Protein AF-0000000076551149 (afdb_homodimer)

InterPro domains:
  IPR015943 WD40/YVTN repeat-like-containing domain superfamily [G3DSA:2.130.10.10] (25-453)
  IPR027946 Oligogalacturonate lyase domain [PF14583] (231-449)
  IPR060769 EIF3B-like, beta-propeller domain superfamily [SSF69322] (51-437)

pLDDT: mean 86.98, std 20.62, range [26.94, 98.94]

Radius of gyration: 36.0 Å; Cα contacts (8 Å, |Δi|>4): 2318; chains: 2; bounding box: 60×171×63 Å

Foldseek 3Di:
DDPPPPPPPPPPPPPPDPPPPPQPPDADQWFQAQVFQWIKGFLDDAFQKAADFQFAAQAFQVQQWGWIAHPQAIKIAGPVVSDMDHLDGFDDDDPPDPPPPPVSVQQGKAWAHQANPAQWTKIWGADPVVRWIWIWIAHNPPSDIDTFAIDPPQWDFRDAFQVRFKTKTKGFPDPVCQCQQLPDRHPCDVVNVVCLVPPPPDNQPPHDQFADQCNQVSLVSLQVSLGKMWIWMAGRHPRDIGTQDIGSFDKDDWDHQNADRQKIWIFRTGDFLVGLTIWMAGNNNPDTDRLDDDDARQWGWDPWHAQPNSFKIWIWTPRHWLPWTWIKIAGPPQRAIETAGDDLLQDAPHKEAANVRQKIWHQWADCQDRNNHPNTRFTKIWGKDWDDDPPDDDDRNDHGYIYTDIRGFARRQQFAPSRPFNWYARNVRQWIWTWTCLLNGITIMIIGPDRDDPDDPVSHDNSNVSSCVRPVDGHDHRHDDD/DDPPPPPPPPPPPPPPDPPPPPQPPDADQWFQAQVFQWIKGFLDDAFQKAADFQFAAQAFQVQQWGWIAHPQAIKIAGPPVSDMDHLDGFDDDDPPDPDPPPVSVQQGKAWAHQANPAQWTKIWGADPVVRWIWIWIAHNPPSDIDTFAIDPPQWDFRDAFQVRFKTKTKGFPDPVCQCQQLPDRHPCDVVNVVCQVPPPPDNQPPHDQFADQCNQVSQVSLQVSLGKMWIWMAGRHPRDIGTQDIGSFDKDDWDHQNADRQKIWIFRTGDFLVGLTIWMAGNNNPDTDRLDDDDARQWGWDPWHAQPNSFKIWIWTPRHWLPWTWIKIAGPPQRAIETAGDDLLQDAPHKEAANVRQKIWHQWADCQDRNNHPNTRFTKIWGKDWDDDPPDDDDRNDYGYIYTDIRGFARRQQFAPSRPFNWYARNVRQWIWTWTCLLNGITIMIIGPDRDDPDDPVSHDNSNVSSCVRPVDGHDHRHDDD

Nearest PDB structures (foldseek):
  3pe7-assembly1_A  TM=8.377E-01  e=3.841E-23  Yersinia enterocolitica subsp. enterocolitica 8081
  3c5m-assembly3_C  TM=8.266E-01  e=8.579E-22  Vibrio parahaemolyticus RIMD 2210633
  3c5m-assembly2_B  TM=8.228E-01  e=6.533E-22  Vibrio parahaemolyticus RIMD 2210633
  5l8s-assembly2_D  TM=5.742E-01  e=5.767E-09  Sporosarcina psychrophila
  8yu6-assembly1_B  TM=4.220E-01  e=9.411E-05  Pelomicrobium methylotrophicum

Structure (mmCIF, N/CA/C/O backbone):
data_AF-0000000076551149-model_v1
#
loop_
_entity.id
_entity.type
_entity.pdbx_description
1 polymer 'Oligogalacturonide lyase'
#
loop_
_atom_site.group_PDB
_atom_site.id
_atom_site.type_symbol
_atom_site.label_atom_id
_atom_site.label_alt_id
_atom_site.label_comp_id
_atom_site.label_asym_id
_atom_site.label_entity_id
_atom_site.label_seq_id
_atom_site.pdbx_PDB_ins_code
_atom_site.Cartn_x
_atom_site.Cartn_y
_atom_site.Cartn_z
_atom_site.occupancy
_atom_site.B_iso_or_equiv
_atom_site.auth_seq_id
_atom_site.auth_comp_id
_atom_site.auth_asym_id
_atom_site.auth_atom_id
_atom_site.pdbx_PDB_model_num
ATOM 1 N N . MET A 1 1 ? -27.094 -85.125 26.125 1 28.17 1 MET A N 1
ATOM 2 C CA . MET A 1 1 ? -27.594 -83.812 25.641 1 28.17 1 MET A CA 1
ATOM 3 C C . MET A 1 1 ? -26.953 -83.438 24.312 1 28.17 1 MET A C 1
ATOM 5 O O . MET A 1 1 ? -25.734 -83.562 24.172 1 28.17 1 MET A O 1
ATOM 9 N N . PRO A 1 2 ? -27.688 -83.5 23.156 1 27.39 2 PRO A N 1
ATOM 10 C CA . PRO A 1 2 ? -27.312 -83.438 21.75 1 27.39 2 PRO A CA 1
ATOM 11 C C . PRO A 1 2 ? -26.672 -82.125 21.391 1 27.39 2 PRO A C 1
ATOM 13 O O . PRO A 1 2 ? -27.109 -81.062 21.875 1 27.39 2 PRO A O 1
ATOM 16 N N . ARG A 1 3 ? -25.344 -82.125 21.156 1 27.66 3 ARG A N 1
ATOM 17 C CA . ARG A 1 3 ? -24.391 -81.062 20.734 1 27.66 3 ARG A CA 1
ATOM 18 C C . ARG A 1 3 ? -24.797 -80.438 19.406 1 27.66 3 ARG A C 1
ATOM 20 O O . ARG A 1 3 ? -24.844 -81.125 18.375 1 27.66 3 ARG A O 1
ATOM 27 N N . LEU A 1 4 ? -25.766 -79.5 19.484 1 30.77 4 LEU A N 1
ATOM 28 C CA . LEU A 1 4 ? -26.328 -78.812 18.328 1 30.77 4 LEU A CA 1
ATOM 29 C C . LEU A 1 4 ? -25.234 -78.125 17.531 1 30.77 4 LEU A C 1
ATOM 31 O O . LEU A 1 4 ? -24.469 -77.312 18.078 1 30.77 4 LEU A O 1
ATOM 35 N N . LEU A 1 5 ? -24.719 -78.75 16.484 1 31.52 5 LEU A N 1
ATOM 36 C CA . LEU A 1 5 ? -23.766 -78.312 15.469 1 31.52 5 LEU A CA 1
ATOM 37 C C . LEU A 1 5 ? -24.234 -77.062 14.797 1 31.52 5 LEU A C 1
ATOM 39 O O . LEU A 1 5 ? -25.266 -77 14.117 1 31.52 5 LEU A O 1
ATOM 43 N N . THR A 1 6 ? -24.141 -75.875 15.516 1 30.83 6 THR A N 1
ATOM 44 C CA . THR A 1 6 ? -24.578 -74.625 14.93 1 30.83 6 THR A CA 1
ATOM 45 C C . THR A 1 6 ? -23.797 -74.312 13.656 1 30.83 6 THR A C 1
ATOM 47 O O . THR A 1 6 ? -22.562 -74.312 13.664 1 30.83 6 THR A O 1
ATOM 50 N N . LEU A 1 7 ? -24.312 -74.688 12.492 1 29.77 7 LEU A N 1
ATOM 51 C CA . LEU A 1 7 ? -23.859 -74.438 11.141 1 29.77 7 LEU A CA 1
ATOM 52 C C . LEU A 1 7 ? -23.672 -72.938 10.938 1 29.77 7 LEU A C 1
ATOM 54 O O . LEU A 1 7 ? -24.609 -72.125 11.102 1 29.77 7 LEU A O 1
ATOM 58 N N . LEU A 1 8 ? -22.469 -72.438 11.203 1 32.31 8 LEU A N 1
ATOM 59 C CA . LEU A 1 8 ? -22.031 -71.062 10.992 1 32.31 8 LEU A CA 1
ATOM 60 C C . LEU A 1 8 ? -22.125 -70.688 9.516 1 32.31 8 LEU A C 1
ATOM 62 O O . LEU A 1 8 ? -21.453 -71.312 8.672 1 32.31 8 LEU A O 1
ATOM 66 N N . THR A 1 9 ? -23.359 -70.375 8.977 1 28.95 9 THR A N 1
ATOM 67 C CA . THR A 1 9 ? -23.516 -69.938 7.609 1 28.95 9 THR A CA 1
ATOM 68 C C . THR A 1 9 ? -22.703 -68.625 7.398 1 28.95 9 THR A C 1
ATOM 70 O O . THR A 1 9 ? -22.828 -67.688 8.172 1 28.95 9 THR A O 1
ATOM 73 N N . LEU A 1 10 ? -21.531 -68.75 6.859 1 28.36 10 LEU A N 1
ATOM 74 C CA . LEU A 1 10 ? -20.656 -67.625 6.441 1 28.36 10 LEU A CA 1
ATOM 75 C C . LEU A 1 10 ? -21.375 -66.75 5.453 1 28.36 10 LEU A C 1
ATOM 77 O O . LEU A 1 10 ? -21.703 -67.125 4.34 1 28.36 10 LEU A O 1
ATOM 81 N N . ALA A 1 11 ? -22.281 -65.812 5.934 1 31.05 11 ALA A N 1
ATOM 82 C CA . ALA A 1 11 ? -22.859 -64.812 5.047 1 31.05 11 ALA A CA 1
ATOM 83 C C . ALA A 1 11 ? -21.766 -64 4.383 1 31.05 11 ALA A C 1
ATOM 85 O O . ALA A 1 11 ? -20.922 -63.406 5.062 1 31.05 11 ALA A O 1
ATOM 86 N N . SER A 1 12 ? -21.391 -64.5 3.18 1 26.94 12 SER A N 1
ATOM 87 C CA . SER A 1 12 ? -20.516 -63.656 2.328 1 26.94 12 SER A CA 1
ATOM 88 C C . SER A 1 12 ? -21.062 -62.25 2.139 1 26.94 12 SER A C 1
ATOM 90 O O . SER A 1 12 ? -22.203 -62.094 1.692 1 26.94 12 SER A O 1
ATOM 92 N N . ALA A 1 13 ? -20.781 -61.344 3.041 1 31.11 13 ALA A N 1
ATOM 93 C CA . ALA A 1 13 ? -21.109 -59.938 2.859 1 31.11 13 ALA A CA 1
ATOM 94 C C . ALA A 1 13 ? -20.594 -59.406 1.515 1 31.11 13 ALA A C 1
ATOM 96 O O . ALA A 1 13 ? -19.391 -59.375 1.27 1 31.11 13 ALA A O 1
ATOM 97 N N . LEU A 1 14 ? -21.359 -59.719 0.437 1 30.14 14 LEU A N 1
ATOM 98 C CA . LEU A 1 14 ? -21.125 -59 -0.809 1 30.14 14 LEU A CA 1
ATOM 99 C C . LEU A 1 14 ? -20.969 -57.5 -0.547 1 30.14 14 LEU A C 1
ATOM 101 O O . LEU A 1 14 ? -21.859 -56.875 0.03 1 30.14 14 LEU A O 1
ATOM 105 N N . SER A 1 15 ? -19.797 -57.125 -0.171 1 28.56 15 SER A N 1
ATOM 106 C CA . SER A 1 15 ? -19.516 -55.719 -0.041 1 28.56 15 SER A CA 1
ATOM 107 C C . SER A 1 15 ? -20.062 -54.938 -1.229 1 28.56 15 SER A C 1
ATOM 109 O O . SER A 1 15 ? -19.828 -55.281 -2.383 1 28.56 15 SER A O 1
ATOM 111 N N . PRO A 1 16 ? -21.203 -54.219 -1.04 1 32.41 16 PRO A N 1
ATOM 112 C CA . PRO A 1 16 ? -21.719 -53.406 -2.152 1 32.41 16 PRO A CA 1
ATOM 113 C C . PRO A 1 16 ? -20.609 -52.656 -2.875 1 32.41 16 PRO A C 1
ATOM 115 O O . PRO A 1 16 ? -19.688 -52.156 -2.236 1 32.41 16 PRO A O 1
ATOM 118 N N . PHE A 1 17 ? -20.141 -53.094 -4.066 1 28.92 17 PHE A N 1
ATOM 119 C CA . PHE A 1 17 ? -19.375 -52.25 -5 1 28.92 17 PHE A CA 1
ATOM 120 C C . PHE A 1 17 ? -19.891 -50.844 -5 1 28.92 17 PHE A C 1
ATOM 122 O O . PHE A 1 17 ? -21.109 -50.594 -5.031 1 28.92 17 PHE A O 1
ATOM 129 N N . ALA A 1 18 ? -19.141 -49.969 -4.395 1 32.34 18 ALA A N 1
ATOM 130 C CA . ALA A 1 18 ? -19.406 -48.531 -4.566 1 32.34 18 ALA A CA 1
ATOM 131 C C . ALA A 1 18 ? -19.844 -48.219 -5.996 1 32.34 18 ALA A C 1
ATOM 133 O O . ALA A 1 18 ? -19.094 -48.438 -6.945 1 32.34 18 ALA A O 1
ATOM 134 N N . ARG A 1 19 ? -21.078 -48.25 -6.234 1 32.41 19 ARG A N 1
ATOM 135 C CA . ARG A 1 19 ? -21.625 -47.719 -7.488 1 32.41 19 ARG A CA 1
ATOM 136 C C . ARG A 1 19 ? -20.906 -46.469 -7.926 1 32.41 19 ARG A C 1
ATOM 138 O O . ARG A 1 19 ? -20.719 -45.531 -7.133 1 32.41 19 ARG A O 1
ATOM 145 N N . ALA A 1 20 ? -20.078 -46.531 -8.969 1 33.41 20 ALA A N 1
ATOM 146 C CA . ALA A 1 20 ? -19.703 -45.312 -9.703 1 33.41 20 ALA A CA 1
ATOM 147 C C . ALA A 1 20 ? -20.844 -44.281 -9.688 1 33.41 20 ALA A C 1
ATOM 149 O O . ALA A 1 20 ? -21.938 -44.562 -10.188 1 33.41 20 ALA A O 1
ATOM 150 N N . GLN A 1 21 ? -21 -43.531 -8.695 1 34.72 21 GLN A N 1
ATOM 151 C CA . GLN A 1 21 ? -22.031 -42.5 -8.805 1 34.72 21 GLN A CA 1
ATOM 152 C C . GLN A 1 21 ? -22.172 -42.031 -10.242 1 34.72 21 GLN A C 1
ATOM 154 O O . GLN A 1 21 ? -21.172 -41.719 -10.906 1 34.72 21 GLN A O 1
ATOM 159 N N . ASN A 1 22 ? -23.141 -42.406 -10.961 1 34 22 ASN A N 1
ATOM 160 C CA . ASN A 1 22 ? -23.547 -41.844 -12.25 1 34 22 ASN A CA 1
ATOM 161 C C . ASN A 1 22 ? -23.281 -40.344 -12.336 1 34 22 ASN A C 1
ATOM 163 O O . ASN A 1 22 ? -23.906 -39.562 -11.641 1 34 22 ASN A O 1
ATOM 167 N N . LEU A 1 23 ? -22.047 -39.812 -12.406 1 44.84 23 LEU A N 1
ATOM 168 C CA . LEU A 1 23 ? -21.891 -38.406 -12.75 1 44.84 23 LEU A CA 1
ATOM 169 C C . LEU A 1 23 ? -22.938 -37.969 -13.766 1 44.84 23 LEU A C 1
ATOM 171 O O . LEU A 1 23 ? -23.172 -38.656 -14.766 1 44.84 23 LEU A O 1
ATOM 175 N N . PRO A 1 24 ? -23.875 -37.156 -13.391 1 48.41 24 PRO A N 1
ATOM 176 C CA . PRO A 1 24 ? -24.969 -36.75 -14.281 1 48.41 24 PRO A CA 1
ATOM 177 C C . PRO A 1 24 ? -24.5 -36.438 -15.703 1 48.41 24 PRO A C 1
ATOM 179 O O . PRO A 1 24 ? -23.484 -35.75 -15.891 1 48.41 24 PRO A O 1
ATOM 182 N N . THR A 1 25 ? -24.609 -37.281 -16.75 1 54.5 25 THR A N 1
ATOM 183 C CA . THR A 1 25 ? -24.516 -37.062 -18.203 1 54.5 25 THR A CA 1
ATOM 184 C C . THR A 1 25 ? -25 -35.688 -18.594 1 54.5 25 THR A C 1
ATOM 186 O O . THR A 1 25 ? -24.859 -35.281 -19.734 1 54.5 25 THR A O 1
ATOM 189 N N . ASP A 1 26 ? -25.328 -34.781 -17.5 1 80.19 26 ASP A N 1
ATOM 190 C CA . ASP A 1 26 ? -26.125 -33.594 -17.844 1 80.19 26 ASP A CA 1
ATOM 191 C C . ASP A 1 26 ? -25.469 -32.312 -17.328 1 80.19 26 ASP A C 1
ATOM 193 O O . ASP A 1 26 ? -26.141 -31.297 -17.188 1 80.19 26 ASP A O 1
ATOM 197 N N . LEU A 1 27 ? -24.078 -32.375 -17.125 1 91.5 27 LEU A N 1
ATOM 198 C CA . LEU A 1 27 ? -23.516 -31.125 -16.672 1 91.5 27 LEU A CA 1
ATOM 199 C C . LEU A 1 27 ? -23.484 -30.094 -17.812 1 91.5 27 LEU A C 1
ATOM 201 O O . LEU A 1 27 ? -23.219 -30.453 -18.969 1 91.5 27 LEU A O 1
ATOM 205 N N . PRO A 1 28 ? -23.688 -28.906 -17.391 1 93.81 28 PRO A N 1
ATOM 206 C CA . PRO A 1 28 ? -23.594 -27.875 -18.438 1 93.81 28 PRO A CA 1
ATOM 207 C C . PRO A 1 28 ? -22.203 -27.781 -19.062 1 93.81 28 PRO A C 1
ATOM 209 O O . PRO A 1 28 ? -21.203 -27.938 -18.359 1 93.81 28 PRO A O 1
ATOM 212 N N . THR A 1 29 ? -22.25 -27.562 -20.312 1 95.38 29 THR A N 1
ATOM 213 C CA . THR A 1 29 ? -20.984 -27.469 -21.031 1 95.38 29 THR A CA 1
ATOM 214 C C . THR A 1 29 ? -20.625 -26.016 -21.297 1 95.38 29 THR A C 1
ATOM 216 O O . THR A 1 29 ? -19.453 -25.672 -21.469 1 95.38 29 THR A O 1
ATOM 219 N N . SER A 1 30 ? -21.703 -25.141 -21.375 1 97.44 30 SER A N 1
ATOM 220 C CA . SER A 1 30 ? -21.438 -23.734 -21.641 1 97.44 30 SER A CA 1
ATOM 221 C C . SER A 1 30 ? -22.609 -22.875 -21.188 1 97.44 30 SER A C 1
ATOM 223 O O . SER A 1 30 ? -23.766 -23.297 -21.234 1 97.44 30 SER A O 1
ATOM 225 N N . TRP A 1 31 ? -22.328 -21.688 -20.703 1 98.56 31 TRP A N 1
ATOM 226 C CA . TRP A 1 31 ? -23.312 -20.672 -20.328 1 98.56 31 TRP A CA 1
ATOM 227 C C . TRP A 1 31 ? -22.688 -19.297 -20.281 1 98.56 31 TRP A C 1
ATOM 229 O O . TRP A 1 31 ? -21.453 -19.172 -20.344 1 98.56 31 TRP A O 1
ATOM 239 N N . VAL A 1 32 ? -23.453 -18.266 -20.297 1 98.81 32 VAL A N 1
ATOM 240 C CA . VAL A 1 32 ? -23 -16.906 -20.078 1 98.81 32 VAL A CA 1
ATOM 241 C C . VAL A 1 32 ? -23.25 -16.484 -18.625 1 98.81 32 VAL A C 1
ATOM 243 O O . VAL A 1 32 ? -24.391 -16.531 -18.156 1 98.81 32 VAL A O 1
ATOM 246 N N . ASP A 1 33 ? -22.203 -16.219 -17.938 1 98.81 33 ASP A N 1
ATOM 247 C CA . ASP A 1 33 ? -22.359 -15.797 -16.547 1 98.81 33 ASP A CA 1
ATOM 248 C C . ASP A 1 33 ? -23.203 -14.531 -16.438 1 98.81 33 ASP A C 1
ATOM 250 O O . ASP A 1 33 ? -22.844 -13.492 -16.984 1 98.81 33 ASP A O 1
ATOM 254 N N . LYS A 1 34 ? -24.25 -14.586 -15.664 1 98.56 34 LYS A N 1
ATOM 255 C CA . LYS A 1 34 ? -25.234 -13.508 -15.57 1 98.56 34 LYS A CA 1
ATOM 256 C C . LYS A 1 34 ? -24.609 -12.258 -14.961 1 98.56 34 LYS A C 1
ATOM 258 O O . LYS A 1 34 ? -24.984 -11.133 -15.32 1 98.56 34 LYS A O 1
ATOM 263 N N . ASP A 1 35 ? -23.688 -12.445 -14.07 1 98.62 35 ASP A N 1
ATOM 264 C CA . ASP A 1 35 ? -23.109 -11.328 -13.328 1 98.62 35 ASP A CA 1
ATOM 265 C C . ASP A 1 35 ? -22.078 -10.578 -14.18 1 98.62 35 ASP A C 1
ATOM 267 O O . ASP A 1 35 ? -21.859 -9.383 -13.969 1 98.62 35 ASP A O 1
ATOM 271 N N . THR A 1 36 ? -21.406 -11.227 -15.195 1 98.75 36 THR A N 1
ATOM 272 C CA . THR A 1 36 ? -20.234 -10.625 -15.828 1 98.75 36 THR A CA 1
ATOM 273 C C . THR A 1 36 ? -20.453 -10.484 -17.328 1 98.75 36 THR A C 1
ATOM 275 O O . THR A 1 36 ? -19.766 -9.695 -17.984 1 98.75 36 THR A O 1
ATOM 278 N N . GLY A 1 37 ? -21.297 -11.297 -17.875 1 98.75 37 GLY A N 1
ATOM 279 C CA . GLY A 1 37 ? -21.578 -11.25 -19.312 1 98.75 37 GLY A CA 1
ATOM 280 C C . GLY A 1 37 ? -20.594 -12.062 -20.125 1 98.75 37 GLY A C 1
ATOM 281 O O . GLY A 1 37 ? -20.641 -12.047 -21.359 1 98.75 37 GLY A O 1
ATOM 282 N N . HIS A 1 38 ? -19.719 -12.828 -19.562 1 98.94 38 HIS A N 1
ATOM 283 C CA . HIS A 1 38 ? -18.734 -13.625 -20.266 1 98.94 38 HIS A CA 1
ATOM 284 C C . HIS A 1 38 ? -19.172 -15.086 -20.375 1 98.94 38 HIS A C 1
ATOM 286 O O . HIS A 1 38 ? -19.781 -15.617 -19.453 1 98.94 38 HIS A O 1
ATOM 292 N N . ARG A 1 39 ? -18.828 -15.773 -21.438 1 98.81 39 ARG A N 1
ATOM 293 C CA . ARG A 1 39 ? -19.172 -17.172 -21.656 1 98.81 39 ARG A CA 1
ATOM 294 C C . ARG A 1 39 ? -18.188 -18.109 -20.969 1 98.81 39 ARG A C 1
ATOM 296 O O . ARG A 1 39 ? -16.984 -18 -21.172 1 98.81 39 ARG A O 1
ATOM 303 N N . VAL A 1 40 ? -18.719 -18.938 -20.172 1 98.88 40 VAL A N 1
ATOM 304 C CA . VAL A 1 40 ? -17.953 -19.969 -19.469 1 98.88 40 VAL A CA 1
ATOM 305 C C . VAL A 1 40 ? -18.141 -21.312 -20.172 1 98.88 40 VAL A C 1
ATOM 307 O O . VAL A 1 40 ? -19.25 -21.672 -20.578 1 98.88 40 VAL A O 1
ATOM 310 N N . ILE A 1 41 ? -17.047 -22.062 -20.297 1 98.5 41 ILE A N 1
ATOM 311 C CA . ILE A 1 41 ? -17.047 -23.344 -21 1 98.5 41 ILE A CA 1
ATOM 312 C C . ILE A 1 41 ? -16.375 -24.406 -20.141 1 98.5 41 ILE A C 1
ATOM 314 O O . ILE A 1 41 ? -15.312 -24.156 -19.562 1 98.5 41 ILE A O 1
ATOM 318 N N . ARG A 1 42 ? -16.953 -25.531 -19.984 1 98.19 42 ARG A N 1
ATOM 319 C CA . ARG A 1 42 ? -16.281 -26.688 -19.406 1 98.19 42 ARG A CA 1
ATOM 320 C C . ARG A 1 42 ? -15.547 -27.484 -20.484 1 98.19 42 ARG A C 1
ATOM 322 O O . ARG A 1 42 ? -16.172 -28.047 -21.391 1 98.19 42 ARG A O 1
ATOM 329 N N . PHE A 1 43 ? -14.32 -27.641 -20.375 1 98 43 PHE A N 1
ATOM 330 C CA . PHE A 1 43 ? -13.508 -28.188 -21.453 1 98 43 PHE A CA 1
ATOM 331 C C . PHE A 1 43 ? -13.273 -29.672 -21.25 1 98 43 PHE A C 1
ATOM 333 O O . PHE A 1 43 ? -12.883 -30.375 -22.188 1 98 43 PHE A O 1
ATOM 340 N N . THR A 1 44 ? -13.445 -30.141 -20.016 1 96.88 44 THR A N 1
ATOM 341 C CA . THR A 1 44 ? -13.172 -31.547 -19.781 1 96.88 44 THR A CA 1
ATOM 342 C C . THR A 1 44 ? -14.406 -32.25 -19.234 1 96.88 44 THR A C 1
ATOM 344 O O . THR A 1 44 ? -15.297 -31.625 -18.656 1 96.88 44 THR A O 1
ATOM 347 N N . ASN A 1 45 ? -14.422 -33.562 -19.469 1 93.94 45 ASN A N 1
ATOM 348 C CA . ASN A 1 45 ? -15.57 -34.344 -19.031 1 93.94 45 ASN A CA 1
ATOM 349 C C . ASN A 1 45 ? -15.195 -35.312 -17.922 1 93.94 45 ASN A C 1
ATOM 351 O O . ASN A 1 45 ? -16.062 -35.875 -17.266 1 93.94 45 ASN A O 1
ATOM 355 N N . GLU A 1 46 ? -13.922 -35.594 -17.719 1 92.69 46 GLU A N 1
ATOM 356 C CA . GLU A 1 46 ? -13.477 -36.531 -16.703 1 92.69 46 GLU A CA 1
ATOM 357 C C . GLU A 1 46 ? -13.586 -35.906 -15.305 1 92.69 46 GLU A C 1
ATOM 359 O O . GLU A 1 46 ? -12.922 -34.938 -14.992 1 92.69 46 GLU A O 1
ATOM 364 N N . PRO A 1 47 ? -14.438 -36.5 -14.492 1 93.44 47 PRO A N 1
ATOM 365 C CA . PRO A 1 47 ? -14.438 -35.969 -13.117 1 93.44 47 PRO A CA 1
ATOM 366 C C . PRO A 1 47 ? -13.062 -36.062 -12.453 1 93.44 47 PRO A C 1
ATOM 368 O O . PRO A 1 47 ? -12.375 -37.094 -12.57 1 93.44 47 PRO A O 1
ATOM 371 N N . GLY A 1 48 ? -12.664 -34.969 -11.852 1 92.62 48 GLY A N 1
ATOM 372 C CA . GLY A 1 48 ? -11.367 -34.906 -11.195 1 92.62 48 GLY A CA 1
ATOM 373 C C . GLY A 1 48 ? -10.266 -34.406 -12.102 1 92.62 48 GLY A C 1
ATOM 374 O O . GLY A 1 48 ? -9.086 -34.438 -11.742 1 92.62 48 GLY A O 1
ATOM 375 N N . SER A 1 49 ? -10.641 -33.906 -13.289 1 94.62 49 SER A N 1
ATOM 376 C CA . SER A 1 49 ? -9.641 -33.375 -14.203 1 94.62 49 SER A CA 1
ATOM 377 C C . SER A 1 49 ? -9.211 -31.969 -13.758 1 94.62 49 SER A C 1
ATOM 379 O O . SER A 1 49 ? -9.938 -31.297 -13.039 1 94.62 49 SER A O 1
ATOM 381 N N . SER A 1 50 ? -8.016 -31.609 -14.141 1 95.69 50 SER A N 1
ATOM 382 C CA . SER A 1 50 ? -7.445 -30.328 -13.781 1 95.69 50 SER A CA 1
ATOM 383 C C . SER A 1 50 ? -6.367 -29.906 -14.773 1 95.69 50 SER A C 1
ATOM 385 O O . SER A 1 50 ? -5.688 -30.75 -15.359 1 95.69 50 SER A O 1
ATOM 387 N N . GLY A 1 51 ? -6.309 -28.578 -14.938 1 96.56 51 GLY A N 1
ATOM 388 C CA . GLY A 1 51 ? -5.117 -28.062 -15.594 1 96.56 51 GLY A CA 1
ATOM 389 C C . GLY A 1 51 ? -3.867 -28.188 -14.742 1 96.56 51 GLY A C 1
ATOM 390 O O . GLY A 1 51 ? -3.893 -28.812 -13.68 1 96.56 51 GLY A O 1
ATOM 391 N N . PHE A 1 52 ? -2.74 -27.641 -15.32 1 97.19 52 PHE A N 1
ATOM 392 C CA . PHE A 1 52 ? -1.482 -27.609 -14.586 1 97.19 52 PHE A CA 1
ATOM 393 C C . PHE A 1 52 ? -1.485 -26.469 -13.562 1 97.19 52 PHE A C 1
ATOM 395 O O . PHE A 1 52 ? -2.379 -25.625 -13.562 1 97.19 52 PHE A O 1
ATOM 402 N N . TYR A 1 53 ? -0.545 -26.609 -12.594 1 96.81 53 TYR A N 1
ATOM 403 C CA . TYR A 1 53 ? -0.268 -25.453 -11.734 1 96.81 53 TYR A CA 1
ATOM 404 C C . TYR A 1 53 ? 0.005 -24.203 -12.555 1 96.81 53 TYR A C 1
ATOM 406 O O . TYR A 1 53 ? 0.513 -24.297 -13.68 1 96.81 53 TYR A O 1
ATOM 414 N N . PHE A 1 54 ? -0.312 -23.078 -12.141 1 97.75 54 PHE A N 1
ATOM 415 C CA . PHE A 1 54 ? -0.475 -21.844 -12.898 1 97.75 54 PHE A CA 1
ATOM 416 C C . PHE A 1 54 ? 0.823 -21.453 -13.602 1 97.75 54 PHE A C 1
ATOM 418 O O . PHE A 1 54 ? 0.805 -20.75 -14.609 1 97.75 54 PHE A O 1
ATOM 425 N N . ASN A 1 55 ? 1.954 -21.844 -13 1 97.75 55 ASN A N 1
ATOM 426 C CA . A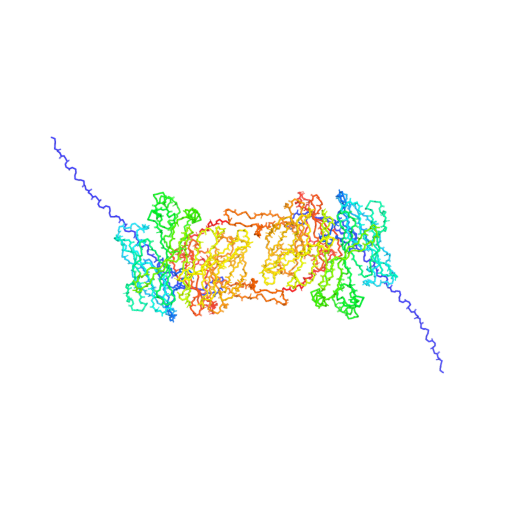SN A 1 55 ? 3.227 -21.359 -13.523 1 97.75 55 ASN A CA 1
ATOM 427 C C . ASN A 1 55 ? 3.973 -22.438 -14.289 1 97.75 55 ASN A C 1
ATOM 429 O O . ASN A 1 55 ? 5.168 -22.312 -14.562 1 97.75 55 ASN A O 1
ATOM 433 N N . VAL A 1 56 ? 3.324 -23.562 -14.664 1 97.81 56 VAL A N 1
ATOM 434 C CA . VAL A 1 56 ? 3.9 -24.656 -15.43 1 97.81 56 VAL A CA 1
ATOM 435 C C . VAL A 1 56 ? 3.355 -24.625 -16.859 1 97.81 56 VAL A C 1
ATOM 437 O O . VAL A 1 56 ? 2.143 -24.547 -17.062 1 97.81 56 VAL A O 1
ATOM 440 N N . ASN A 1 57 ? 4.25 -24.75 -17.812 1 98.25 57 ASN A N 1
ATOM 441 C CA . ASN A 1 57 ? 3.795 -24.734 -19.203 1 98.25 57 ASN A CA 1
ATOM 442 C C . ASN A 1 57 ? 2.908 -25.938 -19.516 1 98.25 57 ASN A C 1
ATOM 444 O O . ASN A 1 57 ? 3.279 -27.078 -19.234 1 98.25 57 ASN A O 1
ATOM 448 N N . ALA A 1 58 ? 1.819 -25.672 -20.141 1 98.5 58 ALA A N 1
ATOM 449 C CA . ALA A 1 58 ? 0.862 -26.734 -20.469 1 98.5 58 ALA A CA 1
ATOM 450 C C . ALA A 1 58 ? 0.605 -26.797 -21.969 1 98.5 58 ALA A C 1
ATOM 452 O O . ALA A 1 58 ? -0.165 -27.625 -22.438 1 98.5 58 ALA A O 1
ATOM 453 N N . TYR A 1 59 ? 1.22 -25.938 -22.75 1 98.62 59 TYR A N 1
ATOM 454 C CA . TYR A 1 59 ? 0.878 -25.797 -24.156 1 98.62 59 TYR A CA 1
ATOM 455 C C . TYR A 1 59 ? 1.987 -26.359 -25.047 1 98.62 59 TYR A C 1
ATOM 457 O O . TYR A 1 59 ? 3.172 -26.172 -24.75 1 98.62 59 TYR A O 1
ATOM 465 N N . SER A 1 60 ? 1.526 -27.031 -26.109 1 98.62 60 SER A N 1
ATOM 466 C CA . SER A 1 60 ? 2.49 -27.438 -27.125 1 98.62 60 SER A CA 1
ATOM 467 C C . SER A 1 60 ? 3.111 -26.219 -27.797 1 98.62 60 SER A C 1
ATOM 469 O O . SER A 1 60 ? 2.473 -25.172 -27.906 1 98.62 60 SER A O 1
ATOM 471 N N . PRO A 1 61 ? 4.324 -26.359 -28.234 1 97.75 61 PRO A N 1
ATOM 472 C CA . PRO A 1 61 ? 4.996 -25.203 -28.828 1 97.75 61 PRO A CA 1
ATOM 473 C C . PRO A 1 61 ? 4.285 -24.688 -30.062 1 97.75 61 PRO A C 1
ATOM 475 O O . PRO A 1 61 ? 4.398 -23.5 -30.391 1 97.75 61 PRO A O 1
ATOM 478 N N . ASP A 1 62 ? 3.51 -25.469 -30.766 1 97.12 62 ASP A N 1
ATOM 479 C CA . ASP A 1 62 ? 2.797 -25.016 -31.953 1 97.12 62 ASP A CA 1
ATOM 480 C C . ASP A 1 62 ? 1.486 -24.328 -31.578 1 97.12 62 ASP A C 1
ATOM 482 O O . ASP A 1 62 ? 0.762 -23.828 -32.438 1 97.12 62 ASP A O 1
ATOM 486 N N . GLY A 1 63 ? 1.152 -24.344 -30.297 1 96.56 63 GLY A N 1
ATOM 487 C CA . GLY A 1 63 ? 0.015 -23.594 -29.781 1 96.56 63 GLY A CA 1
ATOM 488 C C . GLY A 1 63 ? -1.311 -24.297 -30.016 1 96.56 63 GLY A C 1
ATOM 489 O O . GLY A 1 63 ? -2.375 -23.719 -29.797 1 96.56 63 GLY A O 1
ATOM 490 N N . LYS A 1 64 ? -1.292 -25.562 -30.375 1 97.94 64 LYS A N 1
ATOM 491 C CA . LYS A 1 64 ? -2.527 -26.219 -30.781 1 97.94 64 LYS A CA 1
ATOM 492 C C . LYS A 1 64 ? -3.092 -27.094 -29.672 1 97.94 64 LYS A C 1
ATOM 494 O O . LYS A 1 64 ? -4.301 -27.328 -29.609 1 97.94 64 LYS A O 1
ATOM 499 N N . LEU A 1 65 ? -2.211 -27.578 -28.859 1 98.75 65 LEU A N 1
ATOM 500 C CA . LEU A 1 65 ? -2.654 -28.516 -27.844 1 98.75 65 LEU A CA 1
ATOM 501 C C . LEU A 1 65 ? -2.357 -27.984 -26.438 1 98.75 65 LEU A C 1
ATOM 503 O O . LEU A 1 65 ? -1.327 -27.328 -26.234 1 98.75 65 LEU A O 1
ATOM 507 N N . MET A 1 66 ? -3.254 -28.25 -25.562 1 98.81 66 MET A N 1
ATOM 508 C CA . MET A 1 66 ? -3.045 -28.109 -24.125 1 98.81 66 MET A CA 1
ATOM 509 C C . MET A 1 66 ? -3.084 -29.469 -23.438 1 98.81 66 MET A C 1
ATOM 511 O O . MET A 1 66 ? -3.904 -30.312 -23.781 1 98.81 66 MET A O 1
ATOM 515 N N . VAL A 1 67 ? -2.223 -29.688 -22.516 1 98.81 67 VAL A N 1
ATOM 516 C CA . VAL A 1 67 ? -2.217 -30.938 -21.734 1 98.81 67 VAL A CA 1
ATOM 517 C C . VAL A 1 67 ? -2.893 -30.703 -20.391 1 98.81 67 VAL A C 1
ATOM 519 O O . VAL A 1 67 ? -2.723 -29.656 -19.766 1 98.81 67 VAL A O 1
ATOM 522 N N . TYR A 1 68 ? -3.705 -31.625 -19.953 1 98.12 68 TYR A N 1
ATOM 523 C CA . TYR A 1 68 ? -4.328 -31.609 -18.641 1 98.12 68 TYR A CA 1
ATOM 524 C C . TYR A 1 68 ? -4.312 -33 -18.016 1 98.12 68 TYR A C 1
ATOM 526 O O . TYR A 1 68 ? -3.957 -34 -18.672 1 98.12 68 TYR A O 1
ATOM 534 N N . ASN A 1 69 ? -4.574 -33.062 -16.703 1 95.75 69 ASN A N 1
ATOM 535 C CA . ASN A 1 69 ? -4.566 -34.312 -15.969 1 95.75 69 ASN A CA 1
ATOM 536 C C . ASN A 1 69 ? -5.977 -34.75 -15.57 1 95.75 69 ASN A C 1
ATOM 538 O O . ASN A 1 69 ? -6.824 -33.906 -15.281 1 95.75 69 ASN A O 1
ATOM 542 N N . ALA A 1 70 ? -6.191 -35.969 -15.547 1 93.69 70 ALA A N 1
ATOM 543 C CA . ALA A 1 70 ? -7.379 -36.625 -14.984 1 93.69 70 ALA A CA 1
ATOM 544 C C . ALA A 1 70 ? -7.012 -37.906 -14.242 1 93.69 70 ALA A C 1
ATOM 546 O O . ALA A 1 70 ? -5.883 -38.375 -14.344 1 93.69 70 ALA A O 1
ATOM 547 N N . PRO A 1 71 ? -7.918 -38.375 -13.406 1 88.62 71 PRO A N 1
ATOM 548 C CA . PRO A 1 71 ? -7.594 -39.562 -12.617 1 88.62 71 PRO A CA 1
ATOM 549 C C . PRO A 1 71 ? -7.137 -40.719 -13.484 1 88.62 71 PRO A C 1
ATOM 551 O O . PRO A 1 71 ? -6.352 -41.562 -13.031 1 88.62 71 PRO A O 1
ATOM 554 N N . ASP A 1 72 ? -7.609 -40.75 -14.734 1 91.75 72 ASP A N 1
ATOM 555 C CA . ASP A 1 72 ? -7.262 -41.875 -15.578 1 91.75 72 ASP A CA 1
ATOM 556 C C . ASP A 1 72 ? -5.941 -41.656 -16.297 1 91.75 72 ASP A C 1
ATOM 558 O O . ASP A 1 72 ? -5.422 -42.531 -16.969 1 91.75 72 ASP A O 1
ATOM 562 N N . GLY A 1 73 ? -5.375 -40.469 -16.266 1 94.44 73 GLY A N 1
ATOM 563 C CA . GLY A 1 73 ? -4.059 -40.25 -16.844 1 94.44 73 GLY A CA 1
ATOM 564 C C . GLY A 1 73 ? -3.869 -38.875 -17.422 1 94.44 73 GLY A C 1
ATOM 565 O O . GLY A 1 73 ? -4.539 -37.906 -17 1 94.44 73 GLY A O 1
ATOM 566 N N . ILE A 1 74 ? -2.822 -38.719 -18.312 1 97.38 74 ILE A N 1
ATOM 567 C CA . ILE A 1 74 ? -2.473 -37.469 -18.969 1 97.38 74 ILE A CA 1
ATOM 568 C C . ILE A 1 74 ? -3.281 -37.344 -20.266 1 97.38 74 ILE A C 1
ATOM 570 O O . ILE A 1 74 ? -3.32 -38.25 -21.078 1 97.38 74 ILE A O 1
ATOM 574 N N . HIS A 1 75 ? -3.928 -36.188 -20.406 1 98.25 75 HIS A N 1
ATOM 575 C CA . HIS A 1 75 ? -4.781 -35.938 -21.562 1 98.25 75 HIS A CA 1
ATOM 576 C C . HIS A 1 75 ? -4.266 -34.781 -22.391 1 98.25 75 HIS A C 1
ATOM 578 O O . HIS A 1 75 ? -3.504 -33.938 -21.891 1 98.25 75 HIS A O 1
ATOM 584 N N . THR A 1 76 ? -4.695 -34.75 -23.672 1 98.62 76 THR A N 1
ATOM 585 C CA . THR A 1 76 ? -4.527 -33.562 -24.516 1 98.62 76 THR A CA 1
ATOM 586 C C . THR A 1 76 ? -5.879 -32.969 -24.859 1 98.62 76 THR A C 1
ATOM 588 O O . THR A 1 76 ? -6.891 -33.656 -24.922 1 98.62 76 THR A O 1
ATOM 591 N N . LEU A 1 77 ? -5.852 -31.703 -24.969 1 98.75 77 LEU A N 1
ATOM 592 C CA . LEU A 1 77 ? -6.973 -30.891 -25.438 1 98.75 77 LEU A CA 1
ATOM 593 C C . LEU A 1 77 ? -6.59 -30.078 -26.656 1 98.75 77 LEU A C 1
ATOM 595 O O . LEU A 1 77 ? -5.664 -29.266 -26.609 1 98.75 77 LEU A O 1
ATOM 599 N N . ASP A 1 78 ? -7.293 -30.359 -27.766 1 98.38 78 ASP A N 1
ATOM 600 C CA . ASP A 1 78 ? -7.121 -29.516 -28.953 1 98.38 78 ASP A CA 1
ATOM 601 C C . ASP A 1 78 ? -7.82 -28.172 -28.766 1 98.38 78 ASP A C 1
ATOM 603 O O . ASP A 1 78 ? -9.039 -28.125 -28.594 1 98.38 78 ASP A O 1
ATOM 607 N N . LEU A 1 79 ? -7.117 -27.109 -28.906 1 98 79 LEU A N 1
ATOM 608 C CA . LEU A 1 79 ? -7.629 -25.797 -28.516 1 98 79 LEU A CA 1
ATOM 609 C C . LEU A 1 79 ? -8.586 -25.25 -29.578 1 98 79 LEU A C 1
ATOM 611 O O . LEU A 1 79 ? -9.438 -24.422 -29.281 1 98 79 LEU A O 1
ATOM 615 N N . ALA A 1 80 ? -8.484 -25.703 -30.766 1 96.75 80 ALA A N 1
ATOM 616 C CA . ALA A 1 80 ? -9.375 -25.25 -31.828 1 96.75 80 ALA A CA 1
ATOM 617 C C . ALA A 1 80 ? -10.68 -26.047 -31.828 1 96.75 80 ALA A C 1
ATOM 619 O O . ALA A 1 80 ? -11.766 -25.453 -31.891 1 96.75 80 ALA A O 1
ATOM 620 N N . THR A 1 81 ? -10.609 -27.375 -31.656 1 96.69 81 THR A N 1
ATOM 621 C CA . THR A 1 81 ? -11.789 -28.234 -31.797 1 96.69 81 THR A CA 1
ATOM 622 C C . THR A 1 81 ? -12.383 -28.562 -30.422 1 96.69 81 THR A C 1
ATOM 624 O O . THR A 1 81 ? -13.523 -29.031 -30.344 1 96.69 81 THR A O 1
ATOM 627 N N . ARG A 1 82 ? -11.562 -28.438 -29.375 1 96.44 82 ARG A N 1
ATOM 628 C CA . ARG A 1 82 ? -11.93 -28.719 -28 1 96.44 82 ARG A CA 1
ATOM 629 C C . ARG A 1 82 ? -12.039 -30.234 -27.766 1 96.44 82 ARG A C 1
ATOM 631 O O . ARG A 1 82 ? -12.594 -30.656 -26.75 1 96.44 82 ARG A O 1
ATOM 638 N N . LYS A 1 83 ? -11.562 -30.969 -28.672 1 97.12 83 LYS A N 1
ATOM 639 C CA . LYS A 1 83 ? -11.555 -32.438 -28.5 1 97.12 83 LYS A CA 1
ATOM 640 C C . LYS A 1 83 ? -10.43 -32.844 -27.547 1 97.12 83 LYS A C 1
ATOM 642 O O . LYS A 1 83 ? -9.328 -32.312 -27.594 1 97.12 83 LYS A O 1
ATOM 647 N N . THR A 1 84 ? -10.758 -33.844 -26.75 1 97.81 84 THR A N 1
ATOM 648 C CA . THR A 1 84 ? -9.773 -34.344 -25.797 1 97.81 84 THR A CA 1
ATOM 649 C C . THR A 1 84 ? -9.406 -35.781 -26.109 1 97.81 84 THR A C 1
ATOM 651 O O . THR A 1 84 ? -10.141 -36.469 -26.828 1 97.81 84 THR A O 1
ATOM 654 N N . ARG A 1 85 ? -8.242 -36.156 -25.609 1 97.38 85 ARG A N 1
ATOM 655 C CA . ARG A 1 85 ? -7.738 -37.531 -25.828 1 97.38 85 ARG A CA 1
ATOM 656 C C . ARG A 1 85 ? -6.855 -37.969 -24.672 1 97.38 85 ARG A C 1
ATOM 658 O O . ARG A 1 85 ? -6.02 -37.219 -24.188 1 97.38 85 ARG A O 1
ATOM 665 N N . LEU A 1 86 ? -7.094 -39.219 -24.203 1 97.56 86 LEU A N 1
ATOM 666 C CA . LEU A 1 86 ? -6.164 -39.812 -23.25 1 97.56 86 LEU A CA 1
ATOM 667 C C . LEU A 1 86 ? -4.836 -40.125 -23.922 1 97.56 86 LEU A C 1
ATOM 669 O O . LEU A 1 86 ? -4.793 -40.938 -24.875 1 97.56 86 LEU A O 1
ATOM 673 N N . LEU A 1 87 ? -3.771 -39.531 -23.516 1 98.19 87 LEU A N 1
ATOM 674 C CA . LEU A 1 87 ? -2.457 -39.719 -24.125 1 98.19 87 LEU A CA 1
ATOM 675 C C . LEU A 1 87 ? -1.678 -40.812 -23.422 1 98.19 87 LEU A C 1
ATOM 677 O O . LEU A 1 87 ? -1.19 -41.75 -24.062 1 98.19 87 LEU A O 1
ATOM 681 N N . ILE A 1 88 ? -1.563 -40.688 -22.109 1 96.94 88 ILE A N 1
ATOM 682 C CA . ILE A 1 88 ? -0.871 -41.688 -21.281 1 96.94 88 ILE A CA 1
ATOM 683 C C . ILE A 1 88 ? -1.793 -42.156 -20.172 1 96.94 88 ILE A C 1
ATOM 685 O O . ILE A 1 88 ? -2.105 -41.375 -19.25 1 96.94 88 ILE A O 1
ATOM 689 N N . PRO A 1 89 ? -2.18 -43.375 -20.156 1 94.31 89 PRO A N 1
ATOM 690 C CA . PRO A 1 89 ? -3.068 -43.875 -19.094 1 94.31 89 PRO A CA 1
ATOM 691 C C . PRO A 1 89 ? -2.332 -44.125 -17.797 1 94.31 89 PRO A C 1
ATOM 693 O O . PRO A 1 89 ? -1.168 -44.531 -17.797 1 94.31 89 PRO A O 1
ATOM 696 N N . ASN A 1 90 ? -2.982 -43.844 -16.734 1 91.25 90 ASN A N 1
ATOM 697 C CA . ASN A 1 90 ? -2.521 -44.375 -15.438 1 91.25 90 ASN A CA 1
ATOM 698 C C . ASN A 1 90 ? -2.727 -45.875 -15.328 1 91.25 90 ASN A C 1
ATOM 700 O O . ASN A 1 90 ? -3.646 -46.438 -15.938 1 91.25 90 ASN A O 1
ATOM 704 N N . PRO A 1 91 ? -1.756 -46.5 -14.57 1 79.88 91 PRO A N 1
ATOM 705 C CA . PRO A 1 91 ? -2.01 -47.938 -14.344 1 79.88 91 PRO A CA 1
ATOM 706 C C . PRO A 1 91 ? -3.324 -48.188 -13.609 1 79.88 91 PRO A C 1
ATOM 708 O O . PRO A 1 91 ? -3.779 -47.344 -12.844 1 79.88 91 PRO A O 1
ATOM 711 N N . PRO A 1 92 ? -3.943 -49.281 -13.992 1 69.25 92 PRO A N 1
ATOM 712 C CA . PRO A 1 92 ? -5.215 -49.594 -13.336 1 69.25 92 PRO A CA 1
ATOM 713 C C . PRO A 1 92 ? -5.078 -49.719 -11.82 1 69.25 92 PRO A C 1
ATOM 715 O O . PRO A 1 92 ? -4.051 -50.188 -11.32 1 69.25 92 PRO A O 1
ATOM 718 N N . ARG A 1 93 ? -6.02 -48.969 -11.094 1 62.16 93 ARG A N 1
ATOM 719 C CA . ARG A 1 93 ? -6.059 -49.062 -9.641 1 62.16 93 ARG A CA 1
ATOM 720 C C . ARG A 1 93 ? -6.234 -50.531 -9.203 1 62.16 93 ARG A C 1
ATOM 722 O O . ARG A 1 93 ? -7.086 -51.25 -9.734 1 62.16 93 ARG A O 1
ATOM 729 N N . PRO A 1 94 ? -5.273 -50.969 -8.352 1 57.06 94 PRO A N 1
ATOM 730 C CA . PRO A 1 94 ? -5.578 -52.281 -7.84 1 57.06 94 PRO A CA 1
ATOM 731 C C . PRO A 1 94 ? -6.961 -52.375 -7.199 1 57.06 94 PRO A C 1
ATOM 733 O O . PRO A 1 94 ? -7.414 -51.438 -6.566 1 57.06 94 PRO A O 1
ATOM 736 N N . ALA A 1 95 ? -7.812 -53.344 -7.547 1 55.38 95 ALA A N 1
ATOM 737 C CA . ALA A 1 95 ? -9.188 -53.562 -7.109 1 55.38 95 ALA A CA 1
ATOM 738 C C . ALA A 1 95 ? -9.32 -53.375 -5.602 1 55.38 95 ALA A C 1
ATOM 740 O O . ALA A 1 95 ? -10.359 -52.938 -5.113 1 55.38 95 ALA A O 1
ATOM 741 N N . ASP A 1 96 ? -8.297 -53.688 -4.871 1 53.75 96 ASP A N 1
ATOM 742 C CA . ASP A 1 96 ? -8.375 -53.688 -3.412 1 53.75 96 ASP A CA 1
ATOM 743 C C . ASP A 1 96 ? -7.883 -52.375 -2.834 1 53.75 96 ASP A C 1
ATOM 745 O O . ASP A 1 96 ? -7.812 -52.188 -1.614 1 53.75 96 ASP A O 1
ATOM 749 N N . SER A 1 97 ? -7.605 -51.562 -3.613 1 50.28 97 SER A N 1
ATOM 750 C CA . SER A 1 97 ? -7.051 -50.344 -3.01 1 50.28 97 SER A CA 1
ATOM 751 C C . SER A 1 97 ? -8.156 -49.375 -2.619 1 50.28 97 SER A C 1
ATOM 753 O O . SER A 1 97 ? -9.047 -49.094 -3.422 1 50.28 97 SER A O 1
ATOM 755 N N . ALA A 1 98 ? -8.227 -49.312 -1.366 1 45.16 98 ALA A N 1
ATOM 756 C CA . ALA A 1 98 ? -9.18 -48.344 -0.807 1 45.16 98 ALA A CA 1
ATOM 757 C C . ALA A 1 98 ? -9.031 -46.969 -1.463 1 45.16 98 ALA A C 1
ATOM 759 O O . ALA A 1 98 ? -7.918 -46.531 -1.752 1 45.16 98 ALA A O 1
ATOM 760 N N . PRO A 1 99 ? -10.219 -46.625 -1.817 1 42.91 99 PRO A N 1
ATOM 761 C CA . PRO A 1 99 ? -10.18 -45.219 -2.291 1 42.91 99 PRO A CA 1
ATOM 762 C C . PRO A 1 99 ? -9.367 -44.312 -1.38 1 42.91 99 PRO A C 1
ATOM 764 O O . PRO A 1 99 ? -9.445 -44.438 -0.154 1 42.91 99 PRO A O 1
ATOM 767 N N . GLY A 1 100 ? -8.32 -43.625 -1.908 1 43.94 100 GLY A N 1
ATOM 768 C CA . GLY A 1 100 ? -7.578 -42.656 -1.122 1 43.94 100 GLY A CA 1
ATOM 769 C C . GLY A 1 100 ? -6.203 -43.156 -0.708 1 43.94 100 GLY A C 1
ATOM 770 O O . GLY A 1 100 ? -5.504 -42.5 0.062 1 43.94 100 GLY A O 1
ATOM 771 N N . THR A 1 101 ? -5.969 -44.438 -0.819 1 44.5 101 THR A N 1
ATOM 772 C CA . THR A 1 101 ? -4.691 -44.938 -0.315 1 44.5 101 THR A CA 1
ATOM 773 C C . THR A 1 101 ? -3.527 -44.25 -1.043 1 44.5 101 THR A C 1
ATOM 775 O O . THR A 1 101 ? -3.518 -44.188 -2.273 1 44.5 101 THR A O 1
ATOM 778 N N . PRO A 1 102 ? -2.656 -43.719 -0.34 1 46.5 102 PRO A N 1
ATOM 779 C CA . PRO A 1 102 ? -1.459 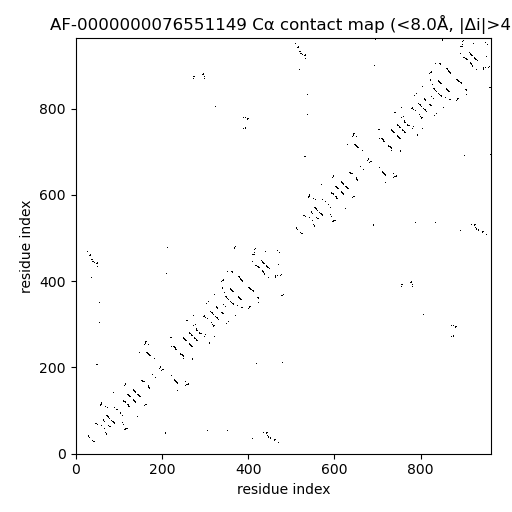-43.031 -0.839 1 46.5 102 PRO A CA 1
ATOM 780 C C . PRO A 1 102 ? -0.717 -43.844 -1.898 1 46.5 102 PRO A C 1
ATOM 782 O O . PRO A 1 102 ? -0.086 -43.25 -2.791 1 46.5 102 PRO A O 1
ATOM 785 N N . ALA A 1 103 ? -0.756 -45.125 -1.748 1 43.34 103 ALA A N 1
ATOM 786 C CA . ALA A 1 103 ? 0.027 -46 -2.643 1 43.34 103 ALA A CA 1
ATOM 787 C C . ALA A 1 103 ? -0.403 -45.812 -4.094 1 43.34 103 ALA A C 1
ATOM 789 O O . ALA A 1 103 ? 0.423 -45.875 -5.008 1 43.34 103 ALA A O 1
ATOM 790 N N . TYR A 1 104 ? -1.677 -45.562 -4.309 1 45.12 104 TYR A N 1
ATOM 791 C CA . TYR A 1 104 ? -2.184 -45.406 -5.668 1 45.12 104 TYR A CA 1
ATOM 792 C C . TYR A 1 104 ? -1.576 -44.156 -6.32 1 45.12 104 TYR A C 1
ATOM 794 O O . TYR A 1 104 ? -1.215 -44.188 -7.5 1 45.12 104 TYR A O 1
ATOM 802 N N . PHE A 1 105 ? -1.326 -43.188 -5.594 1 54.91 105 PHE A N 1
ATOM 803 C CA . PHE A 1 105 ? -0.759 -41.969 -6.172 1 54.91 105 PHE A CA 1
ATOM 804 C C . PHE A 1 105 ? 0.72 -42.156 -6.484 1 54.91 105 PHE A C 1
ATOM 806 O O . PHE A 1 105 ? 1.231 -41.594 -7.457 1 54.91 105 PHE A O 1
ATOM 813 N N . ARG A 1 106 ? 1.251 -43.219 -5.84 1 56.31 106 ARG A N 1
ATOM 814 C CA . ARG A 1 106 ? 2.686 -43.375 -6.031 1 56.31 106 ARG A CA 1
ATOM 815 C C . ARG A 1 106 ? 2.979 -44.125 -7.34 1 56.31 106 ARG A C 1
ATOM 817 O O . ARG A 1 106 ? 4.035 -43.906 -7.945 1 56.31 106 ARG A O 1
ATOM 824 N N . ASN A 1 107 ? 1.986 -44.875 -7.809 1 61.41 107 ASN A N 1
ATOM 825 C CA . ASN A 1 107 ? 2.27 -45.625 -9.023 1 61.41 107 ASN A CA 1
ATOM 826 C C . ASN A 1 107 ? 1.705 -44.938 -10.258 1 61.41 107 ASN A C 1
ATOM 828 O O . ASN A 1 107 ? 1.854 -45.438 -11.375 1 61.41 107 ASN A O 1
ATOM 832 N N . SER A 1 108 ? 1.236 -43.812 -10.062 1 79.5 108 SER A N 1
ATOM 833 C CA . SER A 1 108 ? 0.661 -43.062 -11.18 1 79.5 108 SER A CA 1
ATOM 834 C C . SER A 1 108 ? 1.729 -42.25 -11.922 1 79.5 108 SER A C 1
ATOM 836 O O . SER A 1 108 ? 2.836 -42.062 -11.414 1 79.5 108 SER A O 1
ATOM 838 N N . VAL A 1 109 ? 1.363 -41.969 -13.234 1 90.31 109 VAL A N 1
ATOM 839 C CA . VAL A 1 109 ? 2.229 -41.062 -14 1 90.31 109 VAL A CA 1
ATOM 840 C C . VAL A 1 109 ? 2.154 -39.656 -13.422 1 90.31 109 VAL A C 1
ATOM 842 O O . VAL A 1 109 ? 1.083 -39.188 -13.008 1 90.31 109 VAL A O 1
ATOM 845 N N . HIS A 1 110 ? 3.277 -39.094 -13.289 1 92.81 110 HIS A N 1
ATOM 846 C CA . HIS A 1 110 ? 3.348 -37.719 -12.797 1 92.81 110 HIS A CA 1
ATOM 847 C C . HIS A 1 110 ? 3.791 -36.781 -13.898 1 92.81 110 HIS A C 1
ATOM 849 O O . HIS A 1 110 ? 4.938 -36.812 -14.352 1 92.81 110 HIS A O 1
ATOM 855 N N . THR A 1 111 ? 2.875 -35.938 -14.266 1 96.25 111 THR A N 1
ATOM 856 C CA . THR A 1 111 ? 3.18 -34.969 -15.305 1 96.25 111 THR A CA 1
ATOM 857 C C . THR A 1 111 ? 4.168 -33.938 -14.789 1 96.25 111 THR A C 1
ATOM 859 O O . THR A 1 111 ? 4.043 -33.438 -13.664 1 96.25 111 THR A O 1
ATOM 862 N N . VAL A 1 112 ? 5.145 -33.562 -15.602 1 97.75 112 VAL A N 1
ATOM 863 C CA . VAL A 1 112 ? 6.148 -32.594 -15.203 1 97.75 112 VAL A CA 1
ATOM 864 C C . VAL A 1 112 ? 5.891 -31.266 -15.93 1 97.75 112 VAL A C 1
ATOM 866 O O . VAL A 1 112 ? 5.562 -30.25 -15.305 1 97.75 112 VAL A O 1
ATOM 869 N N . VAL A 1 113 ? 5.973 -31.297 -17.266 1 98.56 113 VAL A N 1
ATOM 870 C CA . VAL A 1 113 ? 5.84 -30.062 -18.047 1 98.56 113 VAL A CA 1
ATOM 871 C C . VAL A 1 113 ? 5.703 -30.406 -19.531 1 98.56 113 VAL A C 1
ATOM 873 O O . VAL A 1 113 ? 6.211 -31.438 -19.984 1 98.56 113 VAL A O 1
ATOM 876 N N . VAL A 1 114 ? 5.008 -29.594 -20.25 1 98.81 114 VAL A N 1
ATOM 877 C CA . VAL A 1 114 ? 5.004 -29.703 -21.719 1 98.81 114 VAL A CA 1
ATOM 878 C C . VAL A 1 114 ? 6.254 -29.047 -22.281 1 98.81 114 VAL A C 1
ATOM 880 O O . VAL A 1 114 ? 6.652 -27.969 -21.828 1 98.81 114 VAL A O 1
ATOM 883 N N . GLY A 1 115 ? 6.785 -29.672 -23.281 1 98.38 115 GLY A N 1
ATOM 884 C CA . GLY A 1 115 ? 8.031 -29.188 -23.875 1 98.38 115 GLY A CA 1
ATOM 885 C C . GLY A 1 115 ? 7.895 -27.844 -24.562 1 98.38 115 GLY A C 1
ATOM 886 O O . GLY A 1 115 ? 6.848 -27.547 -25.141 1 98.38 115 GLY A O 1
ATOM 887 N N . HIS A 1 116 ? 9.023 -27.094 -24.547 1 97.12 116 HIS A N 1
ATOM 888 C CA . HIS A 1 116 ? 9.047 -25.797 -25.203 1 97.12 116 HIS A CA 1
ATOM 889 C C . HIS A 1 116 ? 9.523 -25.922 -26.656 1 97.12 116 HIS A C 1
ATOM 891 O O . HIS A 1 116 ? 9.25 -25.047 -27.469 1 97.12 116 HIS A O 1
ATOM 897 N N . LYS A 1 117 ? 10.219 -26.938 -26.922 1 97.62 117 LYS A N 1
ATOM 898 C CA . LYS A 1 117 ? 10.852 -27.094 -28.234 1 97.62 117 LYS A CA 1
ATOM 899 C C . LYS A 1 117 ? 10.117 -28.141 -29.062 1 97.62 117 LYS A C 1
ATOM 901 O O . LYS A 1 117 ? 9.891 -27.938 -30.266 1 97.62 117 LYS A O 1
ATOM 906 N N . THR A 1 118 ? 9.742 -29.281 -28.453 1 98.19 118 THR A N 1
ATOM 907 C CA . THR A 1 118 ? 9.062 -30.359 -29.156 1 98.19 118 THR A CA 1
ATOM 908 C C . THR A 1 118 ? 7.617 -30.484 -28.672 1 98.19 118 THR A C 1
ATOM 910 O O . THR A 1 118 ? 7.312 -30.156 -27.516 1 98.19 118 THR A O 1
ATOM 913 N N . ASN A 1 119 ? 6.758 -31 -29.562 1 98.44 119 ASN A N 1
ATOM 914 C CA . ASN A 1 119 ? 5.387 -31.297 -29.172 1 98.44 119 ASN A CA 1
ATOM 915 C C . ASN A 1 119 ? 5.32 -32.531 -28.281 1 98.44 119 ASN A C 1
ATOM 917 O O . ASN A 1 119 ? 4.812 -33.594 -28.703 1 98.44 119 ASN A O 1
ATOM 921 N N . SER A 1 120 ? 5.746 -32.375 -27.047 1 98.62 120 SER A N 1
ATOM 922 C CA . SER A 1 120 ? 5.863 -33.5 -26.125 1 98.62 120 SER A CA 1
ATOM 923 C C . SER A 1 120 ? 5.484 -33.094 -24.703 1 98.62 120 SER A C 1
ATOM 925 O O . SER A 1 120 ? 5.512 -31.906 -24.359 1 98.62 120 SER A O 1
ATOM 927 N N . VAL A 1 121 ? 5.113 -34.062 -23.953 1 98.81 121 VAL A N 1
ATOM 928 C CA . VAL A 1 121 ? 4.953 -33.875 -22.516 1 98.81 121 VAL A CA 1
ATOM 929 C C . VAL A 1 121 ? 5.961 -34.75 -21.766 1 98.81 121 VAL A C 1
ATOM 931 O O . VAL A 1 121 ? 6.211 -35.906 -22.172 1 98.81 121 VAL A O 1
ATOM 934 N N . PHE A 1 122 ? 6.625 -34.188 -20.797 1 98.81 122 PHE A N 1
ATOM 935 C CA . PHE A 1 122 ? 7.539 -34.906 -19.922 1 98.81 122 PHE A CA 1
ATOM 936 C C . PHE A 1 122 ? 6.82 -35.375 -18.672 1 98.81 122 PHE A C 1
ATOM 938 O O . PHE A 1 122 ? 6.012 -34.656 -18.094 1 98.81 122 PHE A O 1
ATOM 945 N N . PHE A 1 123 ? 7.059 -36.594 -18.281 1 97.88 123 PHE A N 1
ATOM 946 C CA . PHE A 1 123 ? 6.43 -37.156 -17.094 1 97.88 123 PHE A CA 1
ATOM 947 C C . PHE A 1 123 ? 7.344 -38.188 -16.438 1 97.88 123 PHE A C 1
ATOM 949 O O . PHE A 1 123 ? 8.359 -38.594 -17.016 1 97.88 123 PHE A O 1
ATOM 956 N N . THR A 1 124 ? 7.055 -38.594 -15.211 1 96.62 124 THR A N 1
ATOM 957 C CA . THR A 1 124 ? 7.855 -39.594 -14.5 1 96.62 124 THR A CA 1
ATOM 958 C C . THR A 1 124 ? 6.988 -40.75 -14.047 1 96.62 124 THR A C 1
ATOM 960 O O . THR A 1 124 ? 5.773 -40.625 -13.883 1 96.62 124 THR A O 1
ATOM 963 N N . LYS A 1 125 ? 7.621 -41.844 -13.93 1 92.75 125 LYS A N 1
ATOM 964 C CA . LYS A 1 125 ? 7.082 -43.031 -13.32 1 92.75 125 LYS A CA 1
ATOM 965 C C . LYS A 1 125 ? 8.047 -43.625 -12.281 1 92.75 125 LYS A C 1
ATOM 967 O O . LYS A 1 125 ? 9.258 -43.656 -12.508 1 92.75 125 LYS A O 1
ATOM 972 N N . THR A 1 126 ? 7.453 -43.969 -11.227 1 90.31 126 THR A N 1
ATOM 973 C CA . THR A 1 126 ? 8.273 -44.594 -10.188 1 90.31 126 THR A CA 1
ATOM 974 C C . THR A 1 126 ? 8.117 -46.125 -10.203 1 90.31 126 THR A C 1
ATOM 976 O O . THR A 1 126 ? 7 -46.625 -10.211 1 90.31 126 THR A O 1
ATOM 979 N N . ASP A 1 127 ? 9.25 -46.75 -10.219 1 87.56 127 ASP A N 1
ATOM 980 C CA . ASP A 1 127 ? 9.242 -48.219 -10.117 1 87.56 127 ASP A CA 1
ATOM 981 C C . ASP A 1 127 ? 8.93 -48.656 -8.688 1 87.56 127 ASP A C 1
ATOM 983 O O . ASP A 1 127 ? 9.648 -48.312 -7.75 1 87.56 127 ASP A O 1
ATOM 987 N N . PRO A 1 128 ? 7.871 -49.438 -8.562 1 83.06 128 PRO A N 1
ATOM 988 C CA . PRO A 1 128 ? 7.48 -49.812 -7.203 1 83.06 128 PRO A CA 1
ATOM 989 C C . PRO A 1 128 ? 8.508 -50.719 -6.531 1 83.06 128 PRO A C 1
ATOM 991 O O . PRO A 1 128 ? 8.539 -50.812 -5.301 1 83.06 128 PRO A O 1
ATOM 994 N N . GLU A 1 129 ? 9.328 -51.406 -7.285 1 86.31 129 GLU A N 1
ATOM 995 C CA . GLU A 1 129 ? 10.312 -52.344 -6.723 1 86.31 129 GLU A CA 1
ATOM 996 C C . GLU A 1 129 ? 11.586 -51.594 -6.316 1 86.31 129 GLU A C 1
ATOM 998 O O . GLU A 1 129 ? 12.055 -51.75 -5.188 1 86.31 129 GLU A O 1
ATOM 1003 N N . THR A 1 130 ? 12.078 -50.75 -7.141 1 88.31 130 THR A N 1
ATOM 1004 C CA . THR A 1 130 ? 13.359 -50.094 -6.895 1 88.31 130 THR A CA 1
ATOM 1005 C C . THR A 1 130 ? 13.156 -48.75 -6.219 1 88.31 130 THR A C 1
ATOM 1007 O O . THR A 1 130 ? 14.102 -48.156 -5.684 1 88.31 130 THR A O 1
ATOM 1010 N N . HIS A 1 131 ? 11.969 -48.188 -6.395 1 86.31 131 HIS A N 1
ATOM 1011 C CA . HIS A 1 131 ? 11.586 -46.875 -5.863 1 86.31 131 HIS A CA 1
ATOM 1012 C C . HIS A 1 131 ? 12.336 -45.75 -6.57 1 86.31 131 HIS A C 1
ATOM 1014 O O . HIS A 1 131 ? 12.469 -44.656 -6.035 1 86.31 131 HIS A O 1
ATOM 1020 N N . LEU A 1 132 ? 12.875 -46.062 -7.699 1 92.12 132 LEU A N 1
ATOM 1021 C CA . LEU A 1 132 ? 13.5 -45.062 -8.531 1 92.12 132 LEU A CA 1
ATOM 1022 C C . LEU A 1 132 ? 12.516 -44.5 -9.555 1 92.12 132 LEU A C 1
ATOM 1024 O O . LEU A 1 132 ? 11.719 -45.25 -10.125 1 92.12 132 LEU A O 1
ATOM 1028 N N . SER A 1 133 ? 12.586 -43.25 -9.742 1 94.31 133 SER A N 1
ATOM 1029 C CA . SER A 1 133 ? 11.75 -42.594 -10.75 1 94.31 133 SER A CA 1
ATOM 1030 C C . SER A 1 133 ? 12.492 -42.438 -12.07 1 94.31 133 SER A C 1
ATOM 1032 O O . SER A 1 133 ? 13.695 -42.188 -12.086 1 94.31 133 SER A O 1
ATOM 1034 N N . THR A 1 134 ? 11.773 -42.688 -13.102 1 96.88 134 THR A N 1
ATOM 1035 C CA . THR A 1 134 ? 12.32 -42.531 -14.445 1 96.88 134 THR A CA 1
ATOM 1036 C C . THR A 1 134 ? 11.57 -41.438 -15.211 1 96.88 134 THR A C 1
ATOM 1038 O O . THR A 1 134 ? 10.344 -41.375 -15.148 1 96.88 134 THR A O 1
ATOM 1041 N N . VAL A 1 135 ? 12.328 -40.594 -15.906 1 98.38 135 VAL A N 1
ATOM 1042 C CA . VAL A 1 135 ? 11.758 -39.531 -16.734 1 98.38 135 VAL A CA 1
ATOM 1043 C C . VAL A 1 135 ? 11.461 -40.094 -18.125 1 98.38 135 VAL A C 1
ATOM 1045 O O . VAL A 1 135 ? 12.297 -40.75 -18.734 1 98.38 135 VAL A O 1
ATOM 1048 N N . TYR A 1 136 ? 10.25 -39.781 -18.562 1 98.31 136 TYR A N 1
ATOM 1049 C CA . TYR A 1 136 ? 9.812 -40.156 -19.906 1 98.31 136 TYR A CA 1
ATOM 1050 C C . TYR A 1 136 ? 9.359 -38.906 -20.672 1 98.31 136 TYR A C 1
ATOM 1052 O O . TYR A 1 136 ? 9.109 -37.844 -20.078 1 98.31 136 TYR A O 1
ATOM 1060 N N . LYS A 1 137 ? 9.344 -39.094 -21.969 1 98.25 137 LYS A N 1
ATOM 1061 C CA . LYS A 1 137 ? 8.781 -38.125 -22.891 1 98.25 137 LYS A CA 1
ATOM 1062 C C . LYS A 1 137 ? 7.777 -38.781 -23.828 1 98.25 137 LYS A C 1
ATOM 1064 O O . LYS A 1 137 ? 8.039 -39.844 -24.375 1 98.25 137 LYS A O 1
ATOM 1069 N N . ALA A 1 138 ? 6.578 -38.156 -23.953 1 98.69 138 ALA A N 1
ATOM 1070 C CA . ALA A 1 138 ? 5.578 -38.656 -24.891 1 98.69 138 ALA A CA 1
ATOM 1071 C C . ALA A 1 138 ? 5.254 -37.594 -25.953 1 98.69 138 ALA A C 1
ATOM 1073 O O . ALA A 1 138 ? 5.055 -36.406 -25.641 1 98.69 138 ALA A O 1
ATOM 1074 N N . ASP A 1 139 ? 5.219 -38.094 -27.188 1 98.75 139 ASP A N 1
ATOM 1075 C CA . ASP A 1 139 ? 4.77 -37.219 -28.266 1 98.75 139 ASP A CA 1
ATOM 1076 C C . ASP A 1 139 ? 3.271 -36.938 -28.156 1 98.75 139 ASP A C 1
ATOM 1078 O O . ASP A 1 139 ? 2.471 -37.844 -27.984 1 98.75 139 ASP A O 1
ATOM 1082 N N . LEU A 1 140 ? 2.9 -35.688 -28.344 1 98.69 140 LEU A N 1
ATOM 1083 C CA . LEU A 1 140 ? 1.527 -35.281 -28.062 1 98.69 140 LEU A CA 1
ATOM 1084 C C . LEU A 1 140 ? 0.593 -35.75 -29.188 1 98.69 140 LEU A C 1
ATOM 1086 O O . LEU A 1 140 ? -0.623 -35.812 -28.984 1 98.69 140 LEU A O 1
ATOM 1090 N N . TYR A 1 141 ? 1.137 -36 -30.312 1 97.75 141 TYR A N 1
ATOM 1091 C CA . TYR A 1 141 ? 0.311 -36.406 -31.438 1 97.75 141 TYR A CA 1
ATOM 1092 C C . TYR A 1 141 ? 0.331 -37.906 -31.625 1 97.75 141 TYR A C 1
ATOM 1094 O O . TYR A 1 141 ? -0.711 -38.562 -31.547 1 97.75 141 TYR A O 1
ATOM 1102 N N . SER A 1 142 ? 1.514 -38.531 -31.688 1 97.69 142 SER A N 1
ATOM 1103 C CA . SER A 1 142 ? 1.61 -39.969 -31.969 1 97.69 142 SER A CA 1
ATOM 1104 C C . SER A 1 142 ? 1.429 -40.781 -30.688 1 97.69 142 SER A C 1
ATOM 1106 O O . SER A 1 142 ? 1.054 -41.969 -30.75 1 97.69 142 SER A O 1
ATOM 1108 N N . GLY A 1 143 ? 1.814 -40.25 -29.547 1 97.75 143 GLY A N 1
ATOM 1109 C CA . GLY A 1 143 ? 1.758 -40.969 -28.281 1 97.75 143 GLY A CA 1
ATOM 1110 C C . GLY A 1 143 ? 2.998 -41.812 -28.016 1 97.75 143 GLY A C 1
ATOM 1111 O O . GLY A 1 143 ? 3.074 -42.5 -27.016 1 97.75 143 GLY A O 1
ATOM 1112 N N . GLU A 1 144 ? 3.924 -41.719 -28.969 1 98.25 144 GLU A N 1
ATOM 1113 C CA . GLU A 1 144 ? 5.16 -42.5 -28.766 1 98.25 144 GLU A CA 1
ATOM 1114 C C . GLU A 1 144 ? 5.867 -42.062 -27.484 1 98.25 144 GLU A C 1
ATOM 1116 O O . GLU A 1 144 ? 6.035 -40.875 -27.234 1 98.25 144 GLU A O 1
ATOM 1121 N N . VAL A 1 145 ? 6.211 -43.031 -26.703 1 98.12 145 VAL A N 1
ATOM 1122 C CA . VAL A 1 145 ? 6.867 -42.781 -25.422 1 98.12 145 VAL A CA 1
ATOM 1123 C C . VAL A 1 145 ? 8.336 -43.188 -25.516 1 98.12 145 VAL A C 1
ATOM 1125 O O . VAL A 1 145 ? 8.664 -44.25 -25.984 1 98.12 145 VAL A O 1
ATOM 1128 N N . ILE A 1 146 ? 9.195 -42.312 -25.047 1 98 146 ILE A N 1
ATOM 1129 C CA . ILE A 1 146 ? 10.625 -42.594 -24.969 1 98 146 ILE A CA 1
ATOM 1130 C C . ILE A 1 146 ? 11.109 -42.469 -23.531 1 98 146 ILE A C 1
ATOM 1132 O O . ILE A 1 146 ? 10.727 -41.531 -22.828 1 98 146 ILE A O 1
ATOM 1136 N N . LYS A 1 147 ? 11.891 -43.438 -23.109 1 98 147 LYS A N 1
ATOM 1137 C CA . LYS A 1 147 ? 12.562 -43.344 -21.828 1 98 147 LYS A CA 1
ATOM 1138 C C . LYS A 1 147 ? 13.781 -42.406 -21.906 1 98 147 LYS A C 1
ATOM 1140 O O . LYS A 1 147 ? 14.586 -42.531 -22.828 1 98 147 LYS A O 1
ATOM 1145 N N . LEU A 1 148 ? 13.961 -41.594 -20.984 1 98.44 148 LEU A N 1
ATOM 1146 C CA . LEU A 1 148 ? 15.055 -40.625 -21.047 1 98.44 148 LEU A CA 1
ATOM 1147 C C . LEU A 1 148 ? 16.109 -40.938 -19.984 1 98.44 148 LEU A C 1
ATOM 1149 O O . LEU A 1 148 ? 17.203 -41.375 -20.297 1 98.44 148 LEU A O 1
ATOM 1153 N N . ALA A 1 149 ? 15.781 -40.719 -18.719 1 98.19 149 ALA A N 1
ATOM 1154 C CA . ALA A 1 149 ? 16.781 -40.875 -17.672 1 98.19 149 ALA A CA 1
ATOM 1155 C C . ALA A 1 149 ? 16.125 -41.375 -16.375 1 98.19 149 ALA A C 1
ATOM 1157 O O . ALA A 1 149 ? 15.016 -40.969 -16.031 1 98.19 149 ALA A O 1
ATOM 1158 N N . THR A 1 150 ? 16.906 -42.219 -15.656 1 97.62 150 THR A N 1
ATOM 1159 C CA . THR A 1 150 ? 16.5 -42.625 -14.312 1 97.62 150 THR A CA 1
ATOM 1160 C C . THR A 1 150 ? 17.062 -41.656 -13.266 1 97.62 150 THR A C 1
ATOM 1162 O O . THR A 1 150 ? 18.266 -41.344 -13.297 1 97.62 150 THR A O 1
ATOM 1165 N N . LEU A 1 151 ? 16.219 -41.219 -12.359 1 97.5 151 LEU A N 1
ATOM 1166 C CA . LEU A 1 151 ? 16.609 -40.25 -11.344 1 97.5 151 LEU A CA 1
ATOM 1167 C C . LEU A 1 151 ? 17.375 -40.938 -10.211 1 97.5 151 LEU A C 1
ATOM 1169 O O . LEU A 1 151 ? 17.234 -42.156 -9.984 1 97.5 151 LEU A O 1
ATOM 1173 N N . PRO A 1 152 ? 18.266 -40.094 -9.508 1 93.75 152 PRO A N 1
ATOM 1174 C CA . PRO A 1 152 ? 18.875 -40.656 -8.297 1 93.75 152 PRO A CA 1
ATOM 1175 C C . PRO A 1 152 ? 17.844 -41.031 -7.234 1 93.75 152 PRO A C 1
ATOM 1177 O O . PRO A 1 152 ? 16.688 -40.656 -7.336 1 93.75 152 PRO A O 1
ATOM 1180 N N . ALA A 1 153 ? 18.375 -41.781 -6.27 1 90.88 153 ALA A N 1
ATOM 1181 C CA . ALA A 1 153 ? 17.5 -42.188 -5.176 1 90.88 153 ALA A CA 1
ATOM 1182 C C . ALA A 1 153 ? 16.906 -41 -4.469 1 90.88 153 ALA A C 1
ATOM 1184 O O . ALA A 1 153 ? 17.594 -40 -4.207 1 90.88 153 ALA A O 1
ATOM 1185 N N . ARG A 1 154 ? 15.523 -41 -4.246 1 88.88 154 ARG A N 1
ATOM 1186 C CA . ARG A 1 154 ? 14.773 -40.031 -3.475 1 88.88 154 ARG A CA 1
ATOM 1187 C C . ARG A 1 154 ? 14.594 -38.719 -4.262 1 88.88 154 ARG A C 1
ATOM 1189 O O . ARG A 1 154 ? 14.172 -37.719 -3.705 1 88.88 154 ARG A O 1
ATOM 1196 N N . ALA A 1 155 ? 14.961 -38.781 -5.488 1 93.38 155 ALA A N 1
ATOM 1197 C CA . ALA A 1 155 ? 14.914 -37.562 -6.273 1 93.38 155 ALA A CA 1
ATOM 1198 C C . ALA A 1 155 ? 13.562 -37.406 -6.973 1 93.38 155 ALA A C 1
ATOM 1200 O O . ALA A 1 155 ? 12.914 -38.375 -7.301 1 93.38 155 ALA A O 1
ATOM 1201 N N . SER A 1 156 ? 13.133 -36.25 -7.125 1 93.12 156 SER A N 1
ATOM 1202 C CA . SER A 1 156 ? 12.047 -35.844 -8.008 1 93.12 156 SER A CA 1
ATOM 1203 C C . SER A 1 156 ? 12.453 -34.625 -8.852 1 93.12 156 SER A C 1
ATOM 1205 O O . SER A 1 156 ? 13.344 -33.875 -8.477 1 93.12 156 SER A O 1
ATOM 1207 N N . ILE A 1 157 ? 11.859 -34.531 -10.023 1 97.25 157 ILE A N 1
ATOM 1208 C CA . ILE A 1 157 ? 12.086 -33.344 -10.852 1 97.25 157 ILE A CA 1
ATOM 1209 C C . ILE A 1 157 ? 10.797 -32.531 -10.969 1 97.25 157 ILE A C 1
ATOM 1211 O O . ILE A 1 157 ? 9.695 -33.094 -10.875 1 97.25 157 ILE A O 1
ATOM 1215 N N . ALA A 1 158 ? 10.992 -31.234 -11.227 1 97.81 158 ALA A N 1
ATOM 1216 C CA . ALA A 1 158 ? 9.836 -30.344 -11.266 1 97.81 158 ALA A CA 1
ATOM 1217 C C . ALA A 1 158 ? 9.727 -29.641 -12.609 1 97.81 158 ALA A C 1
ATOM 1219 O O . ALA A 1 158 ? 8.688 -29.062 -12.93 1 97.81 158 ALA A O 1
ATOM 1220 N N . THR A 1 159 ? 10.805 -29.656 -13.422 1 98.62 159 THR A N 1
ATOM 1221 C CA . THR A 1 159 ? 10.805 -28.859 -14.633 1 98.62 159 THR A CA 1
ATOM 1222 C C . THR A 1 159 ? 11.852 -29.359 -15.617 1 98.62 159 THR A C 1
ATOM 1224 O O . THR A 1 159 ? 12.727 -30.141 -15.25 1 98.62 159 THR A O 1
ATOM 1227 N N . VAL A 1 160 ? 11.633 -29 -16.875 1 98.88 160 VAL A N 1
ATOM 1228 C CA . VAL A 1 160 ? 12.555 -29.25 -17.969 1 98.88 160 VAL A CA 1
ATOM 1229 C C . VAL A 1 160 ? 12.898 -27.938 -18.672 1 98.88 160 VAL A C 1
ATOM 1231 O O . VAL A 1 160 ? 12.023 -27.094 -18.875 1 98.88 160 VAL A O 1
ATOM 1234 N N . ASN A 1 161 ? 14.18 -27.797 -19.031 1 98.81 161 ASN A N 1
ATOM 1235 C CA . ASN A 1 161 ? 14.633 -26.5 -19.547 1 98.81 161 ASN A CA 1
ATOM 1236 C C . ASN A 1 161 ? 14.164 -26.266 -20.984 1 98.81 161 ASN A C 1
ATOM 1238 O O . ASN A 1 161 ? 13.609 -27.172 -21.609 1 98.81 161 ASN A O 1
ATOM 1242 N N . ALA A 1 162 ? 14.391 -25.109 -21.484 1 98.44 162 ALA A N 1
ATOM 1243 C CA . ALA A 1 162 ? 13.797 -24.594 -22.703 1 98.44 162 ALA A CA 1
ATOM 1244 C C . ALA A 1 162 ? 14.211 -25.406 -23.922 1 98.44 162 ALA A C 1
ATOM 1246 O O . ALA A 1 162 ? 13.461 -25.531 -24.891 1 98.44 162 ALA A O 1
ATOM 1247 N N . ASP A 1 163 ? 15.43 -25.953 -23.891 1 98.56 163 ASP A N 1
ATOM 1248 C CA . ASP A 1 163 ? 15.875 -26.734 -25.031 1 98.56 163 ASP A CA 1
ATOM 1249 C C . ASP A 1 163 ? 15.742 -28.234 -24.766 1 98.56 163 ASP A C 1
ATOM 1251 O O . ASP A 1 163 ? 16.234 -29.062 -25.547 1 98.56 163 ASP A O 1
ATOM 1255 N N . GLU A 1 164 ? 15.172 -28.625 -23.641 1 98.69 164 GLU A N 1
ATOM 1256 C CA . GLU A 1 164 ? 14.734 -29.969 -23.297 1 98.69 164 GLU A CA 1
ATOM 1257 C C . GLU A 1 164 ? 15.922 -30.906 -23.141 1 98.69 164 GLU A C 1
ATOM 1259 O O . GLU A 1 164 ? 15.836 -32.094 -23.469 1 98.69 164 GLU A O 1
ATOM 1264 N N . THR A 1 165 ? 17.031 -30.359 -22.625 1 98.75 165 THR A N 1
ATOM 1265 C CA . THR A 1 165 ? 18.219 -31.172 -22.406 1 98.75 165 THR A CA 1
ATOM 1266 C C . THR A 1 165 ? 18.391 -31.5 -20.938 1 98.75 165 THR A C 1
ATOM 1268 O O . THR A 1 165 ? 19.047 -32.5 -20.594 1 98.75 165 THR A O 1
ATOM 1271 N N . LEU A 1 166 ? 17.844 -30.641 -20.141 1 98.88 166 LEU A N 1
ATOM 1272 C CA . LEU A 1 166 ? 18.016 -30.797 -18.703 1 98.88 166 LEU A CA 1
ATOM 1273 C C . LEU A 1 166 ? 16.672 -30.812 -17.984 1 98.88 166 LEU A C 1
ATOM 1275 O O . LEU A 1 166 ? 15.758 -30.078 -18.344 1 98.88 166 LEU A O 1
ATOM 1279 N N . ALA A 1 167 ? 16.562 -31.656 -16.984 1 98.88 167 ALA A N 1
ATOM 1280 C CA . ALA A 1 167 ? 15.531 -31.547 -15.953 1 98.88 167 ALA A CA 1
ATOM 1281 C C . ALA A 1 167 ? 16.141 -31.078 -14.633 1 98.88 167 ALA A C 1
ATOM 1283 O O . ALA A 1 167 ? 17.328 -31.234 -14.398 1 98.88 167 ALA A O 1
ATOM 1284 N N . ALA A 1 168 ? 15.367 -30.406 -13.797 1 98.88 168 ALA A N 1
ATOM 1285 C CA . ALA A 1 168 ? 15.828 -29.969 -12.484 1 98.88 168 ALA A CA 1
ATOM 1286 C C . ALA A 1 168 ? 14.93 -30.5 -11.375 1 98.88 168 ALA A C 1
ATOM 1288 O O . ALA A 1 168 ? 13.711 -30.609 -11.547 1 98.88 168 ALA A O 1
ATOM 1289 N N . GLY A 1 169 ? 15.523 -30.859 -10.273 1 98.19 169 GLY A N 1
ATOM 1290 C CA . GLY A 1 169 ? 14.828 -31.391 -9.117 1 98.19 169 GLY A CA 1
ATOM 1291 C C . GLY A 1 169 ? 15.633 -31.297 -7.832 1 98.19 169 GLY A C 1
ATOM 1292 O O . GLY A 1 169 ? 16.625 -30.578 -7.77 1 98.19 169 GLY A O 1
ATOM 1293 N N . THR A 1 170 ? 15.125 -31.891 -6.781 1 96.75 170 THR A N 1
ATOM 1294 C CA . THR A 1 170 ? 15.805 -31.969 -5.496 1 96.75 170 THR A CA 1
ATOM 1295 C C . THR A 1 170 ? 15.797 -33.406 -4.965 1 96.75 170 THR A C 1
ATOM 1297 O O . THR A 1 170 ? 14.992 -34.219 -5.406 1 96.75 170 THR A O 1
ATOM 1300 N N . TYR A 1 171 ? 16.719 -33.688 -4.148 1 94.31 171 TYR A N 1
ATOM 1301 C CA . TYR A 1 171 ? 16.688 -34.906 -3.322 1 94.31 171 TYR A CA 1
ATOM 1302 C C . TYR A 1 171 ? 17.281 -34.625 -1.946 1 94.31 171 TYR A C 1
ATOM 1304 O O . TYR A 1 171 ? 18.156 -33.75 -1.797 1 94.31 171 TYR A O 1
ATOM 1312 N N . ASN A 1 172 ? 16.781 -35.312 -0.946 1 91.69 172 ASN A N 1
ATOM 1313 C CA . ASN A 1 172 ? 17.344 -35.219 0.398 1 91.69 172 ASN A CA 1
ATOM 1314 C C . ASN A 1 172 ? 18.719 -35.906 0.484 1 91.69 172 ASN A C 1
ATOM 1316 O O . ASN A 1 172 ? 18.922 -36.969 -0.089 1 91.69 172 ASN A O 1
ATOM 1320 N N . GLU A 1 173 ? 19.562 -35.312 1.211 1 91 173 GLU A N 1
ATOM 1321 C CA . GLU A 1 173 ? 20.922 -35.844 1.294 1 91 173 GLU A CA 1
ATOM 1322 C C . GLU A 1 173 ? 20.984 -37.156 2.057 1 91 173 GLU A C 1
ATOM 1324 O O . GLU A 1 173 ? 21.766 -38.031 1.72 1 91 173 GLU A O 1
ATOM 1329 N N . HIS A 1 174 ? 20.156 -37.25 3.062 1 87.88 174 HIS A N 1
ATOM 1330 C CA . HIS A 1 174 ? 20.203 -38.438 3.891 1 87.88 174 HIS A CA 1
ATOM 1331 C C . HIS A 1 174 ? 18.906 -39.25 3.799 1 87.88 174 HIS A C 1
ATOM 1333 O O . HIS A 1 174 ? 17.828 -38.656 3.746 1 87.88 174 HIS A O 1
ATOM 1339 N N . GLU A 1 175 ? 19.016 -40.531 3.785 1 78.81 175 GLU A N 1
ATOM 1340 C CA . GLU A 1 175 ? 17.859 -41.406 3.682 1 78.81 175 GLU A CA 1
ATOM 1341 C C . GLU A 1 175 ? 16.922 -41.25 4.871 1 78.81 175 GLU A C 1
ATOM 1343 O O . GLU A 1 175 ? 15.695 -41.281 4.723 1 78.81 175 GLU A O 1
ATOM 1348 N N . ASP A 1 176 ? 17.531 -41.031 6.008 1 71.25 176 ASP A N 1
ATOM 1349 C CA . ASP A 1 176 ? 16.75 -40.938 7.238 1 71.25 176 ASP A CA 1
ATOM 1350 C C . ASP A 1 176 ? 15.906 -39.656 7.27 1 71.25 176 ASP A C 1
ATOM 1352 O O . ASP A 1 176 ? 14.914 -39.594 7.992 1 71.25 176 ASP A O 1
ATOM 1356 N N . ASP A 1 177 ? 16.266 -38.75 6.523 1 68.62 177 ASP A N 1
ATOM 1357 C CA . ASP A 1 177 ? 15.57 -37.469 6.555 1 68.62 177 ASP A CA 1
ATOM 1358 C C . ASP A 1 177 ? 14.219 -37.562 5.859 1 68.62 177 ASP A C 1
ATOM 1360 O O . ASP A 1 177 ? 13.352 -36.719 6.066 1 68.62 177 ASP A O 1
ATOM 1364 N N . SER A 1 178 ? 14.102 -38.562 5.129 1 60.5 178 SER A N 1
ATOM 1365 C CA . SER A 1 178 ? 12.859 -38.719 4.375 1 60.5 178 SER A CA 1
ATOM 1366 C C . SER A 1 178 ? 11.688 -39 5.305 1 60.5 178 SER A C 1
ATOM 1368 O O . SER A 1 178 ? 10.539 -38.688 4.961 1 60.5 178 SER A O 1
ATOM 1370 N N . THR A 1 179 ? 12.047 -39.469 6.422 1 56.34 179 THR A N 1
ATOM 1371 C CA . THR A 1 179 ? 11 -39.75 7.391 1 56.34 179 THR A CA 1
ATOM 1372 C C . THR A 1 179 ? 10.609 -38.5 8.148 1 56.34 179 THR A C 1
ATOM 1374 O O . THR A 1 179 ? 9.594 -38.469 8.852 1 56.34 179 THR A O 1
ATOM 1377 N N . LYS A 1 180 ? 11.359 -37.562 8 1 55.84 180 LYS A N 1
ATOM 1378 C CA . LYS A 1 180 ? 11.086 -36.312 8.742 1 55.84 180 LYS A CA 1
ATOM 1379 C C . LYS A 1 180 ? 10.297 -35.344 7.891 1 55.84 180 LYS A C 1
ATOM 1381 O O . LYS A 1 180 ? 9.977 -34.219 8.344 1 55.84 180 LYS A O 1
ATOM 1386 N N . ASP A 1 181 ? 10.117 -35.719 6.785 1 52.59 181 ASP A N 1
ATOM 1387 C CA . ASP A 1 181 ? 9.469 -34.781 5.883 1 52.59 181 ASP A CA 1
ATOM 1388 C C . ASP A 1 181 ? 7.98 -34.656 6.203 1 52.59 181 ASP A C 1
ATOM 1390 O O . ASP A 1 181 ? 7.25 -35.625 6.203 1 52.59 181 ASP A O 1
ATOM 1394 N N . PHE A 1 182 ? 7.672 -33.781 7.059 1 51.5 182 PHE A N 1
ATOM 1395 C CA . PHE A 1 182 ? 6.316 -33.5 7.523 1 51.5 182 PHE A CA 1
ATOM 1396 C C . PHE A 1 182 ? 5.414 -33.094 6.363 1 51.5 182 PHE A C 1
ATOM 1398 O O . PHE A 1 182 ? 4.191 -33.062 6.508 1 51.5 182 PHE A O 1
ATOM 1405 N N . GLY A 1 183 ? 5.875 -33.062 5.262 1 43.41 183 GLY A N 1
ATOM 1406 C CA . GLY A 1 183 ? 5.039 -32.594 4.168 1 43.41 183 GLY A CA 1
ATOM 1407 C C . GLY A 1 183 ? 4.469 -33.719 3.328 1 43.41 183 GLY A C 1
ATOM 1408 O O . GLY A 1 183 ? 4.152 -34.781 3.85 1 43.41 183 GLY A O 1
ATOM 1409 N N . ARG A 1 184 ? 4.324 -33.625 2.115 1 42.81 184 ARG A N 1
ATOM 1410 C CA . ARG A 1 184 ? 3.656 -34.531 1.177 1 42.81 184 ARG A CA 1
ATOM 1411 C C . ARG A 1 184 ? 4.094 -35.969 1.395 1 42.81 184 ARG A C 1
ATOM 1413 O O . ARG A 1 184 ? 3.322 -36.906 1.163 1 42.81 184 ARG A O 1
ATOM 1420 N N . ASN A 1 185 ? 5.438 -36.156 1.669 1 36.81 185 ASN A N 1
ATOM 1421 C CA . ASN A 1 185 ? 5.898 -37.562 1.672 1 36.81 185 ASN A CA 1
ATOM 1422 C C . ASN A 1 185 ? 5.895 -38.125 3.08 1 36.81 185 ASN A C 1
ATOM 1424 O O . ASN A 1 185 ? 6.59 -39.125 3.35 1 36.81 185 ASN A O 1
ATOM 1428 N N . ALA A 1 186 ? 5.398 -37.531 3.998 1 37.56 186 ALA A N 1
ATOM 1429 C CA . ALA A 1 186 ? 5.434 -38.25 5.277 1 37.56 186 ALA A CA 1
ATOM 1430 C C . ALA A 1 186 ? 4.492 -39.438 5.273 1 37.56 186 ALA A C 1
ATOM 1432 O O . ALA A 1 186 ? 3.396 -39.375 4.711 1 37.56 186 ALA A O 1
ATOM 1433 N N . PRO A 1 187 ? 4.957 -40.5 5.664 1 34.41 187 PRO A N 1
ATOM 1434 C CA . PRO A 1 187 ? 3.98 -41.562 5.871 1 34.41 187 PRO A CA 1
ATOM 1435 C C . PRO A 1 187 ? 2.785 -41.125 6.711 1 34.41 187 PRO A C 1
ATOM 1437 O O . PRO A 1 187 ? 2.949 -40.375 7.676 1 34.41 187 PRO A O 1
ATOM 1440 N N . VAL A 1 188 ? 1.61 -40.969 6.066 1 37 188 VAL A N 1
ATOM 1441 C CA . VAL A 1 188 ? 0.405 -40.812 6.871 1 37 188 VAL A CA 1
ATOM 1442 C C . VAL A 1 188 ? 0.535 -41.594 8.18 1 37 188 VAL A C 1
ATOM 1444 O O . VAL A 1 188 ? 0.709 -42.812 8.172 1 37 188 VAL A O 1
ATOM 1447 N N . THR A 1 189 ? 0.869 -40.938 9.234 1 37.91 189 THR A N 1
ATOM 1448 C CA . THR A 1 189 ? 0.828 -41.688 10.492 1 37.91 189 THR A CA 1
ATOM 1449 C C . THR A 1 189 ? -0.597 -42.125 10.82 1 37.91 189 THR A C 1
ATOM 1451 O O . THR A 1 189 ? -1.561 -41.531 10.312 1 37.91 189 THR A O 1
ATOM 1454 N N . PRO A 1 190 ? -0.698 -43.156 11.547 1 33.72 190 PRO A N 1
ATOM 1455 C CA . PRO A 1 190 ? -2.037 -43.531 12 1 33.72 190 PRO A CA 1
ATOM 1456 C C . PRO A 1 190 ? -2.816 -42.375 12.602 1 33.72 190 PRO A C 1
ATOM 1458 O O . PRO A 1 190 ? -4.039 -42.281 12.453 1 33.72 190 PRO A O 1
ATOM 1461 N N . ALA A 1 191 ? -2.146 -41.531 13.141 1 44.34 191 ALA A N 1
ATOM 1462 C CA . ALA A 1 191 ? -2.869 -40.406 13.734 1 44.34 191 ALA A CA 1
ATOM 1463 C C . ALA A 1 191 ? -3.396 -39.469 12.648 1 44.34 191 ALA A C 1
ATOM 1465 O O . ALA A 1 191 ? -4.496 -38.938 12.773 1 44.34 191 ALA A O 1
ATOM 1466 N N . ASP A 1 192 ? -2.615 -39.344 11.656 1 39.56 192 ASP A N 1
ATOM 1467 C CA . ASP A 1 192 ? -3.043 -38.531 10.523 1 39.56 192 ASP A CA 1
ATOM 1468 C C . ASP A 1 192 ? -4.188 -39.188 9.766 1 39.56 192 ASP A C 1
ATOM 1470 O O . ASP A 1 192 ? -5.109 -38.531 9.297 1 39.56 192 ASP A O 1
ATOM 1474 N N . HIS A 1 193 ? -4.102 -40.406 9.625 1 38.5 193 HIS A N 1
ATOM 1475 C CA . HIS A 1 193 ? -5.207 -41.219 9.117 1 38.5 193 HIS A CA 1
ATOM 1476 C C . HIS A 1 193 ? -6.438 -41.062 10.008 1 38.5 193 HIS A C 1
ATOM 1478 O O . HIS A 1 193 ? -7.566 -41 9.508 1 38.5 193 HIS A O 1
ATOM 1484 N N . ALA A 1 194 ? -6.227 -41.219 11.219 1 37.03 194 ALA A N 1
ATOM 1485 C CA . ALA A 1 194 ? -7.309 -41.062 12.188 1 37.03 194 ALA A CA 1
ATOM 1486 C C . ALA A 1 194 ? -7.902 -39.656 12.156 1 37.03 194 ALA A C 1
ATOM 1488 O O . ALA A 1 194 ? -9.125 -39.5 12.219 1 37.03 194 ALA A O 1
ATOM 1489 N N . ALA A 1 195 ? -7.18 -38.719 12.133 1 39.5 195 ALA A N 1
ATOM 1490 C CA . ALA A 1 195 ? -7.719 -37.375 12.023 1 39.5 195 ALA A CA 1
ATOM 1491 C C . ALA A 1 195 ? -8.469 -37.188 10.711 1 39.5 195 ALA A C 1
ATOM 1493 O O . ALA A 1 195 ? -9.477 -36.469 10.664 1 39.5 195 ALA A O 1
ATOM 1494 N N . ALA A 1 196 ? -7.941 -37.75 9.641 1 37.59 196 ALA A N 1
ATOM 1495 C CA . ALA A 1 196 ? -8.68 -37.812 8.383 1 37.59 196 ALA A CA 1
ATOM 1496 C C . ALA A 1 196 ? -9.961 -38.625 8.539 1 37.59 196 ALA A C 1
ATOM 1498 O O . ALA A 1 196 ? -11 -38.25 7.973 1 37.59 196 ALA A O 1
ATOM 1499 N N . THR A 1 197 ? -9.859 -39.688 9.25 1 37.41 197 THR A N 1
ATOM 1500 C CA . THR A 1 197 ? -11.039 -40.5 9.43 1 37.41 197 THR A CA 1
ATOM 1501 C C . THR A 1 197 ? -12.031 -39.844 10.383 1 37.41 197 THR A C 1
ATOM 1503 O O . THR A 1 197 ? -13.234 -40.062 10.289 1 37.41 197 THR A O 1
ATOM 1506 N N . ASN A 1 198 ? -11.547 -39.344 11.453 1 35.97 198 ASN A N 1
ATOM 1507 C CA . ASN A 1 198 ? -12.461 -38.781 12.438 1 35.97 198 ASN A CA 1
ATOM 1508 C C . ASN A 1 198 ? -12.891 -37.344 12.07 1 35.97 198 ASN A C 1
ATOM 1510 O O . ASN A 1 198 ? -13.602 -36.688 12.828 1 35.97 198 ASN A O 1
ATOM 1514 N N . SER A 1 199 ? -12.164 -36.656 11.289 1 34.59 199 SER A N 1
ATOM 1515 C CA . SER A 1 199 ? -12.75 -35.375 10.883 1 34.59 199 SER A CA 1
ATOM 1516 C C . SER A 1 199 ? -14.086 -35.594 10.18 1 34.59 199 SER A C 1
ATOM 1518 O O . SER A 1 199 ? -14.195 -36.406 9.266 1 34.59 199 SER A O 1
ATOM 1520 N N . THR A 1 200 ? -15.141 -35.531 10.938 1 33.91 200 THR A N 1
ATOM 1521 C CA . THR A 1 200 ? -16.453 -35.344 10.336 1 33.91 200 THR A CA 1
ATOM 1522 C C . THR A 1 200 ? -16.359 -34.5 9.07 1 33.91 200 THR A C 1
ATOM 1524 O O . THR A 1 200 ? -17.391 -34.094 8.5 1 33.91 200 THR A O 1
ATOM 1527 N N . ARG A 1 201 ? -15.18 -33.969 8.922 1 36.66 201 ARG A N 1
ATOM 1528 C CA . ARG A 1 201 ? -15.07 -33.188 7.703 1 36.66 201 ARG A CA 1
ATOM 1529 C C . ARG A 1 201 ? -15.148 -34.062 6.465 1 36.66 201 ARG A C 1
ATOM 1531 O O . ARG A 1 201 ? -14.539 -35.156 6.422 1 36.66 201 ARG A O 1
ATOM 1538 N N . PRO A 1 202 ? -16.047 -33.812 5.613 1 33.5 202 PRO A N 1
ATOM 1539 C CA . PRO A 1 202 ? -16.078 -34.562 4.371 1 33.5 202 PRO A CA 1
ATOM 1540 C C . PRO A 1 202 ? -14.688 -34.938 3.869 1 33.5 202 PRO A C 1
ATOM 1542 O O . PRO A 1 202 ? -13.719 -34.219 4.129 1 33.5 202 PRO A O 1
ATOM 1545 N N . PRO A 1 203 ? -14.297 -36.25 3.623 1 34.12 203 PRO A N 1
ATOM 1546 C CA . PRO A 1 203 ? -13.023 -36.656 3.023 1 34.12 203 PRO A CA 1
ATOM 1547 C C . PRO A 1 203 ? -12.43 -35.562 2.105 1 34.12 203 PRO A C 1
ATOM 1549 O O . PRO A 1 203 ? -13.156 -34.938 1.335 1 34.12 203 PRO A O 1
ATOM 1552 N N . THR A 1 204 ? -11.477 -34.812 2.551 1 39 204 THR A N 1
ATOM 1553 C CA . THR A 1 204 ? -10.75 -33.906 1.686 1 39 204 THR A CA 1
ATOM 1554 C C . THR A 1 204 ? -10.625 -34.469 0.273 1 39 204 THR A C 1
ATOM 1556 O O . THR A 1 204 ? -10.352 -35.656 0.095 1 39 204 THR A O 1
ATOM 1559 N N . GLN A 1 205 ? -11.414 -34.031 -0.539 1 40.31 205 GLN A N 1
ATOM 1560 C CA . GLN A 1 205 ? -11.305 -34.406 -1.943 1 40.31 205 GLN A CA 1
ATOM 1561 C C . GLN A 1 205 ? -9.852 -34.625 -2.34 1 40.31 205 GLN A C 1
ATOM 1563 O O . GLN A 1 205 ? -9.031 -33.719 -2.25 1 40.31 205 GLN A O 1
ATOM 1568 N N . PRO A 1 206 ? -9.469 -35.906 -2.287 1 43.06 206 PRO A N 1
ATOM 1569 C CA . PRO A 1 206 ? -8.18 -36.188 -2.922 1 43.06 206 PRO A CA 1
ATOM 1570 C C . PRO A 1 206 ? -8.086 -35.625 -4.336 1 43.06 206 PRO A C 1
ATOM 1572 O O . PRO A 1 206 ? -9.086 -35.562 -5.051 1 43.06 206 PRO A O 1
ATOM 1575 N N . GLY A 1 207 ? -7.32 -34.688 -4.617 1 47.75 207 GLY A N 1
ATOM 1576 C CA . GLY A 1 207 ? -7.188 -34.188 -5.984 1 47.75 207 GLY A CA 1
ATOM 1577 C C . GLY A 1 207 ? -5.945 -33.344 -6.195 1 47.75 207 GLY A C 1
ATOM 1578 O O . GLY A 1 207 ? -5.246 -33.031 -5.238 1 47.75 207 GLY A O 1
ATOM 1579 N N . PHE A 1 208 ? -5.723 -33.25 -7.363 1 53.41 208 PHE A N 1
ATOM 1580 C CA . PHE A 1 208 ? -4.648 -32.375 -7.82 1 53.41 208 PHE A CA 1
ATOM 1581 C C . PHE A 1 208 ? -4.895 -30.922 -7.375 1 53.41 208 PHE A C 1
ATOM 1583 O O . PHE A 1 208 ? -6.02 -30.422 -7.457 1 53.41 208 PHE A O 1
ATOM 1590 N N . LEU A 1 209 ? -4.023 -30.25 -6.711 1 66.44 209 LEU A N 1
ATOM 1591 C CA . LEU A 1 209 ? -4.008 -28.812 -6.461 1 66.44 209 LEU A CA 1
ATOM 1592 C C . LEU A 1 209 ? -4.836 -28.469 -5.227 1 66.44 209 LEU A C 1
ATOM 1594 O O . LEU A 1 209 ? -5.285 -27.328 -5.074 1 66.44 209 LEU A O 1
ATOM 1598 N N . VAL A 1 210 ? -5.23 -29.531 -4.34 1 59.56 210 VAL A N 1
ATOM 1599 C CA . VAL A 1 210 ? -6.027 -29.281 -3.141 1 59.56 210 VAL A CA 1
ATOM 1600 C C . VAL A 1 210 ? -5.105 -28.984 -1.959 1 59.56 210 VAL A C 1
ATOM 1602 O O . VAL A 1 210 ? -4.16 -29.734 -1.699 1 59.56 210 VAL A O 1
ATOM 1605 N N . GLN A 1 211 ? -5.434 -27.938 -1.264 1 67.94 211 GLN A N 1
ATOM 1606 C CA . GLN A 1 211 ? -4.645 -27.547 -0.102 1 67.94 211 GLN A CA 1
ATOM 1607 C C . GLN A 1 211 ? -5.035 -28.359 1.131 1 67.94 211 GLN A C 1
ATOM 1609 O O . GLN A 1 211 ? -6.223 -28.562 1.387 1 67.94 211 GLN A O 1
ATOM 1614 N N . ALA A 1 212 ? -4.012 -28.703 1.928 1 64.25 212 ALA A N 1
ATOM 1615 C CA . ALA A 1 212 ? -4.258 -29.391 3.188 1 64.25 212 ALA A CA 1
ATOM 1616 C C . ALA A 1 212 ? -4.758 -28.438 4.258 1 64.25 212 ALA A C 1
ATOM 1618 O O . ALA A 1 212 ? -4.387 -27.25 4.27 1 64.25 212 ALA A O 1
ATOM 1619 N N . GLU A 1 213 ? -5.609 -28.828 5.199 1 60.25 213 GLU A N 1
ATOM 1620 C CA . GLU A 1 213 ? -6.18 -28 6.262 1 60.25 213 GLU A CA 1
ATOM 1621 C C . GLU A 1 213 ? -5.094 -27.469 7.195 1 60.25 213 GLU A C 1
ATOM 1623 O O . GLU A 1 213 ? -5.195 -26.359 7.711 1 60.25 213 GLU A O 1
ATOM 1628 N N . ASN A 1 214 ? -4.082 -28.219 7.324 1 68.62 214 ASN A N 1
ATOM 1629 C CA . ASN A 1 214 ? -3.023 -27.828 8.242 1 68.62 214 ASN A CA 1
ATOM 1630 C C . ASN A 1 214 ? -1.754 -27.422 7.5 1 68.62 214 ASN A C 1
ATOM 1632 O O . ASN A 1 214 ? -0.646 -27.625 8 1 68.62 214 ASN A O 1
ATOM 1636 N N . LYS A 1 215 ? -1.986 -26.906 6.355 1 73.56 215 LYS A N 1
ATOM 1637 C CA . LYS A 1 215 ? -0.865 -26.547 5.488 1 73.56 215 LYS A CA 1
ATOM 1638 C C . LYS A 1 215 ? 0.1 -25.609 6.195 1 73.56 215 LYS A C 1
ATOM 1640 O O . LYS A 1 215 ? 1.318 -25.766 6.113 1 73.56 215 LYS A O 1
ATOM 1645 N N . GLY A 1 216 ? -0.407 -24.672 6.883 1 74.44 216 GLY A N 1
ATOM 1646 C CA . GLY A 1 216 ? 0.433 -23.703 7.578 1 74.44 216 GLY A CA 1
ATOM 1647 C C . GLY A 1 216 ? 1.337 -24.344 8.617 1 74.44 216 GLY A C 1
ATOM 1648 O O . GLY A 1 216 ? 2.537 -24.062 8.656 1 74.44 216 GLY A O 1
ATOM 1649 N N . GLN A 1 217 ? 0.802 -25.141 9.406 1 76.94 217 GLN A N 1
ATOM 1650 C CA . GLN A 1 217 ? 1.564 -25.828 10.445 1 76.94 217 GLN A CA 1
ATOM 1651 C C . GLN A 1 217 ? 2.596 -26.781 9.844 1 76.94 217 GLN A C 1
ATOM 1653 O O . GLN A 1 217 ? 3.725 -26.875 10.336 1 76.94 217 GLN A O 1
ATOM 1658 N N . MET A 1 218 ? 2.158 -27.438 8.828 1 76.19 218 MET A N 1
ATOM 1659 C CA . MET A 1 218 ? 3.068 -28.344 8.148 1 76.19 218 MET A CA 1
ATOM 1660 C C . MET A 1 218 ? 4.258 -27.594 7.555 1 76.19 218 MET A C 1
ATOM 1662 O O . MET A 1 218 ? 5.395 -28.062 7.645 1 76.19 218 MET A O 1
ATOM 1666 N N . MET A 1 219 ? 3.961 -26.469 7.035 1 83.12 219 MET A N 1
ATOM 1667 C CA . MET A 1 219 ? 5.027 -25.672 6.449 1 83.12 219 MET A CA 1
ATOM 1668 C C . MET A 1 219 ? 6.004 -25.203 7.52 1 83.12 219 MET A C 1
ATOM 1670 O O . MET A 1 219 ? 7.219 -25.219 7.309 1 83.12 219 MET A O 1
ATOM 1674 N N . GLU A 1 220 ? 5.477 -24.828 8.633 1 84.56 220 GLU A N 1
ATOM 1675 C CA . GLU A 1 220 ? 6.312 -24.375 9.742 1 84.56 220 GLU A CA 1
ATOM 1676 C C . GLU A 1 220 ? 7.227 -25.484 10.234 1 84.56 220 GLU A C 1
ATOM 1678 O O . GLU A 1 220 ? 8.414 -25.266 10.484 1 84.56 220 GLU A O 1
ATOM 1683 N N . ARG A 1 221 ? 6.707 -26.609 10.344 1 83.06 221 ARG A N 1
ATOM 1684 C CA . ARG A 1 221 ? 7.465 -27.75 10.844 1 83.06 221 ARG A CA 1
ATOM 1685 C C . ARG A 1 221 ? 8.57 -28.141 9.867 1 83.06 221 ARG A C 1
ATOM 1687 O O . ARG A 1 221 ? 9.695 -28.422 10.273 1 83.06 221 ARG A O 1
ATOM 1694 N N . ARG A 1 222 ? 8.188 -28.188 8.656 1 85.88 222 ARG A N 1
ATOM 1695 C CA . ARG A 1 222 ? 9.18 -28.547 7.648 1 85.88 222 ARG A CA 1
ATOM 1696 C C . ARG A 1 222 ? 10.32 -27.547 7.605 1 85.88 222 ARG A C 1
ATOM 1698 O O . ARG A 1 222 ? 11.484 -27.922 7.488 1 85.88 222 ARG A O 1
ATOM 1705 N N . LEU A 1 223 ? 10.008 -26.312 7.664 1 87.31 223 LEU A N 1
ATOM 1706 C CA . LEU A 1 223 ? 11.023 -25.266 7.66 1 87.31 223 LEU A CA 1
ATOM 1707 C C . LEU A 1 223 ? 11.938 -25.406 8.875 1 87.31 223 LEU A C 1
ATOM 1709 O O . LEU A 1 223 ? 13.164 -25.312 8.742 1 87.31 223 LEU A O 1
ATOM 1713 N N . ALA A 1 224 ? 11.398 -25.656 10.031 1 86.81 224 ALA A N 1
ATOM 1714 C CA . ALA A 1 224 ? 12.148 -25.75 11.273 1 86.81 224 ALA A CA 1
ATOM 1715 C C . ALA A 1 224 ? 13.062 -26.984 11.273 1 86.81 224 ALA A C 1
ATOM 1717 O O . ALA A 1 224 ? 14.086 -27 11.953 1 86.81 224 ALA A O 1
ATOM 1718 N N . ALA A 1 225 ? 12.703 -27.984 10.461 1 88.25 225 ALA A N 1
ATOM 1719 C CA . ALA A 1 225 ? 13.445 -29.25 10.453 1 88.25 225 ALA A CA 1
ATOM 1720 C C . ALA A 1 225 ? 14.789 -29.078 9.758 1 88.25 225 ALA A C 1
ATOM 1722 O O . ALA A 1 225 ? 15.703 -29.891 9.961 1 88.25 225 ALA A O 1
ATOM 1723 N N . ARG A 1 226 ? 14.961 -28.125 8.914 1 91.88 226 ARG A N 1
ATOM 1724 C CA . ARG A 1 226 ? 16.219 -27.828 8.242 1 91.88 226 ARG A CA 1
ATOM 1725 C C . ARG A 1 226 ? 16.812 -29.078 7.605 1 91.88 226 ARG A C 1
ATOM 1727 O O . ARG A 1 226 ? 18 -29.375 7.797 1 91.88 226 ARG A O 1
ATOM 1734 N N . ILE A 1 227 ? 15.969 -29.828 6.883 1 91.44 227 ILE A N 1
ATOM 1735 C CA . ILE A 1 227 ? 16.391 -31.062 6.25 1 91.44 227 ILE A CA 1
ATOM 1736 C C . ILE A 1 227 ? 17.375 -30.766 5.117 1 91.44 227 ILE A C 1
ATOM 1738 O O . ILE A 1 227 ? 17.031 -30.031 4.176 1 91.44 227 ILE A O 1
ATOM 1742 N N . PRO A 1 228 ? 18.547 -31.281 5.199 1 94.12 228 PRO A N 1
ATOM 1743 C CA . PRO A 1 228 ? 19.516 -31.031 4.133 1 94.12 228 PRO A CA 1
ATOM 1744 C C . PRO A 1 228 ? 19.078 -31.594 2.781 1 94.12 228 PRO A C 1
ATOM 1746 O O . PRO A 1 228 ? 18.641 -32.75 2.697 1 94.12 228 PRO A O 1
ATOM 1749 N N . LEU A 1 229 ? 19.125 -30.859 1.742 1 94.31 229 LEU A N 1
ATOM 1750 C CA . LEU A 1 229 ? 18.734 -31.281 0.404 1 94.31 229 LEU A CA 1
ATOM 1751 C C . LEU A 1 229 ? 19.703 -30.75 -0.646 1 94.31 229 LEU A C 1
ATOM 1753 O O . LEU A 1 229 ? 20.484 -29.828 -0.369 1 94.31 229 LEU A O 1
ATOM 1757 N N . VAL A 1 230 ? 19.641 -31.391 -1.803 1 96.69 230 VAL A N 1
ATOM 1758 C CA . VAL A 1 230 ? 20.469 -31.016 -2.943 1 96.69 230 VAL A CA 1
ATOM 1759 C C . VAL A 1 230 ? 19.578 -30.578 -4.105 1 96.69 230 VAL A C 1
ATOM 1761 O O . VAL A 1 230 ? 18.625 -31.281 -4.461 1 96.69 230 VAL A O 1
ATOM 1764 N N . LEU A 1 231 ? 19.781 -29.422 -4.586 1 98.44 231 LEU A N 1
ATOM 1765 C CA . LEU A 1 231 ? 19.25 -29 -5.875 1 98.44 231 LEU A CA 1
ATOM 1766 C C . LEU A 1 231 ? 20.141 -29.484 -7.016 1 98.44 231 LEU A C 1
ATOM 1768 O O . LEU A 1 231 ? 21.359 -29.266 -6.984 1 98.44 231 LEU A O 1
ATOM 1772 N N . PHE A 1 232 ? 19.516 -30.125 -7.98 1 98.5 232 PHE A N 1
ATOM 1773 C CA . PHE A 1 232 ? 20.328 -30.719 -9.031 1 98.5 232 PHE A CA 1
ATOM 1774 C C . PHE A 1 232 ? 19.672 -30.547 -10.398 1 98.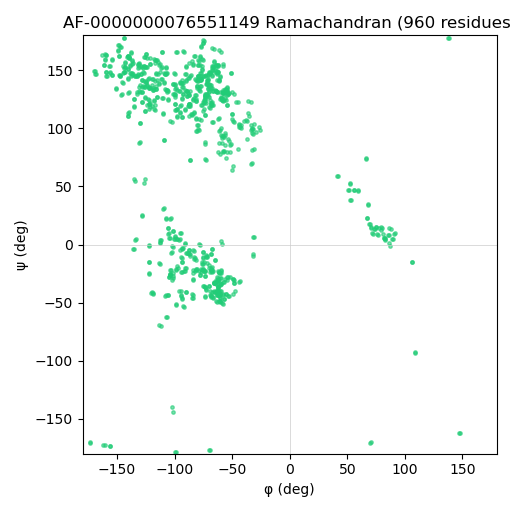5 232 PHE A C 1
ATOM 1776 O O . PHE A 1 232 ? 18.484 -30.219 -10.477 1 98.5 232 PHE A O 1
ATOM 1783 N N . THR A 1 233 ? 20.484 -30.719 -11.438 1 98.81 233 THR A N 1
ATOM 1784 C CA . THR A 1 233 ? 19.984 -30.969 -12.789 1 98.81 233 THR A CA 1
ATOM 1785 C C . THR A 1 233 ? 20.438 -32.344 -13.273 1 98.81 233 THR A C 1
ATOM 1787 O O . THR A 1 233 ? 21.406 -32.906 -12.766 1 98.81 233 THR A O 1
ATOM 1790 N N . ILE A 1 234 ? 19.672 -32.875 -14.234 1 98.81 234 ILE A N 1
ATOM 1791 C CA . ILE A 1 234 ? 20.047 -34.125 -14.867 1 98.81 234 ILE A CA 1
ATOM 1792 C C . ILE A 1 234 ? 19.922 -33.969 -16.391 1 98.81 234 ILE A C 1
ATOM 1794 O O . ILE A 1 234 ? 18.938 -33.438 -16.891 1 98.81 234 ILE A O 1
ATOM 1798 N N . ASN A 1 235 ? 21.016 -34.406 -17.016 1 98.81 235 ASN A N 1
ATOM 1799 C CA . ASN A 1 235 ? 20.969 -34.469 -18.469 1 98.81 235 ASN A CA 1
ATOM 1800 C C . ASN A 1 235 ? 20.062 -35.562 -18.969 1 98.81 235 ASN A C 1
ATOM 1802 O O . ASN A 1 235 ? 20.25 -36.75 -18.625 1 98.81 235 ASN A O 1
ATOM 1806 N N . LEU A 1 236 ? 19.141 -35.25 -19.828 1 98.69 236 LEU A N 1
ATOM 1807 C CA . LEU A 1 236 ? 18.078 -36.188 -20.188 1 98.69 236 LEU A CA 1
ATOM 1808 C C . LEU A 1 236 ? 18.562 -37.156 -21.266 1 98.69 236 LEU A C 1
ATOM 1810 O O . LEU A 1 236 ? 17.906 -38.188 -21.516 1 98.69 236 LEU A O 1
ATOM 1814 N N . GLN A 1 237 ? 19.688 -36.906 -21.844 1 97.75 237 GLN A N 1
ATOM 1815 C CA . GLN A 1 237 ? 20.266 -37.812 -22.828 1 97.75 237 GLN A CA 1
ATOM 1816 C C . GLN A 1 237 ? 21.266 -38.781 -22.172 1 97.75 237 GLN A C 1
ATOM 1818 O O . GLN A 1 237 ? 21.266 -39.969 -22.453 1 97.75 237 GLN A O 1
ATOM 1823 N N . THR A 1 238 ? 22.078 -38.25 -21.219 1 97.88 238 THR A N 1
ATOM 1824 C CA . THR A 1 238 ? 23.188 -39.031 -20.703 1 97.88 238 THR A CA 1
ATOM 1825 C C . THR A 1 238 ? 22.859 -39.562 -19.312 1 97.88 238 THR A C 1
ATOM 1827 O O . THR A 1 238 ? 23.516 -40.5 -18.828 1 97.88 238 THR A O 1
ATOM 1830 N N . GLY A 1 239 ? 21.938 -38.906 -18.672 1 97.75 239 GLY A N 1
ATOM 1831 C CA . GLY A 1 239 ? 21.656 -39.281 -17.297 1 97.75 239 GLY A CA 1
ATOM 1832 C C . GLY A 1 239 ? 22.625 -38.656 -16.297 1 97.75 239 GLY A C 1
ATOM 1833 O O . GLY A 1 239 ? 22.578 -38.969 -15.109 1 97.75 239 GLY A O 1
ATOM 1834 N N . LYS A 1 240 ? 23.5 -37.781 -16.781 1 98.12 240 LYS A N 1
ATOM 1835 C CA . LYS A 1 240 ? 24.484 -37.188 -15.883 1 98.12 240 LYS A CA 1
ATOM 1836 C C . LYS A 1 240 ? 23.828 -36.188 -14.922 1 98.12 240 LYS A C 1
ATOM 1838 O O . LYS A 1 240 ? 23.125 -35.281 -15.352 1 98.12 240 LYS A O 1
ATOM 1843 N N . VAL A 1 241 ? 24.109 -36.344 -13.656 1 98.06 241 VAL A N 1
ATOM 1844 C CA . VAL A 1 241 ? 23.578 -35.5 -12.602 1 98.06 241 VAL A CA 1
ATOM 1845 C C . VAL A 1 241 ? 24.609 -34.406 -12.273 1 98.06 241 VAL A C 1
ATOM 1847 O O . VAL A 1 241 ? 25.797 -34.688 -12.148 1 98.06 241 VAL A O 1
ATOM 1850 N N . THR A 1 242 ? 24.172 -33.156 -12.188 1 98.38 242 THR A N 1
ATOM 1851 C CA . THR A 1 242 ? 24.969 -32.031 -11.711 1 98.38 242 THR A CA 1
ATOM 1852 C C . THR A 1 242 ? 24.312 -31.391 -10.477 1 98.38 242 THR A C 1
ATOM 1854 O O . THR A 1 242 ? 23.188 -30.922 -10.531 1 98.38 242 THR A O 1
ATOM 1857 N N . GLU A 1 243 ? 25.031 -31.406 -9.383 1 98.12 243 GLU A N 1
ATOM 1858 C CA . GLU A 1 243 ? 24.547 -30.75 -8.164 1 98.12 243 GLU A CA 1
ATOM 1859 C C . GLU A 1 243 ? 24.812 -29.25 -8.195 1 98.12 243 GLU A C 1
ATOM 1861 O O . GLU A 1 243 ? 25.953 -28.812 -8.398 1 98.12 243 GLU A O 1
ATOM 1866 N N . LEU A 1 244 ? 23.844 -28.5 -8.016 1 98.31 244 LEU A N 1
ATOM 1867 C CA . LEU A 1 244 ? 23.953 -27.047 -8.109 1 98.31 244 LEU A CA 1
ATOM 1868 C C . LEU A 1 244 ? 24.219 -26.438 -6.742 1 98.31 244 LEU A C 1
ATOM 1870 O O . LEU A 1 244 ? 25.016 -25.5 -6.621 1 98.31 244 LEU A O 1
ATOM 1874 N N . LEU A 1 245 ? 23.453 -26.891 -5.762 1 96.12 245 LEU A N 1
ATOM 1875 C CA . LEU A 1 245 ? 23.625 -26.328 -4.43 1 96.12 245 LEU A CA 1
ATOM 1876 C C . LEU A 1 245 ? 23.188 -27.312 -3.357 1 96.12 245 LEU A C 1
ATOM 1878 O O . LEU A 1 245 ? 22.297 -28.141 -3.588 1 96.12 245 LEU A O 1
ATOM 1882 N N . HIS A 1 246 ? 23.906 -27.266 -2.213 1 96.44 246 HIS A N 1
ATOM 1883 C CA . HIS A 1 246 ? 23.5 -27.922 -0.972 1 96.44 246 HIS A CA 1
ATOM 1884 C C . HIS A 1 246 ? 22.859 -26.922 -0.01 1 96.44 246 HIS A C 1
ATOM 1886 O O . HIS A 1 246 ? 23.375 -25.828 0.191 1 96.44 246 HIS A O 1
ATOM 1892 N N . SER A 1 247 ? 21.672 -27.281 0.477 1 95.94 247 SER A N 1
ATOM 1893 C CA . SER A 1 247 ? 20.969 -26.312 1.31 1 95.94 247 SER A CA 1
ATOM 1894 C C . SER A 1 247 ? 20.203 -27.016 2.43 1 95.94 247 SER A C 1
ATOM 1896 O O . SER A 1 247 ? 19.828 -28.188 2.299 1 95.94 247 SER A O 1
ATOM 1898 N N . THR A 1 248 ? 20 -26.281 3.533 1 94.69 248 THR A N 1
ATOM 1899 C CA . THR A 1 248 ? 19.047 -26.719 4.555 1 94.69 248 THR A CA 1
ATOM 1900 C C . THR A 1 248 ? 17.75 -25.938 4.473 1 94.69 248 THR A C 1
ATOM 1902 O O . THR A 1 248 ? 16.797 -26.219 5.195 1 94.69 248 THR A O 1
ATOM 1905 N N . ASP A 1 249 ? 17.703 -24.891 3.619 1 94.62 249 ASP A N 1
ATOM 1906 C CA . ASP A 1 249 ? 16.406 -24.297 3.279 1 94.62 249 ASP A CA 1
ATOM 1907 C C . ASP A 1 249 ? 15.555 -25.266 2.477 1 94.62 249 ASP A C 1
ATOM 1909 O O . ASP A 1 249 ? 16.078 -26.172 1.832 1 94.62 249 ASP A O 1
ATOM 1913 N N . TRP A 1 250 ? 14.281 -25.109 2.574 1 93.75 250 TRP A N 1
ATOM 1914 C CA . TRP A 1 250 ? 13.359 -25.922 1.795 1 93.75 250 TRP A CA 1
ATOM 1915 C C . TRP A 1 250 ? 13.25 -25.406 0.365 1 93.75 250 TRP A C 1
ATOM 1917 O O . TRP A 1 250 ? 12.461 -24.5 0.09 1 93.75 250 TRP A O 1
ATOM 1927 N N . VAL A 1 251 ? 13.977 -26.047 -0.538 1 95.38 251 VAL A N 1
ATOM 1928 C CA . VAL A 1 251 ? 14.039 -25.625 -1.933 1 95.38 251 VAL A CA 1
ATOM 1929 C C . VAL A 1 251 ? 12.93 -26.297 -2.73 1 95.38 251 VAL A C 1
ATOM 1931 O O . VAL A 1 251 ? 12.797 -27.531 -2.693 1 95.38 251 VAL A O 1
ATOM 1934 N N . ASN A 1 252 ? 12.141 -25.438 -3.457 1 93.25 252 ASN A N 1
ATOM 1935 C CA . ASN A 1 252 ? 11.008 -25.938 -4.23 1 93.25 252 ASN A CA 1
ATOM 1936 C C . ASN A 1 252 ? 10.641 -25 -5.371 1 93.25 252 ASN A C 1
ATOM 1938 O O . ASN A 1 252 ? 11.398 -24.078 -5.68 1 93.25 252 ASN A O 1
ATOM 1942 N N . HIS A 1 253 ? 9.523 -25.328 -6.047 1 94.94 253 HIS A N 1
ATOM 1943 C CA . HIS A 1 253 ? 8.945 -24.516 -7.117 1 94.94 253 HIS A CA 1
ATOM 1944 C C . HIS A 1 253 ? 9.992 -24.188 -8.172 1 94.94 253 HIS A C 1
ATOM 1946 O O . HIS A 1 253 ? 10.172 -23.016 -8.523 1 94.94 253 HIS A O 1
ATOM 1952 N N . LEU A 1 254 ? 10.625 -25.219 -8.641 1 98.38 254 LEU A N 1
ATOM 1953 C CA . LEU A 1 254 ? 11.641 -25.047 -9.672 1 98.38 254 LEU A CA 1
ATOM 1954 C C . LEU A 1 254 ? 11 -24.734 -11.023 1 98.38 254 LEU A C 1
ATOM 1956 O O . LEU A 1 254 ? 10.062 -25.406 -11.445 1 98.38 254 LEU A O 1
ATOM 1960 N N . LEU A 1 255 ? 11.492 -23.688 -11.656 1 98.62 255 LEU A N 1
ATOM 1961 C CA . LEU A 1 255 ? 11.016 -23.266 -12.977 1 98.62 255 LEU A CA 1
ATOM 1962 C C . LEU A 1 255 ? 12.172 -22.812 -13.852 1 98.62 255 LEU A C 1
ATOM 1964 O O . LEU A 1 255 ? 12.797 -21.781 -13.578 1 98.62 255 LEU A O 1
ATOM 1968 N N . PHE A 1 256 ? 12.438 -23.609 -14.93 1 98.75 256 PHE A N 1
ATOM 1969 C CA . PHE A 1 256 ? 13.391 -23.109 -15.906 1 98.75 256 PHE A CA 1
ATOM 1970 C C . PHE A 1 256 ? 12.812 -21.922 -16.672 1 98.75 256 PHE A C 1
ATOM 1972 O O . PHE A 1 256 ? 11.609 -21.859 -16.922 1 98.75 256 PHE A O 1
ATOM 1979 N N . SER A 1 257 ? 13.695 -21 -17.047 1 98.31 257 SER A N 1
ATOM 1980 C CA . SER A 1 257 ? 13.312 -19.969 -18 1 98.31 257 SER A CA 1
ATOM 1981 C C . SER A 1 257 ? 12.758 -20.594 -19.281 1 98.31 257 SER A C 1
ATOM 1983 O O . SER A 1 257 ? 13.312 -21.562 -19.797 1 98.31 257 SER A O 1
ATOM 1985 N N . PRO A 1 258 ? 11.695 -20.031 -19.734 1 97.62 258 PRO A N 1
ATOM 1986 C CA . PRO A 1 258 ? 11.156 -20.562 -20.984 1 97.62 258 PRO A CA 1
ATOM 1987 C C . PRO A 1 258 ? 12.008 -20.188 -22.203 1 97.62 258 PRO A C 1
ATOM 1989 O O . PRO A 1 258 ? 11.766 -20.688 -23.297 1 97.62 258 PRO A O 1
ATOM 1992 N N . ALA A 1 259 ? 12.984 -19.297 -22 1 96.94 259 ALA A N 1
ATOM 1993 C CA . ALA A 1 259 ? 13.766 -18.797 -23.125 1 96.94 259 ALA A CA 1
ATOM 1994 C C . ALA A 1 259 ? 15.242 -19.141 -22.984 1 96.94 259 ALA A C 1
ATOM 1996 O O . ALA A 1 259 ? 15.891 -19.547 -23.938 1 96.94 259 ALA A O 1
ATOM 1997 N N . ASP A 1 260 ? 15.773 -19 -21.828 1 97.75 260 ASP A N 1
ATOM 1998 C CA . ASP A 1 260 ? 17.172 -19.281 -21.547 1 97.75 260 ASP A CA 1
ATOM 1999 C C . ASP A 1 260 ? 17.344 -20.625 -20.844 1 97.75 260 ASP A C 1
ATOM 2001 O O . ASP A 1 260 ? 17.062 -20.75 -19.656 1 97.75 260 ASP A O 1
ATOM 2005 N N . PRO A 1 261 ? 17.828 -21.672 -21.516 1 98.38 261 PRO A N 1
ATOM 2006 C CA . PRO A 1 261 ? 17.891 -23.016 -20.938 1 98.38 261 PRO A CA 1
ATOM 2007 C C . PRO A 1 261 ? 18.891 -23.125 -19.781 1 98.38 261 PRO A C 1
ATOM 2009 O O . PRO A 1 261 ? 18.938 -24.141 -19.094 1 98.38 261 PRO A O 1
ATOM 2012 N N . THR A 1 262 ? 19.625 -22.047 -19.5 1 98.12 262 THR A N 1
ATOM 2013 C CA . THR A 1 262 ? 20.656 -22.109 -18.469 1 98.12 262 THR A CA 1
ATOM 2014 C C . THR A 1 262 ? 20.172 -21.484 -17.172 1 98.12 262 THR A C 1
ATOM 2016 O O . THR A 1 262 ? 20.891 -21.469 -16.172 1 98.12 262 THR A O 1
ATOM 2019 N N . LEU A 1 263 ? 18.984 -20.953 -17.156 1 98.25 263 LEU A N 1
ATOM 2020 C CA . LEU A 1 263 ? 18.5 -20.219 -16 1 98.25 263 LEU A CA 1
ATOM 2021 C C . LEU A 1 263 ? 17.391 -20.984 -15.297 1 98.25 263 LEU A C 1
ATOM 2023 O O . LEU A 1 263 ? 16.406 -21.375 -15.914 1 98.25 263 LEU A O 1
ATOM 2027 N N . LEU A 1 264 ? 17.594 -21.188 -14 1 98.69 264 LEU A N 1
ATOM 2028 C CA . LEU A 1 264 ? 16.641 -21.891 -13.148 1 98.69 264 LEU A CA 1
ATOM 2029 C C . LEU A 1 264 ? 16.203 -21.016 -11.977 1 98.69 264 LEU A C 1
ATOM 2031 O O . LEU A 1 264 ? 17.031 -20.484 -11.242 1 98.69 264 LEU A O 1
ATOM 2035 N N . MET A 1 265 ? 14.906 -20.781 -11.906 1 98.62 265 MET A N 1
ATOM 2036 C CA . MET A 1 265 ? 14.32 -20.141 -10.742 1 98.62 265 MET A CA 1
ATOM 2037 C C . MET A 1 265 ? 13.898 -21.172 -9.703 1 98.62 265 MET A C 1
ATOM 2039 O O . MET A 1 265 ? 13.391 -22.234 -10.055 1 98.62 265 MET A O 1
ATOM 2043 N N . TYR A 1 266 ? 14.086 -20.891 -8.461 1 98.31 266 TYR A N 1
ATOM 2044 C CA . TYR A 1 266 ? 13.602 -21.734 -7.367 1 98.31 266 TYR A CA 1
ATOM 2045 C C . TYR A 1 266 ? 13.227 -20.891 -6.156 1 98.31 266 TYR A C 1
ATOM 2047 O O . TYR A 1 266 ? 13.445 -19.672 -6.145 1 98.31 266 TYR A O 1
ATOM 2055 N N . CYS A 1 267 ? 12.594 -21.516 -5.195 1 97.81 267 CYS A N 1
ATOM 2056 C CA . CYS A 1 267 ? 12.211 -20.75 -4.016 1 97.81 267 CYS A CA 1
ATOM 2057 C C . CYS A 1 267 ? 12.727 -21.406 -2.744 1 97.81 267 CYS A C 1
ATOM 2059 O O . CYS A 1 267 ? 13.062 -22.594 -2.75 1 97.81 267 CYS A O 1
ATOM 2061 N N . HIS A 1 268 ? 12.938 -20.609 -1.726 1 96.88 268 HIS A N 1
ATOM 2062 C CA . HIS A 1 268 ? 12.891 -21.094 -0.351 1 96.88 268 HIS A CA 1
ATOM 2063 C C . HIS A 1 268 ? 11.453 -21.188 0.15 1 96.88 268 HIS A C 1
ATOM 2065 O O . HIS A 1 268 ? 10.812 -20.172 0.416 1 96.88 268 HIS A O 1
ATOM 2071 N N . GLU A 1 269 ? 10.984 -22.406 0.283 1 94.44 269 GLU A N 1
ATOM 2072 C CA . GLU A 1 269 ? 9.602 -22.625 0.691 1 94.44 269 GLU A CA 1
ATOM 2073 C C . GLU A 1 269 ? 9.438 -22.438 2.195 1 94.44 269 GLU A C 1
ATOM 2075 O O . GLU A 1 269 ? 10.414 -22.484 2.947 1 94.44 269 GLU A O 1
ATOM 2080 N N . GLY A 1 270 ? 8.242 -22.156 2.666 1 92.44 270 GLY A N 1
ATOM 2081 C CA . GLY A 1 270 ? 7.852 -21.844 4.031 1 92.44 270 GLY A CA 1
ATOM 2082 C C . GLY A 1 270 ? 6.859 -20.703 4.117 1 92.44 270 GLY A C 1
ATOM 2083 O O . GLY A 1 270 ? 6.43 -20.156 3.094 1 92.44 270 GLY A O 1
ATOM 2084 N N . PRO A 1 271 ? 6.496 -20.484 5.43 1 92 271 PRO A N 1
ATOM 2085 C CA . PRO A 1 271 ? 5.746 -19.234 5.523 1 92 271 PRO A CA 1
ATOM 2086 C C . PRO A 1 271 ? 6.492 -18.047 4.91 1 92 271 PRO A C 1
ATOM 2088 O O . PRO A 1 271 ? 7.652 -17.812 5.25 1 92 271 PRO A O 1
ATOM 2091 N N . TRP A 1 272 ? 5.859 -17.328 4.078 1 95.19 272 TRP A N 1
ATOM 2092 C CA . TRP A 1 272 ? 6.543 -16.359 3.219 1 95.19 272 TRP A CA 1
ATOM 2093 C C . TRP A 1 272 ? 7.223 -15.273 4.047 1 95.19 272 TRP A C 1
ATOM 2095 O O . TRP A 1 272 ? 8.234 -14.711 3.633 1 95.19 272 TRP A O 1
ATOM 2105 N N . GLN A 1 273 ? 6.676 -14.914 5.254 1 95.06 273 GLN A N 1
ATOM 2106 C CA . GLN A 1 273 ? 7.258 -13.859 6.078 1 95.06 273 GLN A CA 1
ATOM 2107 C C . GLN A 1 273 ? 8.523 -14.344 6.781 1 95.06 273 GLN A C 1
ATOM 2109 O O . GLN A 1 273 ? 9.273 -13.547 7.348 1 95.06 273 GLN A O 1
ATOM 2114 N N . LYS A 1 274 ? 8.844 -15.641 6.664 1 95.12 274 LYS A N 1
ATOM 2115 C CA . LYS A 1 274 ? 9.977 -16.188 7.406 1 95.12 274 LYS A CA 1
ATOM 2116 C C . LYS A 1 274 ? 11.109 -16.594 6.469 1 95.12 274 LYS A C 1
ATOM 2118 O O . LYS A 1 274 ? 12.156 -17.062 6.914 1 95.12 274 LYS A O 1
ATOM 2123 N N . VAL A 1 275 ? 10.945 -16.375 5.184 1 96 275 VAL A N 1
ATOM 2124 C CA . VAL A 1 275 ? 11.977 -16.781 4.238 1 96 275 VAL A CA 1
ATOM 2125 C C . VAL A 1 275 ? 12.195 -15.688 3.197 1 96 275 VAL A C 1
ATOM 2127 O O . VAL A 1 275 ? 11.266 -14.961 2.85 1 96 275 VAL A O 1
ATOM 2130 N N . ASP A 1 276 ? 13.414 -15.516 2.746 1 96.19 276 ASP A N 1
ATOM 2131 C CA . ASP A 1 276 ? 13.672 -14.867 1.464 1 96.19 276 ASP A CA 1
ATOM 2132 C C . ASP A 1 276 ? 13.43 -15.836 0.305 1 96.19 276 ASP A C 1
ATOM 2134 O O . ASP A 1 276 ? 14.281 -16.672 0.008 1 96.19 276 ASP A O 1
ATOM 2138 N N . ARG A 1 277 ? 12.422 -15.664 -0.416 1 97.69 277 ARG A N 1
ATOM 2139 C CA . ARG A 1 277 ? 11.789 -16.781 -1.095 1 97.69 277 ARG A CA 1
ATOM 2140 C C . ARG A 1 277 ? 12.305 -16.938 -2.521 1 97.69 277 ARG A C 1
ATOM 2142 O O . ARG A 1 277 ? 12.617 -18.047 -2.967 1 97.69 277 ARG A O 1
ATOM 2149 N N . ILE A 1 278 ? 12.469 -15.984 -3.303 1 98.62 278 ILE A N 1
ATOM 2150 C CA . ILE A 1 278 ? 12.609 -16.094 -4.75 1 98.62 278 ILE A CA 1
ATOM 2151 C C . ILE A 1 278 ? 14.086 -16.016 -5.137 1 98.62 278 ILE A C 1
ATOM 2153 O O . ILE A 1 278 ? 14.727 -14.984 -4.941 1 98.62 278 ILE A O 1
ATOM 2157 N N . TRP A 1 279 ? 14.57 -17.078 -5.793 1 98.38 279 TRP A N 1
ATOM 2158 C CA . TRP A 1 279 ? 15.984 -17.172 -6.148 1 98.38 279 TRP A CA 1
ATOM 2159 C C . TRP A 1 279 ? 16.141 -17.578 -7.609 1 98.38 279 TRP A C 1
ATOM 2161 O O . TRP A 1 279 ? 15.25 -18.188 -8.195 1 98.38 279 TRP A O 1
ATOM 2171 N N . MET A 1 280 ? 17.25 -17.219 -8.172 1 97.5 280 MET A N 1
ATOM 2172 C CA . MET A 1 280 ? 17.688 -17.641 -9.5 1 97.5 280 MET A CA 1
ATOM 2173 C C . MET A 1 280 ? 19.094 -18.203 -9.461 1 97.5 280 MET A C 1
ATOM 2175 O O . MET A 1 280 ? 19.969 -17.672 -8.758 1 97.5 280 MET A O 1
ATOM 2179 N N . ILE A 1 281 ? 19.344 -19.266 -10.25 1 98.19 281 ILE A N 1
ATOM 2180 C CA . ILE A 1 281 ? 20.656 -19.891 -10.312 1 98.19 281 ILE A CA 1
ATOM 2181 C C . ILE A 1 281 ? 20.938 -20.375 -11.734 1 98.19 281 ILE A C 1
ATOM 2183 O O . ILE A 1 281 ? 20 -20.734 -12.469 1 98.19 281 ILE A O 1
ATOM 2187 N N . HIS A 1 282 ? 22.219 -20.359 -12.125 1 98.19 282 HIS A N 1
ATOM 2188 C CA . HIS A 1 282 ? 22.594 -20.938 -13.414 1 98.19 282 HIS A CA 1
ATOM 2189 C C . HIS A 1 282 ? 22.812 -22.438 -13.312 1 98.19 282 HIS A C 1
ATOM 2191 O O . HIS A 1 282 ? 23.172 -22.938 -12.25 1 98.19 282 HIS A O 1
ATOM 2197 N N . THR A 1 283 ? 22.656 -23.125 -14.422 1 98.25 283 THR A N 1
ATOM 2198 C CA . THR A 1 283 ? 22.703 -24.578 -14.445 1 98.25 283 THR A CA 1
ATOM 2199 C C . THR A 1 283 ? 24.109 -25.094 -14.141 1 98.25 283 THR A C 1
ATOM 2201 O O . THR A 1 283 ? 24.312 -26.281 -13.898 1 98.25 283 THR A O 1
ATOM 2204 N N . ASP A 1 284 ? 25.078 -24.188 -14.07 1 97.19 284 ASP A N 1
ATOM 2205 C CA . ASP A 1 284 ? 26.422 -24.578 -13.664 1 97.19 284 ASP A CA 1
ATOM 2206 C C . ASP A 1 284 ? 26.656 -24.281 -12.188 1 97.19 284 ASP A C 1
ATOM 2208 O O . ASP A 1 284 ? 27.781 -24.391 -11.695 1 97.19 284 ASP A O 1
ATOM 2212 N N . GLY A 1 285 ? 25.609 -23.828 -11.547 1 97.25 285 GLY A N 1
ATOM 2213 C CA . GLY A 1 285 ? 25.672 -23.594 -10.117 1 97.25 285 GLY A CA 1
ATOM 2214 C C . GLY A 1 285 ? 26.141 -22.188 -9.758 1 97.25 285 GLY A C 1
ATOM 2215 O O . GLY A 1 285 ? 26.234 -21.844 -8.578 1 97.25 285 GLY A O 1
ATOM 2216 N N . THR A 1 286 ? 26.328 -21.375 -10.734 1 97.38 286 THR A N 1
ATOM 2217 C CA . THR A 1 286 ? 26.828 -20.031 -10.469 1 97.38 286 THR A CA 1
ATOM 2218 C C . THR A 1 286 ? 25.688 -19.016 -10.422 1 97.38 286 THR A C 1
ATOM 2220 O O . THR A 1 286 ? 24.547 -19.344 -10.766 1 97.38 286 THR A O 1
ATOM 2223 N N . HIS A 1 287 ? 25.953 -17.797 -9.891 1 96.19 287 HIS A N 1
ATOM 2224 C CA . HIS A 1 287 ? 25.062 -16.641 -9.859 1 96.19 287 HIS A CA 1
ATOM 2225 C C . HIS A 1 287 ? 23.781 -16.969 -9.109 1 96.19 287 HIS A C 1
ATOM 2227 O O . HIS A 1 287 ? 22.688 -16.719 -9.617 1 96.19 287 HIS A O 1
ATOM 2233 N N . ASN A 1 288 ? 23.938 -17.578 -7.965 1 97.62 288 ASN A N 1
ATOM 2234 C CA . ASN A 1 288 ? 22.812 -17.75 -7.059 1 97.62 288 ASN A CA 1
ATOM 2235 C C . ASN A 1 288 ? 22.328 -16.422 -6.484 1 97.62 288 ASN A C 1
ATOM 2237 O O . ASN A 1 288 ? 22.984 -15.852 -5.613 1 97.62 288 ASN A O 1
ATOM 2241 N N . THR A 1 289 ? 21.203 -15.953 -6.977 1 97 289 THR A N 1
ATOM 2242 C CA . THR A 1 289 ? 20.828 -14.562 -6.754 1 97 289 THR A CA 1
ATOM 2243 C C . THR A 1 289 ? 19.438 -14.469 -6.129 1 97 289 THR A C 1
ATOM 2245 O O . THR A 1 289 ? 18.484 -15.078 -6.625 1 97 289 THR A O 1
ATOM 2248 N N . LEU A 1 290 ? 19.328 -13.758 -4.988 1 97.88 290 LEU A N 1
ATOM 2249 C CA . LEU A 1 290 ? 18.031 -13.406 -4.418 1 97.88 290 LEU A CA 1
ATOM 2250 C C . LEU A 1 290 ? 17.359 -12.312 -5.234 1 97.88 290 LEU A C 1
ATOM 2252 O O . LEU A 1 290 ? 17.938 -11.25 -5.457 1 97.88 290 LEU A O 1
ATOM 2256 N N . ILE A 1 291 ? 16.156 -12.508 -5.625 1 97.81 291 ILE A N 1
ATOM 2257 C CA . ILE A 1 291 ? 15.469 -11.641 -6.578 1 97.81 291 ILE A CA 1
ATOM 2258 C C . ILE A 1 291 ? 14.734 -10.531 -5.832 1 97.81 291 ILE A C 1
ATOM 2260 O O . ILE A 1 291 ? 14.727 -9.383 -6.27 1 97.81 291 ILE A O 1
ATOM 2264 N N . HIS A 1 292 ? 14.102 -10.844 -4.727 1 97.81 292 HIS A N 1
ATOM 2265 C CA . HIS A 1 292 ? 13.344 -9.859 -3.965 1 97.81 292 HIS A CA 1
ATOM 2266 C C . HIS A 1 292 ? 13.859 -9.75 -2.535 1 97.81 292 HIS A C 1
ATOM 2268 O O . HIS A 1 292 ? 13.844 -10.734 -1.791 1 97.81 292 HIS A O 1
ATOM 2274 N N . LYS A 1 293 ? 14.281 -8.57 -2.186 1 95.81 293 LYS A N 1
ATOM 2275 C CA . LYS A 1 293 ? 14.688 -8.266 -0.817 1 95.81 293 LYS A CA 1
ATOM 2276 C C . LYS A 1 293 ? 13.641 -7.426 -0.098 1 95.81 293 LYS A C 1
ATOM 2278 O O . LYS A 1 293 ? 13.273 -6.344 -0.564 1 95.81 293 LYS A O 1
ATOM 2283 N N . ARG A 1 294 ? 13.18 -7.852 0.994 1 96.5 294 ARG A N 1
ATOM 2284 C CA . ARG A 1 294 ? 12.125 -7.156 1.722 1 96.5 294 ARG A CA 1
ATOM 2285 C C . ARG A 1 294 ? 12.664 -5.922 2.43 1 96.5 294 ARG A C 1
ATOM 2287 O O . ARG A 1 294 ? 13.875 -5.816 2.668 1 96.5 294 ARG A O 1
ATOM 2294 N N . THR A 1 295 ? 11.812 -4.992 2.756 1 96.94 295 THR A N 1
ATOM 2295 C CA . THR A 1 295 ? 12.18 -3.742 3.41 1 96.94 295 THR A CA 1
ATOM 2296 C C . THR A 1 295 ? 11.242 -3.451 4.582 1 96.94 295 THR A C 1
ATOM 2298 O O . THR A 1 295 ? 11.352 -2.406 5.223 1 96.94 295 THR A O 1
ATOM 2301 N N . MET A 1 296 ? 10.383 -4.305 4.898 1 97.56 296 MET A N 1
ATOM 2302 C CA . MET A 1 296 ? 9.359 -4.117 5.926 1 97.56 296 MET A CA 1
ATOM 2303 C C . MET A 1 296 ? 9.07 -5.426 6.656 1 97.56 296 MET A C 1
ATOM 2305 O O . MET A 1 296 ? 9.016 -6.488 6.035 1 97.56 296 MET A O 1
ATOM 2309 N N . LEU A 1 297 ? 8.891 -5.359 7.965 1 97.75 297 LEU A N 1
ATOM 2310 C CA . LEU A 1 297 ? 8.406 -6.508 8.719 1 97.75 297 LEU A CA 1
ATOM 2311 C C . LEU A 1 297 ? 7.078 -7.008 8.156 1 97.75 297 LEU A C 1
ATOM 2313 O O . LEU A 1 297 ? 6.191 -6.207 7.844 1 97.75 297 LEU A O 1
ATOM 2317 N N . MET A 1 298 ? 6.91 -8.391 7.93 1 96.94 298 MET A N 1
ATOM 2318 C CA . MET A 1 298 ? 5.707 -9.062 7.449 1 96.94 298 MET A CA 1
ATOM 2319 C C . MET A 1 298 ? 5.477 -8.773 5.969 1 96.94 298 MET A C 1
ATOM 2321 O O . MET A 1 298 ? 4.395 -9.031 5.441 1 96.94 298 MET A O 1
ATOM 2325 N N . GLU A 1 299 ? 6.5 -8.133 5.32 1 97.44 299 GLU A N 1
ATOM 2326 C CA . GLU A 1 299 ? 6.484 -8.094 3.863 1 97.44 299 GLU A CA 1
ATOM 2327 C C . GLU A 1 299 ? 6.66 -9.484 3.268 1 97.44 299 GLU A C 1
ATOM 2329 O O . GLU A 1 299 ? 7.531 -10.25 3.701 1 97.44 299 GLU A O 1
ATOM 2334 N N . ILE A 1 300 ? 5.758 -9.812 2.262 1 97.06 300 ILE A N 1
ATOM 2335 C CA . ILE A 1 300 ? 5.867 -11.148 1.683 1 97.06 300 ILE A CA 1
ATOM 2336 C C . ILE A 1 300 ? 5.918 -11.047 0.16 1 97.06 300 ILE A C 1
ATOM 2338 O O . ILE A 1 300 ? 5.445 -10.062 -0.419 1 97.06 300 ILE A O 1
ATOM 2342 N N . ALA A 1 301 ? 6.52 -12 -0.457 1 98.44 301 ALA A N 1
ATOM 2343 C CA . ALA A 1 301 ? 6.637 -12.172 -1.903 1 98.44 301 ALA A CA 1
ATOM 2344 C C . ALA A 1 301 ? 6.633 -13.648 -2.281 1 98.44 301 ALA A C 1
ATOM 2346 O O . ALA A 1 301 ? 7.348 -14.453 -1.679 1 98.44 301 ALA A O 1
ATOM 2347 N N . GLY A 1 302 ? 5.742 -13.953 -3.244 1 98.12 302 GLY A N 1
ATOM 2348 C CA . GLY A 1 302 ? 5.711 -15.352 -3.652 1 98.12 302 GLY A CA 1
ATOM 2349 C C . GLY A 1 302 ? 4.801 -15.602 -4.84 1 98.12 302 GLY A C 1
ATOM 2350 O O . GLY A 1 302 ? 4.465 -14.672 -5.578 1 98.12 302 GLY A O 1
ATOM 2351 N N . HIS A 1 303 ? 4.613 -16.906 -5.074 1 98.12 303 HIS A N 1
ATOM 2352 C CA . HIS A 1 303 ? 3.891 -17.375 -6.254 1 98.12 303 HIS A CA 1
ATOM 2353 C C . HIS A 1 303 ? 4.512 -16.828 -7.535 1 98.12 303 HIS A C 1
ATOM 2355 O O . HIS A 1 303 ? 3.807 -16.266 -8.383 1 98.12 303 HIS A O 1
ATOM 2361 N N . GLU A 1 304 ? 5.816 -16.938 -7.582 1 98.62 304 GLU A N 1
ATOM 2362 C CA . GLU A 1 304 ? 6.621 -16.406 -8.672 1 98.62 304 GLU A CA 1
ATOM 2363 C C . GLU A 1 304 ? 6.426 -17.203 -9.961 1 98.62 304 GLU A C 1
ATOM 2365 O O . GLU A 1 304 ? 6.238 -18.422 -9.914 1 98.62 304 GLU A O 1
ATOM 2370 N N . PHE A 1 305 ? 6.48 -16.562 -11.094 1 98.69 305 PHE A N 1
ATOM 2371 C CA . PHE A 1 305 ? 6.363 -17.203 -12.391 1 98.69 305 PHE A CA 1
ATOM 2372 C C . PHE A 1 305 ? 7.055 -16.375 -13.469 1 98.69 305 PHE A C 1
ATOM 2374 O O . PHE A 1 305 ? 7.34 -15.195 -13.266 1 98.69 305 PHE A O 1
ATOM 2381 N N . TRP A 1 306 ? 7.391 -17 -14.547 1 98.38 306 TRP A N 1
ATOM 2382 C CA . TRP A 1 306 ? 8.094 -16.359 -15.656 1 98.38 306 TRP A CA 1
ATOM 2383 C C . TRP A 1 306 ? 7.125 -15.578 -16.547 1 98.38 306 TRP A C 1
ATOM 2385 O O . TRP A 1 306 ? 6.027 -16.047 -16.828 1 98.38 306 TRP A O 1
ATOM 2395 N N . GLY A 1 307 ? 7.59 -14.352 -16.922 1 97.94 307 GLY A N 1
ATOM 2396 C CA . GLY A 1 307 ? 7.008 -13.852 -18.156 1 97.94 307 GLY A CA 1
ATOM 2397 C C . GLY A 1 307 ? 7.23 -14.781 -19.328 1 97.94 307 GLY A C 1
ATOM 2398 O O . GLY A 1 307 ? 8.242 -15.484 -19.391 1 97.94 307 GLY A O 1
ATOM 2399 N N . LEU A 1 308 ? 6.383 -14.695 -20.281 1 96.44 308 LEU A N 1
ATOM 2400 C CA . LEU A 1 308 ? 6.43 -15.648 -21.391 1 96.44 308 LEU A CA 1
ATOM 2401 C C . LEU A 1 308 ? 7.672 -15.438 -22.234 1 96.44 308 LEU A C 1
ATOM 2403 O O . LEU A 1 308 ? 8.094 -16.344 -22.969 1 96.44 308 LEU A O 1
ATOM 2407 N N . ASP A 1 309 ? 8.273 -14.266 -22.141 1 92.75 309 ASP A N 1
ATOM 2408 C CA . ASP A 1 309 ? 9.477 -13.977 -22.906 1 92.75 309 ASP A CA 1
ATOM 2409 C C . ASP A 1 309 ? 10.734 -14.406 -22.156 1 92.75 309 ASP A C 1
ATOM 2411 O O . ASP A 1 309 ? 11.844 -14.289 -22.656 1 92.75 309 ASP A O 1
ATOM 2415 N N . GLY A 1 310 ? 10.562 -14.852 -20.953 1 96.31 310 GLY A N 1
ATOM 2416 C CA . GLY A 1 310 ? 11.68 -15.32 -20.156 1 96.31 310 GLY A CA 1
ATOM 2417 C C . GLY A 1 310 ? 12.547 -14.195 -19.609 1 96.31 310 GLY A C 1
ATOM 2418 O O . GLY A 1 310 ? 13.648 -14.438 -19.109 1 96.31 310 GLY A O 1
ATOM 2419 N N . LYS A 1 311 ? 12.062 -12.945 -19.625 1 95.31 311 LYS A N 1
ATOM 2420 C CA . LYS A 1 311 ? 12.891 -11.797 -19.266 1 95.31 311 LYS A CA 1
ATOM 2421 C C . LYS A 1 311 ? 12.531 -11.273 -17.875 1 95.31 311 LYS A C 1
ATOM 2423 O O . LYS A 1 311 ? 13.352 -10.648 -17.203 1 95.31 311 LYS A O 1
ATOM 2428 N N . THR A 1 312 ? 11.328 -11.492 -17.562 1 97.81 312 THR A N 1
ATOM 2429 C CA . THR A 1 312 ? 10.828 -10.906 -16.312 1 97.81 312 THR A CA 1
ATOM 2430 C C . THR A 1 312 ? 10.289 -12 -15.391 1 97.81 312 THR A C 1
ATOM 2432 O O . THR A 1 312 ? 9.609 -12.922 -15.836 1 97.81 312 THR A O 1
ATOM 2435 N N . ILE A 1 313 ? 10.648 -11.914 -14.125 1 98.44 313 ILE A N 1
ATOM 2436 C CA . ILE A 1 313 ? 10.023 -12.719 -13.078 1 98.44 313 ILE A CA 1
ATOM 2437 C C . ILE A 1 313 ? 8.883 -11.93 -12.445 1 98.44 313 ILE A C 1
ATOM 2439 O O . ILE A 1 313 ? 9.062 -10.789 -12.016 1 98.44 313 ILE A O 1
ATOM 2443 N N . TRP A 1 314 ? 7.707 -12.508 -12.414 1 98.81 314 TRP A N 1
ATOM 2444 C CA . TRP A 1 314 ? 6.527 -11.906 -11.805 1 98.81 314 TRP A CA 1
ATOM 2445 C C . TRP A 1 314 ? 6.164 -12.609 -10.5 1 98.81 314 TRP A C 1
ATOM 2447 O O . TRP A 1 314 ? 6.371 -13.82 -10.367 1 98.81 314 TRP A O 1
ATOM 2457 N N . TYR A 1 315 ? 5.609 -11.859 -9.516 1 98.81 315 TYR A N 1
ATOM 2458 C CA . TYR A 1 315 ? 5.262 -12.477 -8.242 1 98.81 315 TYR A CA 1
ATOM 2459 C C . TYR A 1 315 ? 4.27 -11.617 -7.473 1 98.81 315 TYR A C 1
ATOM 2461 O O . TYR A 1 315 ? 4.164 -10.414 -7.707 1 98.81 315 TYR A O 1
ATOM 2469 N N . ASP A 1 316 ? 3.494 -12.273 -6.605 1 98.75 316 ASP A N 1
ATOM 2470 C CA . ASP A 1 316 ? 2.637 -11.617 -5.625 1 98.75 316 ASP A CA 1
ATOM 2471 C C . ASP A 1 316 ? 3.469 -10.922 -4.551 1 98.75 316 ASP A C 1
ATOM 2473 O O . ASP A 1 316 ? 4.301 -11.547 -3.893 1 98.75 316 ASP A O 1
ATOM 2477 N N . TRP A 1 317 ? 3.266 -9.625 -4.426 1 98.69 317 TRP A N 1
ATOM 2478 C CA . TRP A 1 317 ? 3.992 -8.82 -3.449 1 98.69 317 TRP A CA 1
ATOM 2479 C C . TRP A 1 317 ? 3.027 -8.102 -2.508 1 98.69 317 TRP A C 1
ATOM 2481 O O . TRP A 1 317 ? 2.121 -7.398 -2.957 1 98.69 317 TRP A O 1
ATOM 2491 N N . GLN A 1 318 ? 3.219 -8.32 -1.191 1 98.06 318 GLN A N 1
ATOM 2492 C CA . GLN A 1 318 ? 2.363 -7.695 -0.19 1 98.06 318 GLN A CA 1
ATOM 2493 C C . GLN A 1 318 ? 3.193 -7.012 0.894 1 98.06 318 GLN A C 1
ATOM 2495 O O . GLN A 1 318 ? 3.797 -7.68 1.734 1 98.06 318 GLN A O 1
ATOM 2500 N N . PRO A 1 319 ? 3.301 -5.688 0.9 1 97.38 319 PRO A N 1
ATOM 2501 C CA . PRO A 1 319 ? 3.975 -4.934 1.96 1 97.38 319 PRO A CA 1
ATOM 2502 C C . PRO A 1 319 ? 3.002 -4.141 2.832 1 97.38 319 PRO A C 1
ATOM 2504 O O . PRO A 1 319 ? 2.742 -2.967 2.562 1 97.38 319 PRO A O 1
ATOM 2507 N N . PRO A 1 320 ? 2.471 -4.641 3.889 1 96 320 PRO A N 1
ATOM 2508 C CA . PRO A 1 320 ? 2.771 -5.965 4.434 1 96 320 PRO A CA 1
ATOM 2509 C C . PRO A 1 320 ? 1.728 -7.012 4.051 1 96 320 PRO A C 1
ATOM 2511 O O . PRO A 1 320 ? 0.765 -6.699 3.344 1 96 320 PRO A O 1
ATOM 2514 N N . LYS A 1 321 ? 1.907 -8.227 4.527 1 96.38 321 LYS A N 1
ATOM 2515 C CA . LYS A 1 321 ? 1.062 -9.391 4.289 1 96.38 321 LYS A CA 1
ATOM 2516 C C . LYS A 1 321 ? -0.39 -9.102 4.652 1 96.38 321 LYS A C 1
ATOM 2518 O O . LYS A 1 321 ? -0.682 -8.68 5.773 1 96.38 321 LYS A O 1
ATOM 2523 N N . GLY A 1 322 ? -1.269 -9.234 3.658 1 94.75 322 GLY A N 1
ATOM 2524 C CA . GLY A 1 322 ? -2.703 -9.156 3.877 1 94.75 322 GLY A CA 1
ATOM 2525 C C . GLY A 1 322 ? -3.217 -7.73 3.943 1 94.75 322 GLY A C 1
ATOM 2526 O O . GLY A 1 322 ? -4.402 -7.5 4.195 1 94.75 322 GLY A O 1
ATOM 2527 N N . GLU A 1 323 ? -2.348 -6.715 3.682 1 95.12 323 GLU A N 1
ATOM 2528 C CA . GLU A 1 323 ? -2.775 -5.328 3.857 1 95.12 323 GLU A CA 1
ATOM 2529 C C . GLU A 1 323 ? -2.672 -4.551 2.549 1 95.12 323 GLU A C 1
ATOM 2531 O O . GLU A 1 323 ? -3.521 -3.707 2.252 1 95.12 323 GLU A O 1
ATOM 2536 N N . ASP A 1 324 ? -1.651 -4.762 1.847 1 95.81 324 ASP A N 1
ATOM 2537 C CA . ASP A 1 324 ? -1.407 -4.102 0.567 1 95.81 324 ASP A CA 1
ATOM 2538 C C . ASP A 1 324 ? -1.004 -5.113 -0.504 1 95.81 324 ASP A C 1
ATOM 2540 O O . ASP A 1 324 ? -0.337 -6.105 -0.208 1 95.81 324 ASP A O 1
ATOM 2544 N N . PHE A 1 325 ? -1.416 -4.855 -1.769 1 98.06 325 PHE A N 1
ATOM 2545 C CA . PHE A 1 325 ? -1.33 -5.914 -2.766 1 98.06 325 PHE A CA 1
ATOM 2546 C C . PHE A 1 325 ? -0.75 -5.383 -4.07 1 98.06 325 PHE A C 1
ATOM 2548 O O . PHE A 1 325 ? -1.268 -4.422 -4.641 1 98.06 325 PHE A O 1
ATOM 2555 N N . TYR A 1 326 ? 0.295 -6.02 -4.535 1 98.69 326 TYR A N 1
ATOM 2556 C CA . TYR A 1 326 ? 0.929 -5.727 -5.816 1 98.69 326 TYR A CA 1
ATOM 2557 C C . TYR A 1 326 ? 1.218 -7.008 -6.59 1 98.69 326 TYR A C 1
ATOM 2559 O O . TYR A 1 326 ? 1.428 -8.062 -5.992 1 98.69 326 TYR A O 1
ATOM 2567 N N . LEU A 1 327 ? 1.101 -6.953 -7.875 1 98.94 327 LEU A N 1
ATOM 2568 C CA . LEU A 1 327 ? 1.871 -7.855 -8.727 1 98.94 327 LEU A CA 1
ATOM 2569 C C . LEU A 1 327 ? 3.164 -7.191 -9.188 1 98.94 327 LEU A C 1
ATOM 2571 O O . LEU A 1 327 ? 3.129 -6.184 -9.898 1 98.94 327 LEU A O 1
ATOM 2575 N N . ALA A 1 328 ? 4.25 -7.785 -8.844 1 98.81 328 ALA A N 1
ATOM 2576 C CA . ALA A 1 328 ? 5.555 -7.172 -9.086 1 98.81 328 ALA A CA 1
ATOM 2577 C C . ALA A 1 328 ? 6.305 -7.902 -10.195 1 98.81 328 ALA A C 1
ATOM 2579 O O . ALA A 1 328 ? 6.141 -9.109 -10.375 1 98.81 328 ALA A O 1
ATOM 2580 N N . GLY A 1 329 ? 7.07 -7.137 -10.938 1 98.5 329 GLY A N 1
ATOM 2581 C CA . GLY A 1 329 ? 7.941 -7.672 -11.969 1 98.5 329 GLY A CA 1
ATOM 2582 C C . GLY A 1 329 ? 9.398 -7.281 -11.789 1 98.5 329 GLY A C 1
ATOM 2583 O O . GLY A 1 329 ? 9.695 -6.152 -11.398 1 98.5 329 GLY A O 1
ATOM 2584 N N . TYR A 1 330 ? 10.266 -8.211 -11.984 1 98.31 330 TYR A N 1
ATOM 2585 C CA . TYR A 1 330 ? 11.703 -7.992 -11.969 1 98.31 330 TYR A CA 1
ATOM 2586 C C . TYR A 1 330 ? 12.32 -8.312 -13.328 1 98.31 330 TYR A C 1
ATOM 2588 O O . TYR A 1 330 ? 12.305 -9.469 -13.758 1 98.31 330 TYR A O 1
ATOM 2596 N N . ASP A 1 331 ? 12.867 -7.297 -13.945 1 97.19 331 ASP A N 1
ATOM 2597 C CA . ASP A 1 331 ? 13.555 -7.477 -15.219 1 97.19 331 ASP A CA 1
ATOM 2598 C C . ASP A 1 331 ? 14.977 -7.988 -15.016 1 97.19 331 ASP A C 1
ATOM 2600 O O . ASP A 1 331 ? 15.805 -7.309 -14.398 1 97.19 331 ASP A O 1
ATOM 2604 N N . LEU A 1 332 ? 15.305 -9.078 -15.594 1 95.31 332 LEU A N 1
ATOM 2605 C CA . LEU A 1 332 ? 16.578 -9.734 -15.352 1 95.31 332 LEU A CA 1
ATOM 2606 C C . LEU A 1 332 ? 17.719 -8.984 -16.031 1 95.31 332 LEU A C 1
ATOM 2608 O O . LEU A 1 332 ? 18.875 -9.062 -15.602 1 95.31 332 LEU A O 1
ATOM 2612 N N . ALA A 1 333 ? 17.438 -8.305 -17.062 1 93.31 333 ALA A N 1
ATOM 2613 C CA . ALA A 1 333 ? 18.484 -7.68 -17.859 1 93.31 333 ALA A CA 1
ATOM 2614 C C . ALA A 1 333 ? 19.047 -6.445 -17.172 1 93.31 333 ALA A C 1
ATOM 2616 O O . ALA A 1 333 ? 20.266 -6.191 -17.234 1 93.31 333 ALA A O 1
ATOM 2617 N N . ASN A 1 334 ? 18.203 -5.695 -16.469 1 94.12 334 ASN A N 1
ATOM 2618 C CA . ASN A 1 334 ? 18.672 -4.418 -15.945 1 94.12 334 ASN A CA 1
ATOM 2619 C C . ASN A 1 334 ? 18.25 -4.211 -14.492 1 94.12 334 ASN A C 1
ATOM 2621 O O . ASN A 1 334 ? 18.594 -3.199 -13.883 1 94.12 334 ASN A O 1
ATOM 2625 N N . GLY A 1 335 ? 17.5 -5.125 -14 1 95.06 335 GLY A N 1
ATOM 2626 C CA . GLY A 1 335 ? 17.125 -5.051 -12.602 1 95.06 335 GLY A CA 1
ATOM 2627 C C . GLY A 1 335 ? 15.938 -4.133 -12.352 1 95.06 335 GLY A C 1
ATOM 2628 O O . GLY A 1 335 ? 15.562 -3.885 -11.203 1 95.06 335 GLY A O 1
ATOM 2629 N N . LYS A 1 336 ? 15.375 -3.619 -13.43 1 96.19 336 LYS A N 1
ATOM 2630 C CA . LYS A 1 336 ? 14.219 -2.738 -13.281 1 96.19 336 LYS A CA 1
ATOM 2631 C C . LYS A 1 336 ? 13.055 -3.467 -12.617 1 96.19 336 LYS A C 1
ATOM 2633 O O . LYS A 1 336 ? 12.781 -4.629 -12.93 1 96.19 336 LYS A O 1
ATOM 2638 N N . ARG A 1 337 ? 12.359 -2.76 -11.773 1 97.75 337 ARG A N 1
ATOM 2639 C CA . ARG A 1 337 ? 11.242 -3.318 -11.016 1 97.75 337 ARG A CA 1
ATOM 2640 C C . ARG A 1 337 ? 9.938 -2.602 -11.352 1 97.75 337 ARG A C 1
ATOM 2642 O O . ARG A 1 337 ? 9.906 -1.371 -11.43 1 97.75 337 ARG A O 1
ATOM 2649 N N . THR A 1 338 ? 8.914 -3.355 -11.602 1 97.88 338 THR A N 1
ATOM 2650 C CA . THR A 1 338 ? 7.559 -2.863 -11.82 1 97.88 338 THR A CA 1
ATOM 2651 C C . THR A 1 338 ? 6.625 -3.363 -10.727 1 97.88 338 THR A C 1
ATOM 2653 O O . THR A 1 338 ? 6.855 -4.422 -10.133 1 97.88 338 THR A O 1
ATOM 2656 N N . ALA A 1 339 ? 5.637 -2.572 -10.359 1 98.31 339 ALA A N 1
ATOM 2657 C CA . ALA A 1 339 ? 4.648 -2.967 -9.359 1 98.31 339 ALA A CA 1
ATOM 2658 C C . ALA A 1 339 ? 3.254 -2.488 -9.75 1 98.31 339 ALA A C 1
ATOM 2660 O O . ALA A 1 339 ? 2.971 -1.288 -9.727 1 98.31 339 ALA A O 1
ATOM 2661 N N . PHE A 1 340 ? 2.336 -3.326 -10.109 1 98.69 340 PHE A N 1
ATOM 2662 C CA . PHE A 1 340 ? 0.941 -2.992 -10.375 1 98.69 340 PHE A CA 1
ATOM 2663 C C . PHE A 1 340 ? 0.102 -3.133 -9.109 1 98.69 340 PHE A C 1
ATOM 2665 O O . PHE A 1 340 ? -0.025 -4.227 -8.562 1 98.69 340 PHE A O 1
ATOM 2672 N N . HIS A 1 341 ? -0.464 -2.033 -8.633 1 98.25 341 HIS A N 1
ATOM 2673 C CA . HIS A 1 341 ? -1.278 -2.023 -7.426 1 98.25 341 HIS A CA 1
ATOM 2674 C C . HIS A 1 341 ? -2.689 -2.529 -7.707 1 98.25 341 HIS A C 1
ATOM 2676 O O . HIS A 1 341 ? -3.25 -2.256 -8.766 1 98.25 341 HIS A O 1
ATOM 2682 N N . MET A 1 342 ? -3.252 -3.277 -6.766 1 97.5 342 MET A N 1
ATOM 2683 C CA . MET A 1 342 ? -4.652 -3.688 -6.836 1 97.5 342 MET A CA 1
ATOM 2684 C C . MET A 1 342 ? -5.328 -3.551 -5.477 1 97.5 342 MET A C 1
ATOM 2686 O O . MET A 1 342 ? -4.656 -3.543 -4.441 1 97.5 342 MET A O 1
ATOM 2690 N N . GLN A 1 343 ? -6.629 -3.457 -5.496 1 94.88 343 GLN A N 1
ATOM 2691 C CA . GLN A 1 343 ? -7.391 -3.375 -4.258 1 94.88 343 GLN A CA 1
ATOM 2692 C C . GLN A 1 343 ? -7.633 -4.762 -3.664 1 94.88 343 GLN A C 1
ATOM 2694 O O . GLN A 1 343 ? -7.523 -5.77 -4.367 1 94.88 343 GLN A O 1
ATOM 2699 N N . ARG A 1 344 ? -7.969 -4.812 -2.443 1 96.38 344 ARG A N 1
ATOM 2700 C CA . ARG A 1 344 ? -8.078 -6.027 -1.643 1 96.38 344 ARG A CA 1
ATOM 2701 C C . ARG A 1 344 ? -8.977 -7.055 -2.326 1 96.38 344 ARG A C 1
ATOM 2703 O O . ARG A 1 344 ? -8.625 -8.234 -2.412 1 96.38 344 ARG A O 1
ATOM 2710 N N . ASN A 1 345 ? -10.133 -6.652 -2.867 1 97.38 345 ASN A N 1
ATOM 2711 C CA . ASN A 1 345 ? -11.094 -7.57 -3.465 1 97.38 345 ASN A CA 1
ATOM 2712 C C . ASN A 1 345 ? -10.625 -8.062 -4.832 1 97.38 345 ASN A C 1
ATOM 2714 O O . ASN A 1 345 ? -11.203 -9 -5.391 1 97.38 345 ASN A O 1
ATOM 2718 N N . GLU A 1 346 ? -9.578 -7.414 -5.348 1 97.62 346 GLU A N 1
ATOM 2719 C CA . GLU A 1 346 ? -9.062 -7.785 -6.664 1 97.62 346 GLU A CA 1
ATOM 2720 C C . GLU A 1 346 ? -7.922 -8.789 -6.551 1 97.62 346 GLU A C 1
ATOM 2722 O O . GLU A 1 346 ? -7.512 -9.391 -7.543 1 97.62 346 GLU A O 1
ATOM 2727 N N . TRP A 1 347 ? -7.449 -8.961 -5.344 1 98.25 347 TRP A N 1
ATOM 2728 C CA . TRP A 1 347 ? -6.305 -9.844 -5.145 1 98.25 347 TRP A CA 1
ATOM 2729 C C . TRP A 1 347 ? -6.645 -11.273 -5.547 1 98.25 347 TRP A C 1
ATOM 2731 O O . TRP A 1 347 ? -7.797 -11.703 -5.441 1 98.25 347 TRP A O 1
ATOM 2741 N N . SER A 1 348 ? -5.586 -12.047 -5.914 1 98.56 348 SER A N 1
ATOM 2742 C CA . SER A 1 348 ? -5.738 -13.438 -6.328 1 98.56 348 SER A CA 1
ATOM 2743 C C . SER A 1 348 ? -4.637 -14.312 -5.746 1 98.56 348 SER A C 1
ATOM 2745 O O . SER A 1 348 ? -3.529 -13.836 -5.488 1 98.56 348 SER A O 1
ATOM 2747 N N . ILE A 1 349 ? -4.988 -15.586 -5.609 1 97.31 349 ILE A N 1
ATOM 2748 C CA . ILE A 1 349 ? -3.982 -16.562 -5.199 1 97.31 349 ILE A CA 1
ATOM 2749 C C . ILE A 1 349 ? -2.887 -16.641 -6.258 1 97.31 349 ILE A C 1
ATOM 2751 O O . ILE A 1 349 ? -1.696 -16.609 -5.934 1 97.31 349 ILE A O 1
ATOM 2755 N N . HIS A 1 350 ? -3.352 -16.797 -7.496 1 98.5 350 HIS A N 1
ATOM 2756 C CA . HIS A 1 350 ? -2.428 -16.891 -8.617 1 98.5 350 HIS A CA 1
ATOM 2757 C C . HIS A 1 350 ? -2.758 -15.867 -9.695 1 98.5 350 HIS A C 1
ATOM 2759 O O . HIS A 1 350 ? -3.912 -15.453 -9.836 1 98.5 350 HIS A O 1
ATOM 2765 N N . PHE A 1 351 ? -1.713 -15.523 -10.398 1 98.81 351 PHE A N 1
ATOM 2766 C CA . PHE A 1 351 ? -1.829 -14.609 -11.531 1 98.81 351 PHE A CA 1
ATOM 2767 C C . PHE A 1 351 ? -1.221 -15.219 -12.781 1 98.81 351 PHE A C 1
ATOM 2769 O O . PHE A 1 351 ? -0.469 -16.203 -12.703 1 98.81 351 PHE A O 1
ATOM 2776 N N . ASN A 1 352 ? -1.591 -14.695 -13.914 1 98.75 352 ASN A N 1
ATOM 2777 C CA . ASN A 1 352 ? -1.002 -15.016 -15.203 1 98.75 352 ASN A CA 1
ATOM 2778 C C . ASN A 1 352 ? -1.039 -13.812 -16.156 1 98.75 352 ASN A C 1
ATOM 2780 O O . ASN A 1 352 ? -1.588 -12.766 -15.805 1 98.75 352 ASN A O 1
ATOM 2784 N N . LEU A 1 353 ? -0.363 -13.969 -17.281 1 98.75 353 LEU A N 1
ATOM 2785 C CA . LEU A 1 353 ? -0.173 -12.812 -18.141 1 98.75 353 LEU A CA 1
ATOM 2786 C C . LEU A 1 353 ? -0.118 -13.234 -19.609 1 98.75 353 LEU A C 1
ATOM 2788 O O . LEU A 1 353 ? 0.054 -14.414 -19.906 1 98.75 353 LEU A O 1
ATOM 2792 N N . THR A 1 354 ? -0.322 -12.227 -20.484 1 98.19 354 THR A N 1
ATOM 2793 C CA . THR A 1 354 ? -0.16 -12.438 -21.922 1 98.19 354 THR A CA 1
ATOM 2794 C C . THR A 1 354 ? 1.261 -12.094 -22.359 1 98.19 354 THR A C 1
ATOM 2796 O O . THR A 1 354 ? 2.021 -11.492 -21.609 1 98.19 354 THR A O 1
ATOM 2799 N N . GLN A 1 355 ? 1.563 -12.508 -23.547 1 96 355 GLN A N 1
ATOM 2800 C CA . GLN A 1 355 ? 2.91 -12.312 -24.078 1 96 355 GLN A CA 1
ATOM 2801 C C . GLN A 1 355 ? 3.268 -10.828 -24.141 1 96 355 GLN A C 1
ATOM 2803 O O . GLN A 1 355 ? 4.402 -10.445 -23.844 1 96 355 GLN A O 1
ATOM 2808 N N . ASP A 1 356 ? 2.361 -9.93 -24.516 1 96.44 356 ASP A N 1
ATOM 2809 C CA . ASP A 1 356 ? 2.625 -8.508 -24.703 1 96.44 356 ASP A CA 1
ATOM 2810 C C . ASP A 1 356 ? 2.314 -7.715 -23.438 1 96.44 356 ASP A C 1
ATOM 2812 O O . ASP A 1 356 ? 2.451 -6.488 -23.422 1 96.44 356 ASP A O 1
ATOM 2816 N N . LEU A 1 357 ? 1.841 -8.336 -22.453 1 97.5 357 LEU A N 1
ATOM 2817 C CA . LEU A 1 357 ? 1.589 -7.773 -21.141 1 97.5 357 LEU A CA 1
ATOM 2818 C C . LEU A 1 357 ? 0.474 -6.734 -21.188 1 97.5 357 LEU A C 1
ATOM 2820 O O . LEU A 1 357 ? 0.433 -5.816 -20.359 1 97.5 357 LEU A O 1
ATOM 2824 N N . ASP A 1 358 ? -0.369 -6.824 -22.203 1 98.12 358 ASP A N 1
ATOM 2825 C CA . ASP A 1 358 ? -1.507 -5.914 -22.266 1 98.12 358 ASP A CA 1
ATOM 2826 C C . ASP A 1 358 ? -2.648 -6.387 -21.375 1 98.12 358 ASP A C 1
ATOM 2828 O O . ASP A 1 358 ? -3.535 -5.605 -21.016 1 98.12 358 ASP A O 1
ATOM 2832 N N . LEU A 1 359 ? -2.654 -7.707 -21.031 1 98.69 359 LEU A N 1
ATOM 2833 C CA . LEU A 1 359 ? -3.637 -8.281 -20.109 1 98.69 359 LEU A CA 1
ATOM 2834 C C . LEU A 1 359 ? -2.957 -9.164 -19.062 1 98.69 359 LEU A C 1
ATOM 2836 O O . LEU A 1 359 ? -1.973 -9.844 -19.375 1 98.69 359 LEU A O 1
ATOM 2840 N N . PHE A 1 360 ? -3.49 -9.141 -17.906 1 98.88 360 PHE A N 1
ATOM 2841 C CA . PHE A 1 360 ? -3.215 -10.078 -16.828 1 98.88 360 PHE A CA 1
ATOM 2842 C C . PHE A 1 360 ? -4.504 -10.727 -16.328 1 98.88 360 PHE A C 1
ATOM 2844 O O . PHE A 1 360 ? -5.602 -10.273 -16.672 1 98.88 360 PHE A O 1
ATOM 2851 N N . THR A 1 361 ? -4.395 -11.805 -15.594 1 98.94 361 THR A N 1
ATOM 2852 C CA . THR A 1 361 ? -5.566 -12.445 -15.008 1 98.94 361 THR A CA 1
ATOM 2853 C C . THR A 1 361 ? -5.25 -12.992 -13.617 1 98.94 361 THR A C 1
ATOM 2855 O O . THR A 1 361 ? -4.086 -13.188 -13.273 1 98.94 361 THR A O 1
ATOM 2858 N N . GLY A 1 362 ? -6.234 -13.078 -12.789 1 98.88 362 GLY A N 1
ATOM 2859 C CA . GLY A 1 362 ? -6.148 -13.625 -11.445 1 98.88 362 GLY A CA 1
ATOM 2860 C C . GLY A 1 362 ? -7.312 -14.539 -11.094 1 98.88 362 GLY A C 1
ATOM 2861 O O . GLY A 1 362 ? -8.391 -14.43 -11.688 1 98.88 362 GLY A O 1
ATOM 2862 N N . ASP A 1 363 ? -7.082 -15.461 -10.117 1 98.56 363 ASP A N 1
ATOM 2863 C CA . ASP A 1 363 ? -8.094 -16.484 -9.883 1 98.56 363 ASP A CA 1
ATOM 2864 C C . ASP A 1 363 ? -8.883 -16.203 -8.602 1 98.56 363 ASP A C 1
ATOM 2866 O O . ASP A 1 363 ? -9.656 -17.031 -8.141 1 98.56 363 ASP A O 1
ATOM 2870 N N . GLY A 1 364 ? -8.695 -15.016 -7.988 1 98.19 364 GLY A N 1
ATOM 2871 C CA . GLY A 1 364 ? -9.469 -14.625 -6.816 1 98.19 364 GLY A CA 1
ATOM 2872 C C . GLY A 1 364 ? -9.109 -15.414 -5.574 1 98.19 364 GLY A C 1
ATOM 2873 O O . GLY A 1 364 ? -8.07 -16.078 -5.535 1 98.19 364 GLY A O 1
ATOM 2874 N N . GLY A 1 365 ? -9.914 -15.242 -4.547 1 97.25 365 GLY A N 1
ATOM 2875 C CA . GLY A 1 365 ? -9.789 -15.922 -3.264 1 97.25 365 GLY A CA 1
ATOM 2876 C C . GLY A 1 365 ? -10.992 -15.719 -2.367 1 97.25 365 GLY A C 1
ATOM 2877 O O . GLY A 1 365 ? -11.617 -14.656 -2.385 1 97.25 365 GLY A O 1
ATOM 2878 N N . ASP A 1 366 ? -11.289 -16.766 -1.577 1 96.44 366 ASP A N 1
ATOM 2879 C CA . ASP A 1 366 ? -12.398 -16.641 -0.636 1 96.44 366 ASP A CA 1
ATOM 2880 C C . ASP A 1 366 ? -12 -15.812 0.579 1 96.44 366 ASP A C 1
ATOM 2882 O O . ASP A 1 366 ? -10.828 -15.453 0.738 1 96.44 366 ASP A O 1
ATOM 2886 N N . PRO A 1 367 ? -12.953 -15.422 1.469 1 95.44 367 PRO A N 1
ATOM 2887 C CA . PRO A 1 367 ? -12.672 -14.516 2.586 1 95.44 367 PRO A CA 1
ATOM 2888 C C . PRO A 1 367 ? -11.703 -15.117 3.604 1 95.44 367 PRO A C 1
ATOM 2890 O O . PRO A 1 367 ? -11.195 -14.406 4.477 1 95.44 367 PRO A O 1
ATOM 2893 N N . GLY A 1 368 ? -11.469 -16.406 3.502 1 93.69 368 GLY A N 1
ATOM 2894 C CA . GLY A 1 368 ? -10.547 -17.047 4.43 1 93.69 368 GLY A CA 1
ATOM 2895 C C . GLY A 1 368 ? -9.102 -16.984 3.971 1 93.69 368 GLY A C 1
ATOM 2896 O O . GLY A 1 368 ? -8.188 -17.312 4.73 1 93.69 368 GLY A O 1
ATOM 2897 N N . GLN A 1 369 ? -8.852 -16.547 2.795 1 94.31 369 GLN A N 1
ATOM 2898 C CA . GLN A 1 369 ? -7.496 -16.422 2.264 1 94.31 369 GLN A CA 1
ATOM 2899 C C . GLN A 1 369 ? -6.77 -15.234 2.871 1 94.31 369 GLN A C 1
ATOM 2901 O O . GLN A 1 369 ? -7.352 -14.477 3.648 1 94.31 369 GLN A O 1
ATOM 2906 N N . VAL A 1 370 ? -5.523 -15.023 2.58 1 93.38 370 VAL A N 1
ATOM 2907 C CA . VAL A 1 370 ? -4.617 -14.078 3.227 1 93.38 370 VAL A CA 1
ATOM 2908 C C . VAL A 1 370 ? -5.16 -12.656 3.086 1 93.38 370 VAL A C 1
ATOM 2910 O O . VAL A 1 370 ? -5.004 -11.836 3.99 1 93.38 370 VAL A O 1
ATOM 2913 N N . ALA A 1 371 ? -5.816 -12.281 2.035 1 95.19 371 ALA A N 1
ATOM 2914 C CA . ALA A 1 371 ? -6.297 -10.93 1.776 1 95.19 371 ALA A CA 1
ATOM 2915 C C . ALA A 1 371 ? -7.527 -10.609 2.621 1 95.19 371 ALA A C 1
ATOM 2917 O O . ALA A 1 371 ? -7.898 -9.445 2.775 1 95.19 371 ALA A O 1
ATOM 2918 N N . LYS A 1 372 ? -8.211 -11.727 3.094 1 95.25 372 LYS A N 1
ATOM 2919 C CA . LYS A 1 372 ? -9.461 -11.57 3.832 1 95.25 372 LYS A CA 1
ATOM 2920 C C . LYS A 1 372 ? -10.453 -10.711 3.055 1 95.25 372 LYS A C 1
ATOM 2922 O O . LYS A 1 372 ? -11.102 -9.828 3.625 1 95.25 372 LYS A O 1
ATOM 2927 N N . ALA A 1 373 ? -10.484 -10.875 1.78 1 96.5 373 ALA A N 1
ATOM 2928 C CA . ALA A 1 373 ? -11.352 -10.086 0.912 1 96.5 373 ALA A CA 1
ATOM 2929 C C . ALA A 1 373 ? -12.805 -10.523 1.046 1 96.5 373 ALA A C 1
ATOM 2931 O O . ALA A 1 373 ? -13.141 -11.688 0.805 1 96.5 373 ALA A O 1
ATOM 2932 N N . PRO A 1 374 ? -13.727 -9.672 1.335 1 96 374 PRO A N 1
ATOM 2933 C CA . PRO A 1 374 ? -15.133 -10.07 1.467 1 96 374 PRO A CA 1
ATOM 2934 C C . PRO A 1 374 ? -15.797 -10.344 0.119 1 96 374 PRO A C 1
ATOM 2936 O O . PRO A 1 374 ? -16.797 -11.07 0.052 1 96 374 PRO A O 1
ATOM 2939 N N . ASP A 1 375 ? -15.258 -9.789 -0.912 1 97.62 375 ASP A N 1
ATOM 2940 C CA . ASP A 1 375 ? -15.805 -9.93 -2.256 1 97.62 375 ASP A CA 1
ATOM 2941 C C . ASP A 1 375 ? -14.711 -10.234 -3.271 1 97.62 375 ASP A C 1
ATOM 2943 O O . ASP A 1 375 ? -14.562 -9.523 -4.266 1 97.62 375 ASP A O 1
ATOM 2947 N N . GLY A 1 376 ? -13.891 -11.305 -3.066 1 98.31 376 GLY A N 1
ATOM 2948 C CA . GLY A 1 376 ? -12.734 -11.609 -3.898 1 98.31 376 GLY A CA 1
ATOM 2949 C C . GLY A 1 376 ? -12.914 -12.867 -4.723 1 98.31 376 GLY A C 1
ATOM 2950 O O . GLY A 1 376 ? -11.984 -13.289 -5.418 1 98.31 376 GLY A O 1
ATOM 2951 N N . GLU A 1 377 ? -14.07 -13.531 -4.699 1 98.5 377 GLU A N 1
ATOM 2952 C CA . GLU A 1 377 ? -14.266 -14.82 -5.348 1 98.5 377 GLU A CA 1
ATOM 2953 C C . GLU A 1 377 ? -14.664 -14.648 -6.809 1 98.5 377 GLU A C 1
ATOM 2955 O O . GLU A 1 377 ? -15.781 -15 -7.199 1 98.5 377 GLU A O 1
ATOM 2960 N N . TRP A 1 378 ? -13.695 -14.234 -7.637 1 98.88 378 TRP A N 1
ATOM 2961 C CA . TRP A 1 378 ? -13.875 -13.984 -9.062 1 98.88 378 TRP A CA 1
ATOM 2962 C C . TRP A 1 378 ? -12.672 -14.469 -9.859 1 98.88 378 TRP A C 1
ATOM 2964 O O . TRP A 1 378 ? -11.539 -14.422 -9.375 1 98.88 378 TRP A O 1
ATOM 2974 N N . ILE A 1 379 ? -12.93 -15.016 -11.039 1 98.94 379 ILE A N 1
ATOM 2975 C CA . ILE A 1 379 ? -11.867 -14.922 -12.039 1 98.94 379 ILE A CA 1
ATOM 2976 C C . ILE A 1 379 ? -11.773 -13.492 -12.562 1 98.94 379 ILE A C 1
ATOM 2978 O O . ILE A 1 379 ? -12.773 -12.906 -12.984 1 98.94 379 ILE A O 1
ATOM 2982 N N . GLU A 1 380 ? -10.555 -12.953 -12.5 1 98.81 380 GLU A N 1
ATOM 2983 C CA . GLU A 1 380 ? -10.352 -11.547 -12.828 1 98.81 380 GLU A CA 1
ATOM 2984 C C . GLU A 1 380 ? -9.562 -11.383 -14.125 1 98.81 380 GLU A C 1
ATOM 2986 O O . GLU A 1 380 ? -8.656 -12.172 -14.406 1 98.81 380 GLU A O 1
ATOM 2991 N N . LEU A 1 381 ? -9.977 -10.383 -14.844 1 98.94 381 LEU A N 1
ATOM 2992 C CA . LEU A 1 381 ? -9.164 -9.812 -15.914 1 98.94 381 LEU A CA 1
ATOM 2993 C C . LEU A 1 381 ? -8.586 -8.461 -15.5 1 98.94 381 LEU A C 1
ATOM 2995 O O . LEU A 1 381 ? -9.305 -7.605 -14.992 1 98.94 381 LEU A O 1
ATOM 2999 N N . PHE A 1 382 ? -7.301 -8.266 -15.711 1 98.88 382 PHE A N 1
ATOM 3000 C CA . PHE A 1 382 ? -6.668 -7.016 -15.32 1 98.88 382 PHE A CA 1
ATOM 3001 C C . PHE A 1 382 ? -6.156 -6.262 -16.547 1 98.88 382 PHE A C 1
ATOM 3003 O O . PHE A 1 382 ? -5.426 -6.816 -17.359 1 98.88 382 PHE A O 1
ATOM 3010 N N . HIS A 1 383 ? -6.539 -5.07 -16.641 1 98.69 383 HIS A N 1
ATOM 3011 C CA . HIS A 1 383 ? -5.973 -4.109 -17.578 1 98.69 383 HIS A CA 1
ATOM 3012 C C . HIS A 1 383 ? -4.934 -3.223 -16.906 1 98.69 383 HIS A C 1
ATOM 3014 O O . HIS A 1 383 ? -5.281 -2.391 -16.062 1 98.69 383 HIS A O 1
ATOM 3020 N N . PRO A 1 384 ? -3.656 -3.436 -17.281 1 98.44 384 PRO A N 1
ATOM 3021 C CA . PRO A 1 384 ? -2.604 -2.67 -16.609 1 98.44 384 PRO A CA 1
ATOM 3022 C C . PRO A 1 384 ? -2.494 -1.238 -17.125 1 98.44 384 PRO A C 1
ATOM 3024 O O . PRO A 1 384 ? -2.672 -0.994 -18.328 1 98.44 384 PRO A O 1
ATOM 3027 N N . LYS A 1 385 ? -2.238 -0.325 -16.234 1 97.88 385 LYS A N 1
ATOM 3028 C CA . LYS A 1 385 ? -1.937 1.064 -16.562 1 97.88 385 LYS A CA 1
ATOM 3029 C C . LYS A 1 385 ? -0.754 1.581 -15.75 1 97.88 385 LYS A C 1
ATOM 3031 O O . LYS A 1 385 ? -0.826 1.654 -14.523 1 97.88 385 LYS A O 1
ATOM 3036 N N . MET A 1 386 ? 0.312 1.963 -16.391 1 96.81 386 MET A N 1
ATOM 3037 C CA . MET A 1 386 ? 1.492 2.496 -15.719 1 96.81 386 MET A CA 1
ATOM 3038 C C . MET A 1 386 ? 1.224 3.896 -15.18 1 96.81 386 MET A C 1
ATOM 3040 O O . MET A 1 386 ? 0.493 4.676 -15.797 1 96.81 386 MET A O 1
ATOM 3044 N N . ILE A 1 387 ? 1.68 4.176 -13.992 1 94.88 387 ILE A N 1
ATOM 3045 C CA . ILE A 1 387 ? 1.725 5.535 -13.461 1 94.88 387 ILE A CA 1
ATOM 3046 C C . ILE A 1 387 ? 2.979 6.242 -13.969 1 94.88 387 ILE A C 1
ATOM 3048 O O . ILE A 1 387 ? 4.098 5.809 -13.695 1 94.88 387 ILE A O 1
ATOM 3052 N N . THR A 1 388 ? 2.684 7.246 -14.781 1 86.31 388 THR A N 1
ATOM 3053 C CA . THR A 1 388 ? 3.809 7.965 -15.375 1 86.31 388 THR A CA 1
ATOM 3054 C C . THR A 1 388 ? 4.105 9.242 -14.594 1 86.31 388 THR A C 1
ATOM 3056 O O . THR A 1 388 ? 3.201 9.836 -14 1 86.31 388 THR A O 1
ATOM 3059 N N . GLY A 1 389 ? 5.355 9.461 -14.289 1 77.94 389 GLY A N 1
ATOM 3060 C CA . GLY A 1 389 ? 5.805 10.57 -13.453 1 77.94 389 GLY A CA 1
ATOM 3061 C C . GLY A 1 389 ? 5.898 11.883 -14.203 1 77.94 389 GLY A C 1
ATOM 3062 O O . GLY A 1 389 ? 6.559 11.961 -15.242 1 77.94 389 GLY A O 1
ATOM 3063 N N . GLU A 1 390 ? 4.863 12.82 -14.133 1 70.81 390 GLU A N 1
ATOM 3064 C CA . GLU A 1 390 ? 4.805 14.195 -14.609 1 70.81 390 GLU A CA 1
ATOM 3065 C C . GLU A 1 390 ? 6.012 15 -14.133 1 70.81 390 GLU A C 1
ATOM 3067 O O . GLU A 1 390 ? 5.863 16 -13.43 1 70.81 390 GLU A O 1
ATOM 3072 N N . GLY A 1 391 ? 7.359 14.609 -14.609 1 86.5 391 GLY A N 1
ATOM 3073 C CA . GLY A 1 391 ? 8.516 15.352 -14.117 1 86.5 391 GLY A CA 1
ATOM 3074 C C . GLY A 1 391 ? 8.922 14.961 -12.711 1 86.5 391 GLY A C 1
ATOM 3075 O O . GLY A 1 391 ? 9.758 15.625 -12.094 1 86.5 391 GLY A O 1
ATOM 3076 N N . ALA A 1 392 ? 8.422 13.867 -12.234 1 93.88 392 ALA A N 1
ATOM 3077 C CA . ALA A 1 392 ? 8.742 13.383 -10.898 1 93.88 392 ALA A CA 1
ATOM 3078 C C . ALA A 1 392 ? 10.195 12.914 -10.82 1 93.88 392 ALA A C 1
ATOM 3080 O O . ALA A 1 392 ? 10.773 12.5 -11.828 1 93.88 392 ALA A O 1
ATOM 3081 N N . LEU A 1 393 ? 10.781 13.078 -9.664 1 95.88 393 LEU A N 1
ATOM 3082 C CA . LEU A 1 393 ? 12.078 12.461 -9.438 1 95.88 393 LEU A CA 1
ATOM 3083 C C . LEU A 1 393 ? 12.023 10.961 -9.719 1 95.88 393 LEU A C 1
ATOM 3085 O O . LEU A 1 393 ? 11.055 10.289 -9.367 1 95.88 393 LEU A O 1
ATOM 3089 N N . ASN A 1 394 ? 13.016 10.531 -10.492 1 95.31 394 ASN A N 1
ATOM 3090 C CA . ASN A 1 394 ? 13.109 9.117 -10.852 1 95.31 394 ASN A CA 1
ATOM 3091 C C . ASN A 1 394 ? 14.547 8.609 -10.75 1 95.31 394 ASN A C 1
ATOM 3093 O O . ASN A 1 394 ? 15.492 9.391 -10.867 1 95.31 394 ASN A O 1
ATOM 3097 N N . ASP A 1 395 ? 14.664 7.359 -10.406 1 95.38 395 ASP A N 1
ATOM 3098 C CA . ASP A 1 395 ? 15.945 6.66 -10.312 1 95.38 395 ASP A CA 1
ATOM 3099 C C . ASP A 1 395 ? 15.836 5.246 -10.875 1 95.38 395 ASP A C 1
ATOM 3101 O O . ASP A 1 395 ? 14.797 4.594 -10.734 1 95.38 395 ASP A O 1
ATOM 3105 N N . PRO A 1 396 ? 16.953 4.746 -11.469 1 93.75 396 PRO A N 1
ATOM 3106 C CA . PRO A 1 396 ? 16.906 3.404 -12.055 1 93.75 396 PRO A CA 1
ATOM 3107 C C . PRO A 1 396 ? 16.562 2.324 -11.031 1 93.75 396 PRO A C 1
ATOM 3109 O O . PRO A 1 396 ? 16.062 1.258 -11.398 1 93.75 396 PRO A O 1
ATOM 3112 N N . THR A 1 397 ? 16.781 2.586 -9.789 1 94.88 397 THR A N 1
ATOM 3113 C CA . THR A 1 397 ? 16.547 1.572 -8.766 1 94.88 397 THR A CA 1
ATOM 3114 C C . THR A 1 397 ? 15.117 1.658 -8.242 1 94.88 397 THR A C 1
ATOM 3116 O O . THR A 1 397 ? 14.68 0.804 -7.469 1 94.88 397 THR A O 1
ATOM 3119 N N . PHE A 1 398 ? 14.352 2.721 -8.68 1 97.06 398 PHE A N 1
ATOM 3120 C CA . PHE A 1 398 ? 12.992 2.893 -8.188 1 97.06 398 PHE A CA 1
ATOM 3121 C C . PHE A 1 398 ? 12.062 1.838 -8.773 1 97.06 398 PHE A C 1
ATOM 3123 O O . PHE A 1 398 ? 12.18 1.495 -9.953 1 97.06 398 PHE A O 1
ATOM 3130 N N . TRP A 1 399 ? 11.156 1.37 -7.902 1 97.94 399 TRP A N 1
ATOM 3131 C CA . TRP A 1 399 ? 9.992 0.691 -8.461 1 97.94 399 TRP A CA 1
ATOM 3132 C C . TRP A 1 399 ? 9.273 1.587 -9.461 1 97.94 399 TRP A C 1
ATOM 3134 O O . TRP A 1 399 ? 9.086 2.781 -9.219 1 97.94 399 TRP A O 1
ATOM 3144 N N . GLN A 1 400 ? 8.938 1.058 -10.594 1 97.81 400 GLN A N 1
ATOM 3145 C CA . GLN A 1 400 ? 8.031 1.698 -11.539 1 97.81 400 GLN A CA 1
ATOM 3146 C C . GLN A 1 400 ? 6.594 1.232 -11.32 1 97.81 400 GLN A C 1
ATOM 3148 O O . GLN A 1 400 ? 6.25 0.094 -11.648 1 97.81 400 GLN A O 1
ATOM 3153 N N . PRO A 1 401 ? 5.727 2.111 -10.82 1 97.75 401 PRO A N 1
ATOM 3154 C CA . PRO A 1 401 ? 4.395 1.665 -10.398 1 97.75 401 PRO A CA 1
ATOM 3155 C C . PRO A 1 401 ? 3.365 1.742 -11.516 1 97.75 401 PRO A C 1
ATOM 3157 O O . PRO A 1 401 ? 3.531 2.518 -12.461 1 97.75 401 PRO A O 1
ATOM 3160 N N . GLY A 1 402 ? 2.379 0.928 -11.438 1 98 402 GLY A N 1
ATOM 3161 C CA . GLY A 1 402 ? 1.131 0.965 -12.188 1 98 402 GLY A CA 1
ATOM 3162 C C . GLY A 1 402 ? -0.066 0.512 -11.367 1 98 402 GLY A C 1
ATOM 3163 O O . GLY A 1 402 ? 0.06 0.231 -10.172 1 98 402 GLY A O 1
ATOM 3164 N N . VAL A 1 403 ? -1.26 0.577 -12.031 1 97.94 403 VAL A N 1
ATOM 3165 C CA . VAL A 1 403 ? -2.479 0.09 -11.391 1 97.94 403 VAL A CA 1
ATOM 3166 C C . VAL A 1 403 ? -3.18 -0.909 -12.312 1 97.94 403 VAL A C 1
ATOM 3168 O O . VAL A 1 403 ? -3.078 -0.812 -13.539 1 97.94 403 VAL A O 1
ATOM 3171 N N . PHE A 1 404 ? -3.83 -1.844 -11.633 1 98.19 404 PHE A N 1
ATOM 3172 C CA . PHE A 1 404 ? -4.727 -2.734 -12.359 1 98.19 404 PHE A CA 1
ATOM 3173 C C . PHE A 1 404 ? -6.148 -2.189 -12.359 1 98.19 404 PHE A C 1
ATOM 3175 O O . PHE A 1 404 ? -6.652 -1.754 -11.32 1 98.19 404 PHE A O 1
ATOM 3182 N N . HIS A 1 405 ? -6.711 -2.139 -13.5 1 97.62 405 HIS A N 1
ATOM 3183 C CA . HIS A 1 405 ? -8.164 -2.033 -13.609 1 97.62 405 HIS A CA 1
ATOM 3184 C C . HIS A 1 405 ? -8.805 -3.404 -13.789 1 97.62 405 HIS A C 1
ATOM 3186 O O . HIS A 1 405 ? -8.617 -4.047 -14.828 1 97.62 405 HIS A O 1
ATOM 3192 N N . SER A 1 406 ? -9.516 -3.783 -12.836 1 97.88 406 SER A N 1
ATOM 3193 C CA . SER A 1 406 ? -10.039 -5.145 -12.797 1 97.88 406 SER A CA 1
ATOM 3194 C C . SER A 1 406 ? -11.375 -5.246 -13.531 1 97.88 406 SER A C 1
ATOM 3196 O O . SER A 1 406 ? -12.18 -4.312 -13.508 1 97.88 406 SER A O 1
ATOM 3198 N N . GLU A 1 407 ? -11.586 -6.305 -14.188 1 98.5 407 GLU A N 1
ATOM 3199 C CA . GLU A 1 407 ? -12.828 -6.746 -14.82 1 98.5 407 GLU A CA 1
ATOM 3200 C C . GLU A 1 407 ? -13.18 -8.172 -14.406 1 98.5 407 GLU A C 1
ATOM 3202 O O . GLU A 1 407 ? -12.383 -9.094 -14.586 1 98.5 407 GLU A O 1
ATOM 3207 N N . HIS A 1 408 ? -14.406 -8.367 -13.82 1 98.75 408 HIS A N 1
ATOM 3208 C CA . HIS A 1 408 ? -14.844 -9.695 -13.422 1 98.75 408 HIS A CA 1
ATOM 3209 C C . HIS A 1 408 ? -15.164 -10.555 -14.641 1 98.75 408 HIS A C 1
ATOM 3211 O O . HIS A 1 408 ? -15.867 -10.109 -15.555 1 98.75 408 HIS A O 1
ATOM 3217 N N . LEU A 1 409 ? -14.68 -11.781 -14.602 1 98.88 409 LEU A N 1
ATOM 3218 C CA . LEU A 1 409 ? -14.953 -12.688 -15.711 1 98.88 409 LEU A CA 1
ATOM 3219 C C . LEU A 1 409 ? -15.953 -13.766 -15.289 1 98.88 409 LEU A C 1
ATOM 3221 O O . LEU A 1 409 ? -16.844 -14.125 -16.062 1 98.88 409 LEU A O 1
ATOM 3225 N N . VAL A 1 410 ? -15.766 -14.359 -14.086 1 98.94 410 VAL A N 1
ATOM 3226 C CA . VAL A 1 410 ? -16.625 -15.438 -13.609 1 98.94 410 VAL A CA 1
ATOM 3227 C C . VAL A 1 410 ? -16.906 -15.25 -12.125 1 98.94 410 VAL A C 1
ATOM 3229 O O . VAL A 1 410 ? -16 -14.984 -11.336 1 98.94 410 VAL A O 1
ATOM 3232 N N . ASN A 1 411 ? -18.188 -15.336 -11.742 1 98.88 411 ASN A N 1
ATOM 3233 C CA . ASN A 1 411 ? -18.562 -15.391 -10.336 1 98.88 411 ASN A CA 1
ATOM 3234 C C . ASN A 1 411 ? -18.234 -16.75 -9.719 1 98.88 411 ASN A C 1
ATOM 3236 O O . ASN A 1 411 ? -18.906 -17.734 -10.008 1 98.88 411 ASN A O 1
ATOM 3240 N N . MET A 1 412 ? -17.281 -16.812 -8.82 1 98.69 412 MET A N 1
ATOM 3241 C CA . MET A 1 412 ? -16.75 -18.062 -8.273 1 98.69 412 MET A CA 1
ATOM 3242 C C . MET A 1 412 ? -17.281 -18.312 -6.867 1 98.69 412 MET A C 1
ATOM 3244 O O . MET A 1 412 ? -16.672 -19.062 -6.102 1 98.69 412 MET A O 1
ATOM 3248 N N . ALA A 1 413 ? -18.359 -17.75 -6.508 1 97.94 413 ALA A N 1
ATOM 3249 C CA . ALA A 1 413 ? -18.875 -17.781 -5.141 1 97.94 413 ALA A CA 1
ATOM 3250 C C . ALA A 1 413 ? -19.188 -19.219 -4.699 1 97.94 413 ALA A C 1
ATOM 3252 O O . ALA A 1 413 ? -19.266 -19.5 -3.502 1 97.94 413 ALA A O 1
ATOM 3253 N N . HIS A 1 414 ? -19.406 -20.125 -5.672 1 97.75 414 HIS A N 1
ATOM 3254 C CA . HIS A 1 414 ? -19.75 -21.484 -5.297 1 97.75 414 HIS A CA 1
ATOM 3255 C C . HIS A 1 414 ? -18.547 -22.422 -5.492 1 97.75 414 HIS A C 1
ATOM 3257 O O . HIS A 1 414 ? -18.719 -23.656 -5.488 1 97.75 414 HIS A O 1
ATOM 3263 N N . HIS A 1 415 ? -17.406 -21.906 -5.828 1 97.25 415 HIS A N 1
ATOM 3264 C CA . HIS A 1 415 ? -16.141 -22.656 -5.848 1 97.25 415 HIS A CA 1
ATOM 3265 C C . HIS A 1 415 ? -15.578 -22.797 -4.441 1 97.25 415 HIS A C 1
ATOM 3267 O O . HIS A 1 415 ? -15.555 -21.844 -3.668 1 97.25 415 HIS A O 1
ATOM 3273 N N . ASN A 1 416 ? -15.172 -24.062 -4.137 1 95.19 416 ASN A N 1
ATOM 3274 C CA . ASN A 1 416 ? -14.422 -24.297 -2.904 1 95.19 416 ASN A CA 1
ATOM 3275 C C . ASN A 1 416 ? -12.93 -24.047 -3.102 1 95.19 416 ASN A C 1
ATOM 3277 O O . ASN A 1 416 ? -12.242 -24.844 -3.732 1 95.19 416 ASN A O 1
ATOM 3281 N N . TYR A 1 417 ? -12.367 -23.047 -2.52 1 94.69 417 TYR A N 1
ATOM 3282 C CA . TYR A 1 417 ? -11.023 -22.547 -2.793 1 94.69 417 TYR A CA 1
ATOM 3283 C C . TYR A 1 417 ? -9.969 -23.422 -2.123 1 94.69 417 TYR A C 1
ATOM 3285 O O . TYR A 1 417 ? -8.766 -23.188 -2.271 1 94.69 417 TYR A O 1
ATOM 3293 N N . ARG A 1 418 ? -10.328 -24.406 -1.448 1 90.75 418 ARG A N 1
ATOM 3294 C CA . ARG A 1 418 ? -9.32 -25.391 -1.098 1 90.75 418 ARG A CA 1
ATOM 3295 C C . ARG A 1 418 ? -8.641 -25.953 -2.346 1 90.75 418 ARG A C 1
ATOM 3297 O O . ARG A 1 418 ? -7.48 -26.375 -2.299 1 90.75 418 ARG A O 1
ATOM 3304 N N . LEU A 1 419 ? -9.469 -26 -3.375 1 93.88 419 LEU A N 1
ATOM 3305 C CA . LEU A 1 419 ? -8.898 -26.219 -4.699 1 93.88 419 LEU A CA 1
ATOM 3306 C C . LEU A 1 419 ? -8.508 -24.891 -5.344 1 93.88 419 LEU A C 1
ATOM 3308 O O . LEU A 1 419 ? -9.359 -24.016 -5.555 1 93.88 419 LEU A O 1
ATOM 3312 N N . GLU A 1 420 ? -7.305 -24.688 -5.652 1 94.5 420 GLU A N 1
ATOM 3313 C CA . GLU A 1 420 ? -6.867 -23.469 -6.324 1 94.5 420 GLU A CA 1
ATOM 3314 C C . GLU A 1 420 ? -7.176 -23.516 -7.816 1 94.5 420 GLU A C 1
ATOM 3316 O O . GLU A 1 420 ? -6.871 -24.5 -8.484 1 94.5 420 GLU A O 1
ATOM 3321 N N . PRO A 1 421 ? -7.68 -22.5 -8.328 1 98 421 PRO A N 1
ATOM 3322 C CA . PRO A 1 421 ? -8.156 -22.562 -9.719 1 98 421 PRO A CA 1
ATOM 3323 C C . PRO A 1 421 ? -7.012 -22.594 -10.727 1 98 421 PRO A C 1
ATOM 3325 O O . PRO A 1 421 ? -7.156 -23.156 -11.812 1 98 421 PRO A O 1
ATOM 3328 N N . ASN A 1 422 ? -5.887 -21.844 -10.508 1 98.12 422 ASN A N 1
ATOM 3329 C CA . ASN A 1 422 ? -4.699 -21.875 -11.359 1 98.12 422 ASN A CA 1
ATOM 3330 C C . ASN A 1 422 ? -4.988 -21.328 -12.75 1 98.12 422 ASN A C 1
ATOM 3332 O O . ASN A 1 422 ? -4.871 -22.047 -13.742 1 98.12 422 ASN A O 1
ATOM 3336 N N . VAL A 1 423 ? -5.141 -20.062 -12.875 1 98.69 423 VAL A N 1
ATOM 3337 C CA . VAL A 1 423 ? -5.562 -19.406 -14.102 1 98.69 423 VAL A CA 1
ATOM 3338 C C . VAL A 1 423 ? -4.402 -19.359 -15.094 1 98.69 423 VAL A C 1
ATOM 3340 O O . VAL A 1 423 ? -3.238 -19.297 -14.688 1 98.69 423 VAL A O 1
ATOM 3343 N N . ARG A 1 424 ? -4.777 -19.375 -16.406 1 98.31 424 ARG A N 1
ATOM 3344 C CA . ARG A 1 424 ? -3.826 -19.141 -17.5 1 98.31 424 ARG A CA 1
ATOM 3345 C C . ARG A 1 424 ? -4.547 -18.719 -18.766 1 98.31 424 ARG A C 1
ATOM 3347 O O . ARG A 1 424 ? -5.641 -19.203 -19.062 1 98.31 424 ARG A O 1
ATOM 3354 N N . PHE A 1 425 ? -3.918 -17.906 -19.562 1 98.69 425 PHE A N 1
ATOM 3355 C CA . PHE A 1 425 ? -4.465 -17.516 -20.859 1 98.69 425 PHE A CA 1
ATOM 3356 C C . PHE A 1 425 ? -4.23 -18.609 -21.891 1 98.69 425 PHE A C 1
ATOM 3358 O O . PHE A 1 425 ? -3.199 -19.281 -21.875 1 98.69 425 PHE A O 1
ATOM 3365 N N . SER A 1 426 ? -5.203 -18.734 -22.781 1 98.38 426 SER A N 1
ATOM 3366 C CA . SER A 1 426 ? -4.887 -19.438 -24.031 1 98.38 426 SER A CA 1
ATOM 3367 C C . SER A 1 426 ? -3.838 -18.672 -24.828 1 98.38 426 SER A C 1
ATOM 3369 O O . SER A 1 426 ? -3.686 -17.453 -24.672 1 98.38 426 SER A O 1
ATOM 3371 N N . PRO A 1 427 ? -3.129 -19.406 -25.641 1 97.31 427 PRO A N 1
ATOM 3372 C CA . PRO A 1 427 ? -2.076 -18.734 -26.406 1 97.31 427 PRO A CA 1
ATOM 3373 C C . PRO A 1 427 ? -2.6 -17.562 -27.234 1 97.31 427 PRO A C 1
ATOM 3375 O O . PRO A 1 427 ? -1.877 -16.594 -27.453 1 97.31 427 PRO A O 1
ATOM 3378 N N . ASP A 1 428 ? -3.842 -17.578 -27.688 1 96.88 428 ASP A N 1
ATOM 3379 C CA . ASP A 1 428 ? -4.402 -16.5 -28.5 1 96.88 428 ASP A CA 1
ATOM 3380 C C . ASP A 1 428 ? -5.074 -15.445 -27.625 1 96.88 428 ASP A C 1
ATOM 3382 O O . ASP A 1 428 ? -5.711 -14.523 -28.125 1 96.88 428 ASP A O 1
ATOM 3386 N N . LYS A 1 429 ? -5.055 -15.617 -26.281 1 97.38 429 LYS A N 1
ATOM 3387 C CA . LYS A 1 429 ? -5.5 -14.695 -25.25 1 97.38 429 LYS A CA 1
ATOM 3388 C C . LYS A 1 429 ? -7.02 -14.57 -25.234 1 97.38 429 LYS A C 1
ATOM 3390 O O . LYS A 1 429 ? -7.57 -13.672 -24.594 1 97.38 429 LYS A O 1
ATOM 3395 N N . LYS A 1 430 ? -7.719 -15.477 -25.875 1 98.25 430 LYS A N 1
ATOM 3396 C CA . LYS A 1 430 ? -9.172 -15.352 -26.016 1 98.25 430 LYS A CA 1
ATOM 3397 C C . LYS A 1 430 ? -9.891 -16.062 -24.859 1 98.25 430 LYS A C 1
ATOM 3399 O O . LYS A 1 430 ? -11.078 -15.828 -24.641 1 98.25 430 LYS A O 1
ATOM 3404 N N . ILE A 1 431 ? -9.156 -16.938 -24.266 1 98.75 431 ILE A N 1
ATOM 3405 C CA . ILE A 1 431 ? -9.734 -17.719 -23.188 1 98.75 431 ILE A CA 1
ATOM 3406 C C . ILE A 1 431 ? -8.836 -17.641 -21.953 1 98.75 431 ILE A C 1
ATOM 3408 O O . ILE A 1 431 ? -7.605 -17.688 -22.062 1 98.75 431 ILE A O 1
ATOM 3412 N N . VAL A 1 432 ? -9.414 -17.453 -20.812 1 98.94 432 VAL A N 1
ATOM 3413 C CA . VAL A 1 432 ? -8.742 -17.734 -19.547 1 98.94 432 VAL A CA 1
ATOM 3414 C C . VAL A 1 432 ? -9.18 -19.094 -19 1 98.94 432 VAL A C 1
ATOM 3416 O O . VAL A 1 432 ? -10.359 -19.297 -18.703 1 98.94 432 VAL A O 1
ATOM 3419 N N . PHE A 1 433 ? -8.242 -20.016 -18.906 1 98.88 433 PHE A N 1
ATOM 3420 C CA . PHE A 1 433 ? -8.508 -21.344 -18.359 1 98.88 433 PHE A CA 1
ATOM 3421 C C . PHE A 1 433 ? -8.383 -21.359 -16.844 1 98.88 433 PHE A C 1
ATOM 3423 O O . PHE A 1 433 ? -7.543 -20.641 -16.281 1 98.88 433 PHE A O 1
ATOM 3430 N N . PHE A 1 434 ? -9.203 -22.172 -16.188 1 98.81 434 PHE A N 1
ATOM 3431 C CA . PHE A 1 434 ? -9.133 -22.344 -14.734 1 98.81 434 PHE A CA 1
ATOM 3432 C C . PHE A 1 434 ? -9.75 -23.688 -14.328 1 98.81 434 PHE A C 1
ATOM 3434 O O . PHE A 1 434 ? -10.586 -24.234 -15.055 1 98.81 434 PHE A O 1
ATOM 3441 N N . THR A 1 435 ? -9.328 -24.219 -13.234 1 98.5 435 THR A N 1
ATOM 3442 C CA . THR A 1 435 ? -9.906 -25.422 -12.641 1 98.5 435 THR A CA 1
ATOM 3443 C C . THR A 1 435 ? -10.945 -25.062 -11.586 1 98.5 435 THR A C 1
ATOM 3445 O O . THR A 1 435 ? -10.742 -24.141 -10.797 1 98.5 435 THR A O 1
ATOM 3448 N N . SER A 1 436 ? -12.031 -25.797 -11.57 1 97.88 436 SER A N 1
ATOM 3449 C CA . SER A 1 436 ? -13.062 -25.484 -10.586 1 97.88 436 SER A CA 1
ATOM 3450 C C . SER A 1 436 ? -13.797 -26.75 -10.156 1 97.88 436 SER A C 1
ATOM 3452 O O . SER A 1 436 ? -13.953 -27.688 -10.945 1 97.88 436 SER A O 1
ATOM 3454 N N . ASN A 1 437 ? -14.203 -26.812 -8.938 1 96.19 437 ASN A N 1
ATOM 3455 C CA . ASN A 1 437 ? -15.008 -27.891 -8.359 1 96.19 437 ASN A CA 1
ATOM 3456 C C . ASN A 1 437 ? -16.438 -27.438 -8.109 1 96.19 437 ASN A C 1
ATOM 3458 O O . ASN A 1 437 ? -17.125 -28 -7.242 1 96.19 437 ASN A O 1
ATOM 3462 N N . MET A 1 438 ? -16.906 -26.406 -8.805 1 96.69 438 MET A N 1
ATOM 3463 C CA . MET A 1 438 ? -18.219 -25.797 -8.555 1 96.69 438 MET A CA 1
ATOM 3464 C C . MET A 1 438 ? -19.344 -26.812 -8.742 1 96.69 438 MET A C 1
ATOM 3466 O O . MET A 1 438 ? -20.391 -26.719 -8.109 1 96.69 438 MET A O 1
ATOM 3470 N N . PHE A 1 439 ? -19.156 -27.875 -9.539 1 95.81 439 PHE A N 1
ATOM 3471 C CA . PHE A 1 439 ? -20.172 -28.891 -9.797 1 95.81 439 PHE A CA 1
ATOM 3472 C C . PHE A 1 439 ? -19.906 -30.141 -8.961 1 95.81 439 PHE A C 1
ATOM 3474 O O . PHE A 1 439 ? -20.469 -31.203 -9.227 1 95.81 439 PHE A O 1
ATOM 3481 N N . GLY A 1 440 ? -19 -30.047 -7.992 1 93.38 440 GLY A N 1
ATOM 3482 C CA . GLY A 1 440 ? -18.562 -31.188 -7.207 1 93.38 440 GLY A CA 1
ATOM 3483 C C . GLY A 1 440 ? -17.141 -31.625 -7.523 1 93.38 440 GLY A C 1
ATOM 3484 O O . GLY A 1 440 ? -16.172 -31 -7.059 1 93.38 440 GLY A O 1
ATOM 3485 N N . PRO A 1 441 ? -17.016 -32.594 -8.461 1 92.31 441 PRO A N 1
ATOM 3486 C CA . PRO A 1 441 ? -15.656 -32.906 -8.906 1 92.31 441 PRO A CA 1
ATOM 3487 C C . PRO A 1 441 ? -15.008 -31.734 -9.656 1 92.31 441 PRO A C 1
ATOM 3489 O O . PRO A 1 441 ? -15.703 -30.859 -10.18 1 92.31 441 PRO A O 1
ATOM 3492 N N . SER A 1 442 ? -13.68 -31.719 -9.672 1 95.19 442 SER A N 1
ATOM 3493 C CA . SER A 1 442 ? -12.984 -30.688 -10.43 1 95.19 442 SER A CA 1
ATOM 3494 C C . SER A 1 442 ? -13.047 -30.953 -11.93 1 95.19 442 SER A C 1
ATOM 3496 O O . SER A 1 442 ? -13.047 -32.125 -12.359 1 95.19 442 SER A O 1
ATOM 3498 N N . TYR A 1 443 ? -13.125 -29.906 -12.648 1 96.62 443 TYR A N 1
ATOM 3499 C CA . TYR A 1 443 ? -13.016 -29.891 -14.109 1 96.62 443 TYR A CA 1
ATOM 3500 C C . TYR A 1 443 ? -12.195 -28.703 -14.586 1 96.62 443 TYR A C 1
ATOM 3502 O O . TYR A 1 443 ? -11.984 -27.75 -13.836 1 96.62 443 TYR A O 1
ATOM 3510 N N . LEU A 1 444 ? -11.719 -28.828 -15.797 1 98.12 444 LEU A N 1
ATOM 3511 C CA . LEU A 1 444 ? -11.086 -27.688 -16.453 1 98.12 444 LEU A CA 1
ATOM 3512 C C . LEU A 1 444 ? -12.117 -26.844 -17.188 1 98.12 444 LEU A C 1
ATOM 3514 O O . LEU A 1 444 ? -12.844 -27.328 -18.047 1 98.12 444 LEU A O 1
ATOM 3518 N N . PHE A 1 445 ? -12.18 -25.594 -16.781 1 98.69 445 PHE A N 1
ATOM 3519 C CA . PHE A 1 445 ? -13.062 -24.609 -17.391 1 98.69 445 PHE A CA 1
ATOM 3520 C C . PHE A 1 445 ? -12.258 -23.562 -18.156 1 98.69 445 PHE A C 1
ATOM 3522 O O . PHE A 1 445 ? -11.039 -23.484 -18.016 1 98.69 445 PHE A O 1
ATOM 3529 N N . GLY A 1 446 ? -12.961 -22.828 -18.969 1 98.81 446 GLY A N 1
ATOM 3530 C CA . GLY A 1 446 ? -12.492 -21.609 -19.594 1 98.81 446 GLY A CA 1
ATOM 3531 C C . GLY A 1 446 ? -13.547 -20.516 -19.656 1 98.81 446 GLY A C 1
ATOM 3532 O O . GLY A 1 446 ? -14.75 -20.812 -19.672 1 98.81 446 GLY A O 1
ATOM 3533 N N . VAL A 1 447 ? -13.102 -19.328 -19.641 1 98.94 447 VAL A N 1
ATOM 3534 C CA . VAL A 1 447 ? -14 -18.188 -19.844 1 98.94 447 VAL A CA 1
ATOM 3535 C C . VAL A 1 447 ? -13.477 -17.312 -20.969 1 98.94 447 VAL A C 1
ATOM 3537 O O . VAL A 1 447 ? -12.273 -17.062 -21.062 1 98.94 447 VAL A O 1
ATOM 3540 N N . GLU A 1 448 ? -14.391 -16.922 -21.828 1 98.81 448 GLU A N 1
ATOM 3541 C CA . GLU A 1 448 ? -14.008 -16.031 -22.906 1 98.81 448 GLU A CA 1
ATOM 3542 C C . GLU A 1 448 ? -13.672 -14.633 -22.375 1 98.81 448 GLU A C 1
ATOM 3544 O O . GLU A 1 448 ? -14.414 -14.078 -21.562 1 98.81 448 GLU A O 1
ATOM 3549 N N . VAL A 1 449 ? -12.586 -14.07 -22.906 1 98.81 449 VAL A N 1
ATOM 3550 C CA . VAL A 1 449 ? -12.117 -12.758 -22.453 1 98.81 449 VAL A CA 1
ATOM 3551 C C . VAL A 1 449 ? -13.102 -11.68 -22.906 1 98.81 449 VAL A C 1
ATOM 3553 O O . VAL A 1 449 ? -13.438 -10.781 -22.125 1 98.81 449 VAL A O 1
ATOM 3556 N N . ASN A 1 450 ? -13.555 -11.75 -24.094 1 98.44 450 ASN A N 1
ATOM 3557 C CA . ASN A 1 450 ? -14.562 -10.805 -24.562 1 98.44 450 ASN A CA 1
ATOM 3558 C C . ASN A 1 450 ? -15.953 -11.188 -24.078 1 98.44 450 ASN A C 1
ATOM 3560 O O . ASN A 1 450 ? -16.297 -12.367 -24 1 98.44 450 ASN A O 1
ATOM 3564 N N . LYS A 1 451 ? -16.734 -10.25 -23.797 1 98.38 451 LYS A N 1
ATOM 3565 C CA . LYS A 1 451 ? -18.125 -10.5 -23.422 1 98.38 451 LYS A CA 1
ATOM 3566 C C . LYS A 1 451 ? -18.906 -11.141 -24.562 1 98.38 451 LYS A C 1
ATOM 3568 O O . LYS A 1 451 ? -18.609 -10.883 -25.734 1 98.38 451 LYS A O 1
ATOM 3573 N N . ALA A 1 452 ? -19.859 -11.953 -24.141 1 98.06 452 ALA A N 1
ATOM 3574 C CA . ALA A 1 452 ? -20.703 -12.594 -25.141 1 98.06 452 ALA A CA 1
ATOM 3575 C C . ALA A 1 452 ? -21.516 -11.562 -25.922 1 98.06 452 ALA A C 1
ATOM 3577 O O . ALA A 1 452 ? -22.078 -10.641 -25.328 1 98.06 452 ALA A O 1
ATOM 3578 N N . SER A 1 453 ? -21.469 -11.742 -27.172 1 95.88 453 SER A N 1
ATOM 3579 C CA . SER A 1 453 ? -22.25 -10.844 -28.016 1 95.88 453 SER A CA 1
ATOM 3580 C C . SER A 1 453 ? -23.672 -11.367 -28.203 1 95.88 453 SER A C 1
ATOM 3582 O O . SER A 1 453 ? -23.891 -12.422 -28.797 1 95.88 453 SER A O 1
ATOM 3584 N N . ASN A 1 454 ? -24.672 -10.672 -27.812 1 94.25 454 ASN A N 1
ATOM 3585 C CA . ASN A 1 454 ? -26.094 -10.961 -27.938 1 94.25 454 ASN A CA 1
ATOM 3586 C C . ASN A 1 454 ? -26.391 -12.43 -27.656 1 94.25 454 ASN A C 1
ATOM 3588 O O . ASN A 1 454 ? -26.984 -13.125 -28.5 1 94.25 454 ASN A O 1
ATOM 3592 N N . PRO A 1 455 ? -26.047 -12.82 -26.5 1 96.69 455 PRO A N 1
ATOM 3593 C CA . PRO A 1 455 ? -26.312 -14.227 -26.188 1 96.69 455 PRO A CA 1
ATOM 3594 C C . PRO A 1 455 ? -27.797 -14.547 -26.094 1 96.69 455 PRO A C 1
ATOM 3596 O O . PRO A 1 455 ? -28.609 -13.656 -25.812 1 96.69 455 PRO A O 1
ATOM 3599 N N . ASN A 1 456 ? -28.172 -15.836 -26.391 1 96.25 456 ASN A N 1
ATOM 3600 C CA . ASN A 1 456 ? -29.516 -16.312 -26.078 1 96.25 456 ASN A CA 1
ATOM 3601 C C . ASN A 1 456 ? -29.844 -16.156 -24.594 1 96.25 456 ASN A C 1
ATOM 3603 O O . ASN A 1 456 ? -29.094 -16.641 -23.734 1 96.25 456 ASN A O 1
ATOM 3607 N N . PRO A 1 457 ? -30.906 -15.484 -24.328 1 96.44 457 PRO A N 1
ATOM 3608 C CA . PRO A 1 457 ? -31.25 -15.273 -22.922 1 96.44 457 PRO A CA 1
ATOM 3609 C C . PRO A 1 457 ? -31.281 -16.578 -22.109 1 96.44 457 PRO A C 1
ATOM 3611 O O . PRO A 1 457 ? -30.984 -16.578 -20.922 1 96.44 457 PRO A O 1
ATOM 3614 N N . ALA A 1 458 ? -31.562 -17.672 -22.766 1 96.12 458 ALA A N 1
ATOM 3615 C CA . ALA A 1 458 ? -31.656 -18.953 -22.078 1 96.12 458 ALA A CA 1
ATOM 3616 C C . ALA A 1 458 ? -30.281 -19.438 -21.641 1 96.12 458 ALA A C 1
ATOM 3618 O O . ALA A 1 458 ? -30.172 -20.297 -20.766 1 96.12 458 ALA A O 1
ATOM 3619 N N . GLU A 1 459 ? -29.266 -18.844 -22.219 1 96.62 459 GLU A N 1
ATOM 3620 C CA . GLU A 1 459 ? -27.906 -19.25 -21.891 1 96.62 459 GLU A CA 1
ATOM 3621 C C . GLU A 1 459 ? -27.312 -18.391 -20.781 1 96.62 459 GLU A C 1
ATOM 3623 O O . GLU A 1 459 ? -26.234 -18.688 -20.25 1 96.62 459 GLU A O 1
ATOM 3628 N N . VAL A 1 460 ? -27.969 -17.219 -20.5 1 98.25 460 VAL A N 1
ATOM 3629 C CA . VAL A 1 460 ? -27.484 -16.312 -19.453 1 98.25 460 VAL A CA 1
ATOM 3630 C C . VAL A 1 460 ? -27.938 -16.812 -18.078 1 98.25 460 VAL A C 1
ATOM 3632 O O . VAL A 1 460 ? -29.109 -16.688 -17.719 1 98.25 460 VAL A O 1
ATOM 3635 N N . LEU A 1 461 ? -27.062 -17.406 -17.359 1 98.25 461 LEU A N 1
ATOM 3636 C CA . LEU A 1 461 ? -27.359 -18.062 -16.094 1 98.25 461 LEU A CA 1
ATOM 3637 C C . LEU A 1 461 ? -26.406 -17.594 -14.992 1 98.25 461 LEU A C 1
ATOM 3639 O O . LEU A 1 461 ? -25.25 -17.281 -15.266 1 98.25 461 LEU A O 1
ATOM 3643 N N . SER A 1 462 ? -26.984 -17.547 -13.734 1 98.44 462 SER A N 1
ATOM 3644 C CA . SER A 1 462 ? -26.094 -17.328 -12.594 1 98.44 462 SER A CA 1
ATOM 3645 C C . SER A 1 462 ? -25.172 -18.531 -12.375 1 98.44 462 SER A C 1
ATOM 3647 O O . SER A 1 462 ? -25.641 -19.641 -12.086 1 98.44 462 SER A O 1
ATOM 3649 N N . THR A 1 463 ? -23.859 -18.297 -12.445 1 98.56 463 THR A N 1
ATOM 3650 C CA . THR A 1 463 ? -22.906 -19.391 -12.281 1 98.56 463 THR A CA 1
ATOM 3651 C C . THR A 1 463 ? -23.062 -20.031 -10.906 1 98.56 463 THR A C 1
ATOM 3653 O O . THR A 1 463 ? -23.172 -21.25 -10.797 1 98.56 463 THR A O 1
ATOM 3656 N N . PRO A 1 464 ? -23.109 -19.25 -9.773 1 98.25 464 PRO A N 1
ATOM 3657 C CA . PRO A 1 464 ? -23.266 -19.906 -8.469 1 98.25 464 PRO A CA 1
ATOM 3658 C C . PRO A 1 464 ? -24.578 -20.672 -8.344 1 98.25 464 PRO A C 1
ATOM 3660 O O . PRO A 1 464 ? -24.625 -21.734 -7.719 1 98.25 464 PRO A O 1
ATOM 3663 N N . GLU A 1 465 ? -25.688 -20.156 -8.93 1 97.69 465 GLU A N 1
ATOM 3664 C CA . GLU A 1 465 ? -26.953 -20.875 -8.867 1 97.69 465 GLU A CA 1
ATOM 3665 C C . GLU A 1 465 ? -26.922 -22.156 -9.688 1 97.69 465 GLU A C 1
ATOM 3667 O O . GLU A 1 465 ? -27.438 -23.188 -9.266 1 97.69 465 GLU A O 1
ATOM 3672 N N . LEU A 1 466 ? -26.359 -22 -10.867 1 97.62 466 LEU A N 1
ATOM 3673 C CA . LEU A 1 466 ? -26.172 -23.188 -11.703 1 97.62 466 LEU A CA 1
ATOM 3674 C C . LEU A 1 466 ? -25.344 -24.234 -10.969 1 97.62 466 LEU A C 1
ATOM 3676 O O . LEU A 1 466 ? -25.703 -25.422 -10.977 1 97.62 466 LEU A O 1
ATOM 3680 N N . ALA A 1 467 ? -24.281 -23.844 -10.391 1 97.56 467 ALA A N 1
ATOM 3681 C CA . ALA A 1 467 ? -23.406 -24.75 -9.633 1 97.56 467 ALA A CA 1
ATOM 3682 C C . ALA A 1 467 ? -24.172 -25.438 -8.508 1 97.56 467 ALA A C 1
ATOM 3684 O O . ALA A 1 467 ? -24.031 -26.641 -8.305 1 97.56 467 ALA A O 1
ATOM 3685 N N . ALA A 1 468 ? -24.969 -24.688 -7.812 1 96.62 468 ALA A N 1
ATOM 3686 C CA . ALA A 1 468 ? -25.719 -25.203 -6.66 1 96.62 468 ALA A CA 1
ATOM 3687 C C . ALA A 1 468 ? -26.688 -26.297 -7.078 1 96.62 468 ALA A C 1
ATOM 3689 O O . ALA A 1 468 ? -27.016 -27.188 -6.289 1 96.62 468 ALA A O 1
ATOM 3690 N N . LYS A 1 469 ? -27.172 -26.266 -8.281 1 95.56 469 LYS A N 1
ATOM 3691 C CA . LYS A 1 469 ? -28.078 -27.297 -8.789 1 95.56 469 LYS A CA 1
ATOM 3692 C C . LYS A 1 469 ? -27.391 -28.656 -8.875 1 95.56 469 LYS A C 1
ATOM 3694 O O . LYS A 1 469 ? -28.016 -29.688 -8.672 1 95.56 469 LYS A O 1
ATOM 3699 N N . PHE A 1 470 ? -26.156 -28.641 -9.148 1 94.31 470 PHE A N 1
ATOM 3700 C CA . PHE A 1 470 ? -25.422 -29.891 -9.383 1 94.31 470 PHE A CA 1
ATOM 3701 C C . PHE A 1 470 ? -24.562 -30.25 -8.172 1 94.31 470 PHE A C 1
ATOM 3703 O O . PHE A 1 470 ? -24.156 -31.391 -8.016 1 94.31 470 PHE A O 1
ATOM 3710 N N . ASN A 1 471 ? -24.203 -29.266 -7.422 1 93.81 471 ASN A N 1
ATOM 3711 C CA . ASN A 1 471 ? -23.484 -29.422 -6.168 1 93.81 471 ASN A CA 1
ATOM 3712 C C . ASN A 1 471 ? -24.125 -28.625 -5.039 1 93.81 471 ASN A C 1
ATOM 3714 O O . ASN A 1 471 ? -23.703 -27.5 -4.742 1 93.81 471 ASN A O 1
ATOM 3718 N N . PRO A 1 472 ? -25.062 -29.141 -4.352 1 92.38 472 PRO A N 1
ATOM 3719 C CA . PRO A 1 472 ? -25.828 -28.375 -3.361 1 92.38 472 PRO A CA 1
ATOM 3720 C C . PRO A 1 472 ? -25.016 -28.047 -2.111 1 92.38 472 PRO A C 1
ATOM 3722 O O . PRO A 1 472 ? -25.438 -27.25 -1.283 1 92.38 472 PRO A O 1
ATOM 3725 N N . ASN A 1 473 ? -23.875 -28.625 -1.965 1 88.44 473 ASN A N 1
ATOM 3726 C CA . ASN A 1 473 ? -23.047 -28.312 -0.809 1 88.44 473 ASN A CA 1
ATOM 3727 C C . ASN A 1 473 ? -22.359 -26.953 -0.964 1 88.44 473 ASN A C 1
ATOM 3729 O O . ASN A 1 473 ? -21.578 -26.75 -1.892 1 88.44 473 ASN A O 1
ATOM 3733 N N . LYS A 1 474 ? -22.672 -26.078 -0.021 1 89.38 474 LYS A N 1
ATOM 3734 C CA . LYS A 1 474 ? -22.047 -24.766 -0.05 1 89.38 474 LYS A CA 1
ATOM 3735 C C . LYS A 1 474 ? -20.578 -24.844 0.343 1 89.38 474 LYS A C 1
ATOM 3737 O O . LYS A 1 474 ? -20.219 -25.562 1.282 1 89.38 474 LYS A O 1
ATOM 3742 N N . PRO A 1 475 ? -19.75 -24.109 -0.358 1 90.31 475 PRO A N 1
ATOM 3743 C CA . PRO A 1 475 ? -18.344 -24.125 0.01 1 90.31 475 PRO A CA 1
ATOM 3744 C C . PRO A 1 475 ? -18.078 -23.469 1.363 1 90.31 475 PRO A C 1
ATOM 3746 O O . PRO A 1 475 ? -18.75 -22.5 1.729 1 90.31 475 PRO A O 1
ATOM 3749 N N . THR A 1 476 ? -17.094 -23.984 2.104 1 84.06 476 THR A N 1
ATOM 3750 C CA . THR A 1 476 ? -16.625 -23.391 3.348 1 84.06 476 THR A CA 1
ATOM 3751 C C . THR A 1 476 ? -15.344 -22.578 3.109 1 84.06 476 THR A C 1
ATOM 3753 O O . THR A 1 476 ? -14.406 -23.062 2.471 1 84.06 476 THR A O 1
ATOM 3756 N N . PRO A 1 477 ? -15.367 -21.422 3.68 1 83.81 477 PRO A N 1
ATOM 3757 C CA . PRO A 1 477 ? -14.164 -20.609 3.5 1 83.81 477 PRO A CA 1
ATOM 3758 C C . PRO A 1 477 ? -12.922 -21.266 4.105 1 83.81 477 PRO A C 1
ATOM 3760 O O . PRO A 1 477 ? -13.016 -21.969 5.113 1 83.81 477 PRO A O 1
ATOM 3763 N N . THR A 1 478 ? -11.812 -21 3.488 1 83.75 478 THR A N 1
ATOM 3764 C CA . THR A 1 478 ? -10.523 -21.453 4.004 1 83.75 478 THR A CA 1
ATOM 3765 C C . THR A 1 478 ? -10.188 -20.734 5.309 1 83.75 478 THR A C 1
ATOM 3767 O O . THR A 1 478 ? -10.938 -19.875 5.766 1 83.75 478 THR A O 1
ATOM 3770 N N . THR A 1 479 ? -9.156 -21.203 6.023 1 76.19 479 THR A N 1
ATOM 3771 C CA . THR A 1 479 ? -8.781 -20.594 7.301 1 76.19 479 THR A CA 1
ATOM 3772 C C . THR A 1 479 ? -7.309 -20.203 7.309 1 76.19 479 THR A C 1
ATOM 3774 O O . THR A 1 479 ? -6.547 -20.656 8.172 1 76.19 479 THR A O 1
ATOM 3777 N N . THR A 1 480 ? -6.914 -19.484 6.371 1 72.38 480 THR A N 1
ATOM 3778 C CA . THR A 1 480 ? -5.535 -19.016 6.332 1 72.38 480 THR A CA 1
ATOM 3779 C C . THR A 1 480 ? -5.297 -17.938 7.387 1 72.38 480 THR A C 1
ATOM 3781 O O . THR A 1 480 ? -6.059 -16.984 7.477 1 72.38 480 THR A O 1
ATOM 3784 N N . PRO A 1 481 ? -4.383 -18.188 8.234 1 66.81 481 PRO A N 1
ATOM 3785 C CA . PRO A 1 481 ? -4.113 -17.156 9.25 1 66.81 481 PRO A CA 1
ATOM 3786 C C . PRO A 1 481 ? -3.627 -15.844 8.641 1 66.81 481 PRO A C 1
ATOM 3788 O O . PRO A 1 481 ? -2.963 -15.844 7.602 1 66.81 481 PRO A O 1
ATOM 3791 N N . LYS A 1 482 ? -3.967 -14.797 9.281 1 67.88 482 LYS A N 1
ATOM 3792 C CA . LYS A 1 482 ? -3.496 -13.484 8.859 1 67.88 482 LYS A CA 1
ATOM 3793 C C . LYS A 1 482 ? -2.047 -13.258 9.289 1 67.88 482 LYS A C 1
ATOM 3795 O O . LYS A 1 482 ? -1.619 -13.742 10.336 1 67.88 482 LYS A O 1
ATOM 3800 N N . MET B 1 1 ? -25.812 88.25 -23.875 1 28.75 1 MET B N 1
ATOM 3801 C CA . MET B 1 1 ? -26.219 86.875 -23.719 1 28.75 1 MET B CA 1
ATOM 3802 C C . MET B 1 1 ? -25.672 86.312 -22.422 1 28.75 1 MET B C 1
ATOM 3804 O O . MET B 1 1 ? -24.469 86.375 -22.156 1 28.75 1 MET B O 1
ATOM 3808 N N . PRO B 1 2 ? -26.484 86.25 -21.312 1 27.11 2 PRO B N 1
ATOM 3809 C CA . PRO B 1 2 ? -26.234 85.938 -19.906 1 27.11 2 PRO B CA 1
ATOM 3810 C C . PRO B 1 2 ? -25.719 84.562 -19.656 1 27.11 2 PRO B C 1
ATOM 3812 O O . PRO B 1 2 ? -26.156 83.625 -20.344 1 27.11 2 PRO B O 1
ATOM 3815 N N . ARG B 1 3 ? -24.422 84.438 -19.266 1 28.67 3 ARG B N 1
ATOM 3816 C CA . ARG B 1 3 ? -23.547 83.312 -18.891 1 28.67 3 ARG B CA 1
ATOM 3817 C C . ARG B 1 3 ? -24.172 82.5 -17.766 1 28.67 3 ARG B C 1
ATOM 3819 O O . ARG B 1 3 ? -24.391 83 -16.672 1 28.67 3 ARG B O 1
ATOM 3826 N N . LEU B 1 4 ? -25.141 81.625 -18.141 1 30.73 4 LEU B N 1
ATOM 3827 C CA . LEU B 1 4 ? -25.906 80.75 -17.234 1 30.73 4 LEU B CA 1
ATOM 3828 C C . LEU B 1 4 ? -24.969 79.875 -16.406 1 30.73 4 LEU B C 1
ATOM 3830 O O . LEU B 1 4 ? -24.172 79.125 -16.953 1 30.73 4 LEU B O 1
ATOM 3834 N N . LEU B 1 5 ? -24.594 80.25 -15.203 1 32.28 5 LEU B N 1
ATOM 3835 C CA . LEU B 1 5 ? -23.797 79.625 -14.156 1 32.28 5 LEU B CA 1
ATOM 3836 C C . LEU B 1 5 ? -24.406 78.312 -13.75 1 32.28 5 LEU B C 1
ATOM 3838 O O . LEU B 1 5 ? -25.531 78.25 -13.242 1 32.28 5 LEU B O 1
ATOM 3842 N N . THR B 1 6 ? -24.172 77.25 -14.562 1 31.16 6 THR B N 1
ATOM 3843 C CA . THR B 1 6 ? -24.672 75.875 -14.289 1 31.16 6 THR B CA 1
ATOM 3844 C C . THR B 1 6 ? -24.141 75.375 -12.953 1 31.16 6 THR B C 1
ATOM 3846 O O . THR B 1 6 ? -22.938 75.312 -12.742 1 31.16 6 THR B O 1
ATOM 3849 N N . LEU B 1 7 ? -24.844 75.562 -11.859 1 30.33 7 LEU B N 1
ATOM 3850 C CA . LEU B 1 7 ? -24.594 75.062 -10.508 1 30.33 7 LEU B CA 1
ATOM 3851 C C . LEU B 1 7 ? -24.547 73.562 -10.484 1 30.33 7 LEU B C 1
ATOM 3853 O O . LEU B 1 7 ? -25.531 72.875 -10.82 1 30.33 7 LEU B O 1
ATOM 3857 N N . LEU B 1 8 ? -23.359 72.938 -10.742 1 33.38 8 LEU B N 1
ATOM 3858 C CA . LEU B 1 8 ? -23.109 71.5 -10.68 1 33.38 8 LEU B CA 1
ATOM 3859 C C . LEU B 1 8 ? -23.344 71 -9.266 1 33.38 8 LEU B C 1
ATOM 3861 O O . LEU B 1 8 ? -22.688 71.438 -8.32 1 33.38 8 LEU B O 1
ATOM 3865 N N . THR B 1 9 ? -24.594 70.625 -8.875 1 30.42 9 THR B N 1
ATOM 3866 C CA . THR B 1 9 ? -24.938 70 -7.613 1 30.42 9 THR B CA 1
ATOM 3867 C C . THR B 1 9 ? -24.203 68.625 -7.469 1 30.42 9 THR B C 1
ATOM 3869 O O . THR B 1 9 ? -24.281 67.812 -8.352 1 30.42 9 THR B O 1
ATOM 3872 N N . LEU B 1 10 ? -23.062 68.625 -6.75 1 29.81 10 LEU B N 1
ATOM 3873 C CA . LEU B 1 10 ? -22.266 67.438 -6.383 1 29.81 10 LEU B CA 1
ATOM 3874 C C . LEU B 1 10 ? -23.078 66.5 -5.516 1 29.81 10 LEU B C 1
ATOM 3876 O O . LEU B 1 10 ? -23.469 66.812 -4.395 1 29.81 10 LEU B O 1
ATOM 3880 N N . ALA B 1 11 ? -24.016 65.625 -6.086 1 32.03 11 ALA B N 1
ATOM 3881 C CA . ALA B 1 11 ? -24.688 64.625 -5.312 1 32.03 11 ALA B CA 1
ATOM 3882 C C . ALA B 1 11 ? -23.672 63.656 -4.672 1 32.03 11 ALA B C 1
ATOM 3884 O O . ALA B 1 11 ? -22.828 63.094 -5.359 1 32.03 11 ALA B O 1
ATOM 3885 N N . SER B 1 12 ? -23.375 63.875 -3.387 1 27.84 12 SER B N 1
ATOM 3886 C CA . SER B 1 12 ? -22.594 62.969 -2.553 1 27.84 12 SER B CA 1
ATOM 3887 C C . SER B 1 12 ? -23.203 61.562 -2.523 1 27.84 12 SER B C 1
ATOM 3889 O O . SER B 1 12 ? -24.359 61.406 -2.152 1 27.84 12 SER B O 1
ATOM 3891 N N . ALA B 1 13 ? -22.891 60.688 -3.48 1 31.55 13 ALA B N 1
ATOM 3892 C CA . ALA B 1 13 ? -23.281 59.281 -3.432 1 31.55 13 ALA B CA 1
ATOM 3893 C C . ALA B 1 13 ? -22.844 58.656 -2.121 1 31.55 13 ALA B C 1
ATOM 3895 O O . ALA B 1 13 ? -21.641 58.562 -1.826 1 31.55 13 ALA B O 1
ATOM 3896 N N . LEU B 1 14 ? -23.703 58.719 -1.086 1 30.8 14 LEU B N 1
ATOM 3897 C CA . LEU B 1 14 ? -23.562 57.906 0.115 1 30.8 14 LEU B CA 1
ATOM 3898 C C . LEU B 1 14 ? -23.391 56.438 -0.246 1 30.8 14 LEU B C 1
ATOM 3900 O O . LEU B 1 14 ? -24.234 55.844 -0.931 1 30.8 14 LEU B O 1
ATOM 3904 N N . SER B 1 15 ? -22.188 56.062 -0.484 1 28.81 15 SER B N 1
ATOM 3905 C CA . SER B 1 15 ? -21.891 54.656 -0.702 1 28.81 15 SER B CA 1
ATOM 3906 C C . SER B 1 15 ? -22.516 53.781 0.387 1 28.81 15 SER B C 1
ATOM 3908 O O . SER B 1 15 ? -22.359 54.062 1.577 1 28.81 15 SER B O 1
ATOM 3910 N N . PRO B 1 16 ? -23.609 53.062 0.063 1 31.77 16 PRO B N 1
ATOM 3911 C CA . PRO B 1 16 ? -24.188 52.156 1.083 1 31.77 16 PRO B CA 1
ATOM 3912 C C . PRO B 1 16 ? -23.125 51.344 1.815 1 31.77 16 PRO B C 1
ATOM 3914 O O . PRO B 1 16 ? -22.156 50.875 1.194 1 31.77 16 PRO B O 1
ATOM 3917 N N . PHE B 1 17 ? -22.781 51.719 3.061 1 29.03 17 PHE B N 1
ATOM 3918 C CA . PHE B 1 17 ? -22.047 50.844 3.977 1 29.03 17 PHE B CA 1
ATOM 3919 C C . PHE B 1 17 ? -22.531 49.406 3.877 1 29.03 17 PHE B C 1
ATOM 3921 O O . PHE B 1 17 ? -23.75 49.156 3.836 1 29.03 17 PHE B O 1
ATOM 3928 N N . ALA B 1 18 ? -21.797 48.562 3.299 1 30.62 18 ALA B N 1
ATOM 3929 C CA . ALA B 1 18 ? -22.047 47.125 3.375 1 30.62 18 ALA B CA 1
ATOM 3930 C C . ALA B 1 18 ? -22.641 46.719 4.73 1 30.62 18 ALA B C 1
ATOM 3932 O O . ALA B 1 18 ? -22.016 46.969 5.77 1 30.62 18 ALA B O 1
ATOM 3933 N N . ARG B 1 19 ? -23.859 46.562 4.812 1 30.55 19 ARG B N 1
ATOM 3934 C CA . ARG B 1 19 ? -24.516 45.969 5.977 1 30.55 19 ARG B CA 1
ATOM 3935 C C . ARG B 1 19 ? -23.766 44.75 6.48 1 30.55 19 ARG B C 1
ATOM 3937 O O . ARG B 1 19 ? -23.453 43.844 5.707 1 30.55 19 ARG B O 1
ATOM 3944 N N . ALA B 1 20 ? -23.031 45.031 7.547 1 32.78 20 ALA B N 1
ATOM 3945 C CA . ALA B 1 20 ? -22.625 43.844 8.305 1 32.78 20 ALA B CA 1
ATOM 3946 C C . ALA B 1 20 ? -23.703 42.75 8.227 1 32.78 20 ALA B C 1
ATOM 3948 O O . ALA B 1 20 ? -24.828 42.969 8.688 1 32.78 20 ALA B O 1
ATOM 3949 N N . GLN B 1 21 ? -23.734 42.031 7.223 1 34.66 21 GLN B N 1
ATOM 3950 C CA . GLN B 1 21 ? -24.703 40.938 7.277 1 34.66 21 GLN B CA 1
ATOM 3951 C C . GLN B 1 21 ? -24.859 40.406 8.703 1 34.66 21 GLN B C 1
ATOM 3953 O O . GLN B 1 21 ? -23.859 40.125 9.383 1 34.66 21 GLN B O 1
ATOM 3958 N N . ASN B 1 22 ? -25.859 40.719 9.406 1 34.25 22 ASN B N 1
ATOM 3959 C CA . ASN B 1 22 ? -26.312 40.156 10.672 1 34.25 22 ASN B CA 1
ATOM 3960 C C . ASN B 1 22 ? -26 38.656 10.75 1 34.25 22 ASN B C 1
ATOM 3962 O O . ASN B 1 22 ? -26.594 37.844 10.023 1 34.25 22 ASN B O 1
ATOM 3966 N N . LEU B 1 23 ? -24.719 38.188 10.859 1 44.81 23 LEU B N 1
ATOM 3967 C CA . LEU B 1 23 ? -24.516 36.781 11.188 1 44.81 23 LEU B CA 1
ATOM 3968 C C . LEU B 1 23 ? -25.578 36.281 12.18 1 44.81 23 LEU B C 1
ATOM 3970 O O . LEU B 1 23 ? -25.859 36.969 13.172 1 44.81 23 LEU B O 1
ATOM 3974 N N . PRO B 1 24 ? -26.438 35.406 11.781 1 48.75 24 PRO B N 1
ATOM 3975 C CA . PRO B 1 24 ? -27.547 34.938 12.633 1 48.75 24 PRO B CA 1
ATOM 3976 C C . PRO B 1 24 ? -27.094 34.656 14.062 1 48.75 24 PRO B C 1
ATOM 3978 O O . PRO B 1 24 ? -26.078 34 14.273 1 48.75 24 PRO B O 1
ATOM 3981 N N . THR B 1 25 ? -27.281 35.469 15.117 1 54.28 25 THR B N 1
ATOM 3982 C CA . THR B 1 25 ? -27.219 35.281 16.562 1 54.28 25 THR B CA 1
ATOM 3983 C C . THR B 1 25 ? -27.641 33.875 16.953 1 54.28 25 THR B C 1
ATOM 3985 O O . THR B 1 25 ? -27.484 33.469 18.109 1 54.28 25 THR B O 1
ATOM 3988 N N . ASP B 1 26 ? -27.875 32.969 15.867 1 80.31 26 ASP B N 1
ATOM 3989 C CA . ASP B 1 26 ? -28.625 31.734 16.203 1 80.31 26 ASP B CA 1
ATOM 3990 C C . ASP B 1 26 ? -27.875 30.5 15.711 1 80.31 26 ASP B C 1
ATOM 3992 O O . ASP B 1 26 ? -28.469 29.438 15.562 1 80.31 26 ASP B O 1
ATOM 3996 N N . LEU B 1 27 ? -26.5 30.625 15.578 1 91.44 27 LEU B N 1
ATOM 3997 C CA . LEU B 1 27 ? -25.844 29.391 15.148 1 91.44 27 LEU B CA 1
ATOM 3998 C C . LEU B 1 27 ? -25.797 28.375 16.281 1 91.44 27 LEU B C 1
ATOM 4000 O O . LEU B 1 27 ? -25.594 28.75 17.438 1 91.44 27 LEU B O 1
ATOM 4004 N N . PRO B 1 28 ? -25.922 27.172 15.852 1 93.81 28 PRO B N 1
ATOM 4005 C CA . PRO B 1 28 ? -25.812 26.141 16.891 1 93.81 28 PRO B CA 1
ATOM 4006 C C . PRO B 1 28 ? -24.453 26.141 17.578 1 93.81 28 PRO B C 1
ATOM 4008 O O . PRO B 1 28 ? -23.422 26.344 16.922 1 93.81 28 PRO B O 1
ATOM 4011 N N . THR B 1 29 ? -24.531 25.922 18.844 1 95.44 29 THR B N 1
ATOM 4012 C CA . THR B 1 29 ? -23.297 25.891 19.594 1 95.44 29 THR B CA 1
ATOM 4013 C C . THR B 1 29 ? -22.875 24.453 19.891 1 95.44 29 THR B C 1
ATOM 4015 O O . THR B 1 29 ? -21.688 24.188 20.109 1 95.44 29 THR B O 1
ATOM 4018 N N . SER B 1 30 ? -23.891 23.531 19.906 1 97.5 30 SER B N 1
ATOM 4019 C CA . SER B 1 30 ? -23.562 22.141 20.188 1 97.5 30 SER B CA 1
ATOM 4020 C C . SER B 1 30 ? -24.672 21.203 19.688 1 97.5 30 SER B C 1
ATOM 4022 O O . SER B 1 30 ? -25.844 21.562 19.688 1 97.5 30 SER B O 1
ATOM 4024 N N . TRP B 1 31 ? -24.297 20.047 19.219 1 98.56 31 TRP B N 1
ATOM 4025 C CA . TRP B 1 31 ? -25.219 18.969 18.797 1 98.56 31 TRP B CA 1
ATOM 4026 C C . TRP B 1 31 ? -24.5 17.625 18.781 1 98.56 31 TRP B C 1
ATOM 4028 O O . TRP B 1 31 ? -23.266 17.562 18.906 1 98.56 31 TRP B O 1
ATOM 4038 N N . VAL B 1 32 ? -25.203 16.562 18.766 1 98.81 32 VAL B N 1
ATOM 4039 C CA . VAL B 1 32 ? -24.672 15.219 18.578 1 98.81 32 VAL B CA 1
ATOM 4040 C C . VAL B 1 32 ? -24.844 14.797 17.109 1 98.81 32 VAL B C 1
ATOM 4042 O O . VAL B 1 32 ? -25.969 14.758 16.609 1 98.81 32 VAL B O 1
ATOM 4045 N N . ASP B 1 33 ? -23.75 14.586 16.469 1 98.81 33 ASP B N 1
ATOM 4046 C CA . ASP B 1 33 ? -23.812 14.164 15.07 1 98.81 33 ASP B CA 1
ATOM 4047 C C . ASP B 1 33 ? -24.594 12.852 14.93 1 98.81 33 ASP B C 1
ATOM 4049 O O . ASP B 1 33 ? -24.188 11.828 15.484 1 98.81 33 ASP B O 1
ATOM 4053 N N . LYS B 1 34 ? -25.609 12.844 14.117 1 98.62 34 LYS B N 1
ATOM 4054 C CA . LYS B 1 34 ? -26.531 11.711 13.992 1 98.62 34 LYS B CA 1
ATOM 4055 C C . LYS B 1 34 ? -25.812 10.492 13.406 1 98.62 34 LYS B C 1
ATOM 4057 O O . LYS B 1 34 ? -26.125 9.359 13.758 1 98.62 34 LYS B O 1
ATOM 4062 N N . ASP B 1 35 ? -24.875 10.734 12.547 1 98.62 35 ASP B N 1
ATOM 4063 C CA . ASP B 1 35 ? -24.203 9.648 11.828 1 98.62 35 ASP B CA 1
ATOM 4064 C C . ASP B 1 35 ? -23.172 8.961 12.711 1 98.62 35 ASP B C 1
ATOM 4066 O O . ASP B 1 35 ? -22.859 7.781 12.516 1 98.62 35 ASP B O 1
ATOM 4070 N N . THR B 1 36 ? -22.562 9.648 13.758 1 98.75 36 THR B N 1
ATOM 4071 C CA . THR B 1 36 ? -21.391 9.109 14.43 1 98.75 36 THR B CA 1
ATOM 4072 C C . THR B 1 36 ? -21.656 8.961 15.93 1 98.75 36 THR B C 1
ATOM 4074 O O . THR B 1 36 ? -20.953 8.203 16.609 1 98.75 36 THR B O 1
ATOM 4077 N N . GLY B 1 37 ? -22.562 9.727 16.438 1 98.75 37 GLY B N 1
ATOM 4078 C CA . GLY B 1 37 ? -22.891 9.664 17.859 1 98.75 37 GLY B CA 1
ATOM 4079 C C . GLY B 1 37 ? -22 10.523 18.719 1 98.75 37 GLY B C 1
ATOM 4080 O O . GLY B 1 37 ? -22.094 10.492 19.938 1 98.75 37 GLY B O 1
ATOM 4081 N N . HIS B 1 38 ? -21.156 11.336 18.188 1 98.94 38 HIS B N 1
ATOM 4082 C CA . HIS B 1 38 ? -20.234 12.188 18.938 1 98.94 38 HIS B CA 1
ATOM 4083 C C . HIS B 1 38 ? -20.766 13.617 19.016 1 98.94 38 HIS B C 1
ATOM 4085 O O . HIS B 1 38 ? -21.375 14.117 18.078 1 98.94 38 HIS B O 1
ATOM 4091 N N . ARG B 1 39 ? -20.5 14.336 20.094 1 98.81 39 ARG B N 1
ATOM 4092 C CA . ARG B 1 39 ? -20.938 15.711 20.297 1 98.81 39 ARG B CA 1
ATOM 4093 C C . ARG B 1 39 ? -19.984 16.688 19.641 1 98.81 39 ARG B C 1
ATOM 4095 O O . ARG B 1 39 ? -18.781 16.656 19.906 1 98.81 39 ARG B O 1
ATOM 4102 N N . VAL B 1 40 ? -20.516 17.5 18.828 1 98.88 40 VAL B N 1
ATOM 4103 C CA . VAL B 1 40 ? -19.797 18.578 18.156 1 98.88 40 VAL B CA 1
ATOM 4104 C C . VAL B 1 40 ? -20.078 19.906 18.859 1 98.88 40 VAL B C 1
ATOM 4106 O O . VAL B 1 40 ? -21.219 20.188 19.219 1 98.88 40 VAL B O 1
ATOM 4109 N N . ILE B 1 41 ? -19.031 20.719 19.031 1 98.5 41 ILE B N 1
ATOM 4110 C CA . ILE B 1 41 ? -19.125 21.984 19.734 1 98.5 41 ILE B CA 1
ATOM 4111 C C . ILE B 1 41 ? -18.484 23.094 18.891 1 98.5 41 ILE B C 1
ATOM 4113 O O . ILE B 1 41 ? -17.391 22.906 18.359 1 98.5 41 ILE B O 1
ATOM 4117 N N . ARG B 1 42 ? -19.125 24.172 18.719 1 98.19 42 ARG B N 1
ATOM 4118 C CA . ARG B 1 42 ? -18.5 25.375 18.172 1 98.19 42 ARG B CA 1
ATOM 4119 C C . ARG B 1 42 ? -17.859 26.203 19.281 1 98.19 42 ARG B C 1
ATOM 4121 O O . ARG B 1 42 ? -18.547 26.719 20.156 1 98.19 42 ARG B O 1
ATOM 4128 N N . PHE B 1 43 ? -16.625 26.422 19.203 1 98.06 43 PHE B N 1
ATOM 4129 C CA . PHE B 1 43 ? -15.906 27.016 20.328 1 98.06 43 PHE B CA 1
ATOM 4130 C C . PHE B 1 43 ? -15.734 28.516 20.125 1 98.06 43 PHE B C 1
ATOM 4132 O O . PHE B 1 43 ? -15.43 29.25 21.078 1 98.06 43 PHE B O 1
ATOM 4139 N N . THR B 1 44 ? -15.883 28.969 18.891 1 96.94 44 THR B N 1
ATOM 4140 C CA . THR B 1 44 ? -15.672 30.391 18.656 1 96.94 44 THR B CA 1
ATOM 4141 C C . THR B 1 44 ? -16.922 31.031 18.078 1 96.94 44 THR B C 1
ATOM 4143 O O . THR B 1 44 ? -17.766 30.344 17.469 1 96.94 44 THR B O 1
ATOM 4146 N N . ASN B 1 45 ? -17.016 32.312 18.297 1 94.12 45 ASN B N 1
ATOM 4147 C CA . ASN B 1 45 ? -18.188 33.062 17.828 1 94.12 45 ASN B CA 1
ATOM 4148 C C . ASN B 1 45 ? -17.828 34.062 16.734 1 94.12 45 ASN B C 1
ATOM 4150 O O . ASN B 1 45 ? -18.703 34.562 16.031 1 94.12 45 ASN B O 1
ATOM 4154 N N . GLU B 1 46 ? -16.562 34.375 16.578 1 92.69 46 GLU B N 1
ATOM 4155 C CA . GLU B 1 46 ? -16.125 35.344 15.562 1 92.69 46 GLU B CA 1
ATOM 4156 C C . GLU B 1 46 ? -16.156 34.75 14.164 1 92.69 46 GLU B C 1
ATOM 4158 O O . GLU B 1 46 ? -15.422 33.781 13.883 1 92.69 46 GLU B O 1
ATOM 4163 N N . PRO B 1 47 ? -17 35.281 13.328 1 93.38 47 PRO B N 1
ATOM 4164 C CA . PRO B 1 47 ? -16.922 34.781 11.953 1 93.38 47 PRO B CA 1
ATOM 4165 C C . PRO B 1 47 ? -15.531 34.938 11.344 1 93.38 47 PRO B C 1
ATOM 4167 O O . PRO B 1 47 ? -14.906 35.969 11.484 1 93.38 47 PRO B O 1
ATOM 4170 N N . GLY B 1 48 ? -15.055 33.844 10.75 1 92.62 48 GLY B N 1
ATOM 4171 C CA . GLY B 1 48 ? -13.727 33.844 10.148 1 92.62 48 GLY B CA 1
ATOM 4172 C C . GLY B 1 48 ? -12.633 33.406 11.094 1 92.62 48 GLY B C 1
ATOM 4173 O O . GLY B 1 48 ? -11.445 33.5 10.781 1 92.62 48 GLY B O 1
ATOM 4174 N N . SER B 1 49 ? -13.031 32.906 12.281 1 94.56 49 SER B N 1
ATOM 4175 C CA . SER B 1 49 ? -12.047 32.406 13.227 1 94.56 49 SER B CA 1
ATOM 4176 C C . SER B 1 49 ? -11.516 31.047 12.812 1 94.56 49 SER B C 1
ATOM 4178 O O . SER B 1 49 ? -12.18 30.328 12.062 1 94.56 49 SER B O 1
ATOM 4180 N N . SER B 1 50 ? -10.32 30.75 13.234 1 95.62 50 SER B N 1
ATOM 4181 C CA . SER B 1 50 ? -9.672 29.5 12.906 1 95.62 50 SER B CA 1
ATOM 4182 C C . SER B 1 50 ? -8.609 29.141 13.938 1 95.62 50 SER B C 1
ATOM 4184 O O . SER B 1 50 ? -8 30.016 14.547 1 95.62 50 SER B O 1
ATOM 4186 N N . GLY B 1 51 ? -8.477 27.812 14.102 1 96.62 51 GLY B N 1
ATOM 4187 C CA . GLY B 1 51 ? -7.285 27.375 14.805 1 96.62 51 GLY B CA 1
ATOM 4188 C C . GLY B 1 51 ? -6.012 27.562 14 1 96.62 51 GLY B C 1
ATOM 4189 O O . GLY B 1 51 ? -6.031 28.188 12.938 1 96.62 51 GLY B O 1
ATOM 4190 N N . PHE B 1 52 ? -4.879 27.078 14.625 1 97.25 52 PHE B N 1
ATOM 4191 C CA . PHE B 1 52 ? -3.594 27.125 13.938 1 97.25 52 PHE B CA 1
ATOM 4192 C C . PHE B 1 52 ? -3.49 26 12.914 1 97.25 52 PHE B C 1
ATOM 4194 O O . PHE B 1 52 ? -4.336 25.109 12.883 1 97.25 52 PHE B O 1
ATOM 4201 N N . TYR B 1 53 ? -2.52 26.188 11.984 1 96.81 53 TYR B N 1
ATOM 4202 C CA . TYR B 1 53 ? -2.143 25.062 11.133 1 96.81 53 TYR B CA 1
ATOM 4203 C C . TYR B 1 53 ? -1.835 23.828 11.977 1 96.81 53 TYR B C 1
ATOM 4205 O O . TYR B 1 53 ? -1.372 23.938 13.109 1 96.81 53 TYR B O 1
ATOM 4213 N N . PHE B 1 54 ? -2.076 22.672 11.547 1 97.81 54 PHE B N 1
ATOM 4214 C CA . PHE B 1 54 ? -2.203 21.422 12.305 1 97.81 54 PHE B CA 1
ATOM 4215 C C . PHE B 1 54 ? -0.913 21.109 13.055 1 97.81 54 PHE B C 1
ATOM 4217 O O . PHE B 1 54 ? -0.932 20.406 14.062 1 97.81 54 PHE B O 1
ATOM 4224 N N . ASN B 1 55 ? 0.212 21.562 12.5 1 97.69 55 ASN B N 1
ATOM 4225 C CA . ASN B 1 55 ? 1.488 21.141 13.07 1 97.69 55 ASN B CA 1
ATOM 4226 C C . ASN B 1 55 ? 2.145 22.266 13.867 1 97.69 55 ASN B C 1
ATOM 4228 O O . ASN B 1 55 ? 3.336 22.203 14.172 1 97.69 55 ASN B O 1
ATOM 4232 N N . VAL B 1 56 ? 1.422 23.344 14.211 1 97.81 56 VAL B N 1
ATOM 4233 C CA . VAL B 1 56 ? 1.904 24.469 15.008 1 97.81 56 VAL B CA 1
ATOM 4234 C C . VAL B 1 56 ? 1.307 24.406 16.406 1 97.81 56 VAL B C 1
ATOM 4236 O O . VAL B 1 56 ? 0.092 24.266 16.562 1 97.81 56 VAL B O 1
ATOM 4239 N N . ASN B 1 57 ? 2.156 24.578 17.406 1 98.25 57 ASN B N 1
ATOM 4240 C CA . ASN B 1 57 ? 1.649 24.547 18.766 1 98.25 57 ASN B CA 1
ATOM 4241 C C . ASN B 1 57 ? 0.684 25.688 19.047 1 98.25 57 ASN B C 1
ATOM 4243 O O . ASN B 1 57 ? 1 26.844 18.781 1 98.25 57 ASN B O 1
ATOM 4247 N N . ALA B 1 58 ? -0.413 25.375 19.625 1 98.5 58 ALA B N 1
ATOM 4248 C CA . ALA B 1 58 ? -1.441 26.359 19.922 1 98.5 58 ALA B CA 1
ATOM 4249 C C . ALA B 1 58 ? -1.759 26.406 21.406 1 98.5 58 ALA B C 1
ATOM 4251 O O . ALA B 1 58 ? -2.592 27.203 21.844 1 98.5 58 ALA B O 1
ATOM 4252 N N . TYR B 1 59 ? -1.128 25.578 22.203 1 98.62 59 TYR B N 1
ATOM 4253 C CA . TYR B 1 59 ? -1.516 25.422 23.594 1 98.62 59 TYR B CA 1
ATOM 4254 C C . TYR B 1 59 ? -0.477 26.031 24.531 1 98.62 59 TYR B C 1
ATOM 4256 O O . TYR B 1 59 ? 0.728 25.922 24.281 1 98.62 59 TYR B O 1
ATOM 4264 N N . SER B 1 60 ? -1.018 26.703 25.562 1 98.62 60 SER B N 1
ATOM 4265 C CA . SER B 1 60 ? -0.12 27.156 26.625 1 98.62 60 SER B CA 1
ATOM 4266 C C . SER B 1 60 ? 0.54 25.969 27.328 1 98.62 60 SER B C 1
ATOM 4268 O O . SER B 1 60 ? -0.044 24.891 27.422 1 98.62 60 SER B O 1
ATOM 4270 N N . PRO B 1 61 ? 1.723 26.172 27.812 1 97.75 61 PRO B N 1
ATOM 4271 C CA . PRO B 1 61 ? 2.436 25.047 28.438 1 97.75 61 PRO B CA 1
ATOM 4272 C C . PRO B 1 61 ? 1.703 24.484 29.641 1 97.75 61 PRO B C 1
ATOM 4274 O O . PRO B 1 61 ? 1.868 23.312 29.984 1 97.75 61 PRO B O 1
ATOM 4277 N N . ASP B 1 62 ? 0.856 25.234 30.312 1 97 62 ASP B N 1
ATOM 4278 C CA . ASP B 1 62 ? 0.122 24.734 31.469 1 97 62 ASP B CA 1
ATOM 4279 C C . ASP B 1 62 ? -1.131 23.984 31.031 1 97 62 ASP B C 1
ATOM 4281 O O . ASP B 1 62 ? -1.861 23.438 31.875 1 97 62 ASP B O 1
ATOM 4285 N N . GLY B 1 63 ? -1.412 23.969 29.75 1 96.5 63 GLY B N 1
ATOM 4286 C CA . GLY B 1 63 ? -2.486 23.172 29.188 1 96.5 63 GLY B CA 1
ATOM 4287 C C . GLY B 1 63 ? -3.855 23.797 29.375 1 96.5 63 GLY B C 1
ATOM 4288 O O . GLY B 1 63 ? -4.875 23.141 29.109 1 96.5 63 GLY B O 1
ATOM 4289 N N . LYS B 1 64 ? -3.928 25.062 29.719 1 97.94 64 LYS B N 1
ATOM 4290 C CA . LYS B 1 64 ? -5.215 25.656 30.094 1 97.94 64 LYS B CA 1
ATOM 4291 C C . LYS B 1 64 ? -5.777 26.484 28.953 1 97.94 64 LYS B C 1
ATOM 4293 O O . LYS B 1 64 ? -6.996 26.672 28.844 1 97.94 64 LYS B O 1
ATOM 4298 N N . LEU B 1 65 ? -4.891 27.031 28.188 1 98.75 65 LEU B N 1
ATOM 4299 C CA . LEU B 1 65 ? -5.344 27.953 27.141 1 98.75 65 LEU B CA 1
ATOM 4300 C C . LEU B 1 65 ? -4.957 27.438 25.766 1 98.75 65 LEU B C 1
ATOM 4302 O O . LEU B 1 65 ? -3.885 26.844 25.578 1 98.75 65 LEU B O 1
ATOM 4306 N N . MET B 1 66 ? -5.836 27.641 24.859 1 98.81 66 MET B N 1
ATOM 4307 C CA . MET B 1 66 ? -5.562 27.516 23.438 1 98.81 66 MET B CA 1
ATOM 4308 C C . MET B 1 66 ? -5.652 28.859 22.734 1 98.81 66 MET B C 1
ATOM 4310 O O . MET B 1 66 ? -6.531 29.672 23.047 1 98.81 66 MET B O 1
ATOM 4314 N N . VAL B 1 67 ? -4.766 29.141 21.844 1 98.81 67 VAL B N 1
ATOM 4315 C CA . VAL B 1 67 ? -4.797 30.391 21.062 1 98.81 67 VAL B CA 1
ATOM 4316 C C . VAL B 1 67 ? -5.402 30.125 19.688 1 98.81 67 VAL B C 1
ATOM 4318 O O . VAL B 1 67 ? -5.148 29.078 19.078 1 98.81 67 VAL B O 1
ATOM 4321 N N . TYR B 1 68 ? -6.25 31 19.234 1 98.12 68 TYR B N 1
ATOM 4322 C CA . TYR B 1 68 ? -6.82 30.953 17.891 1 98.12 68 TYR B CA 1
ATOM 4323 C C . TYR B 1 68 ? -6.852 32.344 17.266 1 98.12 68 TYR B C 1
ATOM 4325 O O . TYR B 1 68 ? -6.582 33.344 17.938 1 98.12 68 TYR B O 1
ATOM 4333 N N . ASN B 1 69 ? -7.062 32.375 15.938 1 95.75 69 ASN B N 1
ATOM 4334 C CA . ASN B 1 69 ? -7.098 33.656 15.211 1 95.75 69 ASN B CA 1
ATOM 4335 C C . ASN B 1 69 ? -8.508 34 14.75 1 95.75 69 ASN B C 1
ATOM 4337 O O . ASN B 1 69 ? -9.305 33.094 14.438 1 95.75 69 ASN B O 1
ATOM 4341 N N . ALA B 1 70 ? -8.789 35.188 14.711 1 93.62 70 ALA B N 1
ATOM 4342 C CA . ALA B 1 70 ? -9.992 35.781 14.102 1 93.62 70 ALA B CA 1
ATOM 4343 C C . ALA B 1 70 ? -9.664 37.062 13.375 1 93.62 70 ALA B C 1
ATOM 4345 O O . ALA B 1 70 ? -8.578 37.625 13.531 1 93.62 70 ALA B O 1
ATOM 4346 N N . PRO B 1 71 ? -10.562 37.5 12.492 1 88.56 71 PRO B N 1
ATOM 4347 C CA . PRO B 1 71 ? -10.281 38.688 11.719 1 88.56 71 PRO B CA 1
ATOM 4348 C C . PRO B 1 71 ? -9.922 39.906 12.602 1 88.56 71 PRO B C 1
ATOM 4350 O O . PRO B 1 71 ? -9.164 40.781 12.18 1 88.56 71 PRO B O 1
ATOM 4353 N N . ASP B 1 72 ? -10.445 39.906 13.82 1 91.88 72 ASP B N 1
ATOM 4354 C CA . ASP B 1 72 ? -10.195 41.062 14.68 1 91.88 72 ASP B CA 1
ATOM 4355 C C . ASP B 1 72 ? -8.898 40.875 15.461 1 91.88 72 ASP B C 1
ATOM 4357 O O . ASP B 1 72 ? -8.461 41.812 16.156 1 91.88 72 ASP B O 1
ATOM 4361 N N . GLY B 1 73 ? -8.266 39.75 15.445 1 94.5 73 GLY B N 1
ATOM 4362 C CA . GLY B 1 73 ? -6.965 39.625 16.078 1 94.5 73 GLY B CA 1
ATOM 4363 C C . GLY B 1 73 ? -6.723 38.219 16.672 1 94.5 73 GLY B C 1
ATOM 4364 O O . GLY B 1 73 ? -7.32 37.25 16.219 1 94.5 73 GLY B O 1
ATOM 4365 N N . ILE B 1 74 ? -5.703 38.125 17.609 1 97.44 74 ILE B N 1
ATOM 4366 C CA . ILE B 1 74 ? -5.312 36.906 18.281 1 97.44 74 ILE B CA 1
ATOM 4367 C C . ILE B 1 74 ? -6.16 36.719 19.531 1 97.44 74 ILE B C 1
ATOM 4369 O O . ILE B 1 74 ? -6.285 37.625 20.344 1 97.44 74 ILE B O 1
ATOM 4373 N N . HIS B 1 75 ? -6.75 35.531 19.656 1 98.31 75 HIS B N 1
ATOM 4374 C CA . HIS B 1 75 ? -7.633 35.25 20.781 1 98.31 75 HIS B CA 1
ATOM 4375 C C . HIS B 1 75 ? -7.09 34.125 21.625 1 98.31 75 HIS B C 1
ATOM 4377 O O . HIS B 1 75 ? -6.262 33.312 21.156 1 98.31 75 HIS B O 1
ATOM 4383 N N . THR B 1 76 ? -7.562 34.062 22.891 1 98.62 76 THR B N 1
ATOM 4384 C CA . THR B 1 76 ? -7.367 32.875 23.734 1 98.62 76 THR B CA 1
ATOM 4385 C C . THR B 1 76 ? -8.695 32.188 24.016 1 98.62 76 THR B C 1
ATOM 4387 O O . THR B 1 76 ? -9.742 32.844 24.047 1 98.62 76 THR B O 1
ATOM 4390 N N . LEU B 1 77 ? -8.609 30.953 24.141 1 98.75 77 LEU B N 1
ATOM 4391 C CA . LEU B 1 77 ? -9.695 30.078 24.547 1 98.75 77 LEU B CA 1
ATOM 4392 C C . LEU B 1 77 ? -9.32 29.281 25.797 1 98.75 77 LEU B C 1
ATOM 4394 O O . LEU B 1 77 ? -8.344 28.531 25.781 1 98.75 77 LEU B O 1
ATOM 4398 N N . ASP B 1 78 ? -10.07 29.531 26.875 1 98.38 78 ASP B N 1
ATOM 4399 C CA . ASP B 1 78 ? -9.906 28.688 28.062 1 98.38 78 ASP B CA 1
ATOM 4400 C C . ASP B 1 78 ? -10.516 27.312 27.859 1 98.38 78 ASP B C 1
ATOM 4402 O O . ASP B 1 78 ? -11.719 27.188 27.641 1 98.38 78 ASP B O 1
ATOM 4406 N N . LEU B 1 79 ? -9.766 26.281 28.016 1 98 79 LEU B N 1
ATOM 4407 C CA . LEU B 1 79 ? -10.18 24.938 27.625 1 98 79 LEU B CA 1
ATOM 4408 C C . LEU B 1 79 ? -11.148 24.344 28.641 1 98 79 LEU B C 1
ATOM 4410 O O . LEU B 1 79 ? -11.938 23.453 28.297 1 98 79 LEU B O 1
ATOM 4414 N N . ALA B 1 80 ? -11.125 24.797 29.828 1 96.75 80 ALA B N 1
ATOM 4415 C CA . ALA B 1 80 ? -12.031 24.297 30.859 1 96.75 80 ALA B CA 1
ATOM 4416 C C . ALA B 1 80 ? -13.375 25 30.797 1 96.75 80 ALA B C 1
ATOM 4418 O O . ALA B 1 80 ? -14.43 24.359 30.812 1 96.75 80 ALA B O 1
ATOM 4419 N N . THR B 1 81 ? -13.375 26.344 30.625 1 96.69 81 THR B N 1
ATOM 4420 C CA . THR B 1 81 ? -14.602 27.125 30.719 1 96.69 81 THR B CA 1
ATOM 4421 C C . THR B 1 81 ? -15.156 27.422 29.328 1 96.69 81 THR B C 1
ATOM 4423 O O . THR B 1 81 ? -16.312 27.828 29.188 1 96.69 81 THR B O 1
ATOM 4426 N N . ARG B 1 82 ? -14.289 27.344 28.328 1 96.5 82 ARG B N 1
ATOM 4427 C CA . ARG B 1 82 ? -14.617 27.625 26.922 1 96.5 82 ARG B CA 1
ATOM 4428 C C . ARG B 1 82 ? -14.805 29.109 26.688 1 96.5 82 ARG B C 1
ATOM 4430 O O . ARG B 1 82 ? -15.336 29.516 25.641 1 96.5 82 ARG B O 1
ATOM 4437 N N . LYS B 1 83 ? -14.406 29.891 27.609 1 97.19 83 LYS B N 1
ATOM 4438 C CA . LYS B 1 83 ? -14.469 31.344 27.438 1 97.19 83 LYS B CA 1
ATOM 4439 C C . LYS B 1 83 ? -13.336 31.828 26.531 1 97.19 83 LYS B C 1
ATOM 4441 O O . LYS B 1 83 ? -12.203 31.344 26.625 1 97.19 83 LYS B O 1
ATOM 4446 N N . THR B 1 84 ? -13.68 32.781 25.719 1 97.81 84 THR B N 1
ATOM 4447 C CA . THR B 1 84 ? -12.695 33.344 24.812 1 97.81 84 THR B CA 1
ATOM 4448 C C . THR B 1 84 ? -12.422 34.812 25.141 1 97.81 84 THR B C 1
ATOM 4450 O O . THR B 1 84 ? -13.219 35.438 25.828 1 97.81 84 THR B O 1
ATOM 4453 N N . ARG B 1 85 ? -11.266 35.25 24.688 1 97.38 85 ARG B N 1
ATOM 4454 C CA . ARG B 1 85 ? -10.844 36.625 24.922 1 97.38 85 ARG B CA 1
ATOM 4455 C C . ARG B 1 85 ? -9.938 37.125 23.812 1 97.38 85 ARG B C 1
ATOM 4457 O O . ARG B 1 85 ? -9.039 36.438 23.359 1 97.38 85 ARG B O 1
ATOM 4464 N N . LEU B 1 86 ? -10.227 38.375 23.328 1 97.62 86 LEU B N 1
ATOM 4465 C CA . LEU B 1 86 ? -9.289 39 22.422 1 97.62 86 LEU B CA 1
ATOM 4466 C C . LEU B 1 86 ? -8.016 39.406 23.141 1 97.62 86 LEU B C 1
ATOM 4468 O O . LEU B 1 86 ? -8.055 40.188 24.094 1 97.62 86 LEU B O 1
ATOM 4472 N N . LEU B 1 87 ? -6.91 38.875 22.781 1 98.19 87 LEU B N 1
ATOM 4473 C CA . LEU B 1 87 ? -5.633 39.125 23.438 1 98.19 87 LEU B CA 1
ATOM 4474 C C . LEU B 1 87 ? -4.887 40.281 22.766 1 98.19 87 LEU B C 1
ATOM 4476 O O . LEU B 1 87 ? -4.473 41.219 23.422 1 98.19 87 LEU B O 1
ATOM 4480 N N . ILE B 1 88 ? -4.707 40.156 21.469 1 96.94 88 ILE B N 1
ATOM 4481 C CA . ILE B 1 88 ? -4.035 41.188 20.672 1 96.94 88 ILE B CA 1
ATOM 4482 C C . ILE B 1 88 ? -4.938 41.594 19.516 1 96.94 88 ILE B C 1
ATOM 4484 O O . ILE B 1 88 ? -5.168 40.812 18.578 1 96.94 88 ILE B O 1
ATOM 4488 N N . PRO B 1 89 ? -5.398 42.781 19.469 1 94.38 89 PRO B N 1
ATOM 4489 C CA . PRO B 1 89 ? -6.27 43.25 18.391 1 94.38 89 PRO B CA 1
ATOM 4490 C C . PRO B 1 89 ? -5.496 43.562 17.109 1 94.38 89 PRO B C 1
ATOM 4492 O O . PRO B 1 89 ? -4.359 44.031 17.172 1 94.38 89 PRO B O 1
ATOM 4495 N N . ASN B 1 90 ? -6.078 43.25 16.016 1 91.31 90 ASN B N 1
ATOM 4496 C CA . ASN B 1 90 ? -5.594 43.812 14.758 1 91.31 90 ASN B CA 1
ATOM 4497 C C . ASN B 1 90 ? -5.871 45.281 14.648 1 91.31 90 ASN B C 1
ATOM 4499 O O . ASN B 1 90 ? -6.836 45.812 15.227 1 91.31 90 ASN B O 1
ATOM 4503 N N . PRO B 1 91 ? -4.914 45.969 13.922 1 80.06 91 PRO B N 1
ATOM 4504 C CA . PRO B 1 91 ? -5.23 47.406 13.695 1 80.06 91 PRO B CA 1
ATOM 4505 C C . PRO B 1 91 ? -6.531 47.594 12.922 1 80.06 91 PRO B C 1
ATOM 4507 O O . PRO B 1 91 ? -6.922 46.719 12.133 1 80.06 91 PRO B O 1
ATOM 4510 N N . PRO B 1 92 ? -7.23 48.656 13.305 1 69.56 92 PRO B N 1
ATOM 4511 C CA . PRO B 1 92 ? -8.492 48.906 12.609 1 69.56 92 PRO B CA 1
ATOM 4512 C C . PRO B 1 92 ? -8.305 49.062 11.094 1 69.56 92 PRO B C 1
ATOM 4514 O O . PRO B 1 92 ? -7.285 49.562 10.641 1 69.56 92 PRO B O 1
ATOM 4517 N N . ARG B 1 93 ? -9.18 48.281 10.336 1 61.94 93 ARG B N 1
ATOM 4518 C CA . ARG B 1 93 ? -9.164 48.375 8.883 1 61.94 93 ARG B CA 1
ATOM 4519 C C . ARG B 1 93 ? -9.406 49.844 8.445 1 61.94 93 ARG B C 1
ATOM 4521 O O . ARG B 1 93 ? -10.312 50.5 8.945 1 61.94 93 ARG B O 1
ATOM 4528 N N . PRO B 1 94 ? -8.445 50.312 7.625 1 56.66 94 PRO B N 1
ATOM 4529 C CA . PRO B 1 94 ? -8.805 51.625 7.109 1 56.66 94 PRO B CA 1
ATOM 4530 C C . PRO B 1 94 ? -10.164 51.656 6.418 1 56.66 94 PRO B C 1
ATOM 4532 O O . PRO B 1 94 ? -10.539 50.688 5.762 1 56.66 94 PRO B O 1
ATOM 4535 N N . ALA B 1 95 ? -11.094 52.562 6.738 1 55.47 95 ALA B N 1
ATOM 4536 C CA . ALA B 1 95 ? -12.461 52.719 6.246 1 55.47 95 ALA B CA 1
ATOM 4537 C C . ALA B 1 95 ? -12.516 52.531 4.73 1 55.47 95 ALA B C 1
ATOM 4539 O O . ALA B 1 95 ? -13.516 52.031 4.199 1 55.47 95 ALA B O 1
ATOM 4540 N N . ASP B 1 96 ? -11.484 52.875 4.055 1 53.97 96 ASP B N 1
ATOM 4541 C CA . ASP B 1 96 ? -11.5 52.875 2.594 1 53.97 96 ASP B CA 1
ATOM 4542 C C . ASP B 1 96 ? -10.922 51.594 2.023 1 53.97 96 ASP B C 1
ATOM 4544 O O . ASP B 1 96 ? -10.797 51.438 0.806 1 53.97 96 ASP B O 1
ATOM 4548 N N . SER B 1 97 ? -10.625 50.812 2.783 1 50.44 97 SER B N 1
ATOM 4549 C CA . SER B 1 97 ? -9.984 49.625 2.189 1 50.44 97 SER B CA 1
ATOM 4550 C C . SER B 1 97 ? -11.023 48.625 1.734 1 50.44 97 SER B C 1
ATOM 4552 O O . SER B 1 97 ? -11.938 48.281 2.484 1 50.44 97 SER B O 1
ATOM 4554 N N . ALA B 1 98 ? -11.031 48.531 0.496 1 45.19 98 ALA B N 1
ATOM 4555 C CA . ALA B 1 98 ? -11.906 47.531 -0.117 1 45.19 98 ALA B CA 1
ATOM 4556 C C . ALA B 1 98 ? -11.727 46.156 0.532 1 45.19 98 ALA B C 1
ATOM 4558 O O . ALA B 1 98 ? -10.602 45.781 0.867 1 45.19 98 ALA B O 1
ATOM 4559 N N . PRO B 1 99 ? -12.906 45.719 0.799 1 42.91 99 PRO B N 1
ATOM 4560 C CA . PRO B 1 99 ? -12.82 44.344 1.26 1 42.91 99 PRO B CA 1
ATOM 4561 C C . PRO B 1 99 ? -11.914 43.469 0.382 1 42.91 99 PRO B C 1
ATOM 4563 O O . PRO B 1 99 ? -11.945 43.594 -0.846 1 42.91 99 PRO B O 1
ATOM 4566 N N . GLY B 1 100 ? -10.867 42.844 0.945 1 43.94 100 GLY B N 1
ATOM 4567 C CA . GLY B 1 100 ? -10.039 41.906 0.18 1 43.94 100 GLY B CA 1
ATOM 4568 C C . GLY B 1 100 ? -8.68 42.5 -0.17 1 43.94 100 GLY B C 1
ATOM 4569 O O . GLY B 1 100 ? -7.914 41.875 -0.917 1 43.94 100 GLY B O 1
ATOM 4570 N N . THR B 1 101 ? -8.508 43.781 -0.054 1 44 101 THR B N 1
ATOM 4571 C CA . THR B 1 101 ? -7.238 44.344 -0.491 1 44 101 THR B CA 1
ATOM 4572 C C . THR B 1 101 ? -6.078 43.719 0.279 1 44 101 THR B C 1
ATOM 4574 O O . THR B 1 101 ? -6.105 43.656 1.51 1 44 101 THR B O 1
ATOM 4577 N N . PRO B 1 102 ? -5.148 43.219 -0.409 1 46.03 102 PRO B N 1
ATOM 4578 C CA . PRO B 1 102 ? -3.951 42.562 0.136 1 46.03 102 PRO B CA 1
ATOM 4579 C C . PRO B 1 102 ? -3.285 43.406 1.23 1 46.03 102 PRO B C 1
ATOM 4581 O O . PRO B 1 102 ? -2.666 42.844 2.141 1 46.03 102 PRO B O 1
ATOM 4584 N N . ALA B 1 103 ? -3.379 44.688 1.08 1 43.59 103 ALA B N 1
ATOM 4585 C CA . ALA B 1 103 ? -2.666 45.562 2.01 1 43.59 103 ALA B CA 1
ATOM 4586 C C . ALA B 1 103 ? -3.135 45.344 3.445 1 43.59 103 ALA B C 1
ATOM 4588 O O . ALA B 1 103 ? -2.35 45.469 4.387 1 43.59 103 ALA B O 1
ATOM 4589 N N . TYR B 1 104 ? -4.387 45.031 3.604 1 45.53 104 TYR B N 1
ATOM 4590 C CA . TYR B 1 104 ? -4.945 44.812 4.934 1 45.53 104 TYR B CA 1
ATOM 4591 C C . TYR B 1 104 ? -4.309 43.625 5.621 1 45.53 104 TYR B C 1
ATOM 4593 O O . TYR B 1 104 ? -4.012 43.656 6.816 1 45.53 104 TYR B O 1
ATOM 4601 N N . PHE B 1 105 ? -3.969 42.656 4.91 1 54.5 105 PHE B N 1
ATOM 4602 C CA . PHE B 1 105 ? -3.365 41.469 5.512 1 54.5 105 PHE B CA 1
ATOM 4603 C C . PHE B 1 105 ? -1.914 41.719 5.895 1 54.5 105 PHE B C 1
ATOM 4605 O O . PHE B 1 105 ? -1.418 41.188 6.883 1 54.5 105 PHE B O 1
ATOM 4612 N N . ARG B 1 106 ? -1.416 42.844 5.312 1 56.16 106 ARG B N 1
ATOM 4613 C CA . ARG B 1 106 ? 0 43.094 5.562 1 56.16 106 ARG B CA 1
ATOM 4614 C C . ARG B 1 106 ? 0.202 43.812 6.879 1 56.16 106 ARG B C 1
ATOM 4616 O O . ARG B 1 106 ? 1.246 43.688 7.523 1 56.16 106 ARG B O 1
ATOM 4623 N N . ASN B 1 107 ? -0.847 44.531 7.312 1 61 107 ASN B N 1
ATOM 4624 C CA . ASN B 1 107 ? -0.65 45.312 8.531 1 61 107 ASN B CA 1
ATOM 4625 C C . ASN B 1 107 ? -1.222 44.594 9.75 1 61 107 ASN B C 1
ATOM 4627 O O . ASN B 1 107 ? -1.123 45.062 10.875 1 61 107 ASN B O 1
ATOM 4631 N N . SER B 1 108 ? -1.636 43.438 9.531 1 79.38 108 SER B N 1
ATOM 4632 C CA . SER B 1 108 ? -2.207 42.656 10.633 1 79.38 108 SER B CA 1
ATOM 4633 C C . SER B 1 108 ? -1.124 41.938 11.414 1 79.38 108 SER B C 1
ATOM 4635 O O . SER B 1 108 ? 0.008 41.812 10.945 1 79.38 108 SER B O 1
ATOM 4637 N N . VAL B 1 109 ? -1.502 41.594 12.703 1 90.38 109 VAL B N 1
ATOM 4638 C CA . VAL B 1 109 ? -0.616 40.75 13.5 1 90.38 109 VAL B CA 1
ATOM 4639 C C . VAL B 1 109 ? -0.589 39.344 12.914 1 90.38 109 VAL B C 1
ATOM 4641 O O . VAL B 1 109 ? -1.615 38.844 12.461 1 90.38 109 VAL B O 1
ATOM 4644 N N . HIS B 1 110 ? 0.564 38.875 12.828 1 92.88 110 HIS B N 1
ATOM 4645 C CA . HIS B 1 110 ? 0.729 37.5 12.344 1 92.88 110 HIS B CA 1
ATOM 4646 C C . HIS B 1 110 ? 1.181 36.562 13.469 1 92.88 110 HIS B C 1
ATOM 4648 O O . HIS B 1 110 ? 2.305 36.688 13.961 1 92.88 110 HIS B O 1
ATOM 4654 N N . THR B 1 111 ? 0.292 35.688 13.797 1 96.25 111 THR B N 1
ATOM 4655 C CA . THR B 1 111 ? 0.609 34.719 14.844 1 96.25 111 THR B CA 1
ATOM 4656 C C . THR B 1 111 ? 1.676 33.75 14.367 1 96.25 111 THR B C 1
ATOM 4658 O O . THR B 1 111 ? 1.624 33.25 13.234 1 96.25 111 THR B O 1
ATOM 4661 N N . VAL B 1 112 ? 2.639 33.438 15.219 1 97.75 112 VAL B N 1
ATOM 4662 C CA . VAL B 1 112 ? 3.709 32.531 14.867 1 97.75 112 VAL B CA 1
ATOM 4663 C C . VAL B 1 112 ? 3.498 31.188 15.578 1 97.75 112 VAL B C 1
ATOM 4665 O O . VAL B 1 112 ? 3.254 30.156 14.938 1 97.75 112 VAL B O 1
ATOM 4668 N N . VAL B 1 113 ? 3.523 31.219 16.922 1 98.56 113 VAL B N 1
ATOM 4669 C CA . VAL B 1 113 ? 3.43 29.984 17.688 1 98.56 113 VAL B CA 1
ATOM 4670 C C . VAL B 1 113 ? 3.221 30.312 19.172 1 98.56 113 VAL B C 1
ATOM 4672 O O . VAL B 1 113 ? 3.646 31.375 19.641 1 98.56 113 VAL B O 1
ATOM 4675 N N . VAL B 1 114 ? 2.541 29.469 19.859 1 98.81 114 VAL B N 1
ATOM 4676 C CA . VAL B 1 114 ? 2.475 29.562 21.312 1 98.81 114 VAL B CA 1
ATOM 4677 C C . VAL B 1 114 ? 3.736 28.969 21.938 1 98.81 114 VAL B C 1
ATOM 4679 O O . VAL B 1 114 ? 4.215 27.922 21.5 1 98.81 114 VAL B O 1
ATOM 4682 N N . GLY B 1 115 ? 4.188 29.625 22.969 1 98.38 115 GLY B N 1
ATOM 4683 C CA . GLY B 1 115 ? 5.434 29.219 23.594 1 98.38 115 GLY B CA 1
ATOM 4684 C C . GLY B 1 115 ? 5.348 27.875 24.281 1 98.38 115 GLY B C 1
ATOM 4685 O O . GLY B 1 115 ? 4.297 27.516 24.828 1 98.38 115 GLY B O 1
ATOM 4686 N N . HIS B 1 116 ? 6.512 27.172 24.312 1 97.19 116 HIS B N 1
ATOM 4687 C CA . HIS B 1 116 ? 6.582 25.875 24.984 1 97.19 116 HIS B CA 1
ATOM 4688 C C . HIS B 1 116 ? 6.996 26.031 26.438 1 97.19 116 HIS B C 1
ATOM 4690 O O . HIS B 1 116 ? 6.754 25.141 27.25 1 97.19 116 HIS B O 1
ATOM 4696 N N . LYS B 1 117 ? 7.625 27.078 26.734 1 97.62 117 LYS B N 1
ATOM 4697 C CA . LYS B 1 117 ? 8.203 27.281 28.062 1 97.62 117 LYS B CA 1
ATOM 4698 C C . LYS B 1 117 ? 7.379 28.281 28.875 1 97.62 117 LYS B C 1
ATOM 4700 O O . LYS B 1 117 ? 7.121 28.062 30.062 1 97.62 117 LYS B O 1
ATOM 4705 N N . THR B 1 118 ? 6.965 29.375 28.25 1 98.19 118 THR B N 1
ATOM 4706 C CA . THR B 1 118 ? 6.191 30.422 28.922 1 98.19 118 THR B CA 1
ATOM 4707 C C . THR B 1 118 ? 4.766 30.469 28.375 1 98.19 118 THR B C 1
ATOM 4709 O O . THR B 1 118 ? 4.523 30.109 27.219 1 98.19 118 THR B O 1
ATOM 4712 N N . ASN B 1 119 ? 3.838 30.922 29.234 1 98.38 119 ASN B N 1
ATOM 4713 C CA . ASN B 1 119 ? 2.469 31.156 28.797 1 98.38 119 ASN B CA 1
ATOM 4714 C C . ASN B 1 119 ? 2.367 32.406 27.906 1 98.38 119 ASN B C 1
ATOM 4716 O O . ASN B 1 119 ? 1.778 33.406 28.297 1 98.38 119 ASN B O 1
ATOM 4720 N N . SER B 1 120 ? 2.857 32.281 26.688 1 98.62 120 SER B N 1
ATOM 4721 C CA . SER B 1 120 ? 2.947 33.406 25.766 1 98.62 120 SER B CA 1
ATOM 4722 C C . SER B 1 120 ? 2.648 32.969 24.328 1 98.62 120 SER B C 1
ATOM 4724 O O . SER B 1 120 ? 2.746 31.797 24 1 98.62 120 SER B O 1
ATOM 4726 N N . VAL B 1 121 ? 2.252 33.906 23.578 1 98.81 121 VAL B N 1
ATOM 4727 C CA . VAL B 1 121 ? 2.16 33.719 22.125 1 98.81 121 VAL B CA 1
ATOM 4728 C C . VAL B 1 121 ? 3.146 34.656 21.422 1 98.81 121 VAL B C 1
ATOM 4730 O O . VAL B 1 121 ? 3.32 35.812 21.844 1 98.81 121 VAL B O 1
ATOM 4733 N N . PHE B 1 122 ? 3.877 34.125 20.484 1 98.81 122 PHE B N 1
ATOM 4734 C CA . PHE B 1 122 ? 4.781 34.906 19.641 1 98.81 122 PHE B CA 1
ATOM 4735 C C . PHE B 1 122 ? 4.09 35.344 18.359 1 98.81 122 PHE B C 1
ATOM 4737 O O . PHE B 1 122 ? 3.348 34.562 17.75 1 98.81 122 PHE B O 1
ATOM 4744 N N . PHE B 1 123 ? 4.27 36.562 17.984 1 97.88 123 PHE B N 1
ATOM 4745 C CA . PHE B 1 123 ? 3.662 37.094 16.766 1 97.88 123 PHE B CA 1
ATOM 4746 C C . PHE B 1 123 ? 4.543 38.156 16.156 1 97.88 123 PHE B C 1
ATOM 4748 O O . PHE B 1 123 ? 5.508 38.625 16.766 1 97.88 123 PHE B O 1
ATOM 4755 N N . THR B 1 124 ? 4.27 38.562 14.914 1 96.62 124 THR B N 1
ATOM 4756 C CA . THR B 1 124 ? 5.043 39.594 14.234 1 96.62 124 THR B CA 1
ATOM 4757 C C . THR B 1 124 ? 4.129 40.719 13.742 1 96.62 124 THR B C 1
ATOM 4759 O O . THR B 1 124 ? 2.934 40.5 13.539 1 96.62 124 THR B O 1
ATOM 4762 N N . LYS B 1 125 ? 4.719 41.844 13.656 1 92.75 125 LYS B N 1
ATOM 4763 C CA . LYS B 1 125 ? 4.133 43 13.023 1 92.75 125 LYS B CA 1
ATOM 4764 C C . LYS B 1 125 ? 5.105 43.625 12.023 1 92.75 125 LYS B C 1
ATOM 4766 O O . LYS B 1 125 ? 6.305 43.75 12.297 1 92.75 125 LYS B O 1
ATOM 4771 N N . THR B 1 126 ? 4.531 43.969 10.945 1 90.12 126 THR B N 1
ATOM 4772 C CA . THR B 1 126 ? 5.355 44.625 9.938 1 90.12 126 THR B CA 1
ATOM 4773 C C . THR B 1 126 ? 5.121 46.125 9.953 1 90.12 126 THR B C 1
ATOM 4775 O O . THR B 1 126 ? 3.975 46.594 9.93 1 90.12 126 THR B O 1
ATOM 4778 N N . ASP B 1 127 ? 6.211 46.844 10.016 1 87.5 127 ASP B N 1
ATOM 4779 C CA . ASP B 1 127 ? 6.133 48.281 9.922 1 87.5 127 ASP B CA 1
ATOM 4780 C C . ASP B 1 127 ? 5.852 48.719 8.484 1 87.5 127 ASP B C 1
ATOM 4782 O O . ASP B 1 127 ? 6.621 48.406 7.574 1 87.5 127 ASP B O 1
ATOM 4786 N N . PRO B 1 128 ? 4.762 49.438 8.32 1 82.88 128 PRO B N 1
ATOM 4787 C CA . PRO B 1 128 ? 4.406 49.812 6.945 1 82.88 128 PRO B CA 1
ATOM 4788 C C . PRO B 1 128 ? 5.402 50.781 6.32 1 82.88 128 PRO B C 1
ATOM 4790 O O . PRO B 1 128 ? 5.48 50.875 5.094 1 82.88 128 PRO B O 1
ATOM 4793 N N . GLU B 1 129 ? 6.156 51.531 7.109 1 86.19 129 GLU B N 1
ATOM 4794 C CA . GLU B 1 129 ? 7.109 52.5 6.59 1 86.19 129 GLU B CA 1
ATOM 4795 C C . GLU B 1 129 ? 8.438 51.844 6.234 1 86.19 129 GLU B C 1
ATOM 4797 O O . GLU B 1 129 ? 8.945 52 5.121 1 86.19 129 GLU B O 1
ATOM 4802 N N . THR B 1 130 ? 8.953 51.031 7.066 1 88.25 130 THR B N 1
ATOM 4803 C CA . THR B 1 130 ? 10.273 50.438 6.863 1 88.25 130 THR B CA 1
ATOM 4804 C C . THR B 1 130 ? 10.164 49.094 6.18 1 88.25 130 THR B C 1
ATOM 4806 O O . THR B 1 130 ? 11.156 48.562 5.68 1 88.25 130 THR B O 1
ATOM 4809 N N . HIS B 1 131 ? 9.008 48.469 6.312 1 86.06 131 HIS B N 1
ATOM 4810 C CA . HIS B 1 131 ? 8.719 47.125 5.766 1 86.06 131 HIS B CA 1
ATOM 4811 C C . HIS B 1 131 ? 9.5 46.062 6.5 1 86.06 131 HIS B C 1
ATOM 4813 O O . HIS B 1 131 ? 9.711 44.969 5.961 1 86.06 131 HIS B O 1
ATOM 4819 N N . LEU B 1 132 ? 9.984 46.375 7.637 1 92.12 132 LEU B N 1
ATOM 4820 C CA . LEU B 1 132 ? 10.625 45.406 8.492 1 92.12 132 LEU B CA 1
ATOM 4821 C C . LEU B 1 132 ? 9.633 44.812 9.477 1 92.12 132 LEU B C 1
ATOM 4823 O O . LEU B 1 132 ? 8.773 45.5 10.008 1 92.12 132 LEU B O 1
ATOM 4827 N N . SER B 1 133 ? 9.758 43.531 9.664 1 94.25 133 SER B N 1
ATOM 4828 C CA . SER B 1 133 ? 8.922 42.844 10.641 1 94.25 133 SER B CA 1
ATOM 4829 C C . SER B 1 133 ? 9.617 42.75 11.992 1 94.25 133 SER B C 1
ATOM 4831 O O . SER B 1 133 ? 10.836 42.531 12.047 1 94.25 133 SER B O 1
ATOM 4833 N N . THR B 1 134 ? 8.852 42.906 13 1 96.88 134 THR B N 1
ATOM 4834 C CA . THR B 1 134 ? 9.352 42.781 14.359 1 96.88 134 THR B CA 1
ATOM 4835 C C . THR B 1 134 ? 8.633 41.656 15.094 1 96.88 134 THR B C 1
ATOM 4837 O O . THR B 1 134 ? 7.414 41.5 14.977 1 96.88 134 THR B O 1
ATOM 4840 N N . VAL B 1 135 ? 9.398 40.875 15.82 1 98.38 135 VAL B N 1
ATOM 4841 C CA . VAL B 1 135 ? 8.859 39.781 16.625 1 98.38 135 VAL B CA 1
ATOM 4842 C C . VAL B 1 135 ? 8.469 40.281 18.016 1 98.38 135 VAL B C 1
ATOM 4844 O O . VAL B 1 135 ? 9.25 41 18.656 1 98.38 135 VAL B O 1
ATOM 4847 N N . TYR B 1 136 ? 7.262 39.938 18.391 1 98.31 136 TYR B N 1
ATOM 4848 C CA . TYR B 1 136 ? 6.75 40.25 19.719 1 98.31 136 TYR B CA 1
ATOM 4849 C C . TYR B 1 136 ? 6.336 39 20.469 1 98.31 136 TYR B C 1
ATOM 4851 O O . TYR B 1 136 ? 6.164 37.938 19.859 1 98.31 136 TYR B O 1
ATOM 4859 N N . LYS B 1 137 ? 6.27 39.188 21.766 1 98.25 137 LYS B N 1
ATOM 4860 C CA . LYS B 1 137 ? 5.715 38.156 22.656 1 98.25 137 LYS B CA 1
ATOM 4861 C C . LYS B 1 137 ? 4.645 38.75 23.562 1 98.25 137 LYS B C 1
ATOM 4863 O O . LYS B 1 137 ? 4.82 39.844 24.109 1 98.25 137 LYS B O 1
ATOM 4868 N N . ALA B 1 138 ? 3.48 38.062 23.625 1 98.69 138 ALA B N 1
ATOM 4869 C CA . ALA B 1 138 ? 2.416 38.5 24.516 1 98.69 138 ALA B CA 1
ATOM 4870 C C . ALA B 1 138 ? 2.107 37.438 25.562 1 98.69 138 ALA B C 1
ATOM 4872 O O . ALA B 1 138 ? 1.986 36.25 25.234 1 98.69 138 ALA B O 1
ATOM 4873 N N . ASP B 1 139 ? 2.002 37.906 26.797 1 98.75 139 ASP B N 1
ATOM 4874 C CA . ASP B 1 139 ? 1.557 37.031 27.875 1 98.75 139 ASP B CA 1
ATOM 4875 C C . ASP B 1 139 ? 0.085 36.656 27.703 1 98.75 139 ASP B C 1
ATOM 4877 O O . ASP B 1 139 ? -0.76 37.531 27.5 1 98.75 139 ASP B O 1
ATOM 4881 N N . LEU B 1 140 ? -0.213 35.406 27.875 1 98.69 140 LEU B N 1
ATOM 4882 C CA . LEU B 1 140 ? -1.549 34.906 27.547 1 98.69 140 LEU B CA 1
ATOM 4883 C C . LEU B 1 140 ? -2.553 35.312 28.609 1 98.69 140 LEU B C 1
ATOM 4885 O O . LEU B 1 140 ? -3.764 35.312 28.375 1 98.69 140 LEU B O 1
ATOM 4889 N N . TYR B 1 141 ? -2.084 35.594 29.75 1 97.81 141 TYR B N 1
ATOM 4890 C CA . TYR B 1 141 ? -2.979 35.969 30.859 1 97.81 141 TYR B CA 1
ATOM 4891 C C . TYR B 1 141 ? -3.053 37.469 31.031 1 97.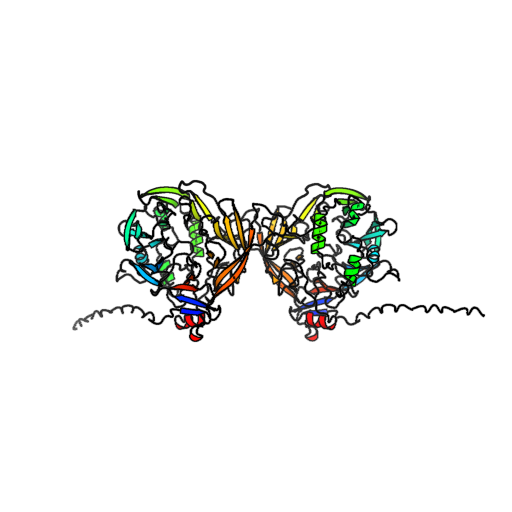81 141 TYR B C 1
ATOM 4893 O O . TYR B 1 141 ? -4.129 38.062 30.922 1 97.81 141 TYR B O 1
ATOM 4901 N N . SER B 1 142 ? -1.915 38.156 31.141 1 97.62 142 SER B N 1
ATOM 4902 C CA . SER B 1 142 ? -1.912 39.594 31.422 1 97.62 142 SER B CA 1
ATOM 4903 C C . SER B 1 142 ? -2.088 40.406 30.141 1 97.62 142 SER B C 1
ATOM 4905 O O . SER B 1 142 ? -2.527 41.562 30.188 1 97.62 142 SER B O 1
ATOM 4907 N N . GLY B 1 143 ? -1.618 39.875 29.016 1 97.75 143 GLY B N 1
ATOM 4908 C CA . GLY B 1 143 ? -1.666 40.594 27.766 1 97.75 143 GLY B CA 1
ATOM 4909 C C . GLY B 1 143 ? -0.467 41.5 27.547 1 97.75 143 GLY B C 1
ATOM 4910 O O . GLY B 1 143 ? -0.389 42.219 26.547 1 97.75 143 GLY B O 1
ATOM 4911 N N . GLU B 1 144 ? 0.415 41.5 28.547 1 98.25 144 GLU B N 1
ATOM 4912 C CA . GLU B 1 144 ? 1.609 42.312 28.391 1 98.25 144 GLU B CA 1
ATOM 4913 C C . GLU B 1 144 ? 2.396 41.938 27.141 1 98.25 144 GLU B C 1
ATOM 4915 O O . GLU B 1 144 ? 2.646 40.75 26.906 1 98.25 144 GLU B O 1
ATOM 4920 N N . VAL B 1 145 ? 2.721 42.906 26.375 1 98.12 145 VAL B N 1
ATOM 4921 C CA . VAL B 1 145 ? 3.441 42.688 25.125 1 98.12 145 VAL B CA 1
ATOM 4922 C C . VAL B 1 145 ? 4.883 43.188 25.266 1 98.12 145 VAL B C 1
ATOM 4924 O O . VAL B 1 145 ? 5.125 44.281 25.75 1 98.12 145 VAL B O 1
ATOM 4927 N N . ILE B 1 146 ? 5.809 42.375 24.828 1 98 146 ILE B N 1
ATOM 4928 C CA . ILE B 1 146 ? 7.219 42.75 24.812 1 98 146 ILE B CA 1
ATOM 4929 C C . ILE B 1 146 ? 7.77 42.656 23.406 1 98 146 ILE B C 1
ATOM 4931 O O . ILE B 1 146 ? 7.469 41.688 22.688 1 98 146 ILE B O 1
ATOM 4935 N N . LYS B 1 147 ? 8.508 43.656 23.016 1 98 147 LYS B N 1
ATOM 4936 C CA . LYS B 1 147 ? 9.242 43.594 21.75 1 98 147 LYS B CA 1
ATOM 4937 C C . LYS B 1 147 ? 10.5 42.75 21.875 1 98 147 LYS B C 1
ATOM 4939 O O . LYS B 1 147 ? 11.258 42.875 22.844 1 98 147 LYS B O 1
ATOM 4944 N N . LEU B 1 148 ? 10.766 41.938 20.953 1 98.44 148 LEU B N 1
ATOM 4945 C CA . LEU B 1 148 ? 11.906 41.031 21.062 1 98.44 148 LEU B CA 1
ATOM 4946 C C . LEU B 1 148 ? 12.977 41.375 20.031 1 98.44 148 LEU B C 1
ATOM 4948 O O . LEU B 1 148 ? 14.047 41.875 20.391 1 98.44 148 LEU B O 1
ATOM 4952 N N . ALA B 1 149 ? 12.727 41.156 18.766 1 98.19 149 ALA B N 1
ATOM 4953 C CA . ALA B 1 149 ? 13.75 41.375 17.75 1 98.19 149 ALA B CA 1
ATOM 4954 C C . ALA B 1 149 ? 13.133 41.844 16.438 1 98.19 149 ALA B C 1
ATOM 4956 O O . ALA B 1 149 ? 12.055 41.375 16.062 1 98.19 149 ALA B O 1
ATOM 4957 N N . THR B 1 150 ? 13.875 42.719 15.758 1 97.62 150 THR B N 1
ATOM 4958 C CA . THR B 1 150 ? 13.5 43.094 14.398 1 97.62 150 THR B CA 1
ATOM 4959 C C . THR B 1 150 ? 14.172 42.188 13.375 1 97.62 150 THR B C 1
ATOM 4961 O O . THR B 1 150 ? 15.375 41.938 13.453 1 97.62 150 THR B O 1
ATOM 4964 N N . LEU B 1 151 ? 13.383 41.719 12.43 1 97.38 151 LEU B N 1
ATOM 4965 C CA . LEU B 1 151 ? 13.875 40.781 11.43 1 97.38 151 LEU B CA 1
ATOM 4966 C C . LEU B 1 151 ? 14.648 41.5 10.336 1 97.38 151 LEU B C 1
ATOM 4968 O O . LEU B 1 151 ? 14.438 42.688 10.102 1 97.38 151 LEU B O 1
ATOM 4972 N N . PRO B 1 152 ? 15.609 40.719 9.664 1 93.62 152 PRO B N 1
ATOM 4973 C CA . PRO B 1 152 ? 16.234 41.281 8.477 1 93.62 152 PRO B CA 1
ATOM 4974 C C . PRO B 1 152 ? 15.234 41.625 7.379 1 93.62 152 PRO B C 1
ATOM 4976 O O . PRO B 1 152 ? 14.086 41.188 7.43 1 93.62 152 PRO B O 1
ATOM 4979 N N . ALA B 1 153 ? 15.773 42.406 6.453 1 90.69 153 ALA B N 1
ATOM 4980 C CA . ALA B 1 153 ? 14.922 42.781 5.32 1 90.69 153 ALA B CA 1
ATOM 4981 C C . ALA B 1 153 ? 14.414 41.531 4.59 1 90.69 153 ALA B C 1
ATOM 4983 O O . ALA B 1 153 ? 15.172 40.594 4.348 1 90.69 153 ALA B O 1
ATOM 4984 N N . ARG B 1 154 ? 13.039 41.469 4.32 1 88.69 154 ARG B N 1
ATOM 4985 C CA . ARG B 1 154 ? 12.375 40.469 3.514 1 88.69 154 ARG B CA 1
ATOM 4986 C C . ARG B 1 154 ? 12.234 39.156 4.293 1 88.69 154 ARG B C 1
ATOM 4988 O O . ARG B 1 154 ? 11.875 38.125 3.723 1 88.69 154 ARG B O 1
ATOM 4995 N N . ALA B 1 155 ? 12.555 39.219 5.527 1 93.38 155 ALA B N 1
ATOM 4996 C CA . ALA B 1 155 ? 12.547 38 6.305 1 93.38 155 ALA B CA 1
ATOM 4997 C C . ALA B 1 155 ? 11.18 37.75 6.953 1 93.38 155 ALA B C 1
ATOM 4999 O O . ALA B 1 155 ? 10.469 38.719 7.258 1 93.38 155 ALA B O 1
ATOM 5000 N N . SER B 1 156 ? 10.805 36.594 7.086 1 93.12 156 SER B N 1
ATOM 5001 C CA . SER B 1 156 ? 9.711 36.125 7.93 1 93.12 156 SER B CA 1
ATOM 5002 C C . SER B 1 156 ? 10.141 34.938 8.789 1 93.12 156 SER B C 1
ATOM 5004 O O . SER B 1 156 ? 11.102 34.219 8.453 1 93.12 156 SER B O 1
ATOM 5006 N N . ILE B 1 157 ? 9.508 34.781 9.93 1 97.31 157 ILE B N 1
ATOM 5007 C C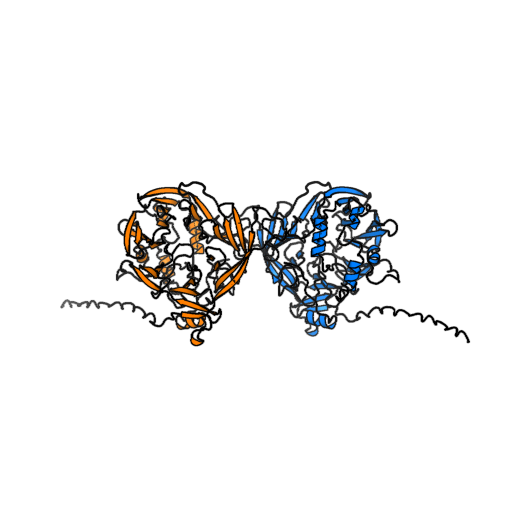A . ILE B 1 157 ? 9.773 33.625 10.773 1 97.31 157 ILE B CA 1
ATOM 5008 C C . ILE B 1 157 ? 8.523 32.75 10.836 1 97.31 157 ILE B C 1
ATOM 5010 O O . ILE B 1 157 ? 7.402 33.25 10.695 1 97.31 157 ILE B O 1
ATOM 5014 N N . ALA B 1 158 ? 8.789 31.453 11.094 1 97.81 158 ALA B N 1
ATOM 5015 C CA . ALA B 1 158 ? 7.68 30.5 11.078 1 97.81 158 ALA B CA 1
ATOM 5016 C C . ALA B 1 158 ? 7.559 29.781 12.422 1 97.81 158 ALA B C 1
ATOM 5018 O O . ALA B 1 158 ? 6.543 29.141 12.703 1 97.81 158 ALA B O 1
ATOM 5019 N N . THR B 1 159 ? 8.594 29.859 13.273 1 98.62 159 THR B N 1
ATOM 5020 C CA . THR B 1 159 ? 8.586 29.062 14.484 1 98.62 159 THR B CA 1
ATOM 5021 C C . THR B 1 159 ? 9.562 29.625 15.516 1 98.62 159 THR B C 1
ATOM 5023 O O . THR B 1 159 ? 10.406 30.453 15.188 1 98.62 159 THR B O 1
ATOM 5026 N N . VAL B 1 160 ? 9.32 29.25 16.766 1 98.88 160 VAL B N 1
ATOM 5027 C CA . VAL B 1 160 ? 10.18 29.547 17.891 1 98.88 160 VAL B CA 1
ATOM 5028 C C . VAL B 1 160 ? 10.562 28.266 18.609 1 98.88 160 VAL B C 1
ATOM 5030 O O . VAL B 1 160 ? 9.734 27.359 18.781 1 98.88 160 VAL B O 1
ATOM 5033 N N . ASN B 1 161 ? 11.844 28.188 19.016 1 98.81 161 ASN B N 1
ATOM 5034 C CA . ASN B 1 161 ? 12.344 26.922 19.547 1 98.81 161 ASN B CA 1
ATOM 5035 C C . ASN B 1 161 ? 11.836 26.656 20.969 1 98.81 161 ASN B C 1
ATOM 5037 O O . ASN B 1 161 ? 11.211 27.531 21.578 1 98.81 161 ASN B O 1
ATOM 5041 N N . ALA B 1 162 ? 12.117 25.516 21.469 1 98.44 162 ALA B N 1
ATOM 5042 C CA . ALA B 1 162 ? 11.5 24.953 22.672 1 98.44 162 ALA B CA 1
ATOM 5043 C C . ALA B 1 162 ? 11.82 25.797 23.906 1 98.44 162 ALA B C 1
ATOM 5045 O O . ALA B 1 162 ? 11.031 25.859 24.844 1 98.44 162 ALA B O 1
ATOM 5046 N N . ASP B 1 163 ? 13 26.406 23.922 1 98.56 163 ASP B N 1
ATOM 5047 C CA . ASP B 1 163 ? 13.359 27.219 25.078 1 98.56 163 ASP B CA 1
ATOM 5048 C C . ASP B 1 163 ? 13.148 28.703 24.812 1 98.56 163 ASP B C 1
ATOM 5050 O O . ASP B 1 163 ? 13.555 29.547 25.625 1 98.56 163 ASP B O 1
ATOM 5054 N N . GLU B 1 164 ? 12.609 29.047 23.672 1 98.75 164 GLU B N 1
ATOM 5055 C CA . GLU B 1 164 ? 12.109 30.375 23.312 1 98.75 164 GLU B CA 1
ATOM 5056 C C . GLU B 1 164 ? 13.25 31.375 23.188 1 98.75 164 GLU B C 1
ATOM 5058 O O . GLU B 1 164 ? 13.078 32.562 23.516 1 98.75 164 GLU B O 1
ATOM 5063 N N . THR B 1 165 ? 14.398 30.891 22.719 1 98.75 165 THR B N 1
ATOM 5064 C CA . THR B 1 165 ? 15.555 31.766 22.562 1 98.75 165 THR B CA 1
ATOM 5065 C C . THR B 1 165 ? 15.766 32.125 21.094 1 98.75 165 THR B C 1
ATOM 5067 O O . THR B 1 165 ? 16.375 33.125 20.781 1 98.75 165 THR B O 1
ATOM 5070 N N . LEU B 1 166 ? 15.297 31.219 20.266 1 98.88 166 LEU B N 1
ATOM 5071 C CA . LEU B 1 166 ? 15.516 31.391 18.828 1 98.88 166 LEU B CA 1
ATOM 5072 C C . LEU B 1 166 ? 14.195 31.344 18.062 1 98.88 166 LEU B C 1
ATOM 5074 O O . LEU B 1 166 ? 13.312 30.547 18.406 1 98.88 166 LEU B O 1
ATOM 5078 N N . ALA B 1 167 ? 14.086 32.188 17.078 1 98.88 167 ALA B N 1
ATOM 5079 C CA . ALA B 1 167 ? 13.109 32 16 1 98.88 167 ALA B CA 1
ATOM 5080 C C . ALA B 1 167 ? 13.789 31.578 14.711 1 98.88 167 ALA B C 1
ATOM 5082 O O . ALA B 1 167 ? 14.984 31.797 14.523 1 98.88 167 ALA B O 1
ATOM 5083 N N . ALA B 1 168 ? 13.086 30.859 13.852 1 98.88 168 ALA B N 1
ATOM 5084 C CA . ALA B 1 168 ? 13.617 30.453 12.555 1 98.88 168 ALA B CA 1
ATOM 5085 C C . ALA B 1 168 ? 12.742 30.938 11.414 1 98.88 168 ALA B C 1
ATOM 5087 O O . ALA B 1 168 ? 11.516 30.969 11.531 1 98.88 168 ALA B O 1
ATOM 5088 N N . GLY B 1 169 ? 13.359 31.312 10.328 1 98.19 169 GLY B N 1
ATOM 5089 C CA . GLY B 1 169 ? 12.68 31.812 9.148 1 98.19 169 GLY B CA 1
ATOM 5090 C C . GLY B 1 169 ? 13.547 31.766 7.898 1 98.19 169 GLY B C 1
ATOM 5091 O O . GLY B 1 169 ? 14.578 31.094 7.879 1 98.19 169 GLY B O 1
ATOM 5092 N N . THR B 1 170 ? 13.047 32.344 6.828 1 96.69 170 THR B N 1
ATOM 5093 C CA . THR B 1 170 ? 13.773 32.469 5.57 1 96.69 170 THR B CA 1
ATOM 5094 C C . THR B 1 170 ? 13.703 33.906 5.039 1 96.69 170 THR B C 1
ATOM 5096 O O . THR B 1 170 ? 12.836 34.656 5.441 1 96.69 170 THR B O 1
ATOM 5099 N N . TYR B 1 171 ? 14.648 34.25 4.266 1 94.25 171 TYR B N 1
ATOM 5100 C CA . TYR B 1 171 ? 14.578 35.438 3.441 1 94.25 171 TYR B CA 1
ATOM 5101 C C . TYR B 1 171 ? 15.242 35.219 2.09 1 94.25 171 TYR B C 1
ATOM 5103 O O . TYR B 1 171 ? 16.156 34.406 1.973 1 94.25 171 TYR B O 1
ATOM 5111 N N . ASN B 1 172 ? 14.75 35.875 1.074 1 91.5 172 ASN B N 1
ATOM 5112 C CA . ASN B 1 172 ? 15.367 35.812 -0.247 1 91.5 172 ASN B CA 1
ATOM 5113 C C . ASN B 1 172 ? 16.703 36.562 -0.276 1 91.5 172 ASN B C 1
ATOM 5115 O O . ASN B 1 172 ? 16.828 37.656 0.304 1 91.5 172 ASN B O 1
ATOM 5119 N N . GLU B 1 173 ? 17.609 36.031 -0.967 1 90.94 173 GLU B N 1
ATOM 5120 C CA . GLU B 1 173 ? 18.953 36.625 -0.997 1 90.94 173 GLU B CA 1
ATOM 5121 C C . GLU B 1 173 ? 18.953 37.938 -1.757 1 90.94 173 GLU B C 1
ATOM 5123 O O . GLU B 1 173 ? 19.672 38.875 -1.391 1 90.94 173 GLU B O 1
ATOM 5128 N N . HIS B 1 174 ? 18.156 38 -2.783 1 88 174 HIS B N 1
ATOM 5129 C CA . HIS B 1 174 ? 18.172 39.188 -3.611 1 88 174 HIS B CA 1
ATOM 5130 C C . HIS B 1 174 ? 16.812 39.906 -3.574 1 88 174 HIS B C 1
ATOM 5132 O O . HIS B 1 174 ? 15.766 39.25 -3.58 1 88 174 HIS B O 1
ATOM 5138 N N . GLU B 1 175 ? 16.859 41.219 -3.541 1 79.12 175 GLU B N 1
ATOM 5139 C CA . GLU B 1 175 ? 15.648 42 -3.486 1 79.12 175 GLU B CA 1
ATOM 5140 C C . GLU B 1 175 ? 14.781 41.781 -4.723 1 79.12 175 GLU B C 1
ATOM 5142 O O . GLU B 1 175 ? 13.547 41.75 -4.629 1 79.12 175 GLU B O 1
ATOM 5147 N N . ASP B 1 176 ? 15.438 41.625 -5.828 1 72.25 176 ASP B N 1
ATOM 5148 C CA . ASP B 1 176 ? 14.727 41.5 -7.098 1 72.25 176 ASP B CA 1
ATOM 5149 C C . ASP B 1 176 ? 13.961 40.188 -7.176 1 72.25 176 ASP B C 1
ATOM 5151 O O . ASP B 1 176 ? 13.008 40.062 -7.945 1 72.25 176 ASP B O 1
ATOM 5155 N N . ASP B 1 177 ? 14.336 39.281 -6.434 1 69.62 177 ASP B N 1
ATOM 5156 C CA . ASP B 1 177 ? 13.711 37.969 -6.5 1 69.62 177 ASP B CA 1
ATOM 5157 C C . ASP B 1 177 ? 12.328 37.969 -5.855 1 69.62 177 ASP B C 1
ATOM 5159 O O . ASP B 1 177 ? 11.516 37.062 -6.098 1 69.62 177 ASP B O 1
ATOM 5163 N N . SER B 1 178 ? 12.133 38.969 -5.145 1 60.84 178 SER B N 1
ATOM 5164 C CA . SER B 1 178 ? 10.852 39.062 -4.449 1 60.84 178 SER B CA 1
ATOM 5165 C C . SER B 1 178 ? 9.703 39.281 -5.434 1 60.84 178 SER B C 1
ATOM 5167 O O . SER B 1 178 ? 8.555 38.938 -5.141 1 60.84 178 SER B O 1
ATOM 5169 N N . THR B 1 179 ? 10.094 39.781 -6.531 1 56.75 179 THR B N 1
ATOM 5170 C CA . THR B 1 179 ? 9.078 39.969 -7.551 1 56.75 179 THR B CA 1
ATOM 5171 C C . THR B 1 179 ? 8.789 38.688 -8.312 1 56.75 179 THR B C 1
ATOM 5173 O O . THR B 1 179 ? 7.812 38.594 -9.055 1 56.75 179 THR B O 1
ATOM 5176 N N . LYS B 1 180 ? 9.594 37.812 -8.141 1 56.56 180 LYS B N 1
ATOM 5177 C CA . LYS B 1 180 ? 9.422 36.562 -8.883 1 56.56 180 LYS B CA 1
ATOM 5178 C C . LYS B 1 180 ? 8.641 35.531 -8.055 1 56.56 180 LYS B C 1
ATOM 5180 O O . LYS B 1 180 ? 8.398 34.406 -8.516 1 56.56 180 LYS B O 1
ATOM 5185 N N . ASP B 1 181 ? 8.391 35.906 -6.965 1 53.03 181 ASP B N 1
ATOM 5186 C CA . ASP B 1 181 ? 7.754 34.938 -6.078 1 53.03 181 ASP B CA 1
ATOM 5187 C C . ASP B 1 181 ? 6.293 34.719 -6.461 1 53.03 181 ASP B C 1
ATOM 5189 O O . ASP B 1 181 ? 5.496 35.656 -6.461 1 53.03 181 ASP B O 1
ATOM 5193 N N . PHE B 1 182 ? 6.078 33.844 -7.348 1 51.78 182 PHE B N 1
ATOM 5194 C CA . PHE B 1 182 ? 4.766 33.5 -7.883 1 51.78 182 PHE B CA 1
ATOM 5195 C C . PHE B 1 182 ? 3.838 33 -6.781 1 51.78 182 PHE B C 1
ATOM 5197 O O . PHE B 1 182 ? 2.625 32.906 -6.977 1 51.78 182 PHE B O 1
ATOM 5204 N N . GLY B 1 183 ? 4.242 33 -5.66 1 43.56 183 GLY B N 1
ATOM 5205 C CA . GLY B 1 183 ? 3.383 32.5 -4.609 1 43.56 183 GLY B CA 1
ATOM 5206 C C . GLY B 1 183 ? 2.723 33.562 -3.783 1 43.56 183 GLY B C 1
ATOM 5207 O O . GLY B 1 183 ? 2.361 34.625 -4.309 1 43.56 183 GLY B O 1
ATOM 5208 N N . ARG B 1 184 ? 2.58 33.5 -2.59 1 42.91 184 ARG B N 1
ATOM 5209 C CA . ARG B 1 184 ? 1.829 34.344 -1.683 1 42.91 184 ARG B CA 1
ATOM 5210 C C . ARG B 1 184 ? 2.152 35.812 -1.927 1 42.91 184 ARG B C 1
ATOM 5212 O O . ARG B 1 184 ? 1.292 36.688 -1.761 1 42.91 184 ARG B O 1
ATOM 5219 N N . ASN B 1 185 ? 3.469 36.125 -2.127 1 36.12 185 ASN B N 1
ATOM 5220 C CA . ASN B 1 185 ? 3.824 37.531 -2.131 1 36.12 185 ASN B CA 1
ATOM 5221 C C . ASN B 1 185 ? 3.846 38.094 -3.547 1 36.12 185 ASN B C 1
ATOM 5223 O O . ASN B 1 185 ? 4.5 39.125 -3.803 1 36.12 185 ASN B O 1
ATOM 5227 N N . ALA B 1 186 ? 3.414 37.438 -4.441 1 37.72 186 ALA B N 1
ATOM 5228 C CA . ALA B 1 186 ? 3.477 38.156 -5.715 1 37.72 186 ALA B CA 1
ATOM 5229 C C . ALA B 1 186 ? 2.475 39.312 -5.754 1 37.72 186 ALA B C 1
ATOM 5231 O O . ALA B 1 186 ? 1.373 39.188 -5.211 1 37.72 186 ALA B O 1
ATOM 5232 N N . PRO B 1 187 ? 2.895 40.375 -6.129 1 34.19 187 PRO B N 1
ATOM 5233 C CA . PRO B 1 187 ? 1.875 41.406 -6.371 1 34.19 187 PRO B CA 1
ATOM 5234 C C . PRO B 1 187 ? 0.724 40.906 -7.238 1 34.19 187 PRO B C 1
ATOM 5236 O O . PRO B 1 187 ? 0.95 40.156 -8.203 1 34.19 187 PRO B O 1
ATOM 5239 N N . VAL B 1 188 ? -0.425 40.688 -6.598 1 36.94 188 VAL B N 1
ATOM 5240 C CA . VAL B 1 188 ? -1.605 40.438 -7.422 1 36.94 188 VAL B CA 1
ATOM 5241 C C . VAL B 1 188 ? -1.492 41.25 -8.727 1 36.94 188 VAL B C 1
ATOM 5243 O O . VAL B 1 188 ? -1.383 42.469 -8.703 1 36.94 188 VAL B O 1
ATOM 5246 N N . THR B 1 189 ? -1.117 40.656 -9.773 1 37.97 189 THR B N 1
ATOM 5247 C CA . THR B 1 189 ? -1.171 41.375 -11.039 1 37.97 189 THR B CA 1
ATOM 5248 C C . THR B 1 189 ? -2.611 41.719 -11.398 1 37.97 189 THR B C 1
ATOM 5250 O O . THR B 1 189 ? -3.551 41.094 -10.914 1 37.97 189 THR B O 1
ATOM 5253 N N . PRO B 1 190 ? -2.746 42.75 -12.133 1 33.88 190 PRO B N 1
ATOM 5254 C CA . PRO B 1 190 ? -4.094 43.062 -12.617 1 33.88 190 PRO B CA 1
ATOM 5255 C C . PRO B 1 190 ? -4.797 41.844 -13.227 1 33.88 190 PRO B C 1
ATOM 5257 O O . PRO B 1 190 ? -6.016 41.719 -13.102 1 33.88 190 PRO B O 1
ATOM 5260 N N . ALA B 1 191 ? -4.074 41.031 -13.742 1 43.31 191 ALA B N 1
ATOM 5261 C CA . ALA B 1 191 ? -4.719 39.875 -14.344 1 43.31 191 ALA B CA 1
ATOM 5262 C C . ALA B 1 191 ? -5.227 38.906 -13.273 1 43.31 191 ALA B C 1
ATOM 5264 O O . ALA B 1 191 ? -6.297 38.312 -13.422 1 43.31 191 ALA B O 1
ATOM 5265 N N . ASP B 1 192 ? -4.469 38.812 -12.258 1 39.81 192 ASP B N 1
ATOM 5266 C CA . ASP B 1 192 ? -4.883 38 -11.133 1 39.81 192 ASP B CA 1
ATOM 5267 C C . ASP B 1 192 ? -6.086 38.594 -10.414 1 39.81 192 ASP B C 1
ATOM 5269 O O . ASP B 1 192 ? -6.988 37.875 -9.977 1 39.81 192 ASP B O 1
ATOM 5273 N N . HIS B 1 193 ? -6.062 39.812 -10.273 1 38.44 193 HIS B N 1
ATOM 5274 C CA . HIS B 1 193 ? -7.219 40.562 -9.797 1 38.44 193 HIS B CA 1
ATOM 5275 C C . HIS B 1 193 ? -8.422 40.344 -10.711 1 38.44 193 HIS B C 1
ATOM 5277 O O . HIS B 1 193 ? -9.555 40.25 -10.234 1 38.44 193 HIS B O 1
ATOM 5283 N N . ALA B 1 194 ? -8.195 40.531 -11.914 1 36.84 194 ALA B N 1
ATOM 5284 C CA . ALA B 1 194 ? -9.242 40.344 -12.906 1 36.84 194 ALA B CA 1
ATOM 5285 C C . ALA B 1 194 ? -9.766 38.906 -12.891 1 36.84 194 ALA B C 1
ATOM 5287 O O . ALA B 1 194 ? -10.977 38.656 -12.977 1 36.84 194 ALA B O 1
ATOM 5288 N N . ALA B 1 195 ? -8.977 38 -12.844 1 38.84 195 ALA B N 1
ATOM 5289 C CA . ALA B 1 195 ? -9.445 36.594 -12.758 1 38.84 195 ALA B CA 1
ATOM 5290 C C . ALA B 1 195 ? -10.227 36.375 -11.469 1 38.84 195 ALA B C 1
ATOM 5292 O O . ALA B 1 195 ? -11.203 35.625 -11.453 1 38.84 195 ALA B O 1
ATOM 5293 N N . ALA B 1 196 ? -9.75 36.969 -10.398 1 37.56 196 ALA B N 1
ATOM 5294 C CA . ALA B 1 196 ? -10.523 36.969 -9.164 1 37.56 196 ALA B CA 1
ATOM 5295 C C . ALA B 1 196 ? -11.852 37.719 -9.359 1 37.56 196 ALA B C 1
ATOM 5297 O O . ALA B 1 196 ? -12.883 37.312 -8.82 1 37.56 196 ALA B O 1
ATOM 5298 N N . THR B 1 197 ? -11.789 38.781 -10.07 1 37.19 197 THR B N 1
ATOM 5299 C CA . THR B 1 197 ? -13.016 39.562 -10.281 1 37.19 197 THR B CA 1
ATOM 5300 C C . THR B 1 197 ? -13.938 38.844 -11.258 1 37.19 197 THR B C 1
ATOM 5302 O O . THR B 1 197 ? -15.156 38.969 -11.195 1 37.19 197 THR B O 1
ATOM 5305 N N . ASN B 1 198 ? -13.391 38.344 -12.328 1 35.75 198 ASN B N 1
ATOM 5306 C CA . ASN B 1 198 ? -14.25 37.75 -13.336 1 35.75 198 ASN B CA 1
ATOM 5307 C C . ASN B 1 198 ? -14.609 36.312 -12.969 1 35.75 198 ASN B C 1
ATOM 5309 O O . ASN B 1 198 ? -15.266 35.625 -13.75 1 35.75 198 ASN B O 1
ATOM 5313 N N . SER B 1 199 ? -13.875 35.656 -12.18 1 34.44 199 SER B N 1
ATOM 5314 C CA . SER B 1 199 ? -14.398 34.375 -11.789 1 34.44 199 SER B CA 1
ATOM 5315 C C . SER B 1 199 ? -15.766 34.5 -11.125 1 34.44 199 SER B C 1
ATOM 5317 O O . SER B 1 199 ? -15.945 35.312 -10.219 1 34.44 199 SER B O 1
ATOM 5319 N N . THR B 1 200 ? -16.781 34.375 -11.914 1 33.81 200 THR B N 1
ATOM 5320 C CA . THR B 1 200 ? -18.109 34.094 -11.359 1 33.81 200 THR B CA 1
ATOM 5321 C C . THR B 1 200 ? -18 33.25 -10.094 1 33.81 200 THR B C 1
ATOM 5323 O O . THR B 1 200 ? -19.016 32.812 -9.555 1 33.81 200 THR B O 1
ATOM 5326 N N . ARG B 1 201 ? -16.781 32.844 -9.906 1 36.31 201 ARG B N 1
ATOM 5327 C CA . ARG B 1 201 ? -16.656 32.031 -8.688 1 36.31 201 ARG B CA 1
ATOM 5328 C C . ARG B 1 201 ? -16.844 32.906 -7.449 1 36.31 201 ARG B C 1
ATOM 5330 O O . ARG B 1 201 ? -16.328 34 -7.379 1 36.31 201 ARG B O 1
ATOM 5337 N N . PRO B 1 202 ? -17.75 32.531 -6.648 1 33.5 202 PRO B N 1
ATOM 5338 C CA . PRO B 1 202 ? -17.875 33.312 -5.402 1 33.5 202 PRO B CA 1
ATOM 5339 C C . PRO B 1 202 ? -16.531 33.781 -4.852 1 33.5 202 PRO B C 1
ATOM 5341 O O . PRO B 1 202 ? -15.508 33.125 -5.082 1 33.5 202 PRO B O 1
ATOM 5344 N N . PRO B 1 203 ? -16.234 35.094 -4.602 1 33.84 203 PRO B N 1
ATOM 5345 C CA . PRO B 1 203 ? -15.023 35.562 -3.951 1 33.84 203 PRO B CA 1
ATOM 5346 C C . PRO B 1 203 ? -14.391 34.531 -3.027 1 33.84 203 PRO B C 1
ATOM 5348 O O . PRO B 1 203 ? -15.094 33.844 -2.277 1 33.84 203 PRO B O 1
ATOM 5351 N N . THR B 1 204 ? -13.391 33.812 -3.473 1 38.78 204 THR B N 1
ATOM 5352 C CA . THR B 1 204 ? -12.609 32.969 -2.594 1 38.78 204 THR B CA 1
ATOM 5353 C C . THR B 1 204 ? -12.57 33.531 -1.177 1 38.78 204 THR B C 1
ATOM 5355 O O . THR B 1 204 ? -12.359 34.719 -0.986 1 38.78 204 THR B O 1
ATOM 5358 N N . GLN B 1 205 ? -13.375 33.062 -0.408 1 40.16 205 GLN B N 1
ATOM 5359 C CA . GLN B 1 205 ? -13.32 33.438 1 1 40.16 205 GLN B CA 1
ATOM 5360 C C . GLN B 1 205 ? -11.891 33.719 1.441 1 40.16 205 GLN B C 1
ATOM 5362 O O . GLN B 1 205 ? -11.031 32.844 1.384 1 40.16 205 GLN B O 1
ATOM 5367 N N . PRO B 1 206 ? -11.547 35.031 1.389 1 42.97 206 PRO B N 1
ATOM 5368 C CA . PRO B 1 206 ? -10.289 35.344 2.059 1 42.97 206 PRO B CA 1
ATOM 5369 C C . PRO B 1 206 ? -10.211 34.781 3.477 1 42.97 206 PRO B C 1
ATOM 5371 O O . PRO B 1 206 ? -11.234 34.688 4.164 1 42.97 206 PRO B O 1
ATOM 5374 N N . GLY B 1 207 ? -9.43 33.875 3.764 1 47.41 207 GLY B N 1
ATOM 5375 C CA . GLY B 1 207 ? -9.32 33.375 5.133 1 47.41 207 GLY B CA 1
ATOM 5376 C C . GLY B 1 207 ? -8.039 32.625 5.391 1 47.41 207 GLY B C 1
ATOM 5377 O O . GLY B 1 207 ? -7.293 32.312 4.457 1 47.41 207 GLY B O 1
ATOM 5378 N N . PHE B 1 208 ? -7.84 32.5 6.562 1 52.59 208 PHE B N 1
ATOM 5379 C CA . PHE B 1 208 ? -6.742 31.688 7.055 1 52.59 208 PHE B CA 1
ATOM 5380 C C . PHE B 1 208 ? -6.895 30.25 6.602 1 52.59 208 PHE B C 1
ATOM 5382 O O . PHE B 1 208 ? -7.996 29.688 6.637 1 52.59 208 PHE B O 1
ATOM 5389 N N . LEU B 1 209 ? -5.977 29.625 5.965 1 65.62 209 LEU B N 1
ATOM 5390 C CA . LEU B 1 209 ? -5.883 28.188 5.719 1 65.62 209 LEU B CA 1
ATOM 5391 C C . LEU B 1 209 ? -6.633 27.812 4.449 1 65.62 209 LEU B C 1
ATOM 5393 O O . LEU B 1 209 ? -7 26.641 4.266 1 65.62 209 LEU B O 1
ATOM 5397 N N . VAL B 1 210 ? -7.039 28.844 3.553 1 58.88 210 VAL B N 1
ATOM 5398 C CA . VAL B 1 210 ? -7.77 28.562 2.32 1 58.88 210 VAL B CA 1
ATOM 5399 C C . VAL B 1 210 ? -6.785 28.328 1.178 1 58.88 210 VAL B C 1
ATOM 5401 O O . VAL B 1 210 ? -5.871 29.125 0.963 1 58.88 210 VAL B O 1
ATOM 5404 N N . GLN B 1 211 ? -7.023 27.266 0.461 1 67.88 211 GLN B N 1
ATOM 5405 C CA . GLN B 1 211 ? -6.16 26.938 -0.667 1 67.88 211 GLN B CA 1
ATOM 5406 C C . GLN B 1 211 ? -6.555 27.719 -1.914 1 67.88 211 GLN B C 1
ATOM 5408 O O . GLN B 1 211 ? -7.742 27.859 -2.221 1 67.88 211 GLN B O 1
ATOM 5413 N N . ALA B 1 212 ? -5.527 28.125 -2.68 1 64.25 212 ALA B N 1
ATOM 5414 C CA . ALA B 1 212 ? -5.766 28.812 -3.949 1 64.25 212 ALA B CA 1
ATOM 5415 C C . ALA B 1 212 ? -6.164 27.828 -5.039 1 64.25 212 ALA B C 1
ATOM 5417 O O . ALA B 1 212 ? -5.719 26.672 -5.031 1 64.25 212 ALA B O 1
ATOM 5418 N N . GLU B 1 213 ? -6.992 28.172 -6.008 1 60.19 213 GLU B N 1
ATOM 5419 C CA . GLU B 1 213 ? -7.465 27.312 -7.094 1 60.19 213 GLU B CA 1
ATOM 5420 C C . GLU B 1 213 ? -6.312 26.844 -7.977 1 60.19 213 GLU B C 1
ATOM 5422 O O . GLU B 1 213 ? -6.32 25.734 -8.484 1 60.19 213 GLU B O 1
ATOM 5427 N N . ASN B 1 214 ? -5.348 27.656 -8.086 1 68.62 214 ASN B N 1
ATOM 5428 C CA . ASN B 1 214 ? -4.23 27.312 -8.961 1 68.62 214 ASN B CA 1
ATOM 5429 C C . ASN B 1 214 ? -2.973 26.984 -8.164 1 68.62 214 ASN B C 1
ATOM 5431 O O . ASN B 1 214 ? -1.858 27.25 -8.617 1 68.62 214 ASN B O 1
ATOM 5435 N N . LYS B 1 215 ? -3.23 26.453 -7.023 1 73.38 215 LYS B N 1
ATOM 5436 C CA . LYS B 1 215 ? -2.129 26.156 -6.109 1 73.38 215 LYS B CA 1
ATOM 5437 C C . LYS B 1 215 ? -1.083 25.266 -6.773 1 73.38 215 LYS B C 1
ATOM 5439 O O . LYS B 1 215 ? 0.119 25.516 -6.645 1 73.38 215 LYS B O 1
ATOM 5444 N N . GLY B 1 216 ? -1.508 24.312 -7.473 1 74.56 216 GLY B N 1
ATOM 5445 C CA . GLY B 1 216 ? -0.585 23.391 -8.133 1 74.56 216 GLY B CA 1
ATOM 5446 C C . GLY B 1 216 ? 0.323 24.094 -9.133 1 74.56 216 GLY B C 1
ATOM 5447 O O . GLY B 1 216 ? 1.539 23.875 -9.117 1 74.56 216 GLY B O 1
ATOM 5448 N N . GLN B 1 217 ? -0.226 24.844 -9.938 1 76.88 217 GLN B N 1
ATOM 5449 C CA . GLN B 1 217 ? 0.539 25.578 -10.953 1 76.88 217 GLN B CA 1
ATOM 5450 C C . GLN B 1 217 ? 1.488 26.578 -10.305 1 76.88 217 GLN B C 1
ATOM 5452 O O . GLN B 1 217 ? 2.629 26.734 -10.75 1 76.88 217 GLN B O 1
ATOM 5457 N N . MET B 1 218 ? 0.971 27.203 -9.297 1 76.19 218 MET B N 1
ATOM 5458 C CA . MET B 1 218 ? 1.798 28.172 -8.586 1 76.19 218 MET B CA 1
ATOM 5459 C C . MET B 1 218 ? 3 27.484 -7.941 1 76.19 218 MET B C 1
ATOM 5461 O O . MET B 1 218 ? 4.113 28.016 -7.98 1 76.19 218 MET B O 1
ATOM 5465 N N . MET B 1 219 ? 2.748 26.359 -7.441 1 83.12 219 MET B N 1
ATOM 5466 C CA . MET B 1 219 ? 3.834 25.609 -6.809 1 83.12 219 MET B CA 1
ATOM 5467 C C . MET B 1 219 ? 4.883 25.203 -7.832 1 83.12 219 MET B C 1
ATOM 5469 O O . MET B 1 219 ? 6.086 25.281 -7.566 1 83.12 219 MET B O 1
ATOM 5473 N N . GLU B 1 220 ? 4.43 24.797 -8.969 1 84.69 220 GLU B N 1
ATOM 5474 C CA . GLU B 1 220 ? 5.34 24.391 -10.031 1 84.69 220 GLU B CA 1
ATOM 5475 C C . GLU B 1 220 ? 6.203 25.562 -10.492 1 84.69 220 GLU B C 1
ATOM 5477 O O . GLU B 1 220 ? 7.41 25.406 -10.695 1 84.69 220 GLU B O 1
ATOM 5482 N N . ARG B 1 221 ? 5.621 26.641 -10.633 1 82.88 221 ARG B N 1
ATOM 5483 C CA . ARG B 1 221 ? 6.336 27.828 -11.102 1 82.88 221 ARG B CA 1
ATOM 5484 C C . ARG B 1 221 ? 7.371 28.281 -10.078 1 82.88 221 ARG B C 1
ATOM 5486 O O . ARG B 1 221 ? 8.5 28.625 -10.445 1 82.88 221 ARG B O 1
ATOM 5493 N N . ARG B 1 222 ? 6.938 28.297 -8.883 1 85.88 222 ARG B N 1
ATOM 5494 C CA . ARG B 1 222 ? 7.859 28.719 -7.84 1 85.88 222 ARG B CA 1
ATOM 5495 C C . ARG B 1 222 ? 9.055 27.781 -7.75 1 85.88 222 ARG B C 1
ATOM 5497 O O . ARG B 1 222 ? 10.195 28.219 -7.59 1 85.88 222 ARG B O 1
ATOM 5504 N N . LEU B 1 223 ? 8.82 26.531 -7.812 1 87.38 223 LEU B N 1
ATOM 5505 C CA . LEU B 1 223 ? 9.891 25.547 -7.77 1 87.38 223 LEU B CA 1
ATOM 5506 C C . LEU B 1 223 ? 10.852 25.734 -8.938 1 87.38 223 LEU B C 1
ATOM 5508 O O . LEU B 1 223 ? 12.07 25.703 -8.758 1 87.38 223 LEU B O 1
ATOM 5512 N N . ALA B 1 224 ? 10.344 25.969 -10.109 1 86.94 224 ALA B N 1
ATOM 5513 C CA . ALA B 1 224 ? 11.141 26.094 -11.32 1 86.94 224 ALA B CA 1
ATOM 5514 C C . ALA B 1 224 ? 11.984 27.375 -11.289 1 86.94 224 ALA B C 1
ATOM 5516 O O . ALA B 1 224 ? 13.039 27.453 -11.922 1 86.94 224 ALA B O 1
ATOM 5517 N N . ALA B 1 225 ? 11.539 28.359 -10.492 1 88.25 225 ALA B N 1
ATOM 5518 C CA . ALA B 1 225 ? 12.211 29.656 -10.453 1 88.25 225 ALA B CA 1
ATOM 5519 C C . ALA B 1 225 ? 13.531 29.562 -9.703 1 88.25 225 ALA B C 1
ATOM 5521 O O . ALA B 1 225 ? 14.414 30.422 -9.867 1 88.25 225 ALA B O 1
ATOM 5522 N N . ARG B 1 226 ? 13.719 28.625 -8.852 1 91.88 226 ARG B N 1
ATOM 5523 C CA . ARG B 1 226 ? 14.969 28.391 -8.133 1 91.88 226 ARG B CA 1
ATOM 5524 C C . ARG B 1 226 ? 15.461 29.672 -7.469 1 91.88 226 ARG B C 1
ATOM 5526 O O . ARG B 1 226 ? 16.625 30.031 -7.613 1 91.88 226 ARG B O 1
ATOM 5533 N N . ILE B 1 227 ? 14.547 30.359 -6.785 1 91.44 227 ILE B N 1
ATOM 5534 C CA . ILE B 1 227 ? 14.875 31.625 -6.137 1 91.44 227 ILE B CA 1
ATOM 5535 C C . ILE B 1 227 ? 15.828 31.375 -4.969 1 91.44 227 ILE B C 1
ATOM 5537 O O . ILE B 1 227 ? 15.492 30.625 -4.039 1 91.44 227 ILE B O 1
ATOM 5541 N N . PRO B 1 228 ? 16.984 31.969 -5 1 94 228 PRO B N 1
ATOM 5542 C CA . PRO B 1 228 ? 17.922 31.766 -3.895 1 94 228 PRO B CA 1
ATOM 5543 C C . PRO B 1 228 ? 17.391 32.281 -2.564 1 94 228 PRO B C 1
ATOM 5545 O O . PRO B 1 228 ? 16.891 33.406 -2.498 1 94 228 PRO B O 1
ATOM 5548 N N . LEU B 1 229 ? 17.438 31.562 -1.523 1 94.25 229 LEU B N 1
ATOM 5549 C CA . LEU B 1 229 ? 16.969 31.969 -0.203 1 94.25 229 LEU B CA 1
ATOM 5550 C C . LEU B 1 229 ? 17.922 31.484 0.886 1 94.25 229 LEU B C 1
ATOM 5552 O O . LEU B 1 229 ? 18.766 30.609 0.642 1 94.25 229 LEU B O 1
ATOM 5556 N N . VAL B 1 230 ? 17.781 32.125 2.037 1 96.69 230 VAL B N 1
ATOM 5557 C CA . VAL B 1 230 ? 18.578 31.797 3.211 1 96.69 230 VAL B CA 1
ATOM 5558 C C . VAL B 1 230 ? 17.672 31.312 4.336 1 96.69 230 VAL B C 1
ATOM 5560 O O . VAL B 1 230 ? 16.672 31.953 4.652 1 96.69 230 VAL B O 1
ATOM 5563 N N . LEU B 1 231 ? 17.922 30.141 4.82 1 98.38 231 LEU B N 1
ATOM 5564 C CA . LEU B 1 231 ? 17.375 29.688 6.09 1 98.38 231 LEU B CA 1
ATOM 5565 C C . LEU B 1 231 ? 18.188 30.219 7.262 1 98.38 231 LEU B C 1
ATOM 5567 O O . LEU B 1 231 ? 19.406 30.078 7.285 1 98.38 231 LEU B O 1
ATOM 5571 N N . PHE B 1 232 ? 17.469 30.828 8.195 1 98.5 232 PHE B N 1
ATOM 5572 C CA . PHE B 1 232 ? 18.219 31.453 9.281 1 98.5 232 PHE B CA 1
ATOM 5573 C C . PHE B 1 232 ? 17.5 31.266 10.617 1 98.5 232 PHE B C 1
ATOM 5575 O O . PHE B 1 232 ? 16.344 30.859 10.648 1 98.5 232 PHE B O 1
ATOM 5582 N N . THR B 1 233 ? 18.266 31.453 11.695 1 98.81 233 THR B N 1
ATOM 5583 C CA . THR B 1 233 ? 17.703 31.688 13.023 1 98.81 233 THR B CA 1
ATOM 5584 C C . THR B 1 233 ? 18.047 33.094 13.531 1 98.81 233 THR B C 1
ATOM 5586 O O . THR B 1 233 ? 19.016 33.688 13.062 1 98.81 233 THR B O 1
ATOM 5589 N N . ILE B 1 234 ? 17.234 33.562 14.445 1 98.81 234 ILE B N 1
ATOM 5590 C CA . ILE B 1 234 ? 17.5 34.844 15.102 1 98.81 234 ILE B CA 1
ATOM 5591 C C . ILE B 1 234 ? 17.328 34.688 16.609 1 98.81 234 ILE B C 1
ATOM 5593 O O . ILE B 1 234 ? 16.344 34.094 17.078 1 98.81 234 ILE B O 1
ATOM 5597 N N . ASN B 1 235 ? 18.359 35.156 17.281 1 98.81 235 ASN B N 1
ATOM 5598 C CA . ASN B 1 235 ? 18.266 35.188 18.734 1 98.81 235 ASN B CA 1
ATOM 5599 C C . ASN B 1 235 ? 17.281 36.25 19.203 1 98.81 235 ASN B C 1
ATOM 5601 O O . ASN B 1 235 ? 17.406 37.438 18.859 1 98.81 235 ASN B O 1
ATOM 5605 N N . LEU B 1 236 ? 16.344 35.906 20.016 1 98.69 236 LEU B N 1
ATOM 5606 C CA . LEU B 1 236 ? 15.219 36.75 20.344 1 98.69 236 LEU B CA 1
ATOM 5607 C C . LEU B 1 236 ? 15.602 37.75 21.438 1 98.69 236 LEU B C 1
ATOM 5609 O O . LEU B 1 236 ? 14.883 38.719 21.656 1 98.69 236 LEU B O 1
ATOM 5613 N N . GLN B 1 237 ? 16.703 37.594 22.062 1 97.75 237 GLN B N 1
ATOM 5614 C CA . GLN B 1 237 ? 17.188 38.531 23.062 1 97.75 237 GLN B CA 1
ATOM 5615 C C . GLN B 1 237 ? 18.172 39.531 22.453 1 97.75 237 GLN B C 1
ATOM 5617 O O . GLN B 1 237 ? 18.078 40.719 22.734 1 97.75 237 GLN B O 1
ATOM 5622 N N . THR B 1 238 ? 19.047 39.031 21.547 1 97.88 238 THR B N 1
ATOM 5623 C CA . THR B 1 238 ? 20.125 39.875 21.062 1 97.88 238 THR B CA 1
ATOM 5624 C C . THR B 1 238 ? 19.844 40.406 19.656 1 97.88 238 THR B C 1
ATOM 5626 O O . THR B 1 238 ? 20.453 41.375 19.203 1 97.88 238 THR B O 1
ATOM 5629 N N . GLY B 1 239 ? 18.984 39.688 19 1 97.75 239 GLY B N 1
ATOM 5630 C CA . GLY B 1 239 ? 18.719 40.031 17.609 1 97.75 239 GLY B CA 1
ATOM 5631 C C . GLY B 1 239 ? 19.766 39.5 16.656 1 97.75 239 GLY B C 1
ATOM 5632 O O . GLY B 1 239 ? 19.734 39.812 15.453 1 97.75 239 GLY B O 1
ATOM 5633 N N . LYS B 1 240 ? 20.672 38.656 17.156 1 98.12 240 LYS B N 1
ATOM 5634 C CA . LYS B 1 240 ? 21.719 38.125 16.312 1 98.12 240 LYS B CA 1
ATOM 5635 C C . LYS B 1 240 ? 21.172 37.094 15.32 1 98.12 240 LYS B C 1
ATOM 5637 O O . LYS B 1 240 ? 20.484 36.156 15.719 1 98.12 240 LYS B O 1
ATOM 5642 N N . VAL B 1 241 ? 21.484 37.281 14.062 1 98.06 241 VAL B N 1
ATOM 5643 C CA . VAL B 1 241 ? 21.047 36.406 12.992 1 98.06 241 VAL B CA 1
ATOM 5644 C C . VAL B 1 241 ? 22.141 35.375 12.703 1 98.06 241 VAL B C 1
ATOM 5646 O O . VAL B 1 241 ? 23.328 35.719 12.625 1 98.06 241 VAL B O 1
ATOM 5649 N N . THR B 1 242 ? 21.797 34.094 12.609 1 98.38 242 THR B N 1
ATOM 5650 C CA . THR B 1 242 ? 22.656 33 12.156 1 98.38 242 THR B CA 1
ATOM 5651 C C . THR B 1 242 ? 22.109 32.375 10.898 1 98.38 242 THR B C 1
ATOM 5653 O O . THR B 1 242 ? 21 31.812 10.906 1 98.38 242 THR B O 1
ATOM 5656 N N . GLU B 1 243 ? 22.875 32.406 9.836 1 98.12 243 GLU B N 1
ATOM 5657 C CA . GLU B 1 243 ? 22.469 31.734 8.602 1 98.12 243 GLU B CA 1
ATOM 5658 C C . GLU B 1 243 ? 22.812 30.25 8.648 1 98.12 243 GLU B C 1
ATOM 5660 O O . GLU B 1 243 ? 23.953 29.875 8.898 1 98.12 243 GLU B O 1
ATOM 5665 N N . LEU B 1 244 ? 21.875 29.453 8.422 1 98.25 244 LEU B N 1
ATOM 5666 C CA . LEU B 1 244 ? 22.062 28 8.516 1 98.25 244 LEU B CA 1
ATOM 5667 C C . LEU B 1 244 ? 22.422 27.406 7.16 1 98.25 244 LEU B C 1
ATOM 5669 O O . LEU B 1 244 ? 23.281 26.516 7.07 1 98.25 244 LEU B O 1
ATOM 5673 N N . LEU B 1 245 ? 21.672 27.828 6.152 1 96.12 245 LEU B N 1
ATOM 5674 C CA . LEU B 1 245 ? 21.938 27.266 4.828 1 96.12 245 LEU B CA 1
ATOM 5675 C C . LEU B 1 245 ? 21.484 28.25 3.736 1 96.12 245 LEU B C 1
ATOM 5677 O O . LEU B 1 245 ? 20.547 29.016 3.934 1 96.12 245 LEU B O 1
ATOM 5681 N N . HIS B 1 246 ? 22.25 28.234 2.625 1 96.44 246 HIS B N 1
ATOM 5682 C CA . HIS B 1 246 ? 21.875 28.859 1.37 1 96.44 246 HIS B CA 1
ATOM 5683 C C . HIS B 1 246 ? 21.328 27.844 0.38 1 96.44 246 HIS B C 1
ATOM 5685 O O . HIS B 1 246 ? 21.906 26.781 0.194 1 96.44 246 HIS B O 1
ATOM 5691 N N . SER B 1 247 ? 20.141 28.125 -0.153 1 95.94 247 SER B N 1
ATOM 5692 C CA . SER B 1 247 ? 19.516 27.125 -1.016 1 95.94 247 SER B CA 1
ATOM 5693 C C . SER B 1 247 ? 18.75 27.781 -2.164 1 95.94 247 SER B C 1
ATOM 5695 O O . SER B 1 247 ? 18.328 28.938 -2.055 1 95.94 247 SER B O 1
ATOM 5697 N N . THR B 1 248 ? 18.641 27.047 -3.283 1 94.69 248 THR B N 1
ATOM 5698 C CA . THR B 1 248 ? 17.719 27.438 -4.336 1 94.69 248 THR B CA 1
ATOM 5699 C C . THR B 1 248 ? 16.453 26.578 -4.309 1 94.69 248 THR B C 1
ATOM 5701 O O . THR B 1 248 ? 15.516 26.812 -5.078 1 94.69 248 THR B O 1
ATOM 5704 N N . ASP B 1 249 ? 16.422 25.531 -3.447 1 94.69 249 ASP B N 1
ATOM 5705 C CA . ASP B 1 249 ? 15.164 24.859 -3.164 1 94.69 249 ASP B CA 1
ATOM 5706 C C . ASP B 1 249 ? 14.211 25.797 -2.402 1 94.69 249 ASP B C 1
ATOM 5708 O O . ASP B 1 249 ? 14.656 26.734 -1.733 1 94.69 249 ASP B O 1
ATOM 5712 N N . TRP B 1 250 ? 12.953 25.562 -2.566 1 93.75 250 TRP B N 1
ATOM 5713 C CA . TRP B 1 250 ? 11.953 26.312 -1.824 1 93.75 250 TRP B CA 1
ATOM 5714 C C . TRP B 1 250 ? 11.812 25.797 -0.401 1 93.75 250 TRP B C 1
ATOM 5716 O O . TRP B 1 250 ? 11.078 24.828 -0.159 1 93.75 250 TRP B O 1
ATOM 5726 N N . VAL B 1 251 ? 12.469 26.469 0.537 1 95.38 251 VAL B N 1
ATOM 5727 C CA . VAL B 1 251 ? 12.5 26.047 1.934 1 95.38 251 VAL B CA 1
ATOM 5728 C C . VAL B 1 251 ? 11.32 26.656 2.686 1 95.38 251 VAL B C 1
ATOM 5730 O O . VAL B 1 251 ? 11.109 27.875 2.639 1 95.38 251 VAL B O 1
ATOM 5733 N N . ASN B 1 252 ? 10.547 25.766 3.383 1 93.38 252 ASN B N 1
ATOM 5734 C CA . ASN B 1 252 ? 9.359 26.203 4.109 1 93.38 252 ASN B CA 1
ATOM 5735 C C . ASN B 1 252 ? 9.008 25.234 5.234 1 93.38 252 ASN B C 1
ATOM 5737 O O . ASN B 1 252 ? 9.789 24.344 5.57 1 93.38 252 ASN B O 1
ATOM 5741 N N . HIS B 1 253 ? 7.848 25.5 5.863 1 95 253 HIS B N 1
ATOM 5742 C CA . HIS B 1 253 ? 7.277 24.656 6.91 1 95 253 HIS B CA 1
ATOM 5743 C C . HIS B 1 253 ? 8.297 24.375 8.008 1 95 253 HIS B C 1
ATOM 5745 O O . HIS B 1 253 ? 8.531 23.219 8.359 1 95 253 HIS B O 1
ATOM 5751 N N . LEU B 1 254 ? 8.859 25.438 8.5 1 98.38 254 LEU B N 1
ATOM 5752 C CA . LEU B 1 254 ? 9.836 25.328 9.57 1 98.38 254 LEU B CA 1
ATOM 5753 C C . LEU B 1 254 ? 9.156 24.969 10.891 1 98.38 254 LEU B C 1
ATOM 5755 O O . LEU B 1 254 ? 8.164 25.594 11.273 1 98.38 254 LEU B O 1
ATOM 5759 N N . LEU B 1 255 ? 9.68 23.938 11.547 1 98.62 255 LEU B N 1
ATOM 5760 C CA . LEU B 1 255 ? 9.172 23.5 12.844 1 98.62 255 LEU B CA 1
ATOM 5761 C C . LEU B 1 255 ? 10.32 23.109 13.766 1 98.62 255 LEU B C 1
ATOM 5763 O O . LEU B 1 255 ? 11.008 22.109 13.516 1 98.62 255 LEU B O 1
ATOM 5767 N N . PHE B 1 256 ? 10.484 23.922 14.859 1 98.75 256 PHE B N 1
ATOM 5768 C CA . PHE B 1 256 ? 11.43 23.469 15.875 1 98.75 256 PHE B CA 1
ATOM 5769 C C . PHE B 1 256 ? 10.891 22.25 16.609 1 98.75 256 PHE B C 1
ATOM 5771 O O . PHE B 1 256 ? 9.68 22.125 16.812 1 98.75 256 PHE B O 1
ATOM 5778 N N . SER B 1 257 ? 11.812 21.375 17.016 1 98.31 257 SER B N 1
ATOM 5779 C CA . SER B 1 257 ? 11.445 20.328 17.969 1 98.31 257 SER B CA 1
ATOM 5780 C C . SER B 1 257 ? 10.812 20.906 19.219 1 98.31 257 SER B C 1
ATOM 5782 O O . SER B 1 257 ? 11.281 21.922 19.75 1 98.31 257 SER B O 1
ATOM 5784 N N . PRO B 1 258 ? 9.758 20.297 19.625 1 97.69 258 PRO B N 1
ATOM 5785 C CA . PRO B 1 258 ? 9.141 20.797 20.859 1 97.69 258 PRO B CA 1
ATOM 5786 C C . PRO B 1 258 ? 9.961 20.469 22.094 1 97.69 258 PRO B C 1
ATOM 5788 O O . PRO B 1 258 ? 9.656 20.953 23.188 1 97.69 258 PRO B O 1
ATOM 5791 N N . ALA B 1 259 ? 10.992 19.625 21.953 1 96.94 259 ALA B N 1
ATOM 5792 C CA . ALA B 1 259 ? 11.75 19.156 23.109 1 96.94 259 ALA B CA 1
ATOM 5793 C C . ALA B 1 259 ? 13.211 19.578 23.016 1 96.94 259 ALA B C 1
ATOM 5795 O O . ALA B 1 259 ? 13.797 20.016 24.016 1 96.94 259 ALA B O 1
ATOM 5796 N N . ASP B 1 260 ? 13.797 19.484 21.875 1 97.75 260 ASP B N 1
ATOM 5797 C CA . ASP B 1 260 ? 15.195 19.844 21.672 1 97.75 260 ASP B CA 1
ATOM 5798 C C . ASP B 1 260 ? 15.32 21.188 20.969 1 97.75 260 ASP B C 1
ATOM 5800 O O . ASP B 1 260 ? 15.078 21.297 19.766 1 97.75 260 ASP B O 1
ATOM 5804 N N . PRO B 1 261 ? 15.719 22.266 21.672 1 98.38 261 PRO B N 1
ATOM 5805 C CA . PRO B 1 261 ? 15.727 23.609 21.094 1 98.38 261 PRO B CA 1
ATOM 5806 C C . PRO B 1 261 ? 16.766 23.766 19.984 1 98.38 261 PRO B C 1
ATOM 5808 O O . PRO B 1 261 ? 16.781 24.797 19.297 1 98.38 261 PRO B O 1
ATOM 5811 N N . THR B 1 262 ? 17.578 22.734 19.719 1 98.12 262 THR B N 1
ATOM 5812 C CA . THR B 1 262 ? 18.641 22.875 18.734 1 98.12 262 THR B CA 1
ATOM 5813 C C . THR B 1 262 ? 18.25 22.219 17.422 1 98.12 262 THR B C 1
ATOM 5815 O O . THR B 1 262 ? 19 22.25 16.453 1 98.12 262 THR B O 1
ATOM 5818 N N . LEU B 1 263 ? 17.094 21.625 17.359 1 98.25 263 LEU B N 1
ATOM 5819 C CA . LEU B 1 263 ? 16.688 20.859 16.188 1 98.25 263 LEU B CA 1
ATOM 5820 C C . LEU B 1 263 ? 15.578 21.578 15.43 1 98.25 263 LEU B C 1
ATOM 5822 O O . LEU B 1 263 ? 14.539 21.906 16.016 1 98.25 263 LEU B O 1
ATOM 5826 N N . LEU B 1 264 ? 15.812 21.781 14.141 1 98.69 264 LEU B N 1
ATOM 5827 C CA . LEU B 1 264 ? 14.859 22.438 13.25 1 98.69 264 LEU B CA 1
ATOM 5828 C C . LEU B 1 264 ? 14.516 21.547 12.062 1 98.69 264 LEU B C 1
ATOM 5830 O O . LEU B 1 264 ? 15.414 21.078 11.359 1 98.69 264 LEU B O 1
ATOM 5834 N N . MET B 1 265 ? 13.242 21.234 11.945 1 98.62 265 MET B N 1
ATOM 5835 C CA . MET B 1 265 ? 12.742 20.562 10.75 1 98.62 265 MET B CA 1
ATOM 5836 C C . MET B 1 265 ? 12.305 21.578 9.695 1 98.62 265 MET B C 1
ATOM 5838 O O . MET B 1 265 ? 11.734 22.625 10.031 1 98.62 265 MET B O 1
ATOM 5842 N N . TYR B 1 266 ? 12.562 21.328 8.461 1 98.31 266 TYR B N 1
ATOM 5843 C CA . TYR B 1 266 ? 12.078 22.141 7.352 1 98.31 266 TYR B CA 1
ATOM 5844 C C . TYR B 1 266 ? 11.797 21.266 6.129 1 98.31 266 TYR B C 1
ATOM 5846 O O . TYR B 1 266 ? 12.094 20.078 6.125 1 98.31 266 TYR B O 1
ATOM 5854 N N . CYS B 1 267 ? 11.172 21.859 5.145 1 97.81 267 CYS B N 1
ATOM 5855 C CA . CYS B 1 267 ? 10.875 21.078 3.949 1 97.81 267 CYS B CA 1
ATOM 5856 C C . CYS B 1 267 ? 11.406 21.766 2.699 1 97.81 267 CYS B C 1
ATOM 5858 O O . CYS B 1 267 ? 11.672 22.969 2.715 1 97.81 267 CYS B O 1
ATOM 5860 N N . HIS B 1 268 ? 11.695 20.984 1.686 1 96.94 268 HIS B N 1
ATOM 5861 C CA . HIS B 1 268 ? 11.68 21.469 0.31 1 96.94 268 HIS B CA 1
ATOM 5862 C C . HIS B 1 268 ? 10.258 21.484 -0.247 1 96.94 268 HIS B C 1
ATOM 5864 O O . HIS B 1 268 ? 9.688 20.422 -0.532 1 96.94 268 HIS B O 1
ATOM 5870 N N . GLU B 1 269 ? 9.742 22.672 -0.402 1 94.5 269 GLU B N 1
ATOM 5871 C CA . GLU B 1 269 ? 8.359 22.797 -0.861 1 94.5 269 GLU B CA 1
ATOM 5872 C C . GLU B 1 269 ? 8.266 22.609 -2.371 1 94.5 269 GLU B C 1
ATOM 5874 O O . GLU B 1 269 ? 9.258 22.734 -3.086 1 94.5 269 GLU B O 1
ATOM 5879 N N . GLY B 1 270 ? 7.109 22.266 -2.887 1 92.5 270 GLY B N 1
ATOM 5880 C CA . GLY B 1 270 ? 6.789 21.938 -4.266 1 92.5 270 GLY B CA 1
ATOM 5881 C C . GLY B 1 270 ? 5.871 20.734 -4.395 1 92.5 270 GLY B C 1
ATOM 5882 O O . GLY B 1 270 ? 5.438 20.172 -3.389 1 92.5 270 GLY B O 1
ATOM 5883 N N . PRO B 1 271 ? 5.562 20.516 -5.723 1 92.06 271 PRO B N 1
ATOM 5884 C CA . PRO B 1 271 ? 4.891 19.219 -5.848 1 92.06 271 PRO B CA 1
ATOM 5885 C C . PRO B 1 271 ? 5.68 18.078 -5.203 1 92.06 271 PRO B C 1
ATOM 5887 O O . PRO B 1 271 ? 6.867 17.906 -5.496 1 92.06 271 PRO B O 1
ATOM 5890 N N . TRP B 1 272 ? 5.047 17.312 -4.406 1 95.19 272 TRP B N 1
ATOM 5891 C CA . TRP B 1 272 ? 5.75 16.391 -3.521 1 95.19 272 TRP B CA 1
ATOM 5892 C C . TRP B 1 272 ? 6.523 15.344 -4.324 1 95.19 272 TRP B C 1
ATOM 5894 O O . TRP B 1 272 ? 7.555 14.836 -3.869 1 95.19 272 TRP B O 1
ATOM 5904 N N . GLN B 1 273 ? 6.055 14.945 -5.547 1 95 273 GLN B N 1
ATOM 5905 C CA . GLN B 1 273 ? 6.727 13.93 -6.348 1 95 273 GLN B CA 1
ATOM 5906 C C . GLN B 1 273 ? 7.992 14.492 -6.996 1 95 273 GLN B C 1
ATOM 5908 O O . GLN B 1 273 ? 8.805 13.734 -7.535 1 95 273 GLN B O 1
ATOM 5913 N N . LYS B 1 274 ? 8.234 15.805 -6.863 1 95.12 274 LYS B N 1
ATOM 5914 C CA . LYS B 1 274 ? 9.359 16.422 -7.559 1 95.12 274 LYS B CA 1
ATOM 5915 C C . LYS B 1 274 ? 10.43 16.891 -6.57 1 95.12 274 LYS B C 1
ATOM 5917 O O . LYS B 1 274 ? 11.461 17.422 -6.977 1 95.12 274 LYS B O 1
ATOM 5922 N N . VAL B 1 275 ? 10.219 16.656 -5.301 1 96.06 275 VAL B N 1
ATOM 5923 C CA . VAL B 1 275 ? 11.188 17.125 -4.312 1 96.06 275 VAL B CA 1
ATOM 5924 C C . VAL B 1 275 ? 11.422 16.047 -3.264 1 96.06 275 VAL B C 1
ATOM 5926 O O . VAL B 1 275 ? 10.523 15.258 -2.953 1 96.06 275 VAL B O 1
ATOM 5929 N N . ASP B 1 276 ? 12.633 15.93 -2.764 1 96.19 276 ASP B N 1
ATOM 5930 C CA . ASP B 1 276 ? 12.883 15.297 -1.471 1 96.19 276 ASP B CA 1
ATOM 5931 C C . ASP B 1 276 ? 12.531 16.234 -0.322 1 96.19 276 ASP B C 1
ATOM 5933 O O . ASP B 1 276 ? 13.312 17.141 0.009 1 96.19 276 ASP B O 1
ATOM 5937 N N . ARG B 1 277 ? 11.508 16.016 0.348 1 97.75 277 ARG B N 1
ATOM 5938 C CA . ARG B 1 277 ? 10.781 17.094 1.001 1 97.75 277 ARG B CA 1
ATOM 5939 C C . ARG B 1 277 ? 11.234 17.266 2.447 1 97.75 277 ARG B C 1
ATOM 5941 O O . ARG B 1 277 ? 11.461 18.391 2.902 1 97.75 277 ARG B O 1
ATOM 5948 N N . ILE B 1 278 ? 11.43 16.328 3.24 1 98.62 278 ILE B N 1
ATOM 5949 C CA . ILE B 1 278 ? 11.5 16.438 4.695 1 98.62 278 ILE B CA 1
ATOM 5950 C C . ILE B 1 278 ? 12.961 16.453 5.141 1 98.62 278 ILE B C 1
ATOM 5952 O O . ILE B 1 278 ? 13.672 15.453 4.969 1 98.62 278 ILE B O 1
ATOM 5956 N N . TRP B 1 279 ? 13.352 17.547 5.82 1 98.44 279 TRP B N 1
ATOM 5957 C CA . TRP B 1 279 ? 14.742 17.719 6.234 1 98.44 279 TRP B CA 1
ATOM 5958 C C . TRP B 1 279 ? 14.828 18.125 7.699 1 98.44 279 TRP B C 1
ATOM 5960 O O . TRP B 1 279 ? 13.867 18.688 8.25 1 98.44 279 TRP B O 1
ATOM 5970 N N . MET B 1 280 ? 15.922 17.828 8.305 1 97.56 280 MET B N 1
ATOM 5971 C CA . MET B 1 280 ? 16.281 18.266 9.648 1 97.56 280 MET B CA 1
ATOM 5972 C C . MET B 1 280 ? 17.656 18.906 9.664 1 97.56 280 MET B C 1
ATOM 5974 O O . MET B 1 280 ? 18.578 18.422 9 1 97.56 280 MET B O 1
ATOM 5978 N N . ILE B 1 281 ? 17.828 19.984 10.461 1 98.25 281 ILE B N 1
ATOM 5979 C CA . ILE B 1 281 ? 19.094 20.688 10.578 1 98.25 281 ILE B CA 1
ATOM 5980 C C . ILE B 1 281 ? 19.281 21.188 12.016 1 98.25 281 ILE B C 1
ATOM 5982 O O . ILE B 1 281 ? 18.312 21.484 12.703 1 98.25 281 ILE B O 1
ATOM 5986 N N . HIS B 1 282 ? 20.547 21.219 12.453 1 98.19 282 HIS B N 1
ATOM 5987 C CA . HIS B 1 282 ? 20.844 21.797 13.758 1 98.19 282 HIS B CA 1
ATOM 5988 C C . HIS B 1 282 ? 20.984 23.312 13.664 1 98.19 282 HIS B C 1
ATOM 5990 O O . HIS B 1 282 ? 21.359 23.844 12.617 1 98.19 282 HIS B O 1
ATOM 5996 N N . THR B 1 283 ? 20.734 23.984 14.773 1 98.25 283 THR B N 1
ATOM 5997 C CA . THR B 1 283 ? 20.688 25.453 14.789 1 98.25 283 THR B CA 1
ATOM 5998 C C . THR B 1 283 ? 22.078 26.031 14.547 1 98.25 283 THR B C 1
ATOM 6000 O O . THR B 1 283 ? 22.234 27.234 14.328 1 98.25 283 THR B O 1
ATOM 6003 N N . ASP B 1 284 ? 23.109 25.188 14.523 1 97.19 284 ASP B N 1
ATOM 6004 C CA . ASP B 1 284 ? 24.453 25.656 14.172 1 97.19 284 ASP B CA 1
ATOM 6005 C C . ASP B 1 284 ? 24.766 25.375 12.703 1 97.19 284 ASP B C 1
ATOM 6007 O O . ASP B 1 284 ? 25.891 25.547 12.258 1 97.19 284 ASP B O 1
ATOM 6011 N N . GLY B 1 285 ? 23.766 24.875 12.023 1 97.25 285 GLY B N 1
ATOM 6012 C CA . GLY B 1 285 ? 23.906 24.641 10.594 1 97.25 285 GLY B CA 1
ATOM 6013 C C . GLY B 1 285 ? 24.453 23.281 10.258 1 97.25 285 GLY B C 1
ATOM 6014 O O . GLY B 1 285 ? 24.609 22.938 9.086 1 97.25 285 GLY B O 1
ATOM 6015 N N . THR B 1 286 ? 24.641 22.453 11.25 1 97.38 286 THR B N 1
ATOM 6016 C CA . THR B 1 286 ? 25.234 21.156 11 1 97.38 286 THR B CA 1
ATOM 6017 C C . THR B 1 286 ? 24.156 20.078 10.906 1 97.38 286 THR B C 1
ATOM 6019 O O . THR B 1 286 ? 22.984 20.344 11.195 1 97.38 286 THR B O 1
ATOM 6022 N N . HIS B 1 287 ? 24.516 18.859 10.383 1 96.31 287 HIS B N 1
ATOM 6023 C CA . HIS B 1 287 ? 23.688 17.656 10.312 1 96.31 287 HIS B CA 1
ATOM 6024 C C . HIS B 1 287 ? 22.422 17.906 9.508 1 96.31 287 HIS B C 1
ATOM 6026 O O . HIS B 1 287 ? 21.328 17.609 9.969 1 96.31 287 HIS B O 1
ATOM 6032 N N . ASN B 1 288 ? 22.594 18.547 8.375 1 97.62 288 ASN B N 1
ATOM 6033 C CA . ASN B 1 288 ? 21.5 18.672 7.426 1 97.62 288 ASN B CA 1
ATOM 6034 C C . ASN B 1 288 ? 21.109 17.312 6.832 1 97.62 288 ASN B C 1
ATOM 6036 O O . ASN B 1 288 ? 21.844 16.781 5.992 1 97.62 288 ASN B O 1
ATOM 6040 N N . THR B 1 289 ? 19.984 16.781 7.273 1 97.06 289 THR B N 1
ATOM 6041 C CA . THR B 1 289 ? 19.703 15.375 7.039 1 97.06 289 THR B CA 1
ATOM 6042 C C . THR B 1 289 ? 18.344 15.211 6.355 1 97.06 289 THR B C 1
ATOM 6044 O O . THR B 1 289 ? 17.344 15.758 6.812 1 97.06 289 THR B O 1
ATOM 6047 N N . LEU B 1 290 ? 18.328 14.484 5.211 1 97.88 290 LEU B N 1
ATOM 6048 C CA . LEU B 1 290 ? 17.078 14.062 4.586 1 97.88 290 LEU B CA 1
ATOM 6049 C C . LEU B 1 290 ? 16.422 12.93 5.371 1 97.88 290 LEU B C 1
ATOM 6051 O O . LEU B 1 290 ? 17.047 11.898 5.621 1 97.88 290 LEU B O 1
ATOM 6055 N N . ILE B 1 291 ? 15.195 13.062 5.715 1 97.81 291 ILE B N 1
ATOM 6056 C CA . ILE B 1 291 ? 14.531 12.156 6.641 1 97.81 291 ILE B CA 1
ATOM 6057 C C . ILE B 1 291 ? 13.891 11.008 5.863 1 97.81 291 ILE B C 1
ATOM 6059 O O . ILE B 1 291 ? 13.93 9.852 6.297 1 97.81 291 ILE B O 1
ATOM 6063 N N . HIS B 1 292 ? 13.281 11.281 4.742 1 97.81 292 HIS B N 1
ATOM 6064 C CA . HIS B 1 292 ? 12.617 10.25 3.949 1 97.81 292 HIS B CA 1
ATOM 6065 C C . HIS B 1 292 ? 13.195 10.18 2.541 1 97.81 292 HIS B C 1
ATOM 6067 O O . HIS B 1 292 ? 13.164 11.156 1.796 1 97.81 292 HIS B O 1
ATOM 6073 N N . LYS B 1 293 ? 13.695 9.016 2.201 1 95.88 293 LYS B N 1
ATOM 6074 C CA . LYS B 1 293 ? 14.18 8.742 0.853 1 95.88 293 LYS B CA 1
ATOM 6075 C C . LYS B 1 293 ? 13.211 7.852 0.09 1 95.88 293 LYS B C 1
ATOM 6077 O O . LYS B 1 293 ? 12.883 6.75 0.541 1 95.88 293 LYS B O 1
ATOM 6082 N N . ARG B 1 294 ? 12.773 8.242 -1.017 1 96.5 294 ARG B N 1
ATOM 6083 C CA . ARG B 1 294 ? 11.789 7.496 -1.788 1 96.5 294 ARG B CA 1
ATOM 6084 C C . ARG B 1 294 ? 12.422 6.293 -2.473 1 96.5 294 ARG B C 1
ATOM 6086 O O . ARG B 1 294 ? 13.641 6.25 -2.656 1 96.5 294 ARG B O 1
ATOM 6093 N N . THR B 1 295 ? 11.633 5.336 -2.848 1 96.94 295 THR B N 1
ATOM 6094 C CA . THR B 1 295 ? 12.094 4.105 -3.482 1 96.94 295 THR B CA 1
ATOM 6095 C C . THR B 1 295 ? 11.227 3.766 -4.691 1 96.94 295 THR B C 1
ATOM 6097 O O . THR B 1 295 ? 11.422 2.727 -5.324 1 96.94 295 THR B O 1
ATOM 6100 N N . MET B 1 296 ? 10.328 4.559 -5.043 1 97.56 296 MET B N 1
ATOM 6101 C CA . MET B 1 296 ? 9.359 4.316 -6.109 1 97.56 296 MET B CA 1
ATOM 6102 C C . MET B 1 296 ? 9.031 5.605 -6.852 1 97.56 296 MET B C 1
ATOM 6104 O O . MET B 1 296 ? 8.891 6.664 -6.234 1 97.56 296 MET B O 1
ATOM 6108 N N . LEU B 1 297 ? 8.922 5.535 -8.172 1 97.75 297 LEU B N 1
ATOM 6109 C CA . LEU B 1 297 ? 8.398 6.656 -8.945 1 97.75 297 LEU B CA 1
ATOM 6110 C C . LEU B 1 297 ? 7.027 7.074 -8.43 1 97.75 297 LEU B C 1
ATOM 6112 O O . LEU B 1 297 ? 6.176 6.227 -8.156 1 97.75 297 LEU B O 1
ATOM 6116 N N . MET B 1 298 ? 6.773 8.453 -8.219 1 96.94 298 MET B N 1
ATOM 6117 C CA . MET B 1 298 ? 5.516 9.055 -7.785 1 96.94 298 MET B CA 1
ATOM 6118 C C . MET B 1 298 ? 5.238 8.742 -6.316 1 96.94 298 MET B C 1
ATOM 6120 O O . MET B 1 298 ? 4.121 8.938 -5.836 1 96.94 298 MET B O 1
ATOM 6124 N N . GLU B 1 299 ? 6.273 8.164 -5.621 1 97.38 299 GLU B N 1
ATOM 6125 C CA . GLU B 1 299 ? 6.199 8.109 -4.164 1 97.38 299 GLU B CA 1
ATOM 6126 C C . GLU B 1 299 ? 6.273 9.508 -3.559 1 97.38 299 GLU B C 1
ATOM 6128 O O . GLU B 1 299 ? 7.121 10.312 -3.947 1 97.38 299 GLU B O 1
ATOM 6133 N N . ILE B 1 300 ? 5.305 9.789 -2.598 1 97.06 300 ILE B N 1
ATOM 6134 C CA . ILE B 1 300 ? 5.312 11.125 -2.018 1 97.06 300 ILE B CA 1
ATOM 6135 C C . ILE B 1 300 ? 5.305 11.031 -0.494 1 97.06 300 ILE B C 1
ATOM 6137 O O . ILE B 1 300 ? 4.867 10.023 0.067 1 97.06 300 ILE B O 1
ATOM 6141 N N . ALA B 1 301 ? 5.832 12.016 0.147 1 98.44 301 ALA B N 1
ATOM 6142 C CA . ALA B 1 301 ? 5.875 12.188 1.597 1 98.44 301 ALA B CA 1
ATOM 6143 C C . ALA B 1 301 ? 5.773 13.664 1.974 1 98.44 301 ALA B C 1
ATOM 6145 O O . ALA B 1 301 ? 6.465 14.508 1.397 1 98.44 301 ALA B O 1
ATOM 6146 N N . GLY B 1 302 ? 4.832 13.922 2.902 1 98.12 302 GLY B N 1
ATOM 6147 C CA . GLY B 1 302 ? 4.699 15.312 3.311 1 98.12 302 GLY B CA 1
ATOM 6148 C C . GLY B 1 302 ? 3.73 15.508 4.461 1 98.12 302 GLY B C 1
ATOM 6149 O O . GLY B 1 302 ? 3.422 14.562 5.188 1 98.12 302 GLY B O 1
ATOM 6150 N N . HIS B 1 303 ? 3.461 16.797 4.691 1 98.12 303 HIS B N 1
ATOM 6151 C CA . HIS B 1 303 ? 2.664 17.219 5.836 1 98.12 303 HIS B CA 1
ATOM 6152 C C . HIS B 1 303 ? 3.26 16.703 7.141 1 98.12 303 HIS B C 1
ATOM 6154 O O . HIS B 1 303 ? 2.557 16.109 7.957 1 98.12 303 HIS B O 1
ATOM 6160 N N . GLU B 1 304 ? 4.559 16.891 7.25 1 98.62 304 GLU B N 1
ATOM 6161 C CA . GLU B 1 304 ? 5.348 16.406 8.375 1 98.62 304 GLU B CA 1
ATOM 6162 C C . GLU B 1 304 ? 5.055 17.188 9.648 1 98.62 304 GLU B C 1
ATOM 6164 O O . GLU B 1 304 ? 4.793 18.391 9.594 1 98.62 304 GLU B O 1
ATOM 6169 N N . PHE B 1 305 ? 5.098 16.547 10.773 1 98.69 305 PHE B N 1
ATOM 6170 C CA . PHE B 1 305 ? 4.891 17.188 12.07 1 98.69 305 PHE B CA 1
ATOM 6171 C C . PHE B 1 305 ? 5.586 16.391 13.172 1 98.69 305 PHE B C 1
ATOM 6173 O O . PHE B 1 305 ? 5.949 15.234 12.984 1 98.69 305 PHE B O 1
ATOM 6180 N N . TRP B 1 306 ? 5.84 17.031 14.273 1 98.38 306 TRP B N 1
ATOM 6181 C CA . TRP B 1 306 ? 6.535 16.438 15.414 1 98.38 306 TRP B CA 1
ATOM 6182 C C . TRP B 1 306 ? 5.578 15.602 16.25 1 98.38 306 TRP B C 1
ATOM 6184 O O . TRP B 1 306 ? 4.445 16.016 16.516 1 98.38 306 TRP B O 1
ATOM 6194 N N . GLY B 1 307 ? 6.105 14.391 16.656 1 98 307 GLY B N 1
ATOM 6195 C CA . GLY B 1 307 ? 5.508 13.852 17.875 1 98 307 GLY B CA 1
ATOM 6196 C C . GLY B 1 307 ? 5.633 14.789 19.062 1 98 307 GLY B C 1
ATOM 6197 O O . GLY B 1 307 ? 6.602 15.539 19.156 1 98 307 GLY B O 1
ATOM 6198 N N . LEU B 1 308 ? 4.746 14.656 19.953 1 96.5 308 LEU B N 1
ATOM 6199 C CA . LEU B 1 308 ? 4.699 15.609 21.062 1 96.5 308 LEU B CA 1
ATOM 6200 C C . LEU B 1 308 ? 5.918 15.461 21.969 1 96.5 308 LEU B C 1
ATOM 6202 O O . LEU B 1 308 ? 6.262 16.391 22.703 1 96.5 308 LEU B O 1
ATOM 6206 N N . ASP B 1 309 ? 6.586 14.32 21.891 1 92.75 309 ASP B N 1
ATOM 6207 C CA . ASP B 1 309 ? 7.773 14.094 22.703 1 92.75 309 ASP B CA 1
ATOM 6208 C C . ASP B 1 309 ? 9.031 14.602 22 1 92.75 309 ASP B C 1
ATOM 6210 O O . ASP B 1 309 ? 10.125 14.547 22.562 1 92.75 309 ASP B O 1
ATOM 6214 N N . GLY B 1 310 ? 8.883 15.055 20.797 1 96.38 310 GLY B N 1
ATOM 6215 C CA . GLY B 1 310 ? 10 15.594 20.047 1 96.38 310 GLY B CA 1
ATOM 6216 C C . GLY B 1 310 ? 10.945 14.523 19.531 1 96.38 310 GLY B C 1
ATOM 6217 O O . GLY B 1 310 ? 12.055 14.828 19.078 1 96.38 310 GLY B O 1
ATOM 6218 N N . LYS B 1 311 ? 10.547 13.242 19.531 1 95.38 311 LYS B N 1
ATOM 6219 C CA . LYS B 1 311 ? 11.453 12.148 19.203 1 95.38 311 LYS B CA 1
ATOM 6220 C C . LYS B 1 311 ? 11.172 11.602 17.797 1 95.38 311 LYS B C 1
ATOM 6222 O O . LYS B 1 311 ? 12.055 11.031 17.156 1 95.38 311 LYS B O 1
ATOM 6227 N N . THR B 1 312 ? 9.977 11.75 17.438 1 97.81 312 THR B N 1
ATOM 6228 C CA . THR B 1 312 ? 9.555 11.141 16.172 1 97.81 312 THR B CA 1
ATOM 6229 C C . THR B 1 312 ? 8.992 12.203 15.234 1 97.81 312 THR B C 1
ATOM 6231 O O . THR B 1 312 ? 8.242 13.078 15.648 1 97.81 312 THR B O 1
ATOM 6234 N N . ILE B 1 313 ? 9.406 12.141 13.984 1 98.44 313 ILE B N 1
ATOM 6235 C CA . ILE B 1 313 ? 8.781 12.906 12.914 1 98.44 313 ILE B CA 1
ATOM 6236 C C . ILE B 1 313 ? 7.707 12.062 12.227 1 98.44 313 ILE B C 1
ATOM 6238 O O . ILE B 1 313 ? 7.973 10.93 11.805 1 98.44 313 ILE B O 1
ATOM 6242 N N . TRP B 1 314 ? 6.504 12.562 12.156 1 98.81 314 TRP B N 1
ATOM 6243 C CA . TRP B 1 314 ? 5.383 11.898 11.5 1 98.81 314 TRP B CA 1
ATOM 6244 C C . TRP B 1 314 ? 5.035 12.578 10.18 1 98.81 314 TRP B C 1
ATOM 6246 O O . TRP B 1 314 ? 5.18 13.797 10.055 1 98.81 314 TRP B O 1
ATOM 6256 N N . TYR B 1 315 ? 4.566 11.805 9.18 1 98.81 315 TYR B N 1
ATOM 6257 C CA . TYR B 1 315 ? 4.238 12.406 7.891 1 98.81 315 TYR B CA 1
ATOM 6258 C C . TYR B 1 315 ? 3.326 11.492 7.078 1 98.81 315 TYR B C 1
ATOM 6260 O O . TYR B 1 315 ? 3.279 10.281 7.312 1 98.81 315 TYR B O 1
ATOM 6268 N N . ASP B 1 316 ? 2.545 12.094 6.18 1 98.75 316 ASP B N 1
ATOM 6269 C CA . ASP B 1 316 ? 1.767 11.398 5.164 1 98.75 316 ASP B CA 1
ATOM 6270 C C . ASP B 1 316 ? 2.678 10.75 4.125 1 98.75 316 ASP B C 1
ATOM 6272 O O . ASP B 1 316 ? 3.492 11.43 3.494 1 98.75 316 ASP B O 1
ATOM 6276 N N . TRP B 1 317 ? 2.566 9.453 3.982 1 98.69 317 TRP B N 1
ATOM 6277 C CA . TRP B 1 317 ? 3.375 8.688 3.039 1 98.69 317 TRP B CA 1
ATOM 6278 C C . TRP B 1 317 ? 2.492 7.922 2.061 1 98.69 317 TRP B C 1
ATOM 6280 O O . TRP B 1 317 ? 1.611 7.164 2.473 1 98.69 317 TRP B O 1
ATOM 6290 N N . GLN B 1 318 ? 2.713 8.148 0.758 1 98.06 318 GLN B N 1
ATOM 6291 C CA . GLN B 1 318 ? 1.932 7.48 -0.276 1 98.06 318 GLN B CA 1
ATOM 6292 C C . GLN B 1 318 ? 2.84 6.844 -1.325 1 98.06 318 GLN B C 1
ATOM 6294 O O . GLN B 1 318 ? 3.438 7.547 -2.145 1 98.06 318 GLN B O 1
ATOM 6299 N N . PRO B 1 319 ? 3.027 5.535 -1.335 1 97.38 319 PRO B N 1
ATOM 6300 C CA . PRO B 1 319 ? 3.785 4.82 -2.365 1 97.38 319 PRO B CA 1
ATOM 6301 C C . PRO B 1 319 ? 2.895 3.98 -3.277 1 97.38 319 PRO B C 1
ATOM 6303 O O . PRO B 1 319 ? 2.689 2.793 -3.02 1 97.38 319 PRO B O 1
ATOM 6306 N N . PRO B 1 320 ? 2.373 4.441 -4.352 1 95.94 320 PRO B N 1
ATOM 6307 C CA . PRO B 1 320 ? 2.625 5.785 -4.879 1 95.94 320 PRO B CA 1
ATOM 6308 C C . PRO B 1 320 ? 1.509 6.77 -4.539 1 95.94 320 PRO B C 1
ATOM 6310 O O . PRO B 1 320 ? 0.538 6.402 -3.871 1 95.94 320 PRO B O 1
ATOM 6313 N N . LYS B 1 321 ? 1.646 7.992 -5.012 1 96.31 321 LYS B N 1
ATOM 6314 C CA . LYS B 1 321 ? 0.73 9.109 -4.809 1 96.31 321 LYS B CA 1
ATOM 6315 C C . LYS B 1 321 ? -0.691 8.742 -5.227 1 96.31 321 LYS B C 1
ATOM 6317 O O . LYS B 1 321 ? -0.919 8.305 -6.355 1 96.31 321 LYS B O 1
ATOM 6322 N N . GLY B 1 322 ? -1.615 8.82 -4.266 1 94.69 322 GLY B N 1
ATOM 6323 C CA . GLY B 1 322 ? -3.035 8.664 -4.535 1 94.69 322 GLY B CA 1
ATOM 6324 C C . GLY B 1 322 ? -3.463 7.207 -4.625 1 94.69 322 GLY B C 1
ATOM 6325 O O . GLY B 1 322 ? -4.625 6.914 -4.918 1 94.69 322 GLY B O 1
ATOM 6326 N N . GLU B 1 323 ? -2.547 6.242 -4.34 1 95.06 323 GLU B N 1
ATOM 6327 C CA . GLU B 1 323 ? -2.889 4.836 -4.531 1 95.06 323 GLU B CA 1
ATOM 6328 C C . GLU B 1 323 ? -2.793 4.059 -3.221 1 95.06 323 GLU B C 1
ATOM 6330 O O . GLU B 1 323 ? -3.602 3.166 -2.961 1 95.06 323 GLU B O 1
ATOM 6335 N N . ASP B 1 324 ? -1.815 4.336 -2.473 1 95.81 324 ASP B N 1
ATOM 6336 C CA . ASP B 1 324 ? -1.59 3.693 -1.183 1 95.81 324 ASP B CA 1
ATOM 6337 C C . ASP B 1 324 ? -1.293 4.723 -0.097 1 95.81 324 ASP B C 1
ATOM 6339 O O . ASP B 1 324 ? -0.684 5.762 -0.368 1 95.81 324 ASP B O 1
ATOM 6343 N N . PHE B 1 325 ? -1.732 4.438 1.148 1 98.06 325 PHE B N 1
ATOM 6344 C CA . PHE B 1 325 ? -1.752 5.496 2.15 1 98.06 325 PHE B CA 1
ATOM 6345 C C . PHE B 1 325 ? -1.193 4.996 3.477 1 98.06 325 PHE B C 1
ATOM 6347 O O . PHE B 1 325 ? -1.673 4 4.023 1 98.06 325 PHE B O 1
ATOM 6354 N N . TYR B 1 326 ? -0.207 5.691 3.979 1 98.69 326 TYR B N 1
ATOM 6355 C CA . TYR B 1 326 ? 0.393 5.43 5.281 1 98.69 326 TYR B CA 1
ATOM 6356 C C . TYR B 1 326 ? 0.578 6.727 6.066 1 98.69 326 TYR B C 1
ATOM 6358 O O . TYR B 1 326 ? 0.752 7.797 5.48 1 98.69 326 TYR B O 1
ATOM 6366 N N . LEU B 1 327 ? 0.418 6.656 7.348 1 98.94 327 LEU B N 1
ATOM 6367 C CA . LEU B 1 327 ? 1.101 7.598 8.227 1 98.94 327 LEU B CA 1
ATOM 6368 C C . LEU B 1 327 ? 2.408 7.008 8.75 1 98.94 327 LEU B C 1
ATOM 6370 O O . LEU B 1 327 ? 2.402 6 9.453 1 98.94 327 LEU B O 1
ATOM 6374 N N . ALA B 1 328 ? 3.473 7.656 8.438 1 98.81 328 ALA B N 1
ATOM 6375 C CA . ALA B 1 328 ? 4.797 7.121 8.734 1 98.81 328 ALA B CA 1
ATOM 6376 C C . ALA B 1 328 ? 5.457 7.891 9.875 1 98.81 328 ALA B C 1
ATOM 6378 O O . ALA B 1 328 ? 5.215 9.086 10.047 1 98.81 328 ALA B O 1
ATOM 6379 N N . GLY B 1 329 ? 6.234 7.176 10.648 1 98.5 329 GLY B N 1
ATOM 6380 C CA . GLY B 1 329 ? 7.031 7.758 11.711 1 98.5 329 GLY B CA 1
ATOM 6381 C C . GLY B 1 329 ? 8.508 7.449 11.594 1 98.5 329 GLY B C 1
ATOM 6382 O O . GLY B 1 329 ? 8.891 6.336 11.227 1 98.5 329 GLY B O 1
ATOM 6383 N N . TYR B 1 330 ? 9.305 8.43 11.812 1 98.25 330 TYR B N 1
ATOM 6384 C CA . TYR B 1 330 ? 10.758 8.289 11.859 1 98.25 330 TYR B CA 1
ATOM 6385 C C . TYR B 1 330 ? 11.297 8.648 13.242 1 98.25 330 TYR B C 1
ATOM 6387 O O . TYR B 1 330 ? 11.211 9.797 13.672 1 98.25 330 TYR B O 1
ATOM 6395 N N . ASP B 1 331 ? 11.875 7.656 13.891 1 97.19 331 ASP B N 1
ATOM 6396 C CA . ASP B 1 331 ? 12.5 7.875 15.188 1 97.19 331 ASP B CA 1
ATOM 6397 C C . ASP B 1 331 ? 13.898 8.461 15.039 1 97.19 331 ASP B C 1
ATOM 6399 O O . ASP B 1 331 ? 14.789 7.828 14.461 1 97.19 331 ASP B O 1
ATOM 6403 N N . LEU B 1 332 ? 14.141 9.562 15.633 1 95.38 332 LEU B N 1
ATOM 6404 C CA . LEU B 1 332 ? 15.391 10.297 15.445 1 95.38 332 LEU B CA 1
ATOM 6405 C C . LEU B 1 332 ? 16.547 9.602 16.172 1 95.38 332 LEU B C 1
ATOM 6407 O O . LEU B 1 332 ? 17.703 9.758 15.789 1 95.38 332 LEU B O 1
ATOM 6411 N N . ALA B 1 333 ? 16.266 8.906 17.188 1 93.38 333 ALA B N 1
ATOM 6412 C CA . ALA B 1 333 ? 17.312 8.344 18.047 1 93.38 333 ALA B CA 1
ATOM 6413 C C . ALA B 1 333 ? 17.984 7.148 17.375 1 93.38 333 ALA B C 1
ATOM 6415 O O . ALA B 1 333 ? 19.188 6.965 17.484 1 93.38 333 ALA B O 1
ATOM 6416 N N . ASN B 1 334 ? 17.203 6.352 16.625 1 94.12 334 ASN B N 1
ATOM 6417 C CA . ASN B 1 334 ? 17.766 5.109 16.125 1 94.12 334 ASN B CA 1
ATOM 6418 C C . ASN B 1 334 ? 17.406 4.879 14.656 1 94.12 334 ASN B C 1
ATOM 6420 O O . ASN B 1 334 ? 17.828 3.883 14.062 1 94.12 334 ASN B O 1
ATOM 6424 N N . GLY B 1 335 ? 16.625 5.754 14.141 1 95.06 335 GLY B N 1
ATOM 6425 C CA . GLY B 1 335 ? 16.312 5.656 12.727 1 95.06 335 GLY B CA 1
ATOM 6426 C C . GLY B 1 335 ? 15.188 4.672 12.438 1 95.06 335 GLY B C 1
ATOM 6427 O O . GLY B 1 335 ? 14.883 4.402 11.273 1 95.06 335 GLY B O 1
ATOM 6428 N N . LYS B 1 336 ? 14.617 4.133 13.484 1 96.19 336 LYS B N 1
ATOM 6429 C CA . LYS B 1 336 ? 13.523 3.189 13.297 1 96.19 336 LYS B CA 1
ATOM 6430 C C . LYS B 1 336 ? 12.344 3.854 12.586 1 96.19 336 LYS B C 1
ATOM 6432 O O . LYS B 1 336 ? 11.992 4.996 12.883 1 96.19 336 LYS B O 1
ATOM 6437 N N . ARG B 1 337 ? 11.719 3.111 11.711 1 97.69 337 ARG B N 1
ATOM 6438 C CA . ARG B 1 337 ? 10.602 3.605 10.906 1 97.69 337 ARG B CA 1
ATOM 6439 C C . ARG B 1 337 ? 9.336 2.812 11.188 1 97.69 337 ARG B C 1
ATOM 6441 O O . ARG B 1 337 ? 9.367 1.582 11.258 1 97.69 337 ARG B O 1
ATOM 6448 N N . THR B 1 338 ? 8.258 3.502 11.398 1 97.88 338 THR B N 1
ATOM 6449 C CA . THR B 1 338 ? 6.926 2.932 11.555 1 97.88 338 THR B CA 1
ATOM 6450 C C . THR B 1 338 ? 6.008 3.383 10.422 1 97.88 338 THR B C 1
ATOM 6452 O O . THR B 1 338 ? 6.207 4.453 9.844 1 97.88 338 THR B O 1
ATOM 6455 N N . ALA B 1 339 ? 5.086 2.539 10.023 1 98.31 339 ALA B N 1
ATOM 6456 C CA . ALA B 1 339 ? 4.117 2.881 8.984 1 98.31 339 ALA B CA 1
ATOM 6457 C C . ALA B 1 339 ? 2.734 2.324 9.32 1 98.31 339 ALA B C 1
ATOM 6459 O O . ALA B 1 339 ? 2.521 1.109 9.273 1 98.31 339 ALA B O 1
ATOM 6460 N N . PHE B 1 340 ? 1.759 3.111 9.641 1 98.69 340 PHE B N 1
ATOM 6461 C CA . PHE B 1 340 ? 0.376 2.699 9.844 1 98.69 340 PHE B CA 1
ATOM 6462 C C . PHE B 1 340 ? -0.417 2.789 8.547 1 98.69 340 PHE B C 1
ATOM 6464 O O . PHE B 1 340 ? -0.591 3.877 7.992 1 98.69 340 PHE B O 1
ATOM 6471 N N . HIS B 1 341 ? -0.891 1.658 8.047 1 98.25 341 HIS B N 1
ATOM 6472 C CA . HIS B 1 341 ? -1.654 1.605 6.801 1 98.25 341 HIS B CA 1
ATOM 6473 C C . HIS B 1 341 ? -3.102 2.031 7.027 1 98.25 341 HIS B C 1
ATOM 6475 O O . HIS B 1 341 ? -3.689 1.726 8.07 1 98.25 341 HIS B O 1
ATOM 6481 N N . MET B 1 342 ? -3.67 2.746 6.062 1 97.44 342 MET B N 1
ATOM 6482 C CA . MET B 1 342 ? -5.094 3.074 6.074 1 97.44 342 MET B CA 1
ATOM 6483 C C . MET B 1 342 ? -5.703 2.9 4.688 1 97.44 342 MET B C 1
ATOM 6485 O O . MET B 1 342 ? -4.992 2.928 3.684 1 97.44 342 MET B O 1
ATOM 6489 N N . GLN B 1 343 ? -7 2.734 4.66 1 94.81 343 GLN B N 1
ATOM 6490 C CA . GLN B 1 343 ? -7.711 2.613 3.391 1 94.81 343 GLN B CA 1
ATOM 6491 C C . GLN B 1 343 ? -8 3.984 2.791 1 94.81 343 GLN B C 1
ATOM 6493 O O . GLN B 1 343 ? -7.977 4.996 3.496 1 94.81 343 GLN B O 1
ATOM 6498 N N . ARG B 1 344 ? -8.297 4.016 1.556 1 96.38 344 ARG B N 1
ATOM 6499 C CA . ARG B 1 344 ? -8.445 5.227 0.751 1 96.38 344 ARG B CA 1
ATOM 6500 C C . ARG B 1 344 ? -9.422 6.195 1.398 1 96.38 344 ARG B C 1
ATOM 6502 O O . ARG B 1 344 ? -9.148 7.395 1.497 1 96.38 344 ARG B O 1
ATOM 6509 N N . ASN B 1 345 ? -10.578 5.738 1.893 1 97.31 345 ASN B N 1
ATOM 6510 C CA . ASN B 1 345 ? -11.617 6.598 2.449 1 97.31 345 ASN B CA 1
ATOM 6511 C C . ASN B 1 345 ? -11.234 7.109 3.836 1 97.31 345 ASN B C 1
ATOM 6513 O O . ASN B 1 345 ? -11.891 8.008 4.371 1 97.31 345 ASN B O 1
ATOM 6517 N N . GLU B 1 346 ? -10.164 6.523 4.387 1 97.56 346 GLU B N 1
ATOM 6518 C CA . GLU B 1 346 ? -9.727 6.918 5.723 1 97.56 346 GLU B CA 1
ATOM 6519 C C . GLU B 1 346 ? -8.633 7.984 5.648 1 97.56 346 GLU B C 1
ATOM 6521 O O . GLU B 1 346 ? -8.297 8.609 6.66 1 97.56 346 GLU B O 1
ATOM 6526 N N . TRP B 1 347 ? -8.133 8.188 4.465 1 98.25 347 TRP B N 1
ATOM 6527 C CA . TRP B 1 347 ? -7.035 9.133 4.305 1 98.25 347 TRP B CA 1
ATOM 6528 C C . TRP B 1 347 ? -7.473 10.539 4.699 1 98.25 347 TRP B C 1
ATOM 6530 O O . TRP B 1 347 ? -8.641 10.906 4.547 1 98.25 347 TRP B O 1
ATOM 6540 N N . SER B 1 348 ? -6.477 11.375 5.109 1 98.56 348 SER B N 1
ATOM 6541 C CA . SER B 1 348 ? -6.723 12.75 5.516 1 98.56 348 SER B CA 1
ATOM 6542 C C . SER B 1 348 ? -5.648 13.688 4.973 1 98.56 348 SER B C 1
ATOM 6544 O O . SER B 1 348 ? -4.508 13.273 4.754 1 98.56 348 SER B O 1
ATOM 6546 N N . ILE B 1 349 ? -6.066 14.945 4.832 1 97.31 349 ILE B N 1
ATOM 6547 C CA . ILE B 1 349 ? -5.102 15.969 4.461 1 97.31 349 ILE B CA 1
ATOM 6548 C C . ILE B 1 349 ? -4.055 16.125 5.562 1 97.31 349 ILE B C 1
ATOM 6550 O O . ILE B 1 349 ? -2.854 16.156 5.289 1 97.31 349 ILE B O 1
ATOM 6554 N N . HIS B 1 350 ? -4.578 16.234 6.777 1 98.5 350 HIS B N 1
ATOM 6555 C CA . HIS B 1 350 ? -3.707 16.391 7.938 1 98.5 350 HIS B CA 1
ATOM 6556 C C . HIS B 1 350 ? -4.023 15.352 9.008 1 98.5 350 HIS B C 1
ATOM 6558 O O . HIS B 1 350 ? -5.152 14.875 9.094 1 98.5 350 HIS B O 1
ATOM 6564 N N . PHE B 1 351 ? -2.984 15.062 9.75 1 98.81 351 PHE B N 1
ATOM 6565 C CA . PHE B 1 351 ? -3.092 14.141 10.875 1 98.81 351 PHE B CA 1
ATOM 6566 C C . PHE B 1 351 ? -2.568 14.789 12.156 1 98.81 351 PHE B C 1
ATOM 6568 O O . PHE B 1 351 ? -1.87 15.797 12.109 1 98.81 351 PHE B O 1
ATOM 6575 N N . ASN B 1 352 ? -2.955 14.234 13.266 1 98.75 352 ASN B N 1
ATOM 6576 C CA . ASN B 1 352 ? -2.436 14.586 14.586 1 98.75 352 ASN B CA 1
ATOM 6577 C C . ASN B 1 352 ? -2.445 13.383 15.523 1 98.75 352 ASN B C 1
ATOM 6579 O O . ASN B 1 352 ? -2.922 12.305 15.156 1 98.75 352 ASN B O 1
ATOM 6583 N N . LEU B 1 353 ? -1.826 13.57 16.688 1 98.75 353 LEU B N 1
ATOM 6584 C CA . LEU B 1 353 ? -1.608 12.422 17.562 1 98.75 353 LEU B CA 1
ATOM 6585 C C . LEU B 1 353 ? -1.634 12.844 19.016 1 98.75 353 LEU B C 1
ATOM 6587 O O . LEU B 1 353 ? -1.533 14.031 19.328 1 98.75 353 LEU B O 1
ATOM 6591 N N . THR B 1 354 ? -1.821 11.828 19.891 1 98.19 354 THR B N 1
ATOM 6592 C CA . THR B 1 354 ? -1.728 12.031 21.328 1 98.19 354 THR B CA 1
ATOM 6593 C C . THR B 1 354 ? -0.308 11.773 21.828 1 98.19 354 THR B C 1
ATOM 6595 O O . THR B 1 354 ? 0.514 11.211 21.094 1 98.19 354 THR B O 1
ATOM 6598 N N . GLN B 1 355 ? -0.068 12.203 23.031 1 95.94 355 GLN B N 1
ATOM 6599 C CA . GLN B 1 355 ? 1.265 12.086 23.609 1 95.94 355 GLN B CA 1
ATOM 6600 C C . GLN B 1 355 ? 1.704 10.625 23.688 1 95.94 355 GLN B C 1
ATOM 6602 O O . GLN B 1 355 ? 2.869 10.305 23.453 1 95.94 355 GLN B O 1
ATOM 6607 N N . ASP B 1 356 ? 0.838 9.672 24.047 1 96.44 356 ASP B N 1
ATOM 6608 C CA . ASP B 1 356 ? 1.172 8.266 24.25 1 96.44 356 ASP B CA 1
ATOM 6609 C C . ASP B 1 356 ? 0.957 7.465 22.969 1 96.44 356 ASP B C 1
ATOM 6611 O O . ASP B 1 356 ? 1.163 6.25 22.953 1 96.44 356 ASP B O 1
ATOM 6615 N N . LEU B 1 357 ? 0.491 8.062 21.953 1 97.5 357 LEU B N 1
ATOM 6616 C CA . LEU B 1 357 ? 0.327 7.488 20.625 1 97.5 357 LEU B CA 1
ATOM 6617 C C . LEU B 1 357 ? -0.73 6.391 20.625 1 97.5 357 LEU B C 1
ATOM 6619 O O . LEU B 1 357 ? -0.687 5.477 19.812 1 97.5 357 LEU B O 1
ATOM 6623 N N . ASP B 1 358 ? -1.621 6.43 21.594 1 98.12 358 ASP B N 1
ATOM 6624 C CA . ASP B 1 358 ? -2.709 5.457 21.625 1 98.12 358 ASP B CA 1
ATOM 6625 C C . ASP B 1 358 ? -3.836 5.867 20.688 1 98.12 358 ASP B C 1
ATOM 6627 O O . ASP B 1 358 ? -4.66 5.039 20.281 1 98.12 358 ASP B O 1
ATOM 6631 N N . LEU B 1 359 ? -3.904 7.188 20.344 1 98.69 359 LEU B N 1
ATOM 6632 C CA . LEU B 1 359 ? -4.879 7.707 19.391 1 98.69 359 LEU B CA 1
ATOM 6633 C C . LEU B 1 359 ? -4.211 8.625 18.375 1 98.69 359 LEU B C 1
ATOM 6635 O O . LEU B 1 359 ? -3.277 9.359 18.703 1 98.69 359 LEU B O 1
ATOM 6639 N N . PHE B 1 360 ? -4.695 8.57 17.188 1 98.88 360 PHE B N 1
ATOM 6640 C CA . PHE B 1 360 ? -4.43 9.523 16.125 1 98.88 360 PHE B CA 1
ATOM 6641 C C . PHE B 1 360 ? -5.73 10.094 15.57 1 98.88 360 PHE B C 1
ATOM 6643 O O . PHE B 1 360 ? -6.812 9.586 15.867 1 98.88 360 PHE B O 1
ATOM 6650 N N . THR B 1 361 ? -5.656 11.18 14.844 1 98.94 361 THR B N 1
ATOM 6651 C CA . THR B 1 361 ? -6.84 11.758 14.219 1 98.94 361 THR B CA 1
ATOM 6652 C C . THR B 1 361 ? -6.5 12.32 12.844 1 98.94 361 THR B C 1
ATOM 6654 O O . THR B 1 361 ? -5.332 12.578 12.539 1 98.94 361 THR B O 1
ATOM 6657 N N . GLY B 1 362 ? -7.453 12.367 11.961 1 98.88 362 GLY B N 1
ATOM 6658 C CA . GLY B 1 362 ? -7.344 12.914 10.625 1 98.88 362 GLY B CA 1
ATOM 6659 C C . GLY B 1 362 ? -8.539 13.758 10.227 1 98.88 362 GLY B C 1
ATOM 6660 O O . GLY B 1 362 ? -9.633 13.586 10.766 1 98.88 362 GLY B O 1
ATOM 6661 N N . ASP B 1 363 ? -8.32 14.703 9.258 1 98.5 363 ASP B N 1
ATOM 6662 C CA . ASP B 1 363 ? -9.383 15.664 8.977 1 98.5 363 ASP B CA 1
ATOM 6663 C C . ASP B 1 363 ? -10.094 15.336 7.668 1 98.5 363 ASP B C 1
ATOM 6665 O O . ASP B 1 363 ? -10.891 16.141 7.172 1 98.5 363 ASP B O 1
ATOM 6669 N N . GLY B 1 364 ? -9.828 14.164 7.07 1 98.25 364 GLY B N 1
ATOM 6670 C CA . GLY B 1 364 ? -10.523 13.734 5.867 1 98.25 364 GLY B CA 1
ATOM 6671 C C . GLY B 1 364 ? -10.156 14.547 4.641 1 98.25 364 GLY B C 1
ATOM 6672 O O . GLY B 1 364 ? -9.172 15.281 4.648 1 98.25 364 GLY B O 1
ATOM 6673 N N . GLY B 1 365 ? -10.898 14.32 3.57 1 97.25 365 GLY B N 1
ATOM 6674 C CA . GLY B 1 365 ? -10.766 15.008 2.295 1 97.25 365 GLY B CA 1
ATOM 6675 C C . GLY B 1 365 ? -11.914 14.742 1.348 1 97.25 365 GLY B C 1
ATOM 6676 O O . GLY B 1 365 ? -12.477 13.641 1.337 1 97.25 365 GLY B O 1
ATOM 6677 N N . ASP B 1 366 ? -12.242 15.766 0.545 1 96.44 366 ASP B N 1
ATOM 6678 C CA . ASP B 1 366 ? -13.305 15.586 -0.438 1 96.44 366 ASP B CA 1
ATOM 6679 C C . ASP B 1 366 ? -12.82 14.781 -1.637 1 96.44 366 ASP B C 1
ATOM 6681 O O . ASP B 1 366 ? -11.625 14.484 -1.748 1 96.44 366 ASP B O 1
ATOM 6685 N N . PRO B 1 367 ? -13.711 14.336 -2.564 1 95.5 367 PRO B N 1
ATOM 6686 C CA . PRO B 1 367 ? -13.344 13.453 -3.67 1 95.5 367 PRO B CA 1
ATOM 6687 C C . PRO B 1 367 ? -12.375 14.102 -4.652 1 95.5 367 PRO B C 1
ATOM 6689 O O . PRO B 1 367 ? -11.797 13.422 -5.504 1 95.5 367 PRO B O 1
ATOM 6692 N N . GLY B 1 368 ? -12.203 15.406 -4.547 1 93.62 368 GLY B N 1
ATOM 6693 C CA . GLY B 1 368 ? -11.281 16.078 -5.438 1 93.62 368 GLY B CA 1
ATOM 6694 C C . GLY B 1 368 ? -9.859 16.109 -4.918 1 93.62 368 GLY B C 1
ATOM 6695 O O . GLY B 1 368 ? -8.93 16.484 -5.645 1 93.62 368 GLY B O 1
ATOM 6696 N N . GLN B 1 369 ? -9.641 15.68 -3.727 1 94.25 369 GLN B N 1
ATOM 6697 C CA . GLN B 1 369 ? -8.305 15.641 -3.141 1 94.25 369 GLN B CA 1
ATOM 6698 C C . GLN B 1 369 ? -7.484 14.484 -3.719 1 94.25 369 GLN B C 1
ATOM 6700 O O . GLN B 1 369 ? -7.992 13.695 -4.516 1 94.25 369 GLN B O 1
ATOM 6705 N N . VAL B 1 370 ? -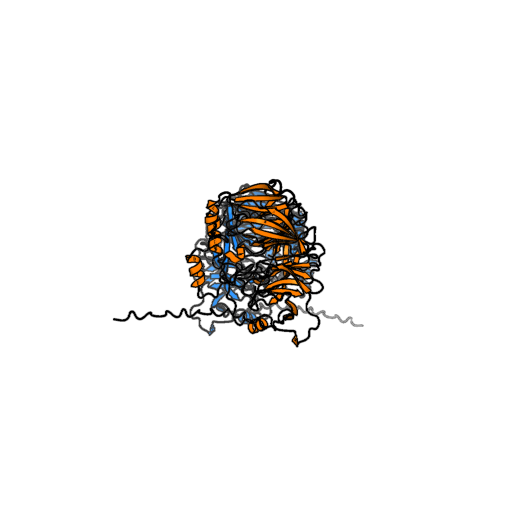6.234 14.344 -3.371 1 93.31 370 VAL B N 1
ATOM 6706 C CA . VAL B 1 370 ? -5.25 13.453 -3.979 1 93.31 370 VAL B CA 1
ATOM 6707 C C . VAL B 1 370 ? -5.719 12.008 -3.861 1 93.31 370 VAL B C 1
ATOM 6709 O O . VAL B 1 370 ? -5.477 11.195 -4.758 1 93.31 370 VAL B O 1
ATOM 6712 N N . ALA B 1 371 ? -6.391 11.586 -2.844 1 95.25 371 ALA B N 1
ATOM 6713 C CA . ALA B 1 371 ? -6.809 10.211 -2.607 1 95.25 371 ALA B CA 1
ATOM 6714 C C . ALA B 1 371 ? -7.988 9.828 -3.5 1 95.25 371 ALA B C 1
ATOM 6716 O O . ALA B 1 371 ? -8.289 8.648 -3.668 1 95.25 371 ALA B O 1
ATOM 6717 N N . LYS B 1 372 ? -8.719 10.914 -3.996 1 95.31 372 LYS B N 1
ATOM 6718 C CA . LYS B 1 372 ? -9.93 10.695 -4.781 1 95.31 372 LYS B CA 1
ATOM 6719 C C . LYS B 1 372 ? -10.906 9.781 -4.043 1 95.31 372 LYS B C 1
ATOM 6721 O O . LYS B 1 372 ? -11.484 8.867 -4.637 1 95.31 372 LYS B O 1
ATOM 6726 N N . ALA B 1 373 ? -10.992 9.945 -2.766 1 96.5 373 ALA B N 1
ATOM 6727 C CA . ALA B 1 373 ? -11.844 9.109 -1.932 1 96.5 373 ALA B CA 1
ATOM 6728 C C . ALA B 1 373 ? -13.32 9.461 -2.125 1 96.5 373 ALA B C 1
ATOM 6730 O O . ALA B 1 373 ? -13.719 10.602 -1.894 1 96.5 373 ALA B O 1
ATOM 6731 N N . PRO B 1 374 ? -14.172 8.555 -2.457 1 96 374 PRO B N 1
ATOM 6732 C CA . PRO B 1 374 ? -15.586 8.875 -2.645 1 96 374 PRO B CA 1
ATOM 6733 C C . PRO B 1 374 ? -16.312 9.102 -1.325 1 96 374 PRO B C 1
ATOM 6735 O O . PRO B 1 374 ? -17.359 9.773 -1.299 1 96 374 PRO B O 1
ATOM 6738 N N . ASP B 1 375 ? -15.789 8.578 -0.281 1 97.62 375 ASP B N 1
ATOM 6739 C CA . ASP B 1 375 ? -16.406 8.695 1.04 1 97.62 375 ASP B CA 1
ATOM 6740 C C . ASP B 1 375 ? -15.359 9.047 2.1 1 97.62 375 ASP B C 1
ATOM 6742 O O . ASP B 1 375 ? -15.211 8.336 3.096 1 97.62 375 ASP B O 1
ATOM 6746 N N . GLY B 1 376 ? -14.602 10.164 1.939 1 98.31 376 GLY B N 1
ATOM 6747 C CA . GLY B 1 376 ? -13.5 10.531 2.816 1 98.31 376 GLY B CA 1
ATOM 6748 C C . GLY B 1 376 ? -13.773 11.781 3.633 1 98.31 376 GLY B C 1
ATOM 6749 O O . GLY B 1 376 ? -12.898 12.25 4.363 1 98.31 376 GLY B O 1
ATOM 6750 N N . GLU B 1 377 ? -14.961 12.375 3.555 1 98.5 377 GLU B N 1
ATOM 6751 C CA . GLU B 1 377 ? -15.258 13.648 4.195 1 98.5 377 GLU B CA 1
ATOM 6752 C C . GLU B 1 377 ? -15.711 13.453 5.641 1 98.5 377 GLU B C 1
ATOM 6754 O O . GLU B 1 377 ? -16.859 13.734 5.98 1 98.5 377 GLU B O 1
ATOM 6759 N N . TRP B 1 378 ? -14.742 13.102 6.504 1 98.81 378 TRP B N 1
ATOM 6760 C CA . TRP B 1 378 ? -14.977 12.844 7.922 1 98.81 378 TRP B CA 1
ATOM 6761 C C . TRP B 1 378 ? -13.836 13.398 8.773 1 98.81 378 TRP B C 1
ATOM 6763 O O . TRP B 1 378 ? -12.68 13.43 8.328 1 98.81 378 TRP B O 1
ATOM 6773 N N . ILE B 1 379 ? -14.172 13.922 9.945 1 98.94 379 ILE B N 1
ATOM 6774 C CA . ILE B 1 379 ? -13.148 13.891 10.984 1 98.94 379 ILE B CA 1
ATOM 6775 C C . ILE B 1 379 ? -12.984 12.461 11.508 1 98.94 379 ILE B C 1
ATOM 6777 O O . ILE B 1 379 ? -13.969 11.82 11.891 1 98.94 379 ILE B O 1
ATOM 6781 N N . GLU B 1 380 ? -11.734 12.008 11.5 1 98.81 380 GLU B N 1
ATOM 6782 C CA . GLU B 1 380 ? -11.469 10.609 11.828 1 98.81 380 GLU B CA 1
ATOM 6783 C C . GLU B 1 380 ? -10.727 10.492 13.156 1 98.81 380 GLU B C 1
ATOM 6785 O O . GLU B 1 380 ? -9.875 11.328 13.477 1 98.81 380 GLU B O 1
ATOM 6790 N N . LEU B 1 381 ? -11.109 9.469 13.859 1 98.94 381 LEU B N 1
ATOM 6791 C CA . LEU B 1 381 ? -10.312 8.938 14.969 1 98.94 381 LEU B CA 1
ATOM 6792 C C . LEU B 1 381 ? -9.648 7.625 14.578 1 98.94 381 LEU B C 1
ATOM 6794 O O . LEU B 1 381 ? -10.297 6.73 14.031 1 98.94 381 LEU B O 1
ATOM 6798 N N . PHE B 1 382 ? -8.367 7.5 14.836 1 98.88 382 PHE B N 1
ATOM 6799 C CA . PHE B 1 382 ? -7.641 6.285 14.477 1 98.88 382 PHE B CA 1
ATOM 6800 C C . PHE B 1 382 ? -7.145 5.559 15.719 1 98.88 382 PHE B C 1
ATOM 6802 O O . PHE B 1 382 ? -6.484 6.152 16.578 1 98.88 382 PHE B O 1
ATOM 6809 N N . HIS B 1 383 ? -7.461 4.34 15.805 1 98.69 383 HIS B N 1
ATOM 6810 C CA . HIS B 1 383 ? -6.875 3.412 16.766 1 98.69 383 HIS B CA 1
ATOM 6811 C C . HIS B 1 383 ? -5.766 2.586 16.125 1 98.69 383 HIS B C 1
ATOM 6813 O O . HIS B 1 383 ? -6.027 1.737 15.273 1 98.69 383 HIS B O 1
ATOM 6819 N N . PRO B 1 384 ? -4.512 2.869 16.562 1 98.44 384 PRO B N 1
ATOM 6820 C CA . PRO B 1 384 ? -3.391 2.168 15.938 1 98.44 384 PRO B CA 1
ATOM 6821 C C . PRO B 1 384 ? -3.215 0.745 16.453 1 98.44 384 PRO B C 1
ATOM 6823 O O . PRO B 1 384 ? -3.422 0.491 17.641 1 98.44 384 PRO B O 1
ATOM 6826 N N . LYS B 1 385 ? -2.875 -0.142 15.578 1 97.81 385 LYS B N 1
ATOM 6827 C CA . LYS B 1 385 ? -2.506 -1.511 15.922 1 97.81 385 LYS B CA 1
ATOM 6828 C C . LYS B 1 385 ? -1.267 -1.958 15.156 1 97.81 385 LYS B C 1
ATOM 6830 O O . LYS B 1 385 ? -1.287 -2.033 13.922 1 97.81 385 LYS B O 1
ATOM 6835 N N . MET B 1 386 ? -0.203 -2.293 15.844 1 96.88 386 MET B N 1
ATOM 6836 C CA . MET B 1 386 ? 1.028 -2.76 15.219 1 96.88 386 MET B CA 1
ATOM 6837 C C . MET B 1 386 ? 0.858 -4.172 14.672 1 96.88 386 MET B C 1
ATOM 6839 O O . MET B 1 386 ? 0.149 -4.988 15.258 1 96.88 386 MET B O 1
ATOM 6843 N N . ILE B 1 387 ? 1.371 -4.426 13.5 1 94.94 387 ILE B N 1
ATOM 6844 C CA . ILE B 1 387 ? 1.514 -5.781 12.977 1 94.94 387 ILE B CA 1
ATOM 6845 C C . ILE B 1 387 ? 2.787 -6.414 13.523 1 94.94 387 ILE B C 1
ATOM 6847 O O . ILE B 1 387 ? 3.893 -5.926 13.273 1 94.94 387 ILE B O 1
ATOM 6851 N N . THR B 1 388 ? 2.518 -7.434 14.336 1 86.62 388 THR B N 1
ATOM 6852 C CA . THR B 1 388 ? 3.66 -8.078 14.969 1 86.62 388 THR B CA 1
ATOM 6853 C C . THR B 1 388 ? 4.035 -9.359 14.227 1 86.62 388 THR B C 1
ATOM 6855 O O . THR B 1 388 ? 3.176 -10.016 13.641 1 86.62 388 THR B O 1
ATOM 6858 N N . GLY B 1 389 ? 5.277 -9.508 13.883 1 78.19 389 GLY B N 1
ATOM 6859 C CA . GLY B 1 389 ? 5.781 -10.602 13.07 1 78.19 389 GLY B CA 1
ATOM 6860 C C . GLY B 1 389 ? 6.023 -11.875 13.867 1 78.19 389 GLY B C 1
ATOM 6861 O O . GLY B 1 389 ? 6.727 -11.852 14.883 1 78.19 389 GLY B O 1
ATOM 6862 N N . GLU B 1 390 ? 5.047 -12.875 13.867 1 70.81 390 GLU B N 1
ATOM 6863 C CA . GLU B 1 390 ? 5.109 -14.234 14.398 1 70.81 390 GLU B CA 1
ATOM 6864 C C . GLU B 1 390 ? 6.367 -14.953 13.922 1 70.81 390 GLU B C 1
ATOM 6866 O O . GLU B 1 390 ? 6.281 -15.953 13.211 1 70.81 390 GLU B O 1
ATOM 6871 N N . GLY B 1 391 ? 7.684 -14.508 14.398 1 86.5 391 GLY B N 1
ATOM 6872 C CA . GLY B 1 391 ? 8.867 -15.211 13.93 1 86.5 391 GLY B CA 1
ATOM 6873 C C . GLY B 1 391 ? 9.297 -14.797 12.531 1 86.5 391 GLY B C 1
ATOM 6874 O O . GLY B 1 391 ? 10.18 -15.414 11.938 1 86.5 391 GLY B O 1
ATOM 6875 N N . ALA B 1 392 ? 8.734 -13.719 12.023 1 93.94 392 ALA B N 1
ATOM 6876 C CA . ALA B 1 392 ? 9.078 -13.219 10.695 1 93.94 392 ALA B CA 1
ATOM 6877 C C . ALA B 1 392 ? 10.5 -12.664 10.672 1 93.94 392 ALA B C 1
ATOM 6879 O O . ALA B 1 392 ? 11.023 -12.219 11.695 1 93.94 392 ALA B O 1
ATOM 6880 N N . LEU B 1 393 ? 11.133 -12.781 9.547 1 95.94 393 LEU B N 1
ATOM 6881 C CA . LEU B 1 393 ? 12.398 -12.086 9.367 1 95.94 393 LEU B CA 1
ATOM 6882 C C . LEU B 1 393 ? 12.242 -10.594 9.641 1 95.94 393 LEU B C 1
ATOM 6884 O O . LEU B 1 393 ? 11.25 -9.984 9.234 1 95.94 393 LEU B O 1
ATOM 6888 N N . ASN B 1 394 ? 13.172 -10.109 10.461 1 95.31 394 ASN B N 1
ATOM 6889 C CA . ASN B 1 394 ? 13.164 -8.695 10.82 1 95.31 394 ASN B CA 1
ATOM 6890 C C . ASN B 1 394 ? 14.57 -8.102 10.773 1 95.31 394 ASN B C 1
ATOM 6892 O O . ASN B 1 394 ? 15.555 -8.82 10.961 1 95.31 394 ASN B O 1
ATOM 6896 N N . ASP B 1 395 ? 14.633 -6.859 10.414 1 95.38 395 ASP B N 1
ATOM 6897 C CA . ASP B 1 395 ? 15.875 -6.086 10.375 1 95.38 395 ASP B CA 1
ATOM 6898 C C . ASP B 1 395 ? 15.664 -4.68 10.93 1 95.38 395 ASP B C 1
ATOM 6900 O O . ASP B 1 395 ? 14.602 -4.086 10.742 1 95.38 395 ASP B O 1
ATOM 6904 N N . PRO B 1 396 ? 16.719 -4.117 11.578 1 93.69 396 PRO B N 1
ATOM 6905 C CA . PRO B 1 396 ? 16.578 -2.781 12.164 1 93.69 396 PRO B CA 1
ATOM 6906 C C . PRO B 1 396 ? 16.219 -1.72 11.125 1 93.69 396 PRO B C 1
ATOM 6908 O O . PRO B 1 396 ? 15.641 -0.686 11.477 1 93.69 396 PRO B O 1
ATOM 6911 N N . THR B 1 397 ? 16.516 -1.955 9.906 1 94.81 397 THR B N 1
ATOM 6912 C CA . THR B 1 397 ? 16.25 -0.957 8.867 1 94.81 397 THR B CA 1
ATOM 6913 C C . THR B 1 397 ? 14.859 -1.12 8.289 1 94.81 397 THR B C 1
ATOM 6915 O O . THR B 1 397 ? 14.406 -0.287 7.5 1 94.81 397 THR B O 1
ATOM 6918 N N . PHE B 1 398 ? 14.141 -2.229 8.695 1 97.06 398 PHE B N 1
ATOM 6919 C CA . PHE B 1 398 ? 12.812 -2.477 8.141 1 97.06 398 PHE B CA 1
ATOM 6920 C C . PHE B 1 398 ? 11.805 -1.477 8.688 1 97.06 398 PHE B C 1
ATOM 6922 O O . PHE B 1 398 ? 11.852 -1.124 9.867 1 97.06 398 PHE B O 1
ATOM 6929 N N . TRP B 1 399 ? 10.906 -1.073 7.781 1 97.94 399 TRP B N 1
ATOM 6930 C CA . TRP B 1 399 ? 9.688 -0.461 8.297 1 97.94 399 TRP B CA 1
ATOM 6931 C C . TRP B 1 399 ? 8.977 -1.398 9.266 1 97.94 399 TRP B C 1
ATOM 6933 O O . TRP B 1 399 ? 8.867 -2.6 9.008 1 97.94 399 TRP B O 1
ATOM 6943 N N . GLN B 1 400 ? 8.562 -0.897 10.383 1 97.81 400 GLN B N 1
ATOM 6944 C CA . GLN B 1 400 ? 7.656 -1.592 11.289 1 97.81 400 GLN B CA 1
ATOM 6945 C C . GLN B 1 400 ? 6.203 -1.205 11.023 1 97.81 400 GLN B C 1
ATOM 6947 O O . GLN B 1 400 ? 5.785 -0.087 11.336 1 97.81 400 GLN B O 1
ATOM 6952 N N . PRO B 1 401 ? 5.418 -2.137 10.484 1 97.81 401 PRO B N 1
ATOM 6953 C CA . PRO B 1 401 ? 4.082 -1.765 10.008 1 97.81 401 PRO B CA 1
ATOM 6954 C C . PRO B 1 401 ? 3.016 -1.9 11.094 1 97.81 401 PRO B C 1
ATOM 6956 O O . PRO B 1 401 ? 3.188 -2.67 12.039 1 97.81 401 PRO B O 1
ATOM 6959 N N . GLY B 1 402 ? 1.988 -1.134 10.977 1 98 402 GLY B N 1
ATOM 6960 C CA . GLY B 1 402 ? 0.716 -1.239 11.672 1 98 402 GLY B CA 1
ATOM 6961 C C . GLY B 1 402 ? -0.471 -0.855 10.812 1 98 402 GLY B C 1
ATOM 6962 O O . GLY B 1 402 ? -0.314 -0.567 9.625 1 98 402 GLY B O 1
ATOM 6963 N N . VAL B 1 403 ? -1.688 -0.993 11.422 1 97.94 403 VAL B N 1
ATOM 6964 C CA . VAL B 1 403 ? -2.906 -0.578 10.734 1 97.94 403 VAL B CA 1
ATOM 6965 C C . VAL B 1 403 ? -3.701 0.379 11.617 1 97.94 403 VAL B C 1
ATOM 6967 O O . VAL B 1 403 ? -3.65 0.283 12.852 1 97.94 403 VAL B O 1
ATOM 6970 N N . PHE B 1 404 ? -4.371 1.276 10.914 1 98.12 404 PHE B N 1
ATOM 6971 C CA . PHE B 1 404 ? -5.344 2.115 11.602 1 98.12 404 PHE B CA 1
ATOM 6972 C C . PHE B 1 404 ? -6.734 1.49 11.547 1 98.12 404 PHE B C 1
ATOM 6974 O O . PHE B 1 404 ? -7.172 1.031 10.484 1 98.12 404 PHE B O 1
ATOM 6981 N N . HIS B 1 405 ? -7.34 1.406 12.656 1 97.5 405 HIS B N 1
ATOM 6982 C CA . HIS B 1 405 ? -8.781 1.216 12.703 1 97.5 405 HIS B CA 1
ATOM 6983 C C . HIS B 1 405 ? -9.508 2.549 12.859 1 97.5 405 HIS B C 1
ATOM 6985 O O . HIS B 1 405 ? -9.406 3.197 13.906 1 97.5 405 HIS B O 1
ATOM 6991 N N . SER B 1 406 ? -10.211 2.893 11.883 1 97.81 406 SER B N 1
ATOM 6992 C CA . SER B 1 406 ? -10.805 4.223 11.828 1 97.81 406 SER B CA 1
ATOM 6993 C C . SER B 1 406 ? -12.172 4.25 12.508 1 97.81 406 SER B C 1
ATOM 6995 O O . SER B 1 406 ? -12.914 3.271 12.453 1 97.81 406 SER B O 1
ATOM 6997 N N . GLU B 1 407 ? -12.469 5.289 13.148 1 98.5 407 GLU B N 1
ATOM 6998 C CA . GLU B 1 407 ? -13.75 5.66 13.734 1 98.5 407 GLU B CA 1
ATOM 6999 C C . GLU B 1 407 ? -14.172 7.062 13.297 1 98.5 407 GLU B C 1
ATOM 7001 O O . GLU B 1 407 ? -13.43 8.031 13.508 1 98.5 407 GLU B O 1
ATOM 7006 N N . HIS B 1 408 ? -15.375 7.188 12.664 1 98.75 408 HIS B N 1
ATOM 7007 C CA . HIS B 1 408 ? -15.875 8.492 12.25 1 98.75 408 HIS B CA 1
ATOM 7008 C C . HIS B 1 408 ? -16.297 9.328 13.453 1 98.75 408 HIS B C 1
ATOM 7010 O O . HIS B 1 408 ? -17.016 8.844 14.328 1 98.75 408 HIS B O 1
ATOM 7016 N N . LEU B 1 409 ? -15.867 10.586 13.438 1 98.88 409 LEU B N 1
ATOM 7017 C CA . LEU B 1 409 ? -16.25 11.477 14.531 1 98.88 409 LEU B CA 1
ATOM 7018 C C . LEU B 1 409 ? -17.281 12.492 14.078 1 98.88 409 LEU B C 1
ATOM 7020 O O . LEU B 1 409 ? -18.219 12.805 14.812 1 98.88 409 LEU B O 1
ATOM 7024 N N . VAL B 1 410 ? -17.094 13.094 12.875 1 98.94 410 VAL B N 1
ATOM 7025 C CA . VAL B 1 410 ? -17.984 14.125 12.367 1 98.94 410 VAL B CA 1
ATOM 7026 C C . VAL B 1 410 ? -18.203 13.93 10.867 1 98.94 410 VAL B C 1
ATOM 7028 O O . VAL B 1 410 ? -17.234 13.711 10.117 1 98.94 410 VAL B O 1
ATOM 7031 N N . ASN B 1 411 ? -19.453 13.938 10.438 1 98.88 411 ASN B N 1
ATOM 7032 C CA . ASN B 1 411 ? -19.766 13.969 9.016 1 98.88 411 ASN B CA 1
ATOM 7033 C C . ASN B 1 411 ? -19.5 15.344 8.414 1 98.88 411 ASN B C 1
ATOM 7035 O O . ASN B 1 411 ? -20.25 16.297 8.672 1 98.88 411 ASN B O 1
ATOM 7039 N N . MET B 1 412 ? -18.5 15.477 7.551 1 98.69 412 MET B N 1
ATOM 7040 C CA . MET B 1 412 ? -18.031 16.75 7.031 1 98.69 412 MET B CA 1
ATOM 7041 C C . MET B 1 412 ? -18.516 16.984 5.602 1 98.69 412 MET B C 1
ATOM 7043 O O . MET B 1 412 ? -17.922 17.766 4.863 1 98.69 412 MET B O 1
ATOM 7047 N N . ALA B 1 413 ? -19.547 16.359 5.203 1 97.94 413 ALA B N 1
ATOM 7048 C CA . ALA B 1 413 ? -20.016 16.359 3.816 1 97.94 413 ALA B CA 1
ATOM 7049 C C . ALA B 1 413 ? -20.375 17.766 3.361 1 97.94 413 ALA B C 1
ATOM 7051 O O . ALA B 1 413 ? -20.422 18.047 2.162 1 97.94 413 ALA B O 1
ATOM 7052 N N . HIS B 1 414 ? -20.688 18.656 4.324 1 97.81 414 HIS B N 1
ATOM 7053 C CA . HIS B 1 414 ? -21.078 20.016 3.939 1 97.81 414 HIS B CA 1
ATOM 7054 C C . HIS B 1 414 ? -19.953 21 4.176 1 97.81 414 HIS B C 1
ATOM 7056 O O . HIS B 1 414 ? -20.188 22.219 4.164 1 97.81 414 HIS B O 1
ATOM 7062 N N . HIS B 1 415 ? -18.797 20.562 4.562 1 97.25 415 HIS B N 1
ATOM 7063 C CA . HIS B 1 415 ? -17.578 21.375 4.629 1 97.25 415 HIS B CA 1
ATOM 7064 C C . HIS B 1 415 ? -16.969 21.562 3.248 1 97.25 415 HIS B C 1
ATOM 7066 O O . HIS B 1 415 ? -16.875 20.609 2.473 1 97.25 415 HIS B O 1
ATOM 7072 N N . ASN B 1 416 ? -16.625 22.844 2.951 1 95.12 416 ASN B N 1
ATOM 7073 C CA . ASN B 1 416 ? -15.844 23.109 1.747 1 95.12 416 ASN B CA 1
ATOM 7074 C C . ASN B 1 416 ? -14.352 22.938 2 1 95.12 416 ASN B C 1
ATOM 7076 O O . ASN B 1 416 ? -13.734 23.781 2.656 1 95.12 416 ASN B O 1
ATOM 7080 N N . TYR B 1 417 ? -13.703 21.969 1.433 1 94.69 417 TYR B N 1
ATOM 7081 C CA . TYR B 1 417 ? -12.352 21.547 1.756 1 94.69 417 TYR B CA 1
ATOM 7082 C C . TYR B 1 417 ? -11.32 22.484 1.126 1 94.69 417 TYR B C 1
ATOM 7084 O O . TYR B 1 417 ? -10.117 22.312 1.321 1 94.69 417 TYR B O 1
ATOM 7092 N N . ARG B 1 418 ? -11.711 23.453 0.454 1 90.69 418 ARG B N 1
ATOM 7093 C CA . ARG B 1 418 ? -10.742 24.5 0.145 1 90.69 418 ARG B CA 1
ATOM 7094 C C . ARG B 1 418 ? -10.148 25.094 1.42 1 90.69 418 ARG B C 1
ATOM 7096 O O . ARG B 1 418 ? -9.016 25.578 1.418 1 90.69 418 ARG B O 1
ATOM 7103 N N . LEU B 1 419 ? -11.023 25.094 2.412 1 93.81 419 LEU B N 1
ATOM 7104 C CA . LEU B 1 419 ? -10.516 25.328 3.76 1 93.81 419 LEU B CA 1
ATOM 7105 C C . LEU B 1 419 ? -10.078 24.031 4.418 1 93.81 419 LEU B C 1
ATOM 7107 O O . LEU B 1 419 ? -10.891 23.109 4.586 1 93.81 419 LEU B O 1
ATOM 7111 N N . GLU B 1 420 ? -8.883 23.906 4.793 1 94.38 420 GLU B N 1
ATOM 7112 C CA . GLU B 1 420 ? -8.406 22.703 5.48 1 94.38 420 GLU B CA 1
ATOM 7113 C C . GLU B 1 420 ? -8.773 22.734 6.957 1 94.38 420 GLU B C 1
ATOM 7115 O O . GLU B 1 420 ? -8.547 23.734 7.641 1 94.38 420 GLU B O 1
ATOM 7120 N N . PRO B 1 421 ? -9.242 21.703 7.449 1 98 421 PRO B N 1
ATOM 7121 C CA . PRO B 1 421 ? -9.773 21.719 8.812 1 98 421 PRO B CA 1
ATOM 7122 C C . PRO B 1 421 ? -8.68 21.812 9.875 1 98 421 PRO B C 1
ATOM 7124 O O . PRO B 1 421 ? -8.898 22.375 10.945 1 98 421 PRO B O 1
ATOM 7127 N N . ASN B 1 422 ? -7.516 21.125 9.703 1 98.12 422 ASN B N 1
ATOM 7128 C CA . ASN B 1 422 ? -6.367 21.219 10.594 1 98.12 422 ASN B CA 1
ATOM 7129 C C . ASN B 1 422 ? -6.684 20.656 11.977 1 98.12 422 ASN B C 1
ATOM 7131 O O . ASN B 1 422 ? -6.648 21.391 12.977 1 98.12 422 ASN B O 1
ATOM 7135 N N . VAL B 1 423 ? -6.758 19.406 12.086 1 98.69 423 VAL B N 1
ATOM 7136 C CA . VAL B 1 423 ? -7.191 18.719 13.297 1 98.69 423 VAL B CA 1
ATOM 7137 C C . VAL B 1 423 ? -6.07 18.734 14.336 1 98.69 423 VAL B C 1
ATOM 7139 O O . VAL B 1 423 ? -4.887 18.734 13.977 1 98.69 423 VAL B O 1
ATOM 7142 N N . ARG B 1 424 ? -6.492 18.719 15.641 1 98.31 424 ARG B N 1
ATOM 7143 C CA . ARG B 1 424 ? -5.574 18.531 16.766 1 98.31 424 ARG B CA 1
ATOM 7144 C C . ARG B 1 424 ? -6.32 18.062 18 1 98.31 424 ARG B C 1
ATOM 7146 O O . ARG B 1 424 ? -7.449 18.484 18.25 1 98.31 424 ARG B O 1
ATOM 7153 N N . PHE B 1 425 ? -5.68 17.281 18.828 1 98.69 425 PHE B N 1
ATOM 7154 C CA . PHE B 1 425 ? -6.254 16.875 20.094 1 98.69 425 PHE B CA 1
ATOM 7155 C C . PHE B 1 425 ? -6.125 17.969 21.141 1 98.69 425 PHE B C 1
ATOM 7157 O O . PHE B 1 425 ? -5.133 18.703 21.156 1 98.69 425 PHE B O 1
ATOM 7164 N N . SER B 1 426 ? -7.145 18.047 21.984 1 98.38 426 SER B N 1
ATOM 7165 C CA . SER B 1 426 ? -6.914 18.75 23.25 1 98.38 426 SER B CA 1
ATOM 7166 C C . SER B 1 426 ? -5.855 18.062 24.094 1 98.38 426 SER B C 1
ATOM 7168 O O . SER B 1 426 ? -5.625 16.859 23.938 1 98.38 426 SER B O 1
ATOM 7170 N N . PRO B 1 427 ? -5.219 18.828 24.922 1 97.38 427 PRO B N 1
ATOM 7171 C CA . PRO B 1 427 ? -4.164 18.219 25.734 1 97.38 427 PRO B CA 1
ATOM 7172 C C . PRO B 1 427 ? -4.648 17.016 26.531 1 97.38 427 PRO B C 1
ATOM 7174 O O . PRO B 1 427 ? -3.881 16.078 26.781 1 97.38 427 PRO B O 1
ATOM 7177 N N . ASP B 1 428 ? -5.902 16.969 26.938 1 96.88 428 ASP B N 1
ATOM 7178 C CA . ASP B 1 428 ? -6.43 15.859 27.734 1 96.88 428 ASP B CA 1
ATOM 7179 C C . ASP B 1 428 ? -7.012 14.773 26.828 1 96.88 428 ASP B C 1
ATOM 7181 O O . ASP B 1 428 ? -7.613 13.812 27.312 1 96.88 428 ASP B O 1
ATOM 7185 N N . LYS B 1 429 ? -6.945 14.938 25.5 1 97.38 429 LYS B N 1
ATOM 7186 C CA . LYS B 1 429 ? -7.293 13.992 24.438 1 97.38 429 LYS B CA 1
ATOM 7187 C C . LYS B 1 429 ? -8.805 13.789 24.359 1 97.38 429 LYS B C 1
ATOM 7189 O O . LYS B 1 429 ? -9.273 12.859 23.703 1 97.38 429 LYS B O 1
ATOM 7194 N N . LYS B 1 430 ? -9.578 14.641 24.984 1 98.25 430 LYS B N 1
ATOM 7195 C CA . LYS B 1 430 ? -11.023 14.43 25.062 1 98.25 430 LYS B CA 1
ATOM 7196 C C . LYS B 1 430 ? -11.734 15.102 23.875 1 98.25 430 LYS B C 1
ATOM 7198 O O . LYS B 1 430 ? -12.898 14.797 23.609 1 98.25 430 LYS B O 1
ATOM 7203 N N . ILE B 1 431 ? -11.031 16.031 23.312 1 98.75 431 ILE B N 1
ATOM 7204 C CA . ILE B 1 431 ? -11.609 16.781 22.203 1 98.75 431 ILE B CA 1
ATOM 7205 C C . ILE B 1 431 ? -10.664 16.75 21.016 1 98.75 431 ILE B C 1
ATOM 7207 O O . ILE B 1 431 ? -9.445 16.875 21.172 1 98.75 431 ILE B O 1
ATOM 7211 N N . VAL B 1 432 ? -11.18 16.531 19.844 1 98.88 432 VAL B N 1
ATOM 7212 C CA . VAL B 1 432 ? -10.477 16.844 18.609 1 98.88 432 VAL B CA 1
ATOM 7213 C C . VAL B 1 432 ? -10.969 18.188 18.047 1 98.88 432 VAL B C 1
ATOM 7215 O O . VAL B 1 432 ? -12.141 18.328 17.703 1 98.88 432 VAL B O 1
ATOM 7218 N N . PHE B 1 433 ? -10.078 19.172 17.984 1 98.88 433 PHE B N 1
ATOM 7219 C CA . PHE B 1 433 ? -10.398 20.484 17.453 1 98.88 433 PHE B CA 1
ATOM 7220 C C . PHE B 1 433 ? -10.211 20.5 15.938 1 98.88 433 PHE B C 1
ATOM 7222 O O . PHE B 1 433 ? -9.32 19.844 15.406 1 98.88 433 PHE B O 1
ATOM 7229 N N . PHE B 1 434 ? -11.055 21.25 15.234 1 98.81 434 PHE B N 1
ATOM 7230 C CA . PHE B 1 434 ? -10.938 21.453 13.789 1 98.81 434 PHE B CA 1
ATOM 7231 C C . PHE B 1 434 ? -11.617 22.75 13.359 1 98.81 434 PHE B C 1
ATOM 7233 O O . PHE B 1 434 ? -12.508 23.234 14.047 1 98.81 434 PHE B O 1
ATOM 7240 N N . THR B 1 435 ? -11.172 23.312 12.281 1 98.5 435 THR B N 1
ATOM 7241 C CA . THR B 1 435 ? -11.797 24.484 11.672 1 98.5 435 THR B CA 1
ATOM 7242 C C . THR B 1 435 ? -12.773 24.062 10.578 1 98.5 435 THR B C 1
ATOM 7244 O O . THR B 1 435 ? -12.484 23.156 9.789 1 98.5 435 THR B O 1
ATOM 7247 N N . SER B 1 436 ? -13.898 24.719 10.516 1 97.88 436 SER B N 1
ATOM 7248 C CA . SER B 1 436 ? -14.875 24.359 9.492 1 97.88 436 SER B CA 1
ATOM 7249 C C . SER B 1 436 ? -15.664 25.594 9.023 1 97.88 436 SER B C 1
ATOM 7251 O O . SER B 1 436 ? -15.891 26.516 9.805 1 97.88 436 SER B O 1
ATOM 7253 N N . ASN B 1 437 ? -16.016 25.609 7.785 1 96.19 437 ASN B N 1
ATOM 7254 C CA . ASN B 1 437 ? -16.844 26.641 7.172 1 96.19 437 ASN B CA 1
ATOM 7255 C C . ASN B 1 437 ? -18.25 26.125 6.863 1 96.19 437 ASN B C 1
ATOM 7257 O O . ASN B 1 437 ? -18.922 26.641 5.969 1 96.19 437 ASN B O 1
ATOM 7261 N N . MET B 1 438 ? -18.703 25.062 7.551 1 96.75 438 MET B N 1
ATOM 7262 C CA . MET B 1 438 ? -19.953 24.391 7.246 1 96.75 438 MET B CA 1
ATOM 7263 C C . MET B 1 438 ? -21.141 25.344 7.387 1 96.75 438 MET B C 1
ATOM 7265 O O . MET B 1 438 ? -22.156 25.172 6.715 1 96.75 438 MET B O 1
ATOM 7269 N N . PHE B 1 439 ? -21.047 26.406 8.18 1 95.88 439 PHE B N 1
ATOM 7270 C CA . PHE B 1 439 ? -22.125 27.375 8.391 1 95.88 439 PHE B CA 1
ATOM 7271 C C . PHE B 1 439 ? -21.891 28.625 7.57 1 95.88 439 PHE B C 1
ATOM 7273 O O . PHE B 1 439 ? -22.531 29.656 7.805 1 95.88 439 PHE B O 1
ATOM 7280 N N . GLY B 1 440 ? -20.938 28.594 6.641 1 93.31 440 GLY B N 1
ATOM 7281 C CA . GLY B 1 440 ? -20.531 29.75 5.871 1 93.31 440 GLY B CA 1
ATOM 7282 C C . GLY B 1 440 ? -19.156 30.266 6.25 1 93.31 440 GLY B C 1
ATOM 7283 O O . GLY B 1 440 ? -18.141 29.703 5.828 1 93.31 440 GLY B O 1
ATOM 7284 N N . PRO B 1 441 ? -19.125 31.25 7.195 1 92.25 441 PRO B N 1
ATOM 7285 C CA . PRO B 1 441 ? -17.797 31.625 7.699 1 92.25 441 PRO B CA 1
ATOM 7286 C C . PRO B 1 441 ? -17.125 30.484 8.477 1 92.25 441 PRO B C 1
ATOM 7288 O O . PRO B 1 441 ? -17.797 29.578 8.969 1 92.25 441 PRO B O 1
ATOM 7291 N N . SER B 1 442 ? -15.797 30.562 8.555 1 95.19 442 SER B N 1
ATOM 7292 C CA . SER B 1 442 ? -15.078 29.562 9.336 1 95.19 442 SER B CA 1
ATOM 7293 C C . SER B 1 442 ? -15.219 29.812 10.828 1 95.19 442 SER B C 1
ATOM 7295 O O . SER B 1 442 ? -15.297 30.969 11.258 1 95.19 442 SER B O 1
ATOM 7297 N N . TYR B 1 443 ? -15.266 28.766 11.539 1 96.62 443 TYR B N 1
ATOM 7298 C CA . TYR B 1 443 ? -15.219 28.766 13 1 96.62 443 TYR B CA 1
ATOM 7299 C C . TYR B 1 443 ? -14.352 27.609 13.516 1 96.62 443 TYR B C 1
ATOM 7301 O O . TYR B 1 443 ? -14.062 26.672 12.781 1 96.62 443 TYR B O 1
ATOM 7309 N N . LEU B 1 444 ? -13.93 27.766 14.742 1 98.12 444 LEU B N 1
ATOM 7310 C CA . LEU B 1 444 ? -13.258 26.672 15.422 1 98.12 444 LEU B CA 1
ATOM 7311 C C . LEU B 1 444 ? -14.266 25.75 16.109 1 98.12 444 LEU B C 1
ATOM 7313 O O . LEU B 1 444 ? -15.055 26.203 16.953 1 98.12 444 LEU B O 1
ATOM 7317 N N . PHE B 1 445 ? -14.234 24.516 15.703 1 98.69 445 PHE B N 1
ATOM 7318 C CA . PHE B 1 445 ? -15.086 23.484 16.281 1 98.69 445 PHE B CA 1
ATOM 7319 C C . PHE B 1 445 ? -14.258 22.484 17.078 1 98.69 445 PHE B C 1
ATOM 7321 O O . PHE B 1 445 ? -13.023 22.469 16.984 1 98.69 445 PHE B O 1
ATOM 7328 N N . GLY B 1 446 ? -14.953 21.719 17.859 1 98.81 446 GLY B N 1
ATOM 7329 C CA . GLY B 1 446 ? -14.438 20.516 18.5 1 98.81 446 GLY B CA 1
ATOM 7330 C C . GLY B 1 446 ? -15.438 19.375 18.531 1 98.81 446 GLY B C 1
ATOM 7331 O O . GLY B 1 446 ? -16.656 19.609 18.5 1 98.81 446 GLY B O 1
ATOM 7332 N N . VAL B 1 447 ? -14.922 18.203 18.531 1 98.94 447 VAL B N 1
ATOM 7333 C CA . VAL B 1 447 ? -15.758 17.016 18.688 1 98.94 447 VAL B CA 1
ATOM 7334 C C . VAL B 1 447 ? -15.227 16.172 19.844 1 98.94 447 VAL B C 1
ATOM 7336 O O . VAL B 1 447 ? -14.016 15.984 19.984 1 98.94 447 VAL B O 1
ATOM 7339 N N . GLU B 1 448 ? -16.156 15.727 20.656 1 98.81 448 GLU B N 1
ATOM 7340 C CA . GLU B 1 448 ? -15.773 14.852 21.766 1 98.81 448 GLU B CA 1
ATOM 7341 C C . GLU B 1 448 ? -15.336 13.484 21.25 1 98.81 448 GLU B C 1
ATOM 7343 O O . GLU B 1 448 ? -16.016 12.883 20.406 1 98.81 448 GLU B O 1
ATOM 7348 N N . VAL B 1 449 ? -14.242 12.977 21.812 1 98.81 449 VAL B N 1
ATOM 7349 C CA . VAL B 1 449 ? -13.68 11.695 21.391 1 98.81 449 VAL B CA 1
ATOM 7350 C C . VAL B 1 449 ? -14.625 10.57 21.781 1 98.81 449 VAL B C 1
ATOM 7352 O O . VAL B 1 449 ? -14.883 9.656 21 1 98.81 449 VAL B O 1
ATOM 7355 N N . ASN B 1 450 ? -15.125 10.602 22.969 1 98.44 450 ASN B N 1
ATOM 7356 C CA . ASN B 1 450 ? -16.094 9.609 23.406 1 98.44 450 ASN B CA 1
ATOM 7357 C C . ASN B 1 450 ? -17.484 9.906 22.844 1 98.44 450 ASN B C 1
ATOM 7359 O O . ASN B 1 450 ? -17.891 11.062 22.766 1 98.44 450 ASN B O 1
ATOM 7363 N N . LYS B 1 451 ? -18.203 8.922 22.547 1 98.38 451 LYS B N 1
ATOM 7364 C CA . LYS B 1 451 ? -19.578 9.094 22.094 1 98.38 451 LYS B CA 1
ATOM 7365 C C . LYS B 1 451 ? -20.438 9.688 23.203 1 98.38 451 LYS B C 1
ATOM 7367 O O . LYS B 1 451 ? -20.188 9.445 24.391 1 98.38 451 LYS B O 1
ATOM 7372 N N . ALA B 1 452 ? -21.422 10.453 22.75 1 98.12 452 ALA B N 1
ATOM 7373 C CA . ALA B 1 452 ? -22.344 11.039 23.719 1 98.12 452 ALA B CA 1
ATOM 7374 C C . ALA B 1 452 ? -23.141 9.953 24.453 1 98.12 452 ALA B C 1
ATOM 7376 O O . ALA B 1 452 ? -23.625 9.008 23.844 1 98.12 452 ALA B O 1
ATOM 7377 N N . SER B 1 453 ? -23.141 10.133 25.719 1 95.94 453 SER B N 1
ATOM 7378 C CA . SER B 1 453 ? -23.906 9.188 26.531 1 95.94 453 SER B CA 1
ATOM 7379 C C . SER B 1 453 ? -25.359 9.625 26.656 1 95.94 453 SER B C 1
ATOM 7381 O O . SER B 1 453 ? -25.656 10.672 27.25 1 95.94 453 SER B O 1
ATOM 7383 N N . ASN B 1 454 ? -26.297 8.875 26.219 1 94.31 454 ASN B N 1
ATOM 7384 C CA . ASN B 1 454 ? -27.734 9.078 26.297 1 94.31 454 ASN B CA 1
ATOM 7385 C C . ASN B 1 454 ? -28.109 10.531 26 1 94.31 454 ASN B C 1
ATOM 7387 O O . ASN B 1 454 ? -28.766 11.188 26.828 1 94.31 454 ASN B O 1
ATOM 7391 N N . PRO B 1 455 ? -27.75 10.945 24.859 1 96.69 455 PRO B N 1
ATOM 7392 C CA . PRO B 1 455 ? -28.078 12.336 24.547 1 96.69 455 PRO B CA 1
ATOM 7393 C C . PRO B 1 455 ? -29.578 12.57 24.406 1 96.69 455 PRO B C 1
ATOM 7395 O O . PRO B 1 455 ? -30.328 11.648 24.078 1 96.69 455 PRO B O 1
ATOM 7398 N N . ASN B 1 456 ? -30.031 13.844 24.672 1 96.25 456 ASN B N 1
ATOM 7399 C CA . ASN B 1 456 ? -31.375 14.242 24.297 1 96.25 456 ASN B CA 1
ATOM 7400 C C . ASN B 1 456 ? -31.625 14.086 22.797 1 96.25 456 ASN B C 1
ATOM 7402 O O . ASN B 1 456 ? -30.875 14.609 21.984 1 96.25 456 ASN B O 1
ATOM 7406 N N . PRO B 1 457 ? -32.625 13.336 22.5 1 96.44 457 PRO B N 1
ATOM 7407 C CA . PRO B 1 457 ? -32.938 13.109 21.078 1 96.44 457 PRO B CA 1
ATOM 7408 C C . PRO B 1 457 ? -33 14.406 20.281 1 96.44 457 PRO B C 1
ATOM 7410 O O . PRO B 1 457 ? -32.656 14.43 19.094 1 96.44 457 PRO B O 1
ATOM 7413 N N . ALA B 1 458 ? -33.375 15.492 20.922 1 96.12 458 ALA B N 1
ATOM 7414 C CA . ALA B 1 458 ? -33.5 16.781 20.234 1 96.12 458 ALA B CA 1
ATOM 7415 C C . ALA B 1 458 ? -32.156 17.328 19.844 1 96.12 458 ALA B C 1
ATOM 7417 O O . ALA B 1 458 ? -32.062 18.203 18.969 1 96.12 458 ALA B O 1
ATOM 7418 N N . GLU B 1 459 ? -31.109 16.797 20.469 1 96.69 459 GLU B N 1
ATOM 7419 C CA . GLU B 1 459 ? -29.766 17.281 20.188 1 96.69 459 GLU B CA 1
ATOM 7420 C C . GLU B 1 459 ? -29.094 16.453 19.109 1 96.69 459 GLU B C 1
ATOM 7422 O O . GLU B 1 459 ? -28.016 16.812 18.625 1 96.69 459 GLU B O 1
ATOM 7427 N N . VAL B 1 460 ? -29.656 15.242 18.797 1 98.31 460 VAL B N 1
ATOM 7428 C CA . VAL B 1 460 ? -29.094 14.375 17.766 1 98.31 460 VAL B CA 1
ATOM 7429 C C . VAL B 1 460 ? -29.516 14.852 16.391 1 98.31 460 VAL B C 1
ATOM 7431 O O . VAL B 1 460 ? -30.656 14.656 15.977 1 98.31 460 VAL B O 1
ATOM 7434 N N . LEU B 1 461 ? -28.641 15.492 15.688 1 98.25 461 LEU B N 1
ATOM 7435 C CA . LEU B 1 461 ? -28.922 16.141 14.406 1 98.25 461 LEU B CA 1
ATOM 7436 C C . LEU B 1 461 ? -27.906 15.711 13.352 1 98.25 461 LEU B C 1
ATOM 7438 O O . LEU B 1 461 ? -26.75 15.469 13.672 1 98.25 461 LEU B O 1
ATOM 7442 N N . SER B 1 462 ? -28.422 15.633 12.062 1 98.44 462 SER B N 1
ATOM 7443 C CA . SER B 1 462 ? -27.484 15.484 10.953 1 98.44 462 SER B CA 1
ATOM 7444 C C . SER B 1 462 ? -26.625 16.734 10.781 1 98.44 462 SER B C 1
ATOM 7446 O O . SER B 1 462 ? -27.141 17.812 10.469 1 98.44 462 SER B O 1
ATOM 7448 N N . THR B 1 463 ? -25.297 16.562 10.898 1 98.56 463 THR B N 1
ATOM 7449 C CA . THR B 1 463 ? -24.406 17.703 10.773 1 98.56 463 THR B CA 1
ATOM 7450 C C . THR B 1 463 ? -24.547 18.344 9.398 1 98.56 463 THR B C 1
ATOM 7452 O O . THR B 1 463 ? -24.734 19.562 9.289 1 98.56 463 THR B O 1
ATOM 7455 N N . PRO B 1 464 ? -24.516 17.578 8.266 1 98.25 464 PRO B N 1
ATOM 7456 C CA . PRO B 1 464 ? -24.656 18.219 6.957 1 98.25 464 PRO B CA 1
ATOM 7457 C C . PRO B 1 464 ? -26 18.906 6.781 1 98.25 464 PRO B C 1
ATOM 7459 O O . PRO B 1 464 ? -26.078 19.969 6.156 1 98.25 464 PRO B O 1
ATOM 7462 N N . GLU B 1 465 ? -27.094 18.328 7.32 1 97.75 465 GLU B N 1
ATOM 7463 C CA . GLU B 1 465 ? -28.391 18.969 7.203 1 97.75 465 GLU B CA 1
ATOM 7464 C C . GLU B 1 465 ? -28.453 20.25 8.031 1 97.75 465 GLU B C 1
ATOM 7466 O O . GLU B 1 465 ? -29.016 21.25 7.586 1 97.75 465 GLU B O 1
ATOM 7471 N N . LEU B 1 466 ? -27.938 20.125 9.227 1 97.62 466 LEU B N 1
ATOM 7472 C CA . LEU B 1 466 ? -27.859 21.328 10.07 1 97.62 466 LEU B CA 1
ATOM 7473 C C . LEU B 1 466 ? -27.062 22.422 9.375 1 97.62 466 LEU B C 1
ATOM 7475 O O . LEU B 1 466 ? -27.484 23.578 9.359 1 97.62 466 LEU B O 1
ATOM 7479 N N . ALA B 1 467 ? -25.953 22.094 8.836 1 97.62 467 ALA B N 1
ATOM 7480 C CA . ALA B 1 467 ? -25.109 23.047 8.117 1 97.62 467 ALA B CA 1
ATOM 7481 C C . ALA B 1 467 ? -25.859 23.688 6.957 1 97.62 467 ALA B C 1
ATOM 7483 O O . ALA B 1 467 ? -25.781 24.906 6.758 1 97.62 467 ALA B O 1
ATOM 7484 N N . ALA B 1 468 ? -26.594 22.906 6.227 1 96.69 468 ALA B N 1
ATOM 7485 C CA . ALA B 1 468 ? -27.312 23.375 5.047 1 96.69 468 ALA B CA 1
ATOM 7486 C C . ALA B 1 468 ? -28.359 24.406 5.426 1 96.69 468 ALA B C 1
ATOM 7488 O O . ALA B 1 468 ? -28.703 25.281 4.625 1 96.69 468 ALA B O 1
ATOM 7489 N N . LYS B 1 469 ? -28.891 24.359 6.613 1 95.69 469 LYS B N 1
ATOM 7490 C CA . LYS B 1 469 ? -29.875 25.328 7.082 1 95.69 469 LYS B CA 1
ATOM 7491 C C . LYS B 1 469 ? -29.266 26.719 7.199 1 95.69 469 LYS B C 1
ATOM 7493 O O . LYS B 1 469 ? -29.938 27.719 6.973 1 95.69 469 LYS B O 1
ATOM 7498 N N . PHE B 1 470 ? -28.047 26.781 7.512 1 94.44 470 PHE B N 1
ATOM 7499 C CA . PHE B 1 470 ? -27.391 28.062 7.777 1 94.44 470 PHE B CA 1
ATOM 7500 C C . PHE B 1 470 ? -26.516 28.469 6.609 1 94.44 470 PHE B C 1
ATOM 7502 O O . PHE B 1 470 ? -26.156 29.641 6.473 1 94.44 470 PHE B O 1
ATOM 7509 N N . ASN B 1 471 ? -26.062 27.516 5.883 1 93.88 471 ASN B N 1
ATOM 7510 C CA . ASN B 1 471 ? -25.312 27.719 4.652 1 93.88 471 ASN B CA 1
ATOM 7511 C C . ASN B 1 471 ? -25.859 26.891 3.502 1 93.88 471 ASN B C 1
ATOM 7513 O O . ASN B 1 471 ? -25.375 25.781 3.229 1 93.88 471 ASN B O 1
ATOM 7517 N N . PRO B 1 472 ? -26.781 27.359 2.764 1 92.5 472 PRO B N 1
ATOM 7518 C CA . PRO B 1 472 ? -27.469 26.562 1.741 1 92.5 472 PRO B CA 1
ATOM 7519 C C . PRO B 1 472 ? -26.578 26.281 0.525 1 92.5 472 PRO B C 1
ATOM 7521 O O . PRO B 1 472 ? -26.938 25.469 -0.323 1 92.5 472 PRO B O 1
ATOM 7524 N N . ASN B 1 473 ? -25.469 26.906 0.433 1 88.62 473 ASN B N 1
ATOM 7525 C CA . ASN B 1 473 ? -24.578 26.641 -0.688 1 88.62 473 ASN B CA 1
ATOM 7526 C C . ASN B 1 473 ? -23.828 25.328 -0.507 1 88.62 473 ASN B C 1
ATOM 7528 O O . ASN B 1 473 ? -23.062 25.156 0.444 1 88.62 473 ASN B O 1
ATOM 7532 N N . LYS B 1 474 ? -24.047 24.422 -1.465 1 89.62 474 LYS B N 1
ATOM 7533 C CA . LYS B 1 474 ? -23.359 23.141 -1.414 1 89.62 474 LYS B CA 1
ATOM 7534 C C . LYS B 1 474 ? -21.875 23.312 -1.754 1 89.62 474 LYS B C 1
ATOM 7536 O O . LYS B 1 474 ? -21.531 24.047 -2.682 1 89.62 474 LYS B O 1
ATOM 7541 N N . PRO B 1 475 ? -21.031 22.625 -1.012 1 90.62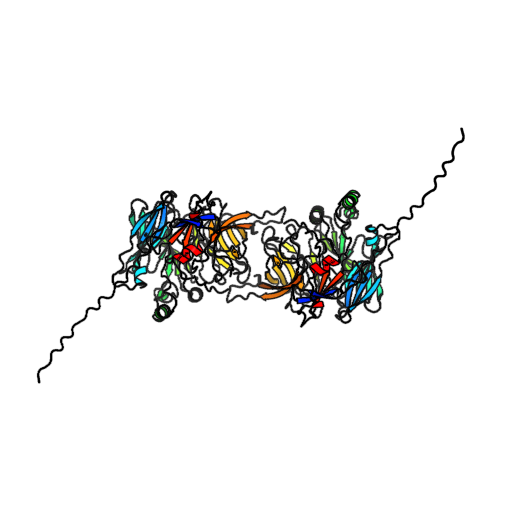 475 PRO B N 1
ATOM 7542 C CA . PRO B 1 475 ? -19.609 22.719 -1.326 1 90.62 475 PRO B CA 1
ATOM 7543 C C . PRO B 1 475 ? -19.25 22.078 -2.668 1 90.62 475 PRO B C 1
ATOM 7545 O O . PRO B 1 475 ? -19.859 21.078 -3.057 1 90.62 475 PRO B O 1
ATOM 7548 N N . THR B 1 476 ? -18.281 22.656 -3.373 1 84.69 476 THR B N 1
ATOM 7549 C CA . THR B 1 476 ? -17.734 22.094 -4.598 1 84.69 476 THR B CA 1
ATOM 7550 C C . THR B 1 476 ? -16.422 21.344 -4.309 1 84.69 476 THR B C 1
ATOM 7552 O O . THR B 1 476 ? -15.547 21.875 -3.623 1 84.69 476 THR B O 1
ATOM 7555 N N . PRO B 1 477 ? -16.359 20.188 -4.891 1 84.56 477 PRO B N 1
ATOM 7556 C CA . PRO B 1 477 ? -15.125 19.438 -4.664 1 84.56 477 PRO B CA 1
ATOM 7557 C C . PRO B 1 477 ? -13.898 20.156 -5.219 1 84.56 477 PRO B C 1
ATOM 7559 O O . PRO B 1 477 ? -13.992 20.859 -6.23 1 84.56 477 PRO B O 1
ATOM 7562 N N . THR B 1 478 ? -12.805 19.984 -4.547 1 84.5 478 THR B N 1
ATOM 7563 C CA . THR B 1 478 ? -11.523 20.516 -5.008 1 84.5 478 THR B CA 1
ATOM 7564 C C . THR B 1 478 ? -11.086 19.828 -6.297 1 84.5 478 THR B C 1
ATOM 7566 O O . THR B 1 478 ? -11.766 18.922 -6.785 1 84.5 478 THR B O 1
ATOM 7569 N N . THR B 1 479 ? -10.07 20.328 -6.988 1 76.5 479 THR B N 1
ATOM 7570 C CA . THR B 1 479 ? -9.602 19.766 -8.242 1 76.5 479 THR B CA 1
ATOM 7571 C C . THR B 1 479 ? -8.109 19.469 -8.18 1 76.5 479 THR B C 1
ATOM 7573 O O . THR B 1 479 ? -7.332 20 -8.969 1 76.5 479 THR B O 1
ATOM 7576 N N . THR B 1 480 ? -7.719 18.719 -7.258 1 73.56 480 THR B N 1
ATOM 7577 C CA . THR B 1 480 ? -6.316 18.328 -7.16 1 73.56 480 THR B CA 1
ATOM 7578 C C . THR B 1 480 ? -5.969 17.281 -8.211 1 73.56 480 THR B C 1
ATOM 7580 O O . THR B 1 480 ? -6.668 16.266 -8.344 1 73.56 480 THR B O 1
ATOM 7583 N N . PRO B 1 481 ? -5.023 17.578 -9.023 1 67.81 481 PRO B N 1
ATOM 7584 C CA . PRO B 1 481 ? -4.656 16.578 -10.016 1 67.81 481 PRO B CA 1
ATOM 7585 C C . PRO B 1 481 ? -4.121 15.297 -9.391 1 67.81 481 PRO B C 1
ATOM 7587 O O . PRO B 1 481 ? -3.504 15.336 -8.32 1 67.81 481 PRO B O 1
ATOM 7590 N N . LYS B 1 482 ? -4.41 14.234 -10.078 1 67.56 482 LYS B N 1
ATOM 7591 C CA . LYS B 1 482 ? -3.857 12.953 -9.641 1 67.56 482 LYS B CA 1
ATOM 7592 C C . LYS B 1 482 ? -2.379 12.844 -10 1 67.56 482 LYS B C 1
ATOM 7594 O O . LYS B 1 482 ? -1.961 13.297 -11.07 1 67.56 482 LYS B O 1
#

Secondary structure (DSSP, 8-state):
------------------------TT---EEEETTT-EEEEE---STT-B---TTS--B-TTSSEEEEEETTEEEEEETTT--EEEEEEPPPPPTT--TT-HHHHHHS-EEEEE-SSSSEEEEEEE-TTT--EEEEEEETTT--EEEEEEPPTT-EEEEE-TTSSEEEEEEESSGGGGGG--STTS---HHHHHHHHH--S------TTBPPTTHHHHHHHHHHHT--EEEEEEETTT--EEEEEEESS-EEEEEE-SS-TTEEEEEE-S-GGGS--EEEEETTS---EE-----BTT-EEEEEEE-TTSSEEEEEEESSTTT-EEEEEEETTT--EEEEEE-GGG--S-EEE-TTSS-EEE----TTSTT--TT--EEEEEEEEE---SS----TTSEEEEEEEEEEEEE-TTS-TTB----EE-TTSSEEEEEE-TTSS-EEEEEEEEEPSS--GGGEE-HHHHHHHH--SPPPPP----/------------------------TT---EEEETTT-PEEEE---STT-B---TTS--B-TTSSEEEEEETTEEEEEETTT--EEEEEEPPPPPTT--TT-HHHHHHS-EEEEE-SSSSEEEEEEE-TTT--EEEEEEETTT--EEEEEEPPTT-EEEEE-TTSSEEEEEEESSGGGGGG--STTS---HHHHHHHHH--S------TTBPPTTHHHHHHHHHHHT--EEEEEEETTT--EEEEEEESS-EEEEEE-SS-TTEEEEEE-S-GGGS--EEEEETTS---EE-----BTT-EEEEEEE-TTSSEEEEEEESSTTT-EEEEEEETTT--EEEEEE-GGG--S-EEE-TTSS-EEE----TTSTT--TT--EEEEEEEEE---SS----TTSEEEEEEEEEEEEE-TTS-TTB----EE-TTSSEEEEEE-TTSS-EEEEEESSPPSS--GGGEE-HHHHHHHH--SPPPPP----

Sequence (964 aa):
MPRLLTLLTLASALSPFARAQNLPTDLPTSWVDKDTGHRVIRFTNEPGSSGFYFNVNAYSPDGKLMVYNAPDGIHTLDLATRKTRLLIPNPPRPADSAPGTPAYFRNSVHTVVVGHKTNSVFFTKTDPETHLSTVYKADLYSGEVIKLATLPARASIATVNADETLAAGTYNEHEDDSTKDFGRNAPVTPADHAAATNSTRPPTQPGFLVQAENKGQMMERRLAARIPLVLFTINLQTGKVTELLHSTDWVNHLLFSPADPTLLMYCHEGPWQKVDRIWMIHTDGTHNTLIHKRTMLMEIAGHEFWGLDGKTIWYDWQPPKGEDFYLAGYDLANGKRTAFHMQRNEWSIHFNLTQDLDLFTGDGGDPGQVAKAPDGEWIELFHPKMITGEGALNDPTFWQPGVFHSEHLVNMAHHNYRLEPNVRFSPDKKIVFFTSNMFGPSYLFGVEVNKASNPNPAEVLSTPELAAKFNPNKPTPTTTPKMPRLLTLLTLASALSPFARAQNLPTDLPTSWVDKDTGHRVIRFTNEPGSSGFYFNVNAYSPDGKLMVYNAPDGIHTLDLATRKTRLLIPNPPRPADSAPGTPAYFRNSVHTVVVGHKTNSVFFTKTDPETHLSTVYKADLYSGEVIKLATLPARASIATVNADETLAAGTYNEHEDDSTKDFGRNAPVTPADHAAATNSTRPPTQPGFLVQAENKGQMMERRLAARIPLVLFTINLQTGKVTELLHSTDWVNHLLFSPADPTLLMYCHEGPWQKVDRIWMIHTDGTHN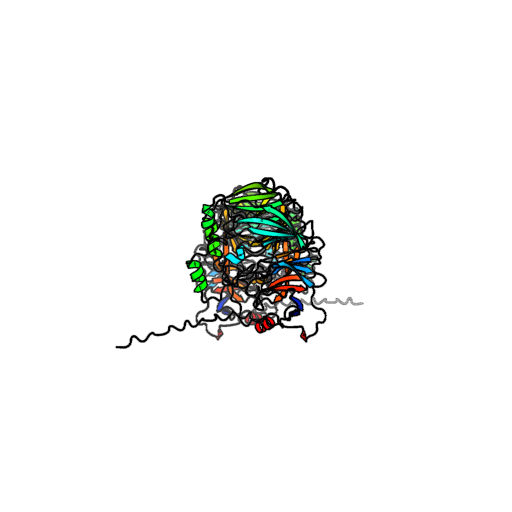TLIHKRTMLMEIAGHEFWGLDGKTIWYDWQPPKGEDFYLAGYDLANGKRTAFHMQRNEWSIHFNLTQDLDLFTGDGGDPGQVAKAPDGEWIELFHPKMITGEGALNDPTFWQPGVFHSEHLVNMAHHNYRLEPNVRFSPDKKIVFFTSNMFGPSYLFGVEVNKASNPNPAEVLSTPELAAKFNPNKPTPTTTPK

Solvent-accessible surface area (backbone atoms only — not comparable to full-atom values): 51145 Å² total; per-residue (Å²): 135,87,80,77,78,77,78,78,76,77,75,76,73,74,70,77,71,79,67,74,71,76,70,70,97,72,67,80,50,65,36,24,25,56,90,51,42,12,35,36,34,48,67,52,83,53,71,49,16,31,57,53,60,48,74,48,57,38,44,29,58,85,64,49,37,35,45,35,40,34,79,63,25,41,28,38,30,32,70,86,81,54,49,70,44,84,61,45,73,32,68,80,74,62,89,79,55,54,88,83,49,68,68,61,65,55,59,28,72,40,80,46,32,33,29,61,71,47,58,29,38,33,30,34,42,41,38,86,85,79,59,34,30,32,38,32,38,28,34,70,81,84,45,54,71,43,82,46,28,66,46,58,77,70,37,52,66,47,29,56,20,22,76,66,48,35,34,35,32,41,26,56,74,45,81,75,51,52,72,61,34,59,50,93,70,27,75,75,43,70,64,53,48,43,51,55,65,63,38,86,52,72,74,74,71,84,54,86,64,50,62,61,94,55,45,67,62,35,31,48,51,42,48,72,61,42,56,50,28,33,37,32,37,31,31,38,80,79,44,51,73,44,78,44,47,80,38,42,61,45,73,39,79,50,40,43,27,67,60,46,58,50,38,35,33,32,28,38,53,50,56,45,36,58,42,78,23,46,34,34,31,32,79,85,39,44,73,74,38,78,72,61,81,79,60,35,41,36,29,28,54,41,80,62,33,71,38,76,74,40,50,31,46,33,27,44,32,17,78,32,62,52,75,35,48,28,49,29,35,39,30,72,88,77,62,39,33,37,33,32,36,46,55,61,42,65,42,43,77,39,60,36,63,45,82,84,58,67,40,35,35,25,42,12,36,46,50,18,37,53,52,50,14,89,69,9,38,26,33,35,36,28,42,67,44,75,60,76,60,91,75,29,54,77,55,80,83,23,34,42,36,25,36,49,48,78,40,67,44,40,68,37,76,39,39,41,60,50,42,57,32,36,26,38,57,40,92,84,60,49,30,40,32,32,28,45,35,31,55,52,55,27,24,26,31,32,30,37,64,60,60,56,74,85,64,58,69,89,39,51,38,49,48,42,61,56,23,37,74,64,22,72,70,76,52,68,68,54,82,48,72,120,134,86,82,77,79,77,79,80,77,79,78,77,75,76,70,79,72,77,68,74,72,76,70,71,94,71,67,78,50,65,37,26,25,56,90,51,40,12,36,37,34,48,68,51,83,52,71,49,16,30,57,54,63,50,74,46,56,39,44,28,57,87,62,49,36,34,45,34,39,32,79,64,25,40,30,40,32,31,68,85,80,56,48,68,44,83,61,46,72,35,68,79,75,62,91,79,57,55,89,83,47,68,66,61,68,55,58,28,69,40,81,44,33,32,29,61,72,47,59,28,37,33,29,34,41,41,39,87,86,78,59,33,30,32,38,33,39,28,33,69,81,84,44,54,72,43,84,46,27,67,46,58,78,70,38,51,68,48,28,55,20,23,75,67,50,35,34,36,31,42,27,55,74,47,81,75,52,52,72,61,35,59,50,94,70,27,75,76,43,70,63,54,48,42,50,57,64,64,37,85,50,71,72,72,69,83,55,86,65,49,60,62,94,57,45,68,60,33,32,48,51,41,48,73,59,43,55,48,28,32,38,32,37,31,30,37,82,79,44,50,72,46,79,44,46,78,38,42,60,44,74,39,79,49,41,41,27,68,60,45,59,48,37,35,34,32,27,38,51,49,56,45,37,59,41,78,22,46,34,34,30,32,77,84,40,44,73,74,37,77,73,62,82,79,60,36,42,34,28,30,53,40,80,63,33,69,38,77,74,39,50,30,45,32,26,44,33,16,76,30,62,53,74,35,46,28,48,29,35,39,30,71,90,77,62,39,34,38,32,32,37,48,55,62,43,67,42,44,76,40,62,34,62,45,83,84,60,66,41,34,35,26,41,13,35,45,50,19,36,55,54,49,15,89,68,8,38,26,33,34,35,28,42,68,42,73,61,77,58,92,75,31,55,76,56,80,83,22,33,42,37,26,36,49,47,76,41,66,43,40,68,35,74,39,39,42,62,49,42,57,33,35,25,36,56,39,93,86,58,51,32,41,34,31,28,43,35,32,56,53,56,27,24,26,32,32,31,37,65,60,60,54,75,84,65,60,71,91,39,50,37,51,49,40,60,56,23,38,75,64,22,73,71,76,54,66,69,54,82,48,74,123

Organism: NCBI:txid570835